Protein AF-A0A545SQI1-F1 (afdb_monomer)

Structure (mmCIF, N/CA/C/O backbone):
data_AF-A0A545SQI1-F1
#
_entry.id   AF-A0A545SQI1-F1
#
loop_
_atom_site.group_PDB
_atom_site.id
_atom_site.type_symbol
_atom_site.label_atom_id
_atom_site.label_alt_id
_atom_site.label_comp_id
_atom_site.label_asym_id
_atom_site.label_entity_id
_atom_site.label_seq_id
_atom_site.pdbx_PDB_ins_code
_atom_site.Cartn_x
_atom_site.Cartn_y
_atom_site.Cartn_z
_atom_site.occupancy
_atom_site.B_iso_or_equiv
_atom_site.auth_seq_id
_atom_site.auth_comp_id
_atom_site.auth_asym_id
_atom_site.auth_atom_id
_atom_site.pdbx_PDB_model_num
ATOM 1 N N . MET A 1 1 ? 4.438 -11.485 56.565 1.00 30.30 1 MET A N 1
ATOM 2 C CA . MET A 1 1 ? 3.434 -12.306 57.279 1.00 30.30 1 MET A CA 1
ATOM 3 C C . MET A 1 1 ? 2.057 -11.734 56.983 1.00 30.30 1 MET A C 1
ATOM 5 O O . MET A 1 1 ? 1.905 -10.530 57.098 1.00 30.30 1 MET A O 1
ATOM 9 N N . SER A 1 2 ? 1.112 -12.605 56.606 1.00 25.09 2 SER A N 1
ATOM 10 C CA . SER A 1 2 ? -0.324 -12.353 56.375 1.00 25.09 2 SER A CA 1
ATOM 11 C C . SER A 1 2 ? -0.709 -11.444 55.193 1.00 25.09 2 SER A C 1
ATOM 13 O O . SER A 1 2 ? -1.126 -10.307 55.379 1.00 25.09 2 SER A O 1
ATOM 15 N N . CYS A 1 3 ? -0.660 -12.003 53.980 1.00 20.22 3 CYS A N 1
ATOM 16 C CA . CYS A 1 3 ? -1.423 -11.534 52.822 1.00 20.22 3 CYS A CA 1
ATOM 17 C C . CYS A 1 3 ? -2.618 -12.495 52.654 1.00 20.22 3 CYS A C 1
ATOM 19 O O . CYS A 1 3 ? -2.406 -13.681 52.405 1.00 20.22 3 CYS A O 1
ATOM 21 N N . ARG A 1 4 ? -3.851 -12.017 52.868 1.00 26.39 4 ARG A N 1
ATOM 22 C CA . ARG A 1 4 ? -5.085 -12.715 52.471 1.00 26.39 4 ARG A CA 1
ATOM 23 C C . ARG A 1 4 ? -5.383 -12.296 51.030 1.00 26.39 4 ARG A C 1
ATOM 25 O O . ARG A 1 4 ? -5.599 -11.115 50.790 1.00 26.39 4 ARG A O 1
ATOM 32 N N . ARG A 1 5 ? -5.348 -13.245 50.092 1.00 26.47 5 ARG A N 1
ATOM 33 C CA . ARG A 1 5 ? -5.838 -13.073 48.717 1.00 26.47 5 ARG A CA 1
ATOM 34 C C . ARG A 1 5 ? -7.286 -13.556 48.668 1.00 26.47 5 ARG A C 1
ATOM 36 O O . ARG A 1 5 ? -7.542 -14.717 48.973 1.00 26.47 5 ARG A O 1
ATOM 43 N N . THR A 1 6 ? -8.200 -12.655 48.336 1.00 25.30 6 THR A N 1
ATOM 44 C CA . THR A 1 6 ? -9.613 -12.932 48.061 1.00 25.30 6 THR A CA 1
ATOM 45 C C . THR A 1 6 ? -9.728 -13.596 46.688 1.00 25.30 6 THR A C 1
ATOM 47 O O . THR A 1 6 ? -9.005 -13.234 45.760 1.00 25.30 6 THR A O 1
ATOM 50 N N . ALA A 1 7 ? -10.568 -14.625 46.603 1.00 25.47 7 ALA A N 1
ATOM 51 C CA . ALA A 1 7 ? -10.737 -15.489 45.446 1.00 25.47 7 ALA A CA 1
ATOM 52 C C . ALA A 1 7 ? -11.375 -14.746 44.261 1.00 25.47 7 ALA A C 1
ATOM 54 O O . ALA A 1 7 ? -12.330 -13.994 44.432 1.00 25.47 7 ALA A O 1
ATOM 55 N N . ALA A 1 8 ? -10.845 -14.984 43.061 1.00 24.47 8 ALA A N 1
ATOM 56 C CA . ALA A 1 8 ? -11.485 -14.618 41.807 1.00 24.47 8 ALA A CA 1
ATOM 57 C C . ALA A 1 8 ? -12.711 -15.519 41.590 1.00 24.47 8 ALA A C 1
ATOM 59 O O . ALA A 1 8 ? -12.570 -16.744 41.553 1.00 24.47 8 ALA A O 1
ATOM 60 N N . ALA A 1 9 ? -13.891 -14.914 41.441 1.00 24.58 9 ALA A N 1
ATOM 61 C CA . ALA A 1 9 ? -15.092 -15.590 40.971 1.00 24.58 9 ALA A CA 1
ATOM 62 C C . ALA A 1 9 ? -14.831 -16.122 39.552 1.00 24.58 9 ALA A C 1
ATOM 64 O O . ALA A 1 9 ? -14.593 -15.360 38.617 1.00 24.58 9 ALA A O 1
ATOM 65 N N . ARG A 1 10 ? -14.798 -17.447 39.404 1.00 28.22 10 ARG A N 1
ATOM 66 C CA . ARG A 1 10 ? -14.675 -18.127 38.115 1.00 28.22 10 ARG A CA 1
ATOM 67 C C . ARG A 1 10 ? -16.081 -18.547 37.683 1.00 28.22 10 ARG A C 1
ATOM 69 O O . ARG A 1 10 ? -16.631 -19.485 38.244 1.00 28.22 10 ARG A O 1
ATOM 76 N N . VAL A 1 11 ? -16.655 -17.851 36.703 1.00 26.92 11 VAL A N 1
ATOM 77 C CA . VAL A 1 11 ? -17.878 -18.289 36.012 1.00 26.92 11 VAL A CA 1
ATOM 78 C C . VAL A 1 11 ? -17.494 -19.460 35.108 1.00 26.92 11 VAL A C 1
ATOM 80 O O . VAL A 1 11 ? -16.736 -19.279 34.156 1.00 26.92 11 VAL A O 1
ATOM 83 N N . TYR A 1 12 ? -17.970 -20.667 35.413 1.00 34.81 12 TYR A N 1
ATOM 84 C CA . TYR A 1 12 ? -17.718 -21.854 34.596 1.00 34.81 12 TYR A CA 1
ATOM 85 C C . TYR A 1 12 ? -19.003 -22.329 33.926 1.00 34.81 12 TYR A C 1
ATOM 87 O O . TYR A 1 12 ? -19.908 -22.856 34.567 1.00 34.81 12 TYR A O 1
ATOM 95 N N . VAL A 1 13 ? -19.055 -22.168 32.604 1.00 29.02 13 VAL A N 1
ATOM 96 C CA . VAL A 1 13 ? -20.048 -22.816 31.747 1.00 29.02 13 VAL A CA 1
ATOM 97 C C . VAL A 1 13 ? -19.606 -24.264 31.551 1.00 29.02 13 VAL A C 1
ATOM 99 O O . VAL A 1 13 ? -18.651 -24.539 30.821 1.00 29.02 13 VAL A O 1
ATOM 102 N N . ALA A 1 14 ? -20.285 -25.208 32.199 1.00 29.41 14 ALA A N 1
ATOM 103 C CA . ALA A 1 14 ? -20.124 -26.627 31.909 1.00 29.41 14 ALA A CA 1
ATOM 104 C C . ALA A 1 14 ? -20.800 -26.952 30.564 1.00 29.41 14 ALA A C 1
ATOM 106 O O . ALA A 1 14 ? -21.934 -27.425 30.507 1.00 29.41 14 ALA A O 1
ATOM 107 N N . LEU A 1 15 ? -20.099 -26.687 29.457 1.00 26.27 15 LEU A N 1
ATOM 108 C CA . LEU A 1 15 ? -20.476 -27.143 28.118 1.00 26.27 15 LEU A CA 1
ATOM 109 C C . LEU A 1 15 ? -20.325 -28.671 28.052 1.00 26.27 15 LEU A C 1
ATOM 111 O O . LEU A 1 15 ? -19.313 -29.213 27.611 1.00 26.27 15 LEU A O 1
ATOM 115 N N . THR A 1 16 ? -21.348 -29.394 28.500 1.00 31.17 16 THR A N 1
ATOM 116 C CA . THR A 1 16 ? -21.487 -30.817 28.187 1.00 31.17 16 THR A CA 1
ATOM 117 C C . THR A 1 16 ? -22.074 -30.957 26.785 1.00 31.17 16 THR A C 1
ATOM 119 O O . THR A 1 16 ? -23.271 -31.096 26.585 1.00 31.17 16 THR A O 1
ATOM 122 N N . GLY A 1 17 ? -21.169 -30.891 25.805 1.00 34.38 17 GLY A N 1
ATOM 123 C CA . GLY A 1 17 ? -21.280 -31.526 24.494 1.00 34.38 17 GLY A CA 1
ATOM 124 C C . GLY A 1 17 ? -22.465 -31.133 23.615 1.00 34.38 17 GLY A C 1
ATOM 125 O O . GLY A 1 17 ? -23.445 -31.863 23.551 1.00 34.38 17 GLY A O 1
ATOM 126 N N . LEU A 1 18 ? -22.280 -30.113 22.778 1.00 29.19 18 LEU A N 1
ATOM 127 C CA . LEU A 1 18 ? -22.497 -30.249 21.337 1.00 29.19 18 LEU A CA 1
ATOM 128 C C . LEU A 1 18 ? -21.830 -29.075 20.606 1.00 29.19 18 LEU A C 1
ATOM 130 O O . LEU A 1 18 ? -21.855 -27.949 21.082 1.00 29.19 18 LEU A O 1
ATOM 134 N N . VAL A 1 19 ? -21.312 -29.372 19.413 1.00 24.73 19 VAL A N 1
ATOM 135 C CA . VAL A 1 19 ? -20.745 -28.449 18.416 1.00 24.73 19 VAL A CA 1
ATOM 136 C C . VAL A 1 19 ? -19.288 -28.024 18.659 1.00 24.73 19 VAL A C 1
ATOM 138 O O . VAL A 1 19 ? -19.011 -27.012 19.283 1.00 24.73 19 VAL A O 1
ATOM 141 N N . LEU A 1 20 ? -18.343 -28.757 18.053 1.00 23.20 20 LEU A N 1
ATOM 142 C CA . LEU A 1 20 ? -17.488 -28.171 17.011 1.00 23.20 20 LEU A CA 1
ATOM 143 C C . LEU A 1 20 ? -16.791 -29.256 16.153 1.00 23.20 20 LEU A C 1
ATOM 145 O O . LEU A 1 20 ? -16.056 -30.100 16.652 1.00 23.20 20 LEU A O 1
ATOM 149 N N . LEU A 1 21 ? -17.046 -29.147 14.846 1.00 26.78 21 LEU A N 1
ATOM 150 C CA . LEU A 1 21 ? -16.287 -29.584 13.665 1.00 26.78 21 LEU A CA 1
ATOM 151 C C . LEU A 1 21 ? -15.949 -31.071 13.421 1.00 26.78 21 LEU A C 1
ATOM 153 O O . LEU A 1 21 ? -14.987 -31.628 13.940 1.00 26.78 21 LEU A O 1
ATOM 157 N N . ALA A 1 22 ? -16.606 -31.625 12.394 1.00 23.81 22 ALA A N 1
ATOM 158 C CA . ALA A 1 22 ? -15.962 -32.530 11.448 1.00 23.81 22 ALA A CA 1
ATOM 159 C C . ALA A 1 22 ? -15.383 -31.706 10.286 1.00 23.81 22 ALA A C 1
ATOM 161 O O . ALA A 1 22 ? -16.108 -31.347 9.365 1.00 23.81 22 ALA A O 1
ATOM 162 N N . LEU A 1 23 ? -14.085 -31.413 10.344 1.00 29.20 23 LEU A N 1
ATOM 163 C CA . LEU A 1 23 ? -13.207 -31.249 9.181 1.00 29.20 23 LEU A CA 1
ATOM 164 C C . LEU A 1 23 ? -11.763 -31.414 9.674 1.00 29.20 23 LEU A C 1
ATOM 166 O O . LEU A 1 23 ? -11.113 -30.465 10.097 1.00 29.20 23 LEU A O 1
ATOM 170 N N . ALA A 1 24 ? -11.280 -32.656 9.650 1.00 26.62 24 ALA A N 1
ATOM 171 C CA . ALA A 1 24 ? -9.859 -32.974 9.715 1.00 26.62 24 ALA A CA 1
ATOM 172 C C . ALA A 1 24 ? -9.582 -34.269 8.938 1.00 26.62 24 ALA A C 1
ATOM 174 O O . ALA A 1 24 ? -10.219 -35.291 9.195 1.00 26.62 24 ALA A O 1
ATOM 175 N N . GLY A 1 25 ? -8.591 -34.223 8.039 1.00 24.48 25 GLY A N 1
ATOM 176 C CA . GLY A 1 25 ? -7.786 -35.401 7.699 1.00 24.48 25 GLY A CA 1
ATOM 177 C C . GLY A 1 25 ? -7.396 -35.590 6.231 1.00 24.48 25 GLY A C 1
ATOM 178 O O . GLY A 1 25 ? -8.039 -36.372 5.540 1.00 24.48 25 GLY A O 1
ATOM 179 N N . CYS A 1 26 ? -6.304 -34.947 5.790 1.00 21.61 26 CYS A N 1
ATOM 180 C CA . CYS A 1 26 ? -5.012 -35.603 5.471 1.00 21.61 26 CYS A CA 1
ATOM 181 C C . CYS A 1 26 ? -4.001 -34.524 5.021 1.00 21.61 26 CYS A C 1
ATOM 183 O O . CYS A 1 26 ? -4.171 -33.955 3.952 1.00 21.61 26 CYS A O 1
ATOM 185 N N . GLY A 1 27 ? -3.073 -34.081 5.881 1.00 24.61 27 GLY A N 1
ATOM 186 C CA . GLY A 1 27 ? -1.663 -34.535 5.953 1.00 24.61 27 GLY A CA 1
ATOM 187 C C . GLY A 1 27 ? -0.757 -33.395 5.432 1.00 24.61 27 GLY A C 1
ATOM 188 O O . GLY A 1 27 ? -1.185 -32.690 4.534 1.00 24.61 27 GLY A O 1
ATOM 189 N N . SER A 1 28 ? 0.442 -33.066 5.912 1.00 28.33 28 SER A N 1
ATOM 190 C CA . SER A 1 28 ? 1.359 -33.583 6.932 1.00 28.33 28 SER A CA 1
ATOM 191 C C . SER A 1 28 ? 2.431 -32.501 7.198 1.00 28.33 28 SER A C 1
ATOM 193 O O . SER A 1 28 ? 2.888 -31.868 6.252 1.00 28.33 28 SER A O 1
ATOM 195 N N . ASP A 1 29 ? 2.859 -32.410 8.458 1.00 26.70 29 ASP A N 1
ATOM 196 C CA . ASP A 1 29 ? 4.194 -32.037 8.959 1.00 26.70 29 ASP A CA 1
ATOM 197 C C . ASP A 1 29 ? 4.690 -30.572 9.079 1.00 26.70 29 ASP A C 1
ATOM 199 O O . ASP A 1 29 ? 4.923 -29.853 8.114 1.00 26.70 29 ASP A O 1
ATOM 203 N N . ASN A 1 30 ? 5.032 -30.286 10.350 1.00 29.64 30 ASN A N 1
ATOM 204 C CA . ASN A 1 30 ? 6.099 -29.444 10.915 1.00 29.64 30 ASN A CA 1
ATOM 205 C C . ASN A 1 30 ? 5.878 -27.933 11.131 1.00 29.64 30 ASN A C 1
ATOM 207 O O . ASN A 1 30 ? 6.254 -27.079 10.340 1.00 29.64 30 ASN A O 1
ATOM 211 N N . SER A 1 31 ? 5.387 -27.643 12.340 1.00 25.88 31 SER A N 1
ATOM 212 C CA . SER A 1 31 ? 5.446 -26.376 13.089 1.00 25.88 31 SER A CA 1
ATOM 213 C C . SER A 1 31 ? 6.872 -25.865 13.384 1.00 25.88 31 SER A C 1
ATOM 215 O O . SER A 1 31 ? 7.794 -26.679 13.494 1.00 25.88 31 SER A O 1
ATOM 217 N N . PRO A 1 32 ? 7.007 -24.568 13.742 1.00 31.78 32 PRO A N 1
ATOM 218 C CA . PRO A 1 32 ? 7.289 -24.269 15.154 1.00 31.78 32 PRO A CA 1
ATOM 219 C C . PRO A 1 32 ? 6.430 -23.156 15.812 1.00 31.78 32 PRO A C 1
ATOM 221 O O . PRO A 1 32 ? 6.126 -22.128 15.223 1.00 31.78 32 PRO A O 1
ATOM 224 N N . SER A 1 33 ? 6.100 -23.431 17.085 1.00 28.25 33 SER A N 1
ATOM 225 C CA . SER A 1 33 ? 5.834 -22.565 18.257 1.00 28.25 33 SER A CA 1
ATOM 226 C C . SER A 1 33 ? 4.843 -21.385 18.205 1.00 28.25 33 SER A C 1
ATOM 228 O O . SER A 1 33 ? 5.223 -20.251 17.933 1.00 28.25 33 SER A O 1
ATOM 230 N N . SER A 1 34 ? 3.633 -21.617 18.734 1.00 31.56 34 SER A N 1
ATOM 231 C CA . SER A 1 34 ? 2.839 -20.615 19.463 1.00 31.56 34 SER A CA 1
ATOM 232 C C . SER A 1 34 ? 2.996 -20.847 20.973 1.00 31.56 34 SER A C 1
ATOM 234 O O . SER A 1 34 ? 2.275 -21.649 21.569 1.00 31.56 34 SER A O 1
ATOM 236 N N . ALA A 1 35 ? 3.964 -20.183 21.595 1.00 39.19 35 ALA A N 1
ATOM 237 C CA . ALA A 1 35 ? 4.142 -20.190 23.043 1.00 39.19 35 ALA A CA 1
ATOM 238 C C . ALA A 1 35 ? 4.034 -18.757 23.566 1.00 39.19 35 ALA A C 1
ATOM 240 O O . ALA A 1 35 ? 5.057 -18.163 23.868 1.00 39.19 35 ALA A O 1
ATOM 241 N N . ASP A 1 36 ? 2.810 -18.216 23.633 1.00 35.00 36 ASP A N 1
ATOM 242 C CA . ASP A 1 36 ? 2.473 -17.201 24.647 1.00 35.00 36 ASP A CA 1
ATOM 243 C C . ASP A 1 36 ? 0.956 -16.987 24.839 1.00 35.00 36 ASP A C 1
ATOM 245 O O . ASP A 1 36 ? 0.395 -15.910 24.642 1.00 35.00 36 ASP A O 1
ATOM 249 N N . ARG A 1 37 ? 0.242 -18.049 25.227 1.00 30.42 37 ARG A N 1
ATOM 250 C CA . ARG A 1 37 ? -1.037 -17.909 25.940 1.00 30.42 37 ARG A CA 1
ATOM 251 C C . ARG A 1 37 ? -1.036 -18.908 27.094 1.00 30.42 37 ARG A C 1
ATOM 253 O O . ARG A 1 37 ? -0.818 -20.090 26.824 1.00 30.42 37 ARG A O 1
ATOM 260 N N . PRO A 1 38 ? -1.265 -18.502 28.357 1.00 29.27 38 PRO A N 1
ATOM 261 C CA . PRO A 1 38 ? -1.445 -19.471 29.424 1.00 29.27 38 PRO A CA 1
ATOM 262 C C . PRO A 1 38 ? -2.716 -20.271 29.124 1.00 29.27 38 PRO A C 1
ATOM 264 O O . PRO A 1 38 ? -3.830 -19.755 29.203 1.00 29.27 38 PRO A O 1
ATOM 267 N N . ALA A 1 39 ? -2.540 -21.533 28.737 1.00 33.31 39 ALA A N 1
ATOM 268 C CA . ALA A 1 39 ? -3.615 -22.506 28.748 1.00 33.31 39 ALA A CA 1
ATOM 269 C C . ALA A 1 39 ? -4.042 -22.679 30.209 1.00 33.31 39 ALA A C 1
ATOM 271 O O . ALA A 1 39 ? -3.243 -23.082 31.052 1.00 33.31 39 ALA A O 1
ATOM 272 N N . VAL A 1 40 ? -5.278 -22.299 30.526 1.00 35.25 40 VAL A N 1
ATOM 273 C CA . VAL A 1 40 ? -5.873 -22.589 31.831 1.00 35.25 40 VAL A CA 1
ATOM 274 C C . VAL A 1 40 ? -6.069 -24.101 31.897 1.00 35.25 40 VAL A C 1
ATOM 276 O O . VAL A 1 40 ? -6.761 -24.659 31.044 1.00 35.25 40 VAL A O 1
ATOM 279 N N . ASP A 1 41 ? -5.437 -24.758 32.871 1.00 40.19 41 ASP A N 1
ATOM 280 C CA . ASP A 1 41 ? -5.602 -26.196 33.089 1.00 40.19 41 ASP A CA 1
ATOM 281 C C . ASP A 1 41 ? -7.098 -26.546 33.245 1.00 40.19 41 ASP A C 1
ATOM 283 O O . ASP A 1 41 ? -7.829 -25.824 33.936 1.00 40.19 41 ASP A O 1
ATOM 287 N N . PRO A 1 42 ? -7.586 -27.634 32.619 1.00 46.84 42 PRO A N 1
ATOM 288 C CA . PRO A 1 42 ? -8.951 -28.096 32.824 1.00 46.84 42 PRO A CA 1
ATOM 289 C C . PRO A 1 42 ? -9.156 -28.506 34.290 1.00 46.84 42 PRO A C 1
ATOM 291 O O . PRO A 1 42 ? -8.308 -29.164 34.891 1.00 46.84 42 PRO A O 1
ATOM 294 N N . ILE A 1 43 ? -10.300 -28.106 34.848 1.00 52.09 43 ILE A N 1
ATOM 295 C CA . ILE A 1 43 ? -10.702 -28.350 36.240 1.00 52.09 43 ILE A CA 1
ATOM 296 C C . ILE A 1 43 ? -10.639 -29.854 36.543 1.00 52.09 43 ILE A C 1
ATOM 298 O O . ILE A 1 43 ? -11.097 -30.679 35.746 1.00 52.09 43 ILE A O 1
ATOM 302 N N . THR A 1 44 ? -10.079 -30.221 37.693 1.00 58.22 44 THR A N 1
ATOM 303 C CA . THR A 1 44 ? -9.988 -31.627 38.111 1.00 58.22 44 THR A CA 1
ATOM 304 C C . THR A 1 44 ? -11.347 -32.163 38.586 1.00 58.22 44 THR A C 1
ATOM 306 O O . THR A 1 44 ? -12.202 -31.412 39.048 1.00 58.22 44 THR A O 1
ATOM 309 N N . GLY A 1 45 ? -11.572 -33.482 38.505 1.00 57.66 45 GLY A N 1
ATOM 310 C CA . GLY A 1 45 ? -12.834 -34.098 38.952 1.00 57.66 45 GLY A CA 1
ATOM 311 C C . GLY A 1 45 ? -13.158 -33.868 40.437 1.00 57.66 45 GLY A C 1
ATOM 312 O O . GLY A 1 45 ? -14.328 -33.783 40.789 1.00 57.66 45 GLY A O 1
ATOM 313 N N . GLU A 1 46 ? -12.140 -33.698 41.289 1.00 62.50 46 GLU A N 1
ATOM 314 C CA . GLU A 1 46 ? -12.309 -33.377 42.716 1.00 62.50 46 GLU A CA 1
ATOM 315 C C . GLU A 1 46 ? -12.756 -31.920 42.950 1.00 62.50 46 GLU A C 1
ATOM 317 O O . GLU A 1 46 ? -13.477 -31.646 43.905 1.00 62.50 46 GLU A O 1
ATOM 322 N N . GLU A 1 47 ? -12.390 -30.980 42.071 1.00 62.56 47 GLU A N 1
ATOM 323 C CA . GLU A 1 47 ? -12.827 -29.577 42.153 1.00 62.56 47 GLU A CA 1
ATOM 324 C C . GLU A 1 47 ? -14.295 -29.391 41.726 1.00 62.56 47 GLU A C 1
ATOM 326 O O . GLU A 1 47 ? -14.964 -28.487 42.223 1.00 62.56 47 GLU A O 1
ATOM 331 N N . LEU A 1 48 ? -14.829 -30.265 40.861 1.00 61.38 48 LEU A N 1
ATOM 332 C CA . LEU A 1 48 ? -16.246 -30.253 40.464 1.00 61.38 48 LEU A CA 1
ATOM 333 C C . LEU A 1 48 ? -17.189 -30.724 41.583 1.00 61.38 48 LEU A C 1
ATOM 335 O O . LEU A 1 48 ? -18.328 -30.265 41.645 1.00 61.38 48 LEU A O 1
ATOM 339 N N . GLU A 1 49 ? -16.730 -31.597 42.488 1.00 68.25 49 GLU A N 1
ATOM 340 C CA . GLU A 1 49 ? -17.520 -32.038 43.653 1.00 68.25 49 GLU A CA 1
ATOM 341 C C . GLU A 1 49 ? -17.678 -30.940 44.721 1.00 68.25 49 GLU A C 1
ATOM 343 O O . GLU A 1 49 ? -18.515 -31.052 45.620 1.00 68.25 49 GLU A O 1
ATOM 348 N N . LEU A 1 50 ? -16.894 -29.861 44.620 1.00 76.81 50 LEU A N 1
ATOM 349 C CA . LEU A 1 50 ? -16.954 -28.719 45.531 1.00 76.81 50 LEU A CA 1
ATOM 350 C C . LEU A 1 50 ? -17.959 -27.646 45.097 1.00 76.81 50 LEU A C 1
ATOM 352 O O . LEU A 1 50 ? -18.176 -26.720 45.873 1.00 76.81 50 LEU A O 1
ATOM 356 N N . LEU A 1 51 ? -18.567 -27.754 43.912 1.00 84.69 51 LEU A N 1
ATOM 357 C CA . LEU A 1 51 ? -19.579 -26.823 43.400 1.00 84.69 51 LEU A CA 1
ATOM 358 C C . LEU A 1 51 ? -21.002 -27.378 43.597 1.00 84.69 51 LEU A C 1
ATOM 360 O O . LEU A 1 51 ? -21.181 -28.604 43.597 1.00 84.69 51 LEU A O 1
ATOM 364 N N . PRO A 1 52 ? -22.035 -26.517 43.722 1.00 88.25 52 PRO A N 1
ATOM 365 C CA . PRO A 1 52 ? -23.416 -26.984 43.685 1.00 88.25 52 PRO A CA 1
ATOM 366 C C . PRO A 1 52 ? -23.684 -27.714 42.363 1.00 88.25 52 PRO A C 1
ATOM 368 O O . PRO A 1 52 ? -23.277 -27.271 41.291 1.00 88.25 52 PRO A O 1
ATOM 371 N N . GLN A 1 53 ? -24.356 -28.860 42.425 1.00 89.69 53 GLN A N 1
ATOM 372 C CA . GLN A 1 53 ? -24.736 -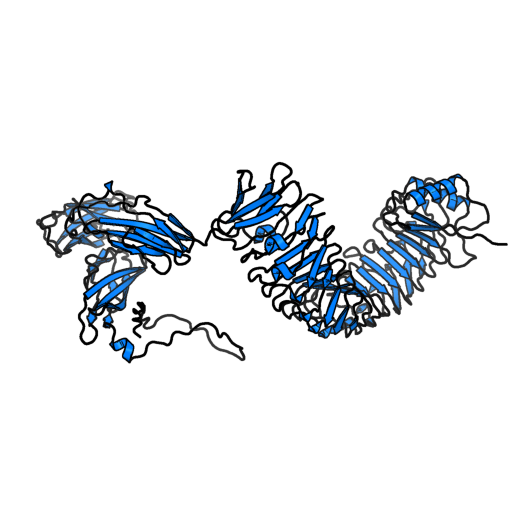29.629 41.242 1.00 89.69 53 GLN A CA 1
ATOM 373 C C . GLN A 1 53 ? -26.047 -29.075 40.699 1.00 89.69 53 GLN A C 1
ATOM 375 O O . GLN A 1 53 ? -27.060 -29.114 41.396 1.00 89.69 53 GLN A O 1
ATOM 380 N N . VAL A 1 54 ? -26.034 -28.572 39.466 1.00 91.38 54 VAL A N 1
ATOM 381 C CA . VAL A 1 54 ? -27.180 -27.899 38.843 1.00 91.38 54 VAL A CA 1
ATOM 382 C C . VAL A 1 54 ? -27.587 -28.654 37.586 1.00 91.38 54 VAL A C 1
ATOM 384 O O . VAL A 1 54 ? -26.748 -29.027 36.770 1.00 91.38 54 VAL A O 1
ATOM 387 N N . SER A 1 55 ? -28.887 -28.879 37.417 1.00 91.56 55 SER A N 1
ATOM 388 C CA . SER A 1 55 ? -29.453 -29.427 36.189 1.00 91.56 55 SER A CA 1
ATOM 389 C C . SER A 1 55 ? -30.674 -28.618 35.784 1.00 91.56 55 SER A C 1
ATOM 391 O O . SER A 1 55 ? -31.626 -28.497 36.550 1.00 91.56 55 SER A O 1
ATOM 393 N N . ALA A 1 56 ? -30.653 -28.110 34.555 1.00 88.81 56 ALA A N 1
ATOM 394 C CA . ALA A 1 56 ? -31.753 -27.383 33.930 1.00 88.81 56 ALA A CA 1
ATOM 395 C C . ALA A 1 56 ? -32.740 -28.318 33.191 1.00 88.81 56 ALA A C 1
ATOM 397 O O . ALA A 1 56 ? -33.503 -27.886 32.329 1.00 88.81 56 ALA A O 1
ATOM 398 N N . GLY A 1 57 ? -32.714 -29.615 33.525 1.00 85.06 57 GLY A N 1
ATOM 399 C CA . GLY A 1 57 ? -33.605 -30.621 32.960 1.00 85.06 57 GLY A CA 1
ATOM 400 C C . GLY A 1 57 ? -33.192 -31.102 31.569 1.00 85.06 57 GLY A C 1
ATOM 401 O O . GLY A 1 57 ? -32.121 -30.794 31.050 1.00 85.06 57 GLY A O 1
ATOM 402 N N . VAL A 1 58 ? -34.051 -31.929 30.972 1.00 86.88 58 VAL A N 1
ATOM 403 C CA . VAL A 1 58 ? -33.912 -32.343 29.570 1.00 86.88 58 VAL A CA 1
ATOM 404 C C . VAL A 1 58 ? -34.575 -31.316 28.659 1.00 86.88 58 VAL A C 1
ATOM 406 O O . VAL A 1 58 ? -35.480 -30.601 29.081 1.00 86.88 58 VAL A O 1
ATOM 409 N N . ARG A 1 59 ? -34.177 -31.308 27.386 1.00 90.12 59 ARG A N 1
ATOM 410 C CA . ARG A 1 59 ? -34.818 -30.515 26.332 1.00 90.12 59 ARG A CA 1
ATOM 411 C C . ARG A 1 59 ? -36.340 -30.701 26.333 1.00 90.12 59 ARG A C 1
ATOM 413 O O . ARG A 1 59 ? -36.826 -31.833 26.272 1.00 90.12 59 ARG A O 1
ATOM 420 N N . GLN A 1 60 ? -37.070 -29.591 26.396 1.00 94.62 60 GLN A N 1
ATOM 421 C CA . GLN A 1 60 ? -38.531 -29.550 26.398 1.00 94.62 60 GLN A CA 1
ATOM 422 C C . GLN A 1 60 ? -39.050 -29.184 25.005 1.00 94.62 60 GLN A C 1
ATOM 424 O O . GLN A 1 60 ? -38.378 -28.497 24.240 1.00 94.62 60 GLN A O 1
ATOM 429 N N . PHE A 1 61 ? -40.250 -29.658 24.682 1.00 94.00 61 PHE A N 1
ATOM 430 C CA . PHE A 1 61 ? -40.955 -29.336 23.445 1.00 94.00 61 PHE A CA 1
ATOM 431 C C . PHE A 1 61 ? -42.342 -28.822 23.808 1.00 94.00 61 PHE A C 1
ATOM 433 O O . PHE A 1 61 ? -43.002 -29.427 24.658 1.00 94.00 61 PHE A O 1
ATOM 440 N N . ALA A 1 62 ? -42.774 -27.739 23.174 1.00 93.81 62 ALA A N 1
ATOM 441 C CA . ALA A 1 62 ? -44.082 -27.145 23.407 1.00 93.81 62 ALA A CA 1
ATOM 442 C C . ALA A 1 62 ? -44.671 -26.544 22.129 1.00 93.81 62 ALA A C 1
ATOM 444 O O . ALA A 1 62 ? -43.958 -26.261 21.163 1.00 93.81 62 ALA A O 1
ATOM 445 N N . ASP A 1 63 ? -45.984 -26.356 22.153 1.00 93.38 63 ASP A N 1
ATOM 446 C CA . ASP A 1 63 ? -46.699 -25.574 21.152 1.00 93.38 63 ASP A CA 1
ATOM 447 C C . ASP A 1 63 ? -46.785 -24.103 21.642 1.00 93.38 63 ASP A C 1
ATOM 449 O O . ASP A 1 63 ? -46.706 -23.862 22.848 1.00 93.38 63 ASP A O 1
ATOM 453 N N . PRO A 1 64 ? -46.916 -23.103 20.754 1.00 92.69 64 PRO A N 1
ATOM 454 C CA . PRO A 1 64 ? -47.135 -21.707 21.117 1.00 92.69 64 PRO A CA 1
ATOM 455 C C . PRO A 1 64 ? -48.356 -21.479 22.011 1.00 92.69 64 PRO A C 1
ATOM 457 O O . PRO A 1 64 ? -49.346 -22.207 21.923 1.00 92.69 64 PRO A O 1
ATOM 460 N N . ASN A 1 65 ? -48.323 -20.403 22.799 1.00 92.31 65 ASN A N 1
ATOM 461 C CA . ASN A 1 65 ? -49.425 -19.903 23.629 1.00 92.31 65 ASN A CA 1
ATOM 462 C C . ASN A 1 65 ? -49.874 -20.844 24.765 1.00 92.31 65 ASN A C 1
ATOM 464 O O . ASN A 1 65 ? -50.958 -20.667 25.326 1.00 92.31 65 ASN A O 1
ATOM 468 N N . VAL A 1 66 ? -49.051 -21.834 25.125 1.00 93.44 66 VAL A N 1
ATOM 469 C CA . VAL A 1 66 ? -49.285 -22.735 26.265 1.00 93.44 66 VAL A CA 1
ATOM 470 C C . VAL A 1 66 ? -48.357 -22.402 27.431 1.00 93.44 66 VAL A C 1
ATOM 472 O O . VAL A 1 66 ? -47.329 -21.750 27.257 1.00 93.44 66 VAL A O 1
ATOM 475 N N . LEU A 1 67 ? -48.696 -22.892 28.621 1.00 93.50 67 LEU A N 1
ATOM 476 C CA . LEU A 1 67 ? -47.843 -22.783 29.801 1.00 93.50 67 LEU A CA 1
ATOM 477 C C . LEU A 1 67 ? -46.818 -23.927 29.839 1.00 93.50 67 LEU A C 1
ATOM 479 O O . LEU A 1 67 ? -47.180 -25.100 29.709 1.00 93.50 67 LEU A O 1
ATOM 483 N N . VAL A 1 68 ? -45.547 -23.603 30.071 1.00 94.38 68 VAL A N 1
ATOM 484 C CA . VAL A 1 68 ? -44.459 -24.572 30.251 1.00 94.38 68 VAL A CA 1
ATOM 485 C C . VAL A 1 68 ? -43.721 -24.282 31.547 1.00 94.38 68 VAL A C 1
ATOM 487 O O . VAL A 1 68 ? -43.260 -23.174 31.776 1.00 94.38 68 VAL A O 1
ATOM 490 N N . VAL A 1 69 ? -43.547 -25.307 32.377 1.00 93.50 69 VAL A N 1
ATOM 491 C CA . VAL A 1 69 ? -42.697 -25.227 33.571 1.00 93.50 69 VAL A CA 1
ATOM 492 C C . VAL A 1 69 ? -41.259 -25.561 33.187 1.00 93.50 69 VAL A C 1
ATOM 494 O O . VAL A 1 69 ? -41.009 -26.667 32.686 1.00 93.50 69 VAL A O 1
ATOM 497 N N . LEU A 1 70 ? -40.323 -24.640 33.429 1.00 94.00 70 LEU A N 1
ATOM 498 C CA . LEU A 1 70 ? -38.888 -24.896 33.286 1.00 94.00 70 LEU A CA 1
ATOM 499 C C . LEU A 1 70 ? -38.443 -25.867 34.384 1.00 94.00 70 LEU A C 1
ATOM 501 O O . LEU A 1 70 ? -38.807 -25.721 35.545 1.00 94.00 70 LEU A O 1
ATOM 505 N N . ARG A 1 71 ? -37.690 -26.913 34.036 1.00 90.44 71 ARG A N 1
ATOM 506 C CA . ARG A 1 71 ? -37.388 -28.011 34.975 1.00 90.44 71 ARG A CA 1
ATOM 507 C C . ARG A 1 71 ? -35.984 -27.908 35.556 1.00 90.44 71 ARG A C 1
ATOM 509 O O . ARG A 1 71 ? -35.109 -28.689 35.192 1.00 90.44 71 ARG A O 1
ATOM 516 N N . GLY A 1 72 ? -35.789 -26.981 36.489 1.00 91.62 72 GLY A N 1
ATOM 517 C CA . GLY A 1 72 ? -34.553 -26.860 37.257 1.00 91.62 72 GLY A CA 1
ATOM 518 C C . GLY A 1 72 ? -34.484 -27.804 38.458 1.00 91.62 72 GLY A C 1
ATOM 519 O O . GLY A 1 72 ? -35.492 -28.169 39.073 1.00 91.62 72 GLY A O 1
ATOM 520 N N . SER A 1 73 ? -33.263 -28.197 38.806 1.00 92.50 73 SER A N 1
ATOM 521 C CA . SER A 1 73 ? -32.919 -28.853 40.065 1.00 92.50 73 SER A CA 1
ATOM 522 C C . SER A 1 73 ? -31.503 -28.470 40.485 1.00 92.50 73 SER A C 1
ATOM 524 O O . SER A 1 73 ? -30.626 -28.278 39.640 1.00 92.50 73 SER A O 1
ATOM 526 N N . ALA A 1 74 ? -31.286 -28.374 41.794 1.00 91.38 74 ALA A N 1
ATOM 527 C CA . ALA A 1 74 ? -29.990 -28.063 42.370 1.00 91.38 74 ALA A CA 1
ATOM 528 C C . ALA A 1 74 ? -29.742 -28.898 43.629 1.00 91.38 74 ALA A C 1
ATOM 530 O O . ALA A 1 74 ? -30.645 -29.092 44.442 1.00 91.38 74 ALA A O 1
ATOM 531 N N . THR A 1 75 ? -28.517 -29.392 43.796 1.00 91.12 75 THR A N 1
ATOM 532 C CA . THR A 1 75 ? -28.040 -30.031 45.029 1.00 91.12 75 THR A CA 1
ATOM 533 C C . THR A 1 75 ? -26.831 -29.245 45.535 1.00 91.12 75 THR A C 1
ATOM 535 O O . THR A 1 75 ? -25.892 -29.057 44.761 1.00 91.12 75 THR A O 1
ATOM 538 N N . PRO A 1 76 ? -26.820 -28.769 46.793 1.00 85.69 76 PRO A N 1
ATOM 539 C CA . PRO A 1 76 ? -25.685 -28.015 47.311 1.00 85.69 76 PRO A CA 1
ATOM 540 C C . PRO A 1 76 ? -24.436 -28.896 47.399 1.00 85.69 76 PRO A C 1
ATOM 542 O O . PRO A 1 76 ? -24.531 -30.120 47.537 1.00 85.69 76 PRO A O 1
ATOM 545 N N . ALA A 1 77 ? -23.261 -28.271 47.369 1.00 84.81 77 ALA A N 1
ATOM 546 C CA . ALA A 1 77 ? -22.021 -28.973 47.664 1.00 84.81 77 ALA A CA 1
ATOM 547 C C . ALA A 1 77 ? -22.017 -29.491 49.116 1.00 84.81 77 ALA A C 1
ATOM 549 O O . ALA A 1 77 ? -22.734 -28.988 49.988 1.00 84.81 77 ALA A O 1
ATOM 550 N N . ALA A 1 78 ? -21.196 -30.508 49.392 1.00 81.50 78 ALA A N 1
ATOM 551 C CA . ALA A 1 78 ? -21.151 -31.149 50.704 1.00 81.50 78 ALA A CA 1
ATOM 552 C C . ALA A 1 78 ? -20.920 -30.124 51.835 1.00 81.50 78 ALA A C 1
ATOM 554 O O . ALA A 1 78 ? -19.902 -29.434 51.866 1.00 81.50 78 ALA A O 1
ATOM 555 N N . GLY A 1 79 ? -21.870 -30.047 52.774 1.00 78.69 79 GLY A N 1
ATOM 556 C CA . GLY A 1 79 ? -21.818 -29.139 53.926 1.00 78.69 79 GLY A CA 1
ATOM 557 C C . GLY A 1 79 ? -22.429 -27.746 53.716 1.00 78.69 79 GLY A C 1
ATOM 558 O O . GLY A 1 79 ? -22.438 -26.984 54.677 1.00 78.69 79 GLY A O 1
ATOM 559 N N . ALA A 1 80 ? -22.963 -27.430 52.530 1.00 87.25 80 ALA A N 1
ATOM 560 C CA . ALA A 1 80 ? -23.609 -26.149 52.220 1.00 87.25 80 ALA A CA 1
ATOM 561 C C . ALA A 1 80 ? -25.126 -26.277 51.974 1.00 87.25 80 ALA A C 1
ATOM 563 O O . ALA A 1 80 ? -25.681 -27.378 51.926 1.00 87.25 80 ALA A O 1
ATOM 564 N N . THR A 1 81 ? -25.800 -25.138 51.804 1.00 88.00 81 THR A N 1
ATOM 565 C CA . THR A 1 81 ? -27.211 -25.029 51.387 1.00 88.00 81 THR A CA 1
ATOM 566 C C . THR A 1 81 ? -27.333 -24.092 50.194 1.00 88.00 81 THR A C 1
ATOM 568 O O . THR A 1 81 ? -26.546 -23.165 50.093 1.00 88.00 81 THR A O 1
ATOM 571 N N . ILE A 1 82 ? -28.313 -24.286 49.313 1.00 88.00 82 ILE A N 1
ATOM 572 C CA . ILE A 1 82 ? -28.569 -23.334 48.220 1.00 88.00 82 ILE A CA 1
ATOM 573 C C . ILE A 1 82 ? -29.101 -22.021 48.804 1.00 88.00 82 ILE A C 1
ATOM 575 O O . ILE A 1 82 ? -30.011 -22.056 49.633 1.00 88.00 82 ILE A O 1
ATOM 579 N N . THR A 1 83 ? -28.518 -20.895 48.401 1.00 82.00 83 THR A N 1
ATOM 580 C CA . THR A 1 83 ? -28.879 -19.546 48.867 1.00 82.00 83 THR A CA 1
ATOM 581 C C . THR A 1 83 ? -29.472 -18.680 47.774 1.00 82.00 83 THR A C 1
ATOM 583 O O . THR A 1 83 ? -30.299 -17.831 48.089 1.00 82.00 83 THR A O 1
ATOM 586 N N . GLU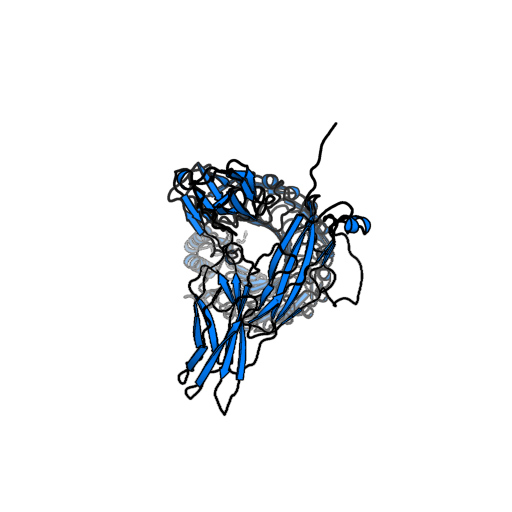 A 1 84 ? -29.111 -18.917 46.513 1.00 81.81 84 GLU A N 1
ATOM 587 C CA . GLU A 1 84 ? -29.641 -18.161 45.380 1.00 81.81 84 GLU A CA 1
ATOM 588 C C . GLU A 1 84 ? -29.927 -19.078 44.191 1.00 81.81 84 GLU A C 1
ATOM 590 O O . GLU A 1 84 ? -29.205 -20.043 43.927 1.00 81.81 84 GLU A O 1
ATOM 595 N N . VAL A 1 85 ? -31.000 -18.763 43.477 1.00 82.25 85 VAL A N 1
ATOM 596 C CA . VAL A 1 85 ? -31.403 -19.371 42.211 1.00 82.25 85 VAL A CA 1
ATOM 597 C C . VAL A 1 85 ? -31.824 -18.222 41.308 1.00 82.25 85 VAL A C 1
ATOM 599 O O . VAL A 1 85 ? -32.477 -17.295 41.779 1.00 82.25 85 VAL A O 1
ATOM 602 N N . MET A 1 86 ? -31.455 -18.268 40.031 1.00 87.31 86 MET A N 1
ATOM 603 C CA . MET A 1 86 ? -31.892 -17.267 39.064 1.00 87.31 86 MET A CA 1
ATOM 604 C C . MET A 1 86 ? -31.988 -17.865 37.663 1.00 87.31 86 MET A C 1
ATOM 606 O O . MET A 1 86 ? -31.034 -18.472 37.169 1.00 87.31 86 MET A O 1
ATOM 610 N N . TRP A 1 87 ? -33.130 -17.666 37.011 1.00 88.31 87 TRP A N 1
ATOM 611 C CA . TRP A 1 87 ? -33.318 -17.952 35.594 1.00 88.31 87 TRP A CA 1
ATOM 612 C C . TRP A 1 87 ? -33.150 -16.690 34.747 1.00 88.31 87 TRP A C 1
ATOM 614 O O . TRP A 1 87 ? -33.790 -15.672 34.998 1.00 88.31 87 TRP A O 1
ATOM 624 N N . THR A 1 88 ? -32.347 -16.790 33.689 1.00 85.88 88 THR A N 1
ATOM 625 C CA . THR A 1 88 ? -32.166 -15.725 32.694 1.00 85.88 88 THR A CA 1
ATOM 626 C C . THR A 1 88 ? -32.344 -16.298 31.295 1.00 85.88 88 THR A C 1
ATOM 628 O O . THR A 1 88 ? -31.770 -17.336 30.970 1.00 85.88 88 THR A O 1
ATOM 631 N N . GLN A 1 89 ? -33.106 -15.637 30.427 1.00 89.00 89 GLN A N 1
ATOM 632 C CA . GLN A 1 89 ? -33.154 -16.027 29.019 1.00 89.00 89 GLN A CA 1
ATOM 633 C C . GLN A 1 89 ? -31.843 -15.646 28.309 1.00 89.00 89 GLN A C 1
ATOM 635 O O . GLN A 1 89 ? -31.345 -14.538 28.466 1.00 89.00 89 GLN A O 1
ATOM 640 N N . LEU A 1 90 ? -31.281 -16.567 27.523 1.00 84.25 90 LEU A N 1
ATOM 641 C CA . LEU A 1 90 ? -30.058 -16.342 26.741 1.00 84.25 90 LEU A CA 1
ATOM 642 C C . LEU A 1 90 ? -30.340 -16.015 25.271 1.00 84.25 90 LEU A C 1
ATOM 644 O O . LEU A 1 90 ? -29.586 -15.265 24.658 1.00 84.25 90 LEU A O 1
ATOM 648 N N . SER A 1 91 ? -31.372 -16.624 24.678 1.00 82.94 91 SER A N 1
ATOM 649 C CA . SER A 1 91 ? -31.692 -16.432 23.260 1.00 82.94 91 SER A CA 1
ATOM 650 C C . SER A 1 91 ? -33.136 -16.809 22.922 1.00 82.94 91 SER A C 1
ATOM 652 O O . SER A 1 91 ? -33.818 -17.500 23.693 1.00 82.94 91 SER A O 1
ATOM 654 N N . GLY A 1 92 ? -33.577 -16.351 21.749 1.00 89.06 92 GLY A N 1
ATOM 655 C CA . GLY A 1 92 ? -34.938 -16.493 21.242 1.00 89.06 92 GLY A CA 1
ATOM 656 C C . GLY A 1 92 ? -35.825 -15.278 21.554 1.00 89.06 92 GLY A C 1
ATOM 657 O O . GLY A 1 92 ? -35.380 -14.360 22.241 1.00 89.06 92 GLY A O 1
ATOM 658 N N . PRO A 1 93 ? -37.060 -15.243 21.024 1.00 87.25 93 PRO A N 1
ATOM 659 C CA . PRO A 1 93 ? -38.058 -14.226 21.359 1.00 87.25 93 PRO A CA 1
ATOM 660 C C . PRO A 1 93 ? -38.261 -14.086 22.866 1.00 87.25 93 PRO A C 1
ATOM 662 O O . PRO A 1 93 ? -38.256 -15.091 23.575 1.00 87.25 93 PRO A O 1
ATOM 665 N N . GLU A 1 94 ? -38.421 -12.850 23.332 1.00 85.31 94 GLU A N 1
ATOM 666 C CA . GLU A 1 94 ? -38.500 -12.518 24.755 1.00 85.31 94 GLU A CA 1
ATOM 667 C C . GLU A 1 94 ? -39.650 -13.258 25.450 1.00 85.31 94 GLU A C 1
ATOM 669 O O . GLU A 1 94 ? -40.785 -13.281 24.966 1.00 85.31 94 GLU A O 1
ATOM 674 N N . VAL A 1 95 ? -39.333 -13.879 26.586 1.00 87.88 95 VAL A N 1
ATOM 675 C CA . VAL A 1 95 ? -40.281 -14.579 27.450 1.00 87.88 95 VAL A CA 1
ATOM 676 C C . VAL A 1 95 ? -40.147 -14.043 28.863 1.00 87.88 95 VAL A C 1
ATOM 678 O O . VAL A 1 95 ? -39.085 -14.135 29.476 1.00 87.88 95 VAL A O 1
ATOM 681 N N . THR A 1 96 ? -41.248 -13.542 29.410 1.00 89.44 96 THR A N 1
ATOM 682 C CA . THR A 1 96 ? -41.325 -13.186 30.824 1.00 89.44 96 THR A CA 1
ATOM 683 C C . THR A 1 96 ? -41.223 -14.450 31.679 1.00 89.44 96 THR A C 1
ATOM 685 O O . THR A 1 96 ? -41.970 -15.409 31.473 1.00 89.44 96 THR A O 1
ATOM 688 N N . ILE A 1 97 ? -40.292 -14.449 32.637 1.00 87.44 97 ILE A N 1
ATOM 689 C CA . ILE A 1 97 ? -40.086 -15.528 33.609 1.00 87.44 97 ILE A CA 1
ATOM 690 C C . ILE A 1 97 ? -40.581 -15.023 34.968 1.00 87.44 97 ILE A C 1
ATOM 692 O O . ILE A 1 97 ? -39.837 -14.307 35.639 1.00 87.44 97 ILE A O 1
ATOM 696 N N . PRO A 1 98 ? -41.819 -15.346 35.376 1.00 81.56 98 PRO A N 1
ATOM 697 C CA . PRO A 1 98 ? -42.288 -15.034 36.717 1.00 81.56 98 PRO A CA 1
ATOM 698 C C . PRO A 1 98 ? -41.467 -15.807 37.743 1.00 81.56 98 PRO A C 1
ATOM 700 O O . PRO A 1 98 ? -41.061 -16.946 37.491 1.00 81.56 98 PRO A O 1
ATOM 703 N N . ASP A 1 99 ? -41.227 -15.178 38.891 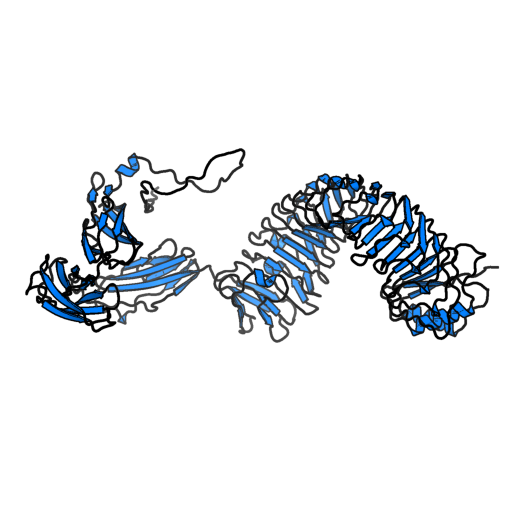1.00 80.31 99 ASP A N 1
ATOM 704 C CA . ASP A 1 99 ? -40.505 -15.765 40.018 1.00 80.31 99 ASP A CA 1
ATOM 705 C C . ASP A 1 99 ? -39.213 -16.495 39.593 1.00 80.31 99 ASP A C 1
ATOM 707 O O . ASP A 1 99 ? -39.038 -17.684 39.889 1.00 80.31 99 ASP A O 1
ATOM 711 N N . PRO A 1 100 ? -38.268 -15.816 38.903 1.00 85.56 100 PRO A N 1
ATOM 712 C CA . PRO A 1 100 ? -37.081 -16.458 38.323 1.00 85.56 100 PRO A CA 1
ATOM 713 C C . PRO A 1 100 ? -36.154 -17.075 39.381 1.00 85.56 100 PRO A C 1
ATOM 715 O O . PRO A 1 100 ? -35.232 -17.816 39.043 1.00 85.56 100 PRO A O 1
ATOM 718 N N . GLN A 1 101 ? -36.418 -16.797 40.658 1.00 86.44 101 GLN A N 1
ATOM 719 C CA . GLN A 1 101 ? -35.735 -17.356 41.817 1.00 86.44 101 GLN A CA 1
ATOM 720 C C . GLN A 1 101 ? -36.246 -18.742 42.231 1.00 86.44 101 GLN A C 1
ATOM 722 O O . GLN A 1 101 ? -35.692 -19.381 43.126 1.00 86.44 101 GLN A O 1
ATOM 727 N N . GLN A 1 102 ? -37.299 -19.250 41.594 1.00 86.38 102 GLN A N 1
ATOM 728 C CA . GLN A 1 102 ? -37.751 -20.616 41.805 1.00 86.38 102 GLN A CA 1
ATOM 729 C C . GLN A 1 102 ? -36.972 -21.590 40.917 1.00 86.38 102 GLN A C 1
ATOM 731 O O . GLN A 1 102 ? -36.567 -21.282 39.799 1.00 86.38 102 GLN A O 1
ATOM 736 N N . LEU A 1 103 ? -36.800 -22.831 41.380 1.00 89.38 103 LEU A N 1
ATOM 737 C CA . LEU A 1 103 ? -36.195 -23.879 40.548 1.00 89.38 103 LEU A CA 1
ATOM 738 C C . LEU A 1 103 ? -37.089 -24.269 39.363 1.00 89.38 103 LEU A C 1
ATOM 740 O O . LEU A 1 103 ? -36.582 -24.801 38.376 1.00 89.38 103 LEU A O 1
ATOM 744 N N . GLN A 1 104 ? -38.402 -24.046 39.465 1.00 92.94 104 GLN A N 1
ATOM 745 C CA . GLN A 1 104 ? -39.377 -24.485 38.469 1.00 92.94 104 GLN A CA 1
ATOM 746 C C . GLN A 1 104 ? -40.414 -23.403 38.131 1.00 92.94 104 GLN A C 1
ATOM 748 O O . GLN A 1 104 ? -41.599 -23.610 38.389 1.00 92.94 104 GLN A O 1
ATOM 753 N N . PRO A 1 105 ? -39.994 -22.258 37.560 1.00 91.56 105 PRO A N 1
ATOM 754 C CA . PRO A 1 105 ? -40.922 -21.215 37.150 1.00 91.56 105 PRO A CA 1
ATOM 755 C C . PRO A 1 105 ? -41.746 -21.670 35.939 1.00 91.56 105 PRO A C 1
ATOM 757 O O . PRO A 1 105 ? -41.290 -22.467 35.107 1.00 91.56 105 PRO A O 1
ATOM 760 N N . ALA A 1 106 ? -42.968 -21.153 35.835 1.00 90.50 106 ALA A N 1
ATOM 761 C CA . ALA A 1 106 ? -43.859 -21.389 34.707 1.00 90.50 106 ALA A CA 1
ATOM 762 C C . ALA A 1 106 ? -43.817 -20.199 33.745 1.00 90.50 106 ALA A C 1
ATOM 764 O O . ALA A 1 106 ? -44.000 -19.063 34.159 1.00 90.50 106 ALA A O 1
ATOM 765 N N . VAL A 1 107 ? -43.604 -20.462 32.458 1.00 93.31 107 VAL A N 1
ATOM 766 C CA . VAL A 1 107 ? -43.546 -19.440 31.409 1.00 93.31 107 VAL A CA 1
ATOM 767 C C . VAL A 1 107 ? -44.623 -19.680 30.362 1.00 93.31 107 VAL A C 1
ATOM 769 O O . VAL A 1 107 ? -44.946 -20.829 30.044 1.00 93.31 107 VAL A O 1
ATOM 772 N N . VAL A 1 108 ? -45.169 -18.603 29.799 1.00 94.69 108 VAL A N 1
ATOM 773 C CA . VAL A 1 108 ? -46.052 -18.693 28.630 1.00 94.69 108 VAL A CA 1
ATOM 774 C C . VAL A 1 108 ? -45.189 -18.722 27.376 1.00 94.69 108 VAL A C 1
ATOM 776 O O . VAL A 1 108 ? -44.355 -17.848 27.157 1.00 94.69 108 VAL A O 1
ATOM 779 N N . VAL A 1 109 ? -45.377 -19.746 26.549 1.00 94.75 109 VAL A N 1
ATOM 780 C CA . VAL A 1 109 ? -44.657 -19.878 25.282 1.00 94.75 109 VAL A CA 1
ATOM 781 C C . VAL A 1 109 ? -45.186 -18.830 24.295 1.00 94.75 109 VAL A C 1
ATOM 783 O O . VAL A 1 109 ? -46.399 -18.792 24.079 1.00 94.75 109 VAL A O 1
ATOM 786 N N . PRO A 1 110 ? -44.330 -18.001 23.672 1.00 92.56 110 PRO A N 1
ATOM 787 C CA . PRO A 1 110 ? -44.783 -16.927 22.788 1.00 92.56 110 PRO A CA 1
ATOM 788 C C . PRO A 1 110 ? -45.441 -17.469 21.507 1.00 92.56 110 PRO A C 1
ATOM 790 O O . PRO A 1 110 ? -45.197 -18.612 21.109 1.00 92.56 110 PRO A O 1
ATOM 793 N N . ASP A 1 111 ? -46.256 -16.642 20.837 1.00 91.25 111 ASP A N 1
ATOM 794 C CA . ASP A 1 111 ? -46.804 -16.964 19.510 1.00 91.25 111 ASP A CA 1
ATOM 795 C C . ASP A 1 111 ? -45.681 -16.973 18.468 1.00 91.25 111 ASP A C 1
ATOM 797 O O . ASP A 1 111 ? -45.115 -15.927 18.148 1.00 91.25 111 ASP A O 1
ATOM 801 N N . LEU A 1 112 ? -45.362 -18.149 17.926 1.00 91.31 112 LEU A N 1
ATOM 802 C CA . LEU A 1 112 ? -44.297 -18.326 16.940 1.00 91.31 112 LEU A CA 1
ATOM 803 C C . LEU A 1 112 ? -44.848 -18.969 15.671 1.00 91.31 112 LEU A C 1
ATOM 805 O O . LEU A 1 112 ? -45.588 -19.952 15.721 1.00 91.31 112 LEU A O 1
ATOM 809 N N . LEU A 1 113 ? -44.461 -18.404 14.525 1.00 87.56 113 LEU A N 1
ATOM 810 C CA . LEU A 1 113 ? -44.862 -18.872 13.193 1.00 87.56 113 LEU A CA 1
ATOM 811 C C . LEU A 1 113 ? -43.824 -19.792 12.541 1.00 87.56 113 LEU A C 1
ATOM 813 O O . LEU A 1 113 ? -44.102 -20.393 11.508 1.00 87.56 113 LEU A O 1
ATOM 817 N N . GLU A 1 114 ? -42.656 -19.931 13.163 1.00 91.44 114 GLU A N 1
ATOM 818 C CA . GLU A 1 114 ? -41.569 -20.801 12.725 1.00 91.44 114 GLU A CA 1
ATOM 819 C C . GLU A 1 114 ? -41.038 -21.618 13.908 1.00 91.44 114 GLU A C 1
ATOM 821 O O . GLU A 1 114 ? -41.174 -21.225 15.071 1.00 91.44 114 GLU A O 1
ATOM 826 N N . GLU A 1 115 ? -40.449 -22.779 13.614 1.00 92.38 115 GLU A N 1
ATOM 827 C CA . GLU A 1 115 ? -39.842 -23.626 14.642 1.00 92.38 115 GLU A CA 1
ATOM 828 C C . GLU A 1 115 ? -38.651 -22.899 15.270 1.00 92.38 115 GLU A C 1
ATOM 830 O O . GLU A 1 115 ? -37.684 -22.567 14.587 1.00 92.38 115 GLU A O 1
ATOM 835 N N . THR A 1 116 ? -38.739 -22.632 16.572 1.00 92.69 116 THR A N 1
ATOM 836 C CA . THR A 1 116 ? -37.782 -21.781 17.290 1.00 92.69 116 THR A CA 1
ATOM 837 C C . THR A 1 116 ? -37.282 -22.491 18.544 1.00 92.69 116 THR A C 1
ATOM 839 O O . THR A 1 116 ? -38.065 -23.091 19.282 1.00 92.69 116 THR A O 1
ATOM 842 N N . GLU A 1 117 ? -35.978 -22.418 18.808 1.00 95.12 117 GLU A N 1
ATOM 843 C CA . GLU A 1 117 ? -35.380 -22.845 20.078 1.00 95.12 117 GLU A CA 1
ATOM 844 C C . GLU A 1 117 ? -35.228 -21.625 20.996 1.00 95.12 117 GLU A C 1
ATOM 846 O O . GLU A 1 117 ? -34.599 -20.638 20.623 1.00 95.12 117 GLU A O 1
ATOM 851 N N . LEU A 1 118 ? -35.801 -21.700 22.196 1.00 92.06 118 LEU A N 1
ATOM 852 C CA . LEU A 1 118 ? -35.561 -20.757 23.286 1.00 92.06 118 LEU A CA 1
ATOM 853 C C . LEU A 1 118 ? -34.545 -21.371 24.250 1.00 92.06 118 LEU A C 1
ATOM 855 O O . LEU A 1 118 ? -34.655 -22.550 24.610 1.00 92.06 118 LEU A O 1
ATOM 859 N N . THR A 1 119 ? -33.575 -20.577 24.699 1.00 91.94 119 THR A N 1
ATOM 860 C CA . THR A 1 119 ? -32.539 -21.041 25.634 1.00 91.94 119 THR A CA 1
ATOM 861 C C . THR A 1 119 ? -32.539 -20.216 26.908 1.00 91.94 119 THR A C 1
ATOM 863 O O . THR A 1 119 ? -32.517 -18.987 26.835 1.00 91.94 119 THR A O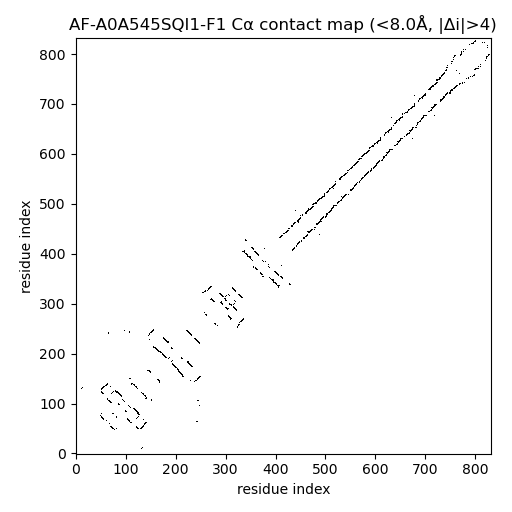 1
ATOM 866 N N . PHE A 1 120 ? -32.477 -20.882 28.060 1.00 91.00 120 PHE A N 1
ATOM 867 C CA . PHE A 1 120 ? -32.488 -20.254 29.383 1.00 91.00 120 PHE A CA 1
ATOM 868 C C . PHE A 1 120 ? -31.305 -20.747 30.218 1.00 91.00 120 PHE A C 1
ATOM 870 O O . PHE A 1 120 ? -30.976 -21.930 30.182 1.00 91.00 120 PHE A O 1
ATOM 877 N N . LEU A 1 121 ? -30.678 -19.862 30.984 1.00 90.75 121 LEU A N 1
ATOM 878 C CA . LEU A 1 121 ? -29.632 -20.175 31.950 1.00 90.75 121 LEU A CA 1
ATOM 879 C C . LEU A 1 121 ? -30.241 -20.264 33.350 1.00 90.75 121 LEU A C 1
ATOM 881 O O . LEU A 1 121 ? -30.827 -19.294 33.818 1.00 90.75 121 LEU A O 1
ATOM 885 N N . LEU A 1 122 ? -30.063 -21.402 34.016 1.00 91.25 122 LEU A N 1
ATOM 886 C CA . LEU A 1 122 ? -30.286 -21.572 35.449 1.00 91.25 122 LEU A CA 1
ATOM 887 C C . LEU A 1 122 ? -28.961 -21.344 36.173 1.00 91.25 122 LEU A C 1
ATOM 889 O O . LEU A 1 122 ? -28.069 -22.188 36.074 1.00 91.25 122 LEU A O 1
ATOM 893 N N . GLY A 1 123 ? -28.832 -20.230 36.888 1.00 86.50 123 GLY A N 1
ATOM 894 C CA . GLY A 1 123 ? -27.741 -19.955 37.820 1.00 86.50 123 GLY A CA 1
ATOM 895 C C . GLY A 1 123 ? -28.125 -20.336 39.247 1.00 86.50 123 GLY A C 1
ATOM 896 O O . GLY A 1 123 ? -29.270 -20.147 39.656 1.00 86.50 123 GLY A O 1
ATOM 897 N N . VAL A 1 124 ? -27.182 -20.900 40.000 1.00 86.94 124 VAL A N 1
ATOM 898 C CA . VAL A 1 124 ? -27.385 -21.286 41.401 1.00 86.94 124 VAL A CA 1
ATOM 899 C C . VAL A 1 124 ? -26.152 -20.937 42.223 1.00 86.94 124 VAL A C 1
ATOM 901 O O . VAL A 1 124 ? -25.036 -21.239 41.798 1.00 86.94 124 VAL A O 1
ATOM 904 N N . GLU A 1 125 ? -26.367 -20.386 43.416 1.00 86.31 125 GLU A N 1
ATOM 905 C CA . GLU A 1 125 ? -25.344 -20.130 44.433 1.00 86.31 125 GLU A CA 1
ATOM 906 C C . GLU A 1 125 ? -25.632 -20.921 45.717 1.00 86.31 125 GLU A C 1
ATOM 908 O O . GLU A 1 125 ? -26.788 -21.098 46.115 1.00 86.31 125 GLU A O 1
ATOM 913 N N . ASP A 1 126 ? -24.579 -21.409 46.375 1.00 85.38 126 ASP A N 1
ATOM 914 C CA . ASP A 1 126 ? -24.668 -21.993 47.713 1.00 85.38 126 ASP A CA 1
ATOM 915 C C . ASP A 1 126 ? -24.177 -21.056 48.827 1.00 85.38 126 ASP A C 1
ATOM 917 O O . ASP A 1 126 ? -23.559 -20.026 48.591 1.00 85.38 126 ASP A O 1
ATOM 921 N N . SER A 1 127 ? -24.410 -21.450 50.079 1.00 82.38 127 SER A N 1
ATOM 922 C CA . SER A 1 127 ? -24.116 -20.668 51.283 1.00 82.38 127 SER A CA 1
ATOM 923 C C . SER A 1 127 ? -22.643 -20.323 51.499 1.00 82.38 127 SER A C 1
ATOM 925 O O . SER A 1 127 ? -22.334 -19.586 52.431 1.00 82.38 127 SER A O 1
ATOM 927 N N . GLU A 1 128 ? -21.739 -20.865 50.684 1.00 79.12 128 GLU A N 1
ATOM 928 C CA . GLU A 1 128 ? -20.312 -20.540 50.688 1.00 79.12 128 GLU A CA 1
ATOM 929 C C . GLU A 1 128 ? -19.918 -19.640 49.500 1.00 79.12 128 GLU A C 1
ATOM 931 O O . GLU A 1 128 ? -18.730 -19.457 49.223 1.00 79.12 128 GLU A O 1
ATOM 936 N N . GLY A 1 129 ? -20.902 -19.077 48.789 1.00 73.56 129 GLY A N 1
ATOM 937 C CA . GLY A 1 129 ? -20.715 -18.176 47.651 1.00 73.56 129 GLY A CA 1
ATOM 938 C C . GLY A 1 129 ? -20.258 -18.879 46.374 1.00 73.56 129 GLY A C 1
ATOM 939 O O . GLY A 1 129 ? -19.686 -18.248 45.483 1.00 73.56 129 GLY A O 1
ATOM 940 N N . ARG A 1 130 ? -20.414 -20.206 46.286 1.00 82.25 130 ARG A N 1
ATOM 941 C CA . ARG A 1 130 ? -19.996 -20.977 45.108 1.00 82.25 130 ARG A CA 1
ATOM 942 C C . ARG A 1 130 ? -21.142 -21.060 44.126 1.00 82.25 130 ARG A C 1
ATOM 944 O O . ARG A 1 130 ? -22.241 -21.467 44.496 1.00 82.25 130 ARG A O 1
ATOM 951 N N . THR A 1 131 ? -20.851 -20.764 42.866 1.00 84.94 131 THR A N 1
ATOM 952 C CA . THR A 1 131 ? -21.853 -20.735 41.805 1.00 84.94 131 THR A CA 1
ATOM 953 C C . THR A 1 131 ? -21.649 -21.853 40.794 1.00 84.94 131 THR A C 1
ATOM 955 O O . THR A 1 131 ? -20.528 -22.273 40.499 1.00 84.94 131 THR A O 1
ATOM 958 N N . ASN A 1 132 ? -22.755 -22.352 40.255 1.00 83.75 132 ASN A N 1
ATOM 959 C CA . ASN A 1 132 ? -22.760 -23.226 39.089 1.00 83.75 132 ASN A CA 1
ATOM 960 C C . ASN A 1 132 ? -24.016 -22.949 38.256 1.00 83.75 132 ASN A C 1
ATOM 962 O O . ASN A 1 132 ? -24.976 -22.354 38.745 1.00 83.75 132 ASN A O 1
ATOM 966 N N . SER A 1 133 ? -24.010 -23.359 36.990 1.00 87.25 133 SER A N 1
ATOM 967 C CA . SER A 1 133 ? -25.122 -23.090 36.083 1.00 87.25 133 SER A CA 1
ATOM 968 C C . SER A 1 133 ? -25.400 -24.231 35.113 1.00 87.25 133 SER A C 1
ATOM 970 O O . SER A 1 133 ? -24.536 -25.062 34.833 1.00 87.25 133 SER A O 1
ATOM 972 N N . ALA A 1 134 ? -26.624 -24.270 34.592 1.00 85.62 134 ALA A N 1
ATOM 973 C CA . ALA A 1 134 ? -27.039 -25.204 33.553 1.00 85.62 134 ALA A CA 1
ATOM 974 C C . ALA A 1 134 ? -27.971 -24.518 32.546 1.00 85.62 134 ALA A C 1
ATOM 976 O O . ALA A 1 134 ? -28.718 -23.612 32.904 1.00 85.62 134 ALA A O 1
ATOM 977 N N . VAL A 1 135 ? -27.947 -24.962 31.288 1.00 90.88 135 VAL A N 1
ATOM 978 C CA . VAL A 1 135 ? -28.777 -24.388 30.216 1.00 90.88 135 VAL A CA 1
ATOM 979 C C . VAL A 1 135 ? -29.986 -25.283 29.939 1.00 90.88 135 VAL A C 1
ATOM 981 O O . VAL A 1 135 ? -29.824 -26.477 29.682 1.00 90.88 135 VAL A O 1
ATOM 984 N N . ALA A 1 136 ? -31.190 -24.708 29.974 1.00 91.06 136 ALA A N 1
ATOM 985 C CA . ALA A 1 136 ? -32.420 -25.330 29.490 1.00 91.06 136 ALA A CA 1
ATOM 986 C C . ALA A 1 136 ? -32.680 -24.953 28.030 1.00 91.06 136 ALA A C 1
ATOM 988 O O . ALA A 1 136 ? -32.443 -23.821 27.606 1.00 91.06 136 ALA A O 1
ATOM 989 N N . PHE A 1 137 ? -33.247 -25.904 27.291 1.00 92.69 137 PHE A N 1
ATOM 990 C CA . PHE A 1 137 ? -33.645 -25.740 25.897 1.00 92.69 137 PHE A CA 1
ATOM 991 C C . PHE A 1 137 ? -35.138 -26.028 25.756 1.00 92.69 137 PHE A C 1
ATOM 993 O O . PHE A 1 137 ? -35.592 -27.112 26.145 1.00 92.69 137 PHE A O 1
ATOM 1000 N N . LEU A 1 138 ? -35.880 -25.098 25.160 1.00 95.56 138 LEU A N 1
ATOM 1001 C CA . LEU A 1 138 ? -37.299 -25.234 24.852 1.00 95.56 138 LEU A CA 1
ATOM 1002 C C . LEU A 1 138 ? -37.515 -25.069 23.346 1.00 95.56 138 LEU A C 1
ATOM 1004 O O . LEU A 1 138 ? -37.357 -23.984 22.800 1.00 95.56 138 LEU A O 1
ATOM 1008 N N . TYR A 1 139 ? -37.890 -26.157 22.681 1.00 95.06 139 TYR A N 1
ATOM 1009 C CA . TYR A 1 139 ? -38.260 -26.146 21.269 1.00 95.06 139 TYR A CA 1
ATOM 1010 C C . TYR A 1 139 ? -39.739 -25.868 21.111 1.00 95.06 139 TYR A C 1
ATOM 1012 O O . TYR A 1 139 ? -40.580 -26.641 21.578 1.00 95.06 139 TYR A O 1
ATOM 1020 N N . VAL A 1 140 ? -40.040 -24.792 20.402 1.00 95.50 140 VAL A N 1
ATOM 1021 C CA . VAL A 1 140 ? -41.397 -24.363 20.112 1.00 95.50 140 VAL A CA 1
ATOM 1022 C C . VAL A 1 140 ? -41.707 -24.688 18.662 1.00 95.50 140 VAL A C 1
ATOM 1024 O O . VAL A 1 140 ? -41.018 -24.221 17.756 1.00 95.50 140 VAL A O 1
ATOM 1027 N N . ARG A 1 141 ? -42.742 -25.499 18.436 1.00 90.88 141 ARG A N 1
ATOM 1028 C CA . ARG A 1 141 ? -43.196 -25.846 17.083 1.00 90.88 141 ARG A CA 1
ATOM 1029 C C . ARG A 1 141 ? -44.434 -25.030 16.729 1.00 90.88 141 ARG A C 1
ATOM 1031 O O . ARG A 1 141 ? -45.401 -25.100 17.479 1.00 90.88 141 ARG A O 1
ATOM 1038 N N . PRO A 1 142 ? -44.448 -24.302 15.605 1.00 88.94 142 PRO A N 1
ATOM 1039 C CA . PRO A 1 142 ? -45.565 -23.437 15.258 1.00 88.94 142 PRO A CA 1
ATOM 1040 C C . PRO A 1 142 ? -46.857 -24.240 15.077 1.00 88.94 142 PRO A C 1
ATOM 1042 O O . PRO A 1 142 ? -46.851 -25.364 14.567 1.00 88.94 142 PRO A O 1
ATOM 1045 N N . LEU A 1 143 ? -47.978 -23.642 15.477 1.00 84.69 143 LEU A N 1
ATOM 1046 C CA . LEU A 1 143 ? -49.308 -24.209 15.272 1.00 84.69 143 LEU A CA 1
ATOM 1047 C C . LEU A 1 143 ? -49.860 -23.764 13.914 1.00 84.69 143 LEU A C 1
ATOM 1049 O O . LEU A 1 143 ? -50.280 -22.619 13.751 1.00 84.69 143 LEU A O 1
ATOM 1053 N N . ASP A 1 144 ? -49.921 -24.686 12.952 1.00 85.06 144 ASP A N 1
ATOM 1054 C CA . ASP A 1 144 ? -50.606 -24.456 11.674 1.00 85.06 144 ASP A CA 1
ATOM 1055 C C . ASP A 1 144 ? -52.116 -24.712 11.820 1.00 85.06 144 ASP A C 1
ATOM 1057 O O . ASP A 1 144 ? -52.641 -25.779 11.493 1.00 85.06 144 ASP A O 1
ATOM 1061 N N . VAL A 1 145 ? -52.816 -23.740 12.408 1.00 88.56 145 VAL A N 1
ATOM 1062 C CA . VAL A 1 145 ? -54.270 -23.775 12.621 1.00 88.56 145 VAL A CA 1
ATOM 1063 C C . VAL A 1 145 ? -54.951 -22.586 11.951 1.00 88.56 145 VAL A C 1
ATOM 1065 O O . VAL A 1 145 ? -54.398 -21.492 11.872 1.00 88.56 145 VAL A O 1
ATOM 1068 N N . PHE A 1 146 ? -56.190 -22.789 11.492 1.00 89.75 146 PHE A N 1
ATOM 1069 C CA . PHE A 1 146 ? -56.967 -21.759 10.791 1.00 89.75 146 PHE A CA 1
ATOM 1070 C C . PHE A 1 146 ? -57.204 -20.495 11.635 1.00 89.75 146 PHE A C 1
ATOM 1072 O O . PHE A 1 146 ? -57.141 -19.383 11.115 1.00 89.75 146 PHE A O 1
ATOM 1079 N N . ALA A 1 147 ? -57.451 -20.664 12.934 1.00 92.31 147 ALA A N 1
ATOM 1080 C CA . ALA A 1 147 ? -57.549 -19.573 13.893 1.00 92.31 147 ALA A CA 1
ATOM 1081 C C . ALA A 1 147 ? -56.773 -19.932 15.160 1.00 92.31 147 ALA A C 1
ATOM 1083 O O . ALA A 1 147 ? -56.897 -21.054 15.657 1.00 92.31 147 ALA A O 1
ATOM 1084 N N . ARG A 1 148 ? -56.009 -18.973 15.684 1.00 93.38 148 ARG A N 1
ATOM 1085 C CA . ARG A 1 148 ? -55.251 -19.096 16.931 1.00 93.38 148 ARG A CA 1
ATOM 1086 C C . ARG A 1 148 ? -55.647 -18.006 17.915 1.00 93.38 148 ARG A C 1
ATOM 1088 O O . ARG A 1 148 ? -55.845 -16.856 17.521 1.00 93.38 148 ARG A O 1
ATOM 1095 N N . ALA A 1 149 ? -55.780 -18.387 19.175 1.00 95.31 149 ALA A N 1
ATOM 1096 C CA . ALA A 1 149 ? -55.785 -17.464 20.289 1.00 95.31 149 ALA A CA 1
ATOM 1097 C C . ALA A 1 149 ? -54.330 -17.250 20.721 1.00 95.31 149 ALA A C 1
ATOM 1099 O O . ALA A 1 149 ? -53.507 -18.160 20.645 1.00 95.31 149 ALA A O 1
ATOM 1100 N N . ILE A 1 150 ? -54.022 -16.036 21.146 1.00 95.38 150 ILE A N 1
ATOM 1101 C CA . ILE A 1 150 ? -52.707 -15.612 21.605 1.00 95.38 150 ILE A CA 1
ATOM 1102 C C . ILE A 1 150 ? -52.930 -14.960 22.958 1.00 95.38 150 ILE A C 1
ATOM 1104 O O . ILE A 1 150 ? -53.683 -13.988 23.070 1.00 95.38 150 ILE A O 1
ATOM 1108 N N . GLY A 1 151 ? -52.321 -15.554 23.973 1.00 91.75 151 GLY A N 1
ATOM 1109 C CA . GLY A 1 151 ? -52.288 -15.024 25.325 1.00 91.75 151 GLY A CA 1
ATOM 1110 C C . GLY A 1 151 ? -50.898 -14.485 25.635 1.00 91.75 151 GLY A C 1
ATOM 1111 O O . GLY A 1 151 ? -50.150 -14.122 24.728 1.00 91.75 151 GLY A O 1
ATOM 1112 N N . GLY A 1 152 ? -50.549 -14.424 26.910 1.00 91.88 152 GLY A N 1
ATOM 1113 C CA . GLY A 1 152 ? -49.285 -13.848 27.343 1.00 91.88 152 GLY A CA 1
ATOM 1114 C C . GLY A 1 152 ? -49.233 -13.708 28.851 1.00 91.88 152 GLY A C 1
ATOM 1115 O O . GLY A 1 152 ? -49.852 -14.486 29.577 1.00 91.88 152 GLY A O 1
ATOM 1116 N N . THR A 1 153 ? -48.494 -12.707 29.304 1.00 92.38 153 THR A N 1
ATOM 1117 C CA . THR A 1 153 ? -48.361 -12.353 30.714 1.00 92.38 153 THR A CA 1
ATOM 1118 C C . THR A 1 153 ? -48.953 -10.977 30.970 1.00 92.38 153 THR A C 1
ATOM 1120 O O . THR A 1 153 ? -48.790 -10.071 30.151 1.00 92.38 153 THR A O 1
ATOM 1123 N N . VAL A 1 154 ? -49.617 -10.812 32.107 1.00 91.19 154 VAL A N 1
ATOM 1124 C CA . VAL A 1 154 ? -50.233 -9.551 32.532 1.00 91.19 154 VAL A CA 1
ATOM 1125 C C . VAL A 1 154 ? -50.044 -9.386 34.037 1.00 91.19 154 VAL A C 1
ATOM 1127 O O . VAL A 1 154 ? -50.068 -10.379 34.757 1.00 91.19 154 VAL A O 1
ATOM 1130 N N . GLY A 1 155 ? -49.818 -8.160 34.506 1.00 88.44 155 GLY A N 1
ATOM 1131 C CA . GLY A 1 155 ? -49.804 -7.876 35.941 1.00 88.44 155 GLY A CA 1
ATOM 1132 C C . GLY A 1 155 ? -51.222 -7.880 36.511 1.00 88.44 155 GLY A C 1
ATOM 1133 O O . GLY A 1 155 ? -52.160 -7.481 35.822 1.00 88.44 155 GLY A O 1
ATOM 1134 N N . GLU A 1 156 ? -51.392 -8.320 37.751 1.00 85.69 156 GLU A N 1
ATOM 1135 C CA . GLU A 1 156 ? -52.703 -8.362 38.417 1.00 85.69 156 GLU A CA 1
ATOM 1136 C C . GLU A 1 156 ? -53.351 -6.970 38.585 1.00 85.69 156 GLU A C 1
ATOM 1138 O O . GLU A 1 156 ? -54.568 -6.827 38.493 1.00 85.69 156 GLU A O 1
ATOM 1143 N N . GLN A 1 157 ? -52.536 -5.917 38.712 1.00 83.88 157 GLN A N 1
ATOM 1144 C CA . GLN A 1 157 ? -52.966 -4.514 38.778 1.00 83.88 157 GLN A CA 1
ATOM 1145 C C . GLN A 1 157 ? -53.585 -3.982 37.485 1.00 83.88 157 GLN A C 1
ATOM 1147 O O . GLN A 1 157 ? -54.177 -2.898 37.472 1.00 83.88 157 GLN A O 1
ATOM 1152 N N . GLU A 1 158 ? -53.391 -4.684 36.371 1.00 86.44 158 GLU A N 1
ATOM 1153 C CA . GLU A 1 158 ? -53.974 -4.275 35.105 1.00 86.44 158 GLU A CA 1
ATOM 1154 C C . GLU A 1 158 ? -55.485 -4.498 35.150 1.00 86.44 158 GLU A C 1
ATOM 1156 O O . GLU A 1 158 ? -55.968 -5.573 35.484 1.00 86.44 158 GLU A O 1
ATOM 1161 N N . GLU A 1 159 ? -56.282 -3.508 34.743 1.00 88.06 159 GLU A N 1
ATOM 1162 C CA . GLU A 1 159 ? -57.746 -3.654 34.785 1.00 88.06 159 GLU A CA 1
ATOM 1163 C C . GLU A 1 159 ? -58.254 -4.777 33.858 1.00 88.06 159 GLU A C 1
ATOM 1165 O O . GLU A 1 159 ? -59.350 -5.322 34.050 1.00 88.06 159 GLU A O 1
ATOM 1170 N N . THR A 1 160 ? -57.487 -5.109 32.812 1.00 91.62 160 THR A N 1
ATOM 1171 C CA . THR A 1 160 ? -57.871 -6.109 31.815 1.00 91.62 160 THR A CA 1
ATOM 1172 C C . THR A 1 160 ? -56.689 -6.896 31.261 1.00 91.62 160 THR A C 1
ATOM 1174 O O . THR A 1 160 ? -55.726 -6.313 30.770 1.00 91.62 160 THR A O 1
ATOM 1177 N N . ALA A 1 161 ? -56.853 -8.213 31.172 1.00 94.00 161 ALA A N 1
ATOM 1178 C CA . ALA A 1 161 ? -56.051 -9.088 30.332 1.00 94.00 161 ALA A CA 1
ATOM 1179 C C . ALA A 1 161 ? -56.588 -9.086 28.898 1.00 94.00 161 ALA A C 1
ATOM 1181 O O . ALA A 1 161 ? -57.799 -9.191 28.678 1.00 94.00 161 ALA A O 1
ATOM 1182 N N . VAL A 1 162 ? -55.707 -9.012 27.900 1.00 96.12 162 VAL A N 1
ATOM 1183 C CA . VAL A 1 162 ? -56.122 -8.968 26.492 1.00 96.12 162 VAL A CA 1
ATOM 1184 C C . VAL A 1 162 ? -55.555 -10.153 25.722 1.00 96.12 162 VAL A C 1
ATOM 1186 O O . VAL A 1 162 ? -54.346 -10.309 25.607 1.00 96.12 162 VAL A O 1
ATOM 1189 N N . PHE A 1 163 ? -56.441 -10.955 25.136 1.00 96.62 163 PHE A N 1
ATOM 1190 C CA . PHE A 1 163 ? -56.078 -11.988 24.170 1.00 96.62 163 PHE A CA 1
ATOM 1191 C C . PHE A 1 163 ? -56.215 -11.451 22.747 1.00 96.62 163 PHE A C 1
ATOM 1193 O O . PHE A 1 163 ? -57.223 -10.821 22.415 1.00 96.62 163 PHE A O 1
ATOM 1200 N N . SER A 1 164 ? -55.250 -11.758 21.881 1.00 96.62 164 SER A N 1
ATOM 1201 C CA . SER A 1 164 ? -55.393 -11.561 20.433 1.00 96.62 164 SER A CA 1
ATOM 1202 C C . SER A 1 164 ? -55.900 -12.849 19.786 1.00 96.62 164 SER A C 1
ATOM 1204 O O . SER A 1 164 ? -55.429 -13.942 20.084 1.00 96.62 164 SER A O 1
ATOM 1206 N N . VAL A 1 165 ? -56.883 -12.743 18.899 1.00 95.75 165 VAL A N 1
ATOM 1207 C CA . VAL A 1 165 ? -57.404 -13.856 18.102 1.00 95.75 165 VAL A CA 1
ATOM 1208 C C . VAL A 1 165 ? -57.068 -13.583 16.644 1.00 95.75 165 VAL A C 1
ATOM 1210 O O . VAL A 1 165 ? -57.558 -12.610 16.064 1.00 95.75 165 VAL A O 1
ATOM 1213 N N . LYS A 1 166 ? -56.245 -14.450 16.043 1.00 95.06 166 LYS A N 1
ATOM 1214 C CA . LYS A 1 166 ? -55.751 -14.306 14.669 1.00 95.06 166 LYS A CA 1
ATOM 1215 C C . LYS A 1 166 ? -56.222 -15.427 13.754 1.00 95.06 166 LYS A C 1
ATOM 1217 O O . LYS A 1 166 ? -56.122 -16.601 14.101 1.00 95.06 166 LYS A O 1
ATOM 1222 N N . LEU A 1 167 ? -56.665 -15.066 12.551 1.00 93.19 167 LEU A N 1
ATOM 1223 C CA . LEU A 1 167 ? -56.858 -15.998 11.437 1.00 93.19 167 LEU A CA 1
ATOM 1224 C C . LEU A 1 167 ? -55.528 -16.195 10.696 1.00 93.19 167 LEU A C 1
ATOM 1226 O O . LEU A 1 167 ? -54.740 -15.258 10.572 1.00 93.19 167 LEU A O 1
ATOM 1230 N N . ASN A 1 168 ? -55.269 -17.396 10.176 1.00 91.50 168 ASN A N 1
ATOM 1231 C CA . ASN A 1 168 ? -54.036 -17.675 9.427 1.00 91.50 168 ASN A CA 1
ATOM 1232 C C . ASN A 1 168 ? -53.997 -17.017 8.036 1.00 91.50 168 ASN A C 1
ATOM 1234 O O . ASN A 1 168 ? -52.919 -16.835 7.475 1.00 91.50 168 ASN A O 1
ATOM 1238 N N . ALA A 1 169 ? -55.155 -16.636 7.493 1.00 90.62 169 ALA A N 1
ATOM 1239 C CA . ALA A 1 169 ? -55.283 -15.916 6.233 1.00 90.62 169 ALA A CA 1
ATOM 1240 C C . ALA A 1 169 ? -56.589 -15.096 6.187 1.00 90.62 169 ALA A C 1
ATOM 1242 O O . ALA A 1 169 ? -57.588 -15.496 6.799 1.00 90.62 169 ALA A O 1
ATOM 1243 N N . PRO A 1 170 ? -56.631 -13.982 5.428 1.00 91.94 170 PRO A N 1
ATOM 1244 C CA . PRO A 1 170 ? -57.854 -13.206 5.230 1.00 91.94 170 PRO A CA 1
ATOM 1245 C C . PRO A 1 170 ? -58.933 -14.034 4.524 1.00 91.94 170 PRO A C 1
ATOM 1247 O O . PRO A 1 170 ? -58.664 -14.721 3.538 1.00 91.94 170 PRO A O 1
ATOM 1250 N N . GLN A 1 171 ? -60.170 -13.945 5.014 1.00 92.25 171 GLN A N 1
ATOM 1251 C CA . GLN A 1 171 ? -61.313 -14.669 4.453 1.00 92.25 171 GLN A CA 1
ATOM 1252 C C . GLN A 1 171 ? -62.110 -13.795 3.484 1.00 92.25 171 GLN A C 1
ATOM 1254 O O . GLN A 1 171 ? -62.202 -12.581 3.644 1.00 92.25 171 GLN A O 1
ATOM 1259 N N . THR A 1 172 ? -62.725 -14.413 2.476 1.00 90.81 172 THR A N 1
ATOM 1260 C CA . THR A 1 172 ? -63.555 -13.708 1.482 1.00 90.81 172 THR A CA 1
ATOM 1261 C C . THR A 1 172 ? -64.990 -13.456 1.951 1.00 90.81 172 THR A C 1
ATOM 1263 O O . THR A 1 172 ? -65.763 -12.825 1.236 1.00 90.81 172 THR A O 1
ATOM 1266 N N . ALA A 1 173 ? -65.362 -13.983 3.117 1.00 89.88 173 ALA A N 1
ATOM 1267 C CA . ALA A 1 173 ? -66.662 -13.821 3.752 1.00 89.88 173 ALA A CA 1
ATOM 1268 C C . ALA A 1 173 ? -66.479 -13.652 5.264 1.00 89.88 173 ALA A C 1
ATOM 1270 O O . ALA A 1 173 ? -65.438 -14.026 5.812 1.00 89.88 173 ALA A O 1
ATOM 1271 N N . ASP A 1 174 ? -67.503 -13.111 5.920 1.00 91.94 174 ASP A N 1
ATOM 1272 C CA . ASP A 1 174 ? -67.481 -12.896 7.361 1.00 91.94 174 ASP A CA 1
ATOM 1273 C C . ASP A 1 174 ? -67.289 -14.221 8.116 1.00 91.94 174 ASP A C 1
ATOM 1275 O O . ASP A 1 174 ? -67.945 -15.224 7.824 1.00 91.94 174 ASP A O 1
ATOM 1279 N N . THR A 1 175 ? -66.384 -14.221 9.093 1.00 93.25 175 THR A N 1
ATOM 1280 C CA . THR A 1 175 ? -66.040 -15.395 9.905 1.00 93.25 175 THR A CA 1
ATOM 1281 C C . THR A 1 175 ? -66.393 -15.142 11.362 1.00 93.25 175 THR A C 1
ATOM 1283 O O . THR A 1 175 ? -65.994 -14.132 11.942 1.00 93.25 175 THR A O 1
ATOM 1286 N N . VAL A 1 176 ? -67.137 -16.072 11.963 1.00 94.69 176 VAL A N 1
ATOM 1287 C CA . VAL A 1 176 ? -67.533 -16.001 13.374 1.00 94.69 176 VAL A CA 1
ATOM 1288 C C . VAL A 1 176 ? -66.648 -16.921 14.206 1.00 94.69 176 VAL A C 1
ATOM 1290 O O . VAL A 1 176 ? -66.570 -18.124 13.947 1.00 94.69 176 VAL A O 1
ATOM 1293 N N . VAL A 1 177 ? -66.017 -16.355 15.233 1.00 96.69 177 VAL A N 1
ATOM 1294 C CA . VAL A 1 177 ? -65.209 -17.087 16.212 1.00 96.69 177 VAL A CA 1
ATOM 1295 C C . VAL A 1 177 ? -65.844 -16.923 17.584 1.00 96.69 177 VAL A C 1
ATOM 1297 O O . VAL A 1 177 ? -65.868 -15.826 18.136 1.00 96.69 177 VAL A O 1
ATOM 1300 N N . ASN A 1 178 ? -66.377 -18.008 18.137 1.00 96.75 178 ASN A N 1
ATOM 1301 C CA . ASN A 1 178 ? -66.853 -18.025 19.515 1.00 96.75 178 ASN A CA 1
ATOM 1302 C C . ASN A 1 178 ? -65.665 -18.153 20.460 1.00 96.75 178 ASN A C 1
ATOM 1304 O O . ASN A 1 178 ? -64.706 -18.851 20.138 1.00 96.75 178 ASN A O 1
ATOM 1308 N N . TYR A 1 179 ? -65.754 -17.529 21.626 1.00 97.81 179 TYR A N 1
ATOM 1309 C CA . TYR A 1 179 ? -64.736 -17.637 22.660 1.00 97.81 179 TYR A CA 1
ATOM 1310 C C . TYR A 1 179 ? -65.360 -17.798 24.045 1.00 97.81 179 TYR A C 1
ATOM 1312 O O . TYR A 1 179 ? -66.469 -17.317 24.298 1.00 97.81 179 TYR A O 1
ATOM 1320 N N . VAL A 1 180 ? -64.644 -18.481 24.934 1.00 97.62 180 VAL A N 1
ATOM 1321 C CA . VAL A 1 180 ? -65.008 -18.665 26.341 1.00 97.62 180 VAL A CA 1
ATOM 1322 C C . VAL A 1 180 ? -63.747 -18.802 27.187 1.00 97.62 180 VAL A C 1
ATOM 1324 O O . VAL A 1 180 ? -62.828 -19.532 26.822 1.00 97.62 180 VAL A O 1
ATOM 1327 N N . THR A 1 181 ? -63.691 -18.101 28.315 1.00 97.81 181 THR A N 1
ATOM 1328 C CA . THR A 1 181 ? -62.613 -18.272 29.295 1.00 97.81 181 THR A CA 1
ATOM 1329 C C . THR A 1 181 ? -62.758 -19.588 30.066 1.00 97.81 181 THR A C 1
ATOM 1331 O O . THR A 1 181 ? -63.873 -20.043 30.338 1.00 97.81 181 THR A O 1
ATOM 1334 N N . ARG A 1 182 ? -61.635 -20.196 30.452 1.00 96.56 182 ARG A N 1
ATOM 1335 C CA . ARG A 1 182 ? -61.556 -21.379 31.318 1.00 96.56 182 ARG A CA 1
ATOM 1336 C C . ARG A 1 182 ? -60.598 -21.126 32.470 1.00 96.56 182 ARG A C 1
ATOM 1338 O O . ARG A 1 182 ? -59.469 -20.699 32.236 1.00 96.56 182 ARG A O 1
ATOM 1345 N N . ALA A 1 183 ? -61.036 -21.472 33.677 1.00 93.00 183 ALA A N 1
ATOM 1346 C CA . ALA A 1 183 ? -60.204 -21.427 34.872 1.00 93.00 183 ALA A CA 1
ATOM 1347 C C . ALA A 1 183 ? -58.999 -22.371 34.744 1.00 93.00 183 ALA A C 1
ATOM 1349 O O . ALA A 1 183 ? -59.126 -23.486 34.225 1.00 93.00 183 ALA A O 1
ATOM 1350 N N . GLY A 1 184 ? -57.846 -21.893 35.206 1.00 92.38 184 GLY A N 1
ATOM 1351 C CA . GLY A 1 184 ? -56.626 -22.671 35.393 1.00 92.38 184 GLY A CA 1
ATOM 1352 C C . GLY A 1 184 ? -56.345 -22.783 36.886 1.00 92.38 184 GLY A C 1
ATOM 1353 O O . GLY A 1 184 ? -57.096 -23.456 37.591 1.00 92.38 184 GLY A O 1
ATOM 1354 N N . THR A 1 185 ? -55.280 -22.133 37.357 1.00 91.75 185 THR A N 1
ATOM 1355 C CA . THR A 1 185 ? -55.110 -21.869 38.797 1.00 91.75 185 THR A CA 1
ATOM 1356 C C . THR A 1 185 ? -55.868 -20.623 39.237 1.00 91.75 185 THR A C 1
ATOM 1358 O O . THR A 1 185 ? -56.373 -20.647 40.346 1.00 91.75 185 THR A O 1
ATOM 1361 N N . ALA A 1 186 ? -56.045 -19.645 38.340 1.00 91.94 186 ALA A N 1
ATOM 1362 C CA . ALA A 1 186 ? -56.909 -18.494 38.575 1.00 91.94 186 ALA A CA 1
ATOM 1363 C C . ALA A 1 186 ? -58.388 -18.917 38.545 1.00 91.94 186 ALA A C 1
ATOM 1365 O O . ALA A 1 186 ? -58.855 -19.570 37.592 1.00 91.94 186 ALA A O 1
ATOM 1366 N N . GLU A 1 187 ? -59.120 -18.544 39.587 1.00 90.62 187 GLU A N 1
ATOM 1367 C CA . GLU A 1 187 ? -60.530 -18.784 39.846 1.00 90.62 187 GLU A CA 1
ATOM 1368 C C . GLU A 1 187 ? -61.429 -17.666 39.266 1.00 90.62 187 GLU A C 1
ATOM 1370 O O . GLU A 1 187 ? -61.161 -16.463 39.260 1.00 90.62 187 GLU A O 1
ATOM 1375 N N . GLU A 1 188 ? -62.551 -18.099 38.687 1.00 92.50 188 GLU A N 1
ATOM 1376 C CA . GLU A 1 188 ? -63.549 -17.195 38.119 1.00 92.50 188 GLU A CA 1
ATOM 1377 C C . GLU A 1 188 ? -64.272 -16.425 39.233 1.00 92.50 188 GLU A C 1
ATOM 1379 O O . GLU A 1 188 ? -64.902 -17.013 40.111 1.00 92.50 188 GLU A O 1
ATOM 1384 N N . GLY A 1 189 ? -64.289 -15.098 39.122 1.00 87.06 189 GLY A N 1
ATOM 1385 C CA . GLY A 1 189 ? -64.992 -14.204 40.038 1.00 87.06 189 GLY A CA 1
ATOM 1386 C C . GLY A 1 189 ? -64.168 -13.747 41.242 1.00 87.06 189 GLY A C 1
ATOM 1387 O O . GLY A 1 189 ? -64.610 -12.798 41.894 1.00 87.06 189 GLY A O 1
ATOM 1388 N N . SER A 1 190 ? -63.007 -14.360 41.497 1.00 88.12 190 SER A N 1
ATOM 1389 C CA . SER A 1 190 ? -61.977 -13.845 42.408 1.00 88.12 190 SER A CA 1
ATOM 1390 C C . SER A 1 190 ? -60.880 -13.102 41.657 1.00 88.12 190 SER A C 1
ATOM 1392 O O . SER A 1 190 ? -60.640 -11.964 42.030 1.00 88.12 190 SER A O 1
ATOM 1394 N N . ASP A 1 191 ? -60.348 -13.669 40.562 1.00 90.38 191 ASP A N 1
ATOM 1395 C CA . ASP A 1 191 ? -59.106 -13.160 39.931 1.00 90.38 191 ASP A CA 1
ATOM 1396 C C . ASP A 1 191 ? -59.383 -12.610 38.522 1.00 90.38 191 ASP A C 1
ATOM 1398 O O . ASP A 1 191 ? -58.747 -11.685 38.014 1.00 90.38 191 ASP A O 1
ATOM 1402 N N . TYR A 1 192 ? -60.421 -13.135 37.865 1.00 94.44 192 TYR A N 1
ATOM 1403 C CA . TYR A 1 192 ? -60.931 -12.587 36.611 1.00 94.44 192 TYR A CA 1
ATOM 1404 C C . TYR A 1 192 ? -62.442 -12.765 36.474 1.00 94.44 192 TYR A C 1
ATOM 1406 O O . TYR A 1 192 ? -63.063 -13.679 37.020 1.00 94.44 192 TYR A O 1
ATOM 1414 N N . VAL A 1 193 ? -63.069 -11.897 35.682 1.00 95.69 193 VAL A N 1
ATOM 1415 C CA . VAL A 1 193 ? -64.486 -12.031 35.329 1.00 95.69 193 VAL A CA 1
ATOM 1416 C C . VAL A 1 193 ? -64.611 -12.932 34.104 1.00 95.69 193 VAL A C 1
ATOM 1418 O O . VAL A 1 193 ? -64.183 -12.553 33.008 1.00 95.69 193 VAL A O 1
ATOM 1421 N N . ALA A 1 194 ? -65.242 -14.102 34.249 1.00 94.88 194 ALA A N 1
ATOM 1422 C CA . ALA A 1 194 ? -65.446 -14.990 33.109 1.00 94.88 194 ALA A CA 1
ATOM 1423 C C . ALA A 1 194 ? -66.164 -14.287 31.960 1.00 94.88 194 ALA A C 1
ATOM 1425 O O . ALA A 1 194 ? -67.198 -13.631 32.116 1.00 94.88 194 ALA A O 1
ATOM 1426 N N . THR A 1 195 ? -65.588 -14.450 30.775 1.00 95.44 195 THR A N 1
ATOM 1427 C CA . THR A 1 195 ? -66.008 -13.751 29.571 1.00 95.44 195 THR A CA 1
ATOM 1428 C C . THR A 1 195 ? -66.239 -14.773 28.465 1.00 95.44 195 THR A C 1
ATOM 1430 O O . THR A 1 195 ? -65.394 -15.616 28.169 1.00 95.44 195 THR A O 1
ATOM 1433 N N . GLN A 1 196 ? -67.402 -14.692 27.822 1.00 97.31 196 GLN A N 1
ATOM 1434 C CA . GLN A 1 196 ? -67.731 -15.487 26.643 1.00 97.31 196 GLN A CA 1
ATOM 1435 C C . GLN A 1 196 ? -68.478 -14.640 25.620 1.00 97.31 196 GLN A C 1
ATOM 1437 O O . GLN A 1 196 ? -69.218 -13.720 25.976 1.00 97.31 196 GLN A O 1
ATOM 1442 N N . GLY A 1 197 ? -68.317 -14.964 24.344 1.00 95.75 197 GLY A N 1
ATOM 1443 C CA . GLY A 1 197 ? -68.935 -14.202 23.270 1.00 95.75 197 GLY A CA 1
ATOM 1444 C C . GLY A 1 197 ? -68.590 -14.732 21.889 1.00 95.75 197 GLY A C 1
ATOM 1445 O O . GLY A 1 197 ? -68.154 -15.870 21.725 1.00 95.75 197 GLY A O 1
ATOM 1446 N N . SER A 1 198 ? -68.808 -13.883 20.888 1.00 94.88 198 SER A N 1
ATOM 1447 C CA . SER A 1 198 ? -68.483 -14.161 19.492 1.00 94.88 198 SER A CA 1
ATOM 1448 C C . SER A 1 198 ? -67.818 -12.948 18.854 1.00 94.88 198 SER A C 1
ATOM 1450 O O . SER A 1 198 ? -68.357 -11.843 18.925 1.00 94.88 198 SER A O 1
ATOM 1452 N N . LEU A 1 199 ? -66.687 -13.162 18.192 1.00 95.81 199 LEU A N 1
ATOM 1453 C CA . LEU A 1 199 ? -66.009 -12.182 17.352 1.00 95.81 199 LEU A CA 1
ATOM 1454 C C . LEU A 1 199 ? -66.480 -12.352 15.908 1.00 95.81 199 LEU A C 1
ATOM 1456 O O . LEU A 1 199 ? -66.467 -13.464 15.378 1.00 95.81 199 LEU A O 1
ATOM 1460 N N . LEU A 1 200 ? -66.871 -11.248 15.272 1.00 94.38 200 LEU A N 1
ATOM 1461 C CA . LEU A 1 200 ? -67.139 -11.191 13.838 1.00 94.38 200 LEU A CA 1
ATOM 1462 C C . LEU A 1 200 ? -65.924 -10.580 13.139 1.00 94.38 200 LEU A C 1
ATOM 1464 O O . LEU A 1 200 ? -65.643 -9.395 13.319 1.00 94.38 200 LEU A O 1
ATOM 1468 N N . PHE A 1 201 ? -65.223 -11.388 12.352 1.00 95.38 201 PHE A N 1
ATOM 1469 C CA . PHE A 1 201 ? -64.196 -10.931 11.423 1.00 95.38 201 PHE A CA 1
ATOM 1470 C C . PHE A 1 201 ? -64.884 -10.633 10.098 1.00 95.38 201 PHE A C 1
ATOM 1472 O O . PHE A 1 201 ? -65.406 -11.553 9.466 1.00 95.38 201 PHE A O 1
ATOM 1479 N N . ALA A 1 202 ? -64.922 -9.366 9.690 1.00 93.00 202 ALA A N 1
ATOM 1480 C CA . ALA A 1 202 ? -65.417 -9.008 8.367 1.00 93.00 202 ALA A CA 1
ATOM 1481 C C . ALA A 1 202 ? -64.495 -9.585 7.280 1.00 93.00 202 ALA A C 1
ATOM 1483 O O . ALA A 1 202 ? -63.316 -9.848 7.532 1.00 93.00 202 ALA A O 1
ATOM 1484 N N . ALA A 1 203 ? -65.007 -9.766 6.060 1.00 90.62 203 ALA A N 1
ATOM 1485 C CA . ALA A 1 203 ? -64.178 -10.198 4.932 1.00 90.62 203 ALA A CA 1
ATOM 1486 C C . ALA A 1 203 ? -62.884 -9.355 4.816 1.00 90.62 203 ALA A C 1
ATOM 1488 O O . ALA A 1 203 ? -62.930 -8.128 4.726 1.00 90.62 203 ALA A O 1
ATOM 1489 N N . GLY A 1 204 ? -61.730 -10.026 4.814 1.00 91.88 204 GLY A N 1
ATOM 1490 C CA . GLY A 1 204 ? -60.398 -9.412 4.794 1.00 91.88 204 GLY A CA 1
ATOM 1491 C C . GLY A 1 204 ? -59.766 -9.119 6.163 1.00 91.88 204 GLY A C 1
ATOM 1492 O O . GLY A 1 204 ? -58.556 -8.919 6.209 1.00 91.88 204 GLY A O 1
ATOM 1493 N N . GLU A 1 205 ? -60.519 -9.130 7.268 1.00 93.00 205 GLU A N 1
ATOM 1494 C CA . GLU A 1 205 ? -59.960 -8.964 8.618 1.00 93.00 205 GLU A CA 1
ATOM 1495 C C . GLU A 1 205 ? -59.314 -10.264 9.121 1.00 93.00 205 GLU A C 1
ATOM 1497 O O . GLU A 1 205 ? -59.846 -11.357 8.920 1.00 93.00 205 GLU A O 1
ATOM 1502 N N . THR A 1 206 ? -58.180 -10.150 9.817 1.00 95.31 206 THR A N 1
ATOM 1503 C CA . THR A 1 206 ? -57.420 -11.307 10.327 1.00 95.31 206 THR A CA 1
ATOM 1504 C C . THR A 1 206 ? -57.105 -11.244 11.814 1.00 95.31 206 THR A C 1
ATOM 1506 O O . THR A 1 206 ? -56.561 -12.211 12.331 1.00 95.31 206 THR A O 1
ATOM 1509 N N . GLU A 1 207 ? -57.427 -10.153 12.510 1.00 96.88 207 GLU A N 1
ATOM 1510 C CA . GLU A 1 207 ? -57.123 -9.985 13.935 1.00 96.88 207 GLU A CA 1
ATOM 1511 C C . GLU A 1 207 ? -58.263 -9.272 14.676 1.00 96.88 207 GLU A C 1
ATOM 1513 O O . GLU A 1 207 ? -58.836 -8.299 14.179 1.00 96.88 207 GLU A O 1
ATOM 1518 N N . LYS A 1 208 ? -58.595 -9.772 15.870 1.00 94.44 208 LYS A N 1
ATOM 1519 C CA . LYS A 1 208 ? -59.515 -9.157 16.836 1.00 94.44 208 LYS A CA 1
ATOM 1520 C C . LYS A 1 208 ? -58.989 -9.397 18.247 1.00 94.44 208 LYS A C 1
ATOM 1522 O O . LYS A 1 208 ? -58.291 -10.375 18.482 1.00 94.44 208 LYS A O 1
ATOM 1527 N N . MET A 1 209 ? -59.382 -8.542 19.184 1.00 95.69 209 MET A N 1
ATOM 1528 C CA . MET A 1 209 ? -58.983 -8.655 20.589 1.00 95.69 209 MET A CA 1
ATOM 1529 C C . MET A 1 209 ? -60.166 -9.093 21.458 1.00 95.69 209 MET A C 1
ATOM 1531 O O . MET A 1 209 ? -61.306 -8.693 21.204 1.00 95.69 209 MET A O 1
ATOM 1535 N N . VAL A 1 210 ? -59.887 -9.876 22.498 1.00 94.44 210 VAL A N 1
ATOM 1536 C CA . VAL A 1 210 ? -60.808 -10.198 23.594 1.00 94.44 210 VAL A CA 1
ATOM 1537 C C . VAL A 1 210 ? -60.217 -9.638 24.879 1.00 94.44 210 VAL A C 1
ATOM 1539 O O . VAL A 1 210 ? -59.182 -10.114 25.337 1.00 94.44 210 VAL A O 1
ATOM 1542 N N . SER A 1 211 ? -60.880 -8.644 25.464 1.00 95.75 211 SER A N 1
ATOM 1543 C CA . SER A 1 211 ? -60.522 -8.111 26.780 1.00 95.75 211 SER A CA 1
ATOM 1544 C C . SER A 1 211 ? -61.303 -8.848 27.864 1.00 95.75 211 SER A C 1
ATOM 1546 O O . SER A 1 211 ? -62.534 -8.908 27.814 1.00 95.75 211 SER A O 1
ATOM 1548 N N . VAL A 1 212 ? -60.587 -9.392 28.839 1.00 96.38 212 VAL A N 1
ATOM 1549 C CA . VAL A 1 212 ? -61.113 -10.049 30.036 1.00 96.38 212 VAL A CA 1
ATOM 1550 C C . VAL A 1 212 ? -60.758 -9.165 31.220 1.00 96.38 212 VAL A C 1
ATOM 1552 O O . VAL A 1 212 ? -59.604 -8.787 31.382 1.00 96.38 212 VAL A O 1
ATOM 1555 N N . ARG A 1 213 ? -61.747 -8.790 32.030 1.00 95.69 213 ARG A N 1
ATOM 1556 C CA . ARG A 1 213 ? -61.510 -7.952 33.209 1.00 95.69 213 ARG A CA 1
ATOM 1557 C C . ARG A 1 213 ? -60.819 -8.767 34.301 1.00 95.69 213 ARG A C 1
ATOM 1559 O O . ARG A 1 213 ? -61.322 -9.843 34.628 1.00 95.69 213 ARG A O 1
ATOM 1566 N N . LEU A 1 214 ? -59.742 -8.227 34.862 1.00 93.56 214 LEU A N 1
ATOM 1567 C CA . LEU A 1 214 ? -59.064 -8.789 36.029 1.00 93.56 214 LEU A CA 1
ATOM 1568 C C . LEU A 1 214 ? -59.643 -8.204 37.321 1.00 93.56 214 LEU A C 1
ATOM 1570 O O . LEU A 1 214 ? -60.325 -7.168 37.312 1.00 93.56 214 LEU A O 1
ATOM 1574 N N . ILE A 1 215 ? -59.437 -8.920 38.415 1.00 89.12 215 ILE A N 1
ATOM 1575 C CA . ILE A 1 215 ? -59.844 -8.532 39.756 1.00 89.12 215 ILE A CA 1
ATOM 1576 C C . ILE A 1 215 ? -58.604 -8.684 40.639 1.00 89.12 215 ILE A C 1
ATOM 1578 O O . ILE A 1 215 ? -58.194 -9.798 40.911 1.00 89.12 215 ILE A O 1
ATOM 1582 N N . ASP A 1 216 ? -58.050 -7.558 41.073 1.00 83.31 216 ASP A N 1
ATOM 1583 C CA . ASP A 1 216 ? -56.978 -7.494 42.073 1.00 83.31 216 ASP A CA 1
ATOM 1584 C C . ASP A 1 216 ? -57.611 -7.678 43.460 1.00 83.31 216 ASP A C 1
ATOM 1586 O O . ASP A 1 216 ? -58.418 -6.835 43.895 1.00 83.31 216 ASP A O 1
ATOM 1590 N N . SER A 1 217 ? -57.380 -8.837 44.084 1.00 71.19 217 SER A N 1
ATOM 1591 C CA . SER A 1 217 ? -58.168 -9.277 45.244 1.00 71.19 217 SER A CA 1
ATOM 1592 C C . SER A 1 217 ? -57.349 -9.687 46.469 1.00 71.19 217 SER A C 1
ATOM 1594 O O . SER A 1 217 ? -57.830 -9.470 47.593 1.00 71.19 217 SER A O 1
ATOM 1596 N N . ASP A 1 218 ? -56.124 -10.189 46.287 1.00 66.69 218 ASP A N 1
ATOM 1597 C CA . ASP A 1 218 ? -55.217 -10.573 47.369 1.00 66.69 218 ASP A CA 1
ATOM 1598 C C . ASP A 1 218 ? -53.765 -10.166 47.044 1.00 66.69 218 ASP A C 1
ATOM 1600 O O . ASP A 1 218 ? -53.168 -10.700 46.121 1.00 66.69 218 ASP A O 1
ATOM 1604 N N . PRO A 1 219 ? -53.142 -9.255 47.814 1.00 63.41 219 PRO A N 1
ATOM 1605 C CA . PRO A 1 219 ? -51.772 -8.821 47.540 1.00 63.41 219 PRO A CA 1
ATOM 1606 C C . PRO A 1 219 ? -50.700 -9.907 47.776 1.00 63.41 219 PRO A C 1
ATOM 1608 O O . PRO A 1 219 ? -49.552 -9.710 47.383 1.00 63.41 219 PRO A O 1
ATOM 1611 N N . GLU A 1 220 ? -51.019 -11.032 48.434 1.00 64.75 220 GLU A N 1
ATOM 1612 C CA . GLU A 1 220 ? -50.057 -12.099 48.771 1.00 64.75 220 GLU A CA 1
ATOM 1613 C C . GLU A 1 220 ? -50.364 -13.452 48.088 1.00 64.75 220 GLU A C 1
ATOM 1615 O O . GLU A 1 220 ? -50.146 -14.518 48.676 1.00 64.75 220 GLU A O 1
ATOM 1620 N N . GLU A 1 221 ? -50.835 -13.450 46.839 1.00 71.69 221 GLU A N 1
ATOM 1621 C CA . GLU A 1 221 ? -50.998 -14.682 46.052 1.00 71.69 221 GLU A CA 1
ATOM 1622 C C . GLU A 1 221 ? -49.808 -15.001 45.124 1.00 71.69 221 GLU A C 1
ATOM 1624 O O . GLU A 1 221 ? -48.890 -14.208 44.924 1.00 71.69 221 GLU A O 1
ATOM 1629 N N . GLY A 1 222 ? -49.730 -16.243 44.638 1.00 78.25 222 GLY A N 1
ATOM 1630 C CA . GLY A 1 222 ? -48.696 -16.638 43.671 1.00 78.25 222 GLY A CA 1
ATOM 1631 C C . GLY A 1 222 ? -49.071 -16.211 42.252 1.00 78.25 222 GLY A C 1
ATOM 1632 O O . GLY A 1 222 ? -50.192 -15.797 42.009 1.00 78.25 222 GLY A O 1
ATOM 1633 N N . SER A 1 223 ? -48.172 -16.376 41.277 1.00 86.50 223 SER A N 1
ATOM 1634 C CA . SER A 1 223 ? -48.571 -16.231 39.868 1.00 86.50 223 SER A CA 1
ATOM 1635 C C . SER A 1 223 ? -49.605 -17.302 39.485 1.00 86.50 223 SER A C 1
ATOM 1637 O O . SER A 1 223 ? -49.380 -18.500 39.700 1.00 86.50 223 SER A O 1
ATOM 1639 N N . GLU A 1 224 ? -50.700 -16.895 38.848 1.00 90.44 224 GLU A N 1
ATOM 1640 C CA . GLU A 1 224 ? -51.816 -17.768 38.481 1.00 90.44 224 GLU A CA 1
ATOM 1641 C C . GLU A 1 224 ? -52.212 -17.622 37.015 1.00 90.44 224 GLU A C 1
ATOM 1643 O O . GLU A 1 224 ? -51.890 -16.641 36.362 1.00 90.44 224 GLU A O 1
ATOM 1648 N N . TYR A 1 225 ? -52.902 -18.603 36.434 1.00 94.38 225 TYR A N 1
ATOM 1649 C CA . TYR A 1 225 ? -53.278 -18.535 35.022 1.00 94.38 225 TYR A CA 1
ATOM 1650 C C . TYR A 1 225 ? -54.707 -18.985 34.760 1.00 94.38 225 TYR A C 1
ATOM 1652 O O . TYR A 1 225 ? -55.259 -19.846 35.448 1.00 94.38 225 TYR A O 1
ATOM 1660 N N . PHE A 1 226 ? -55.263 -18.462 33.673 1.00 97.00 226 PHE A N 1
ATOM 1661 C CA . PHE A 1 226 ? -56.492 -18.931 33.043 1.00 97.00 226 PHE A CA 1
ATOM 1662 C C . PHE A 1 226 ? -56.282 -19.019 31.525 1.00 97.00 226 PHE A C 1
ATOM 1664 O O . PHE A 1 226 ? -55.222 -18.673 31.001 1.00 97.00 226 PHE A O 1
ATOM 1671 N N . SER A 1 227 ? -57.262 -19.534 30.786 1.00 97.38 227 SER A N 1
ATOM 1672 C CA . SER A 1 227 ? -57.145 -19.697 29.329 1.00 97.38 227 SER A CA 1
ATOM 1673 C C . SER A 1 227 ? -58.365 -19.194 28.571 1.00 97.38 227 SER A C 1
ATOM 1675 O O . SER A 1 227 ? -59.455 -19.069 29.130 1.00 97.38 227 SER A O 1
ATOM 1677 N N . LEU A 1 228 ? -58.177 -18.894 27.286 1.00 97.56 228 LEU A N 1
ATOM 1678 C CA . LEU A 1 228 ? -59.237 -18.544 26.348 1.00 97.56 228 LEU A CA 1
ATOM 1679 C C . LEU A 1 228 ? -59.378 -19.652 25.302 1.00 97.56 228 LEU A C 1
ATOM 1681 O O . LEU A 1 228 ? -58.522 -19.796 24.431 1.00 97.56 228 LEU A O 1
ATOM 1685 N N . ASP A 1 229 ? -60.489 -20.383 25.346 1.00 97.25 229 ASP A N 1
ATOM 1686 C CA . ASP A 1 229 ? -60.848 -21.335 24.298 1.00 97.25 229 ASP A CA 1
ATOM 1687 C C . ASP A 1 229 ? -61.579 -20.600 23.174 1.00 97.25 229 ASP A C 1
ATOM 1689 O O . ASP A 1 229 ? -62.590 -19.933 23.417 1.00 97.25 229 ASP A O 1
ATOM 1693 N N . ILE A 1 230 ? -61.131 -20.783 21.933 1.00 97.00 230 ILE A N 1
ATOM 1694 C CA . ILE A 1 230 ? -61.823 -20.294 20.738 1.00 97.00 230 ILE A CA 1
ATOM 1695 C C . ILE A 1 230 ? -62.360 -21.445 19.887 1.00 97.00 230 ILE A C 1
ATOM 1697 O O . ILE A 1 230 ? -61.785 -22.530 19.813 1.00 97.00 230 ILE A O 1
ATOM 1701 N N . THR A 1 231 ? -63.483 -21.214 19.211 1.00 96.00 231 THR A N 1
ATOM 1702 C CA . THR A 1 231 ? -64.071 -22.144 18.240 1.00 96.00 231 THR A CA 1
ATOM 1703 C C . THR A 1 231 ? -64.624 -21.378 17.048 1.00 96.00 231 THR A C 1
ATOM 1705 O O . THR A 1 231 ? -65.501 -20.525 17.185 1.00 96.00 231 THR A O 1
ATOM 1708 N N . VAL A 1 232 ? -64.137 -21.708 15.858 1.00 92.81 232 VAL A N 1
ATOM 1709 C CA . VAL A 1 232 ? -64.596 -21.125 14.597 1.00 92.81 232 VAL A CA 1
ATOM 1710 C C . VAL A 1 232 ? -65.877 -21.819 14.147 1.00 92.81 232 VAL A C 1
ATOM 1712 O O . VAL A 1 232 ? -65.907 -23.038 13.971 1.00 92.81 232 VAL A O 1
ATOM 1715 N N . VAL A 1 233 ? -66.934 -21.041 13.915 1.00 84.38 233 VAL A N 1
ATOM 1716 C CA . VAL A 1 233 ? -68.221 -21.544 13.418 1.00 84.38 233 VAL A CA 1
ATOM 1717 C C . VAL A 1 233 ? -68.251 -21.411 11.896 1.00 84.38 233 VAL A C 1
ATOM 1719 O O . VAL A 1 233 ? -68.755 -20.433 11.350 1.00 84.38 233 VAL A O 1
ATOM 1722 N N . SER A 1 234 ? -67.673 -22.395 11.202 1.00 77.25 234 SER A N 1
ATOM 1723 C CA . SER A 1 234 ? -67.641 -22.473 9.735 1.00 77.25 234 SER A CA 1
ATOM 1724 C C . SER A 1 234 ? -67.795 -23.920 9.267 1.00 77.25 234 SER A C 1
ATOM 1726 O O . SER A 1 234 ? -67.135 -24.811 9.797 1.00 77.25 234 SER A O 1
ATOM 1728 N N . GLU A 1 235 ? -68.638 -24.164 8.255 1.00 66.62 235 GLU A N 1
ATOM 1729 C CA . GLU A 1 235 ? -68.736 -25.485 7.607 1.00 66.62 235 GLU A CA 1
ATOM 1730 C C . GLU A 1 235 ? -67.486 -25.816 6.775 1.00 66.62 235 GLU A C 1
ATOM 1732 O O . GLU A 1 235 ? -67.172 -26.988 6.580 1.00 66.62 235 GLU A O 1
ATOM 1737 N N . ALA A 1 236 ? -66.774 -24.795 6.285 1.00 71.75 236 ALA A N 1
ATOM 1738 C CA . ALA A 1 236 ? -65.622 -24.969 5.404 1.00 71.75 236 ALA A CA 1
ATOM 1739 C C . ALA A 1 236 ? -64.311 -25.183 6.175 1.00 71.75 236 ALA A C 1
ATOM 1741 O O . ALA A 1 236 ? -63.509 -26.019 5.771 1.00 71.75 236 ALA A O 1
ATOM 1742 N N . ASN A 1 237 ? -64.110 -24.454 7.281 1.00 76.88 237 ASN A N 1
ATOM 1743 C CA . ASN A 1 237 ? -62.860 -24.444 8.052 1.00 76.88 237 ASN A CA 1
ATOM 1744 C C . ASN A 1 237 ? -63.129 -24.479 9.573 1.00 76.88 237 ASN A C 1
ATOM 1746 O O . ASN A 1 237 ? -62.881 -23.484 10.260 1.00 76.88 237 ASN A O 1
ATOM 1750 N N . PRO A 1 238 ? -63.679 -25.574 10.130 1.00 82.31 238 PRO A N 1
ATOM 1751 C CA . PRO A 1 238 ? -63.841 -25.697 11.575 1.00 82.31 238 PRO A CA 1
ATOM 1752 C C . PRO A 1 238 ? -62.468 -25.774 12.258 1.00 82.31 238 PRO A C 1
ATOM 1754 O O . PRO A 1 238 ? -61.623 -26.584 11.880 1.00 82.31 238 PRO A O 1
ATOM 1757 N N . ALA A 1 239 ? -62.254 -24.947 13.280 1.00 88.69 239 ALA A N 1
ATOM 1758 C CA . ALA A 1 239 ? -61.030 -24.942 14.073 1.00 88.69 239 ALA A CA 1
ATOM 1759 C C . ALA A 1 239 ? -61.322 -24.591 15.532 1.00 88.69 239 ALA A C 1
ATOM 1761 O O . ALA A 1 239 ? -62.249 -23.836 15.829 1.00 88.69 239 ALA A O 1
ATOM 1762 N N . SER A 1 240 ? -60.504 -25.125 16.431 1.00 91.25 240 SER A N 1
ATOM 1763 C CA . SER A 1 240 ? -60.491 -24.780 17.848 1.00 91.25 240 SER A CA 1
ATOM 1764 C C . SER A 1 240 ? -59.053 -24.632 18.311 1.00 91.25 240 SER A C 1
ATOM 1766 O O . SER A 1 240 ? -58.197 -25.425 17.918 1.00 91.25 240 SER A O 1
ATOM 1768 N N . ASN A 1 241 ? -58.800 -23.649 19.159 1.00 94.44 241 ASN A N 1
ATOM 1769 C CA . ASN A 1 241 ? -57.496 -23.419 19.760 1.00 94.44 241 ASN A CA 1
ATOM 1770 C C . ASN A 1 241 ? -57.697 -22.827 21.161 1.00 94.44 241 ASN A C 1
ATOM 1772 O O . ASN A 1 241 ? -58.770 -22.303 21.457 1.00 94.44 241 ASN A O 1
ATOM 1776 N N . SER A 1 242 ? -56.691 -22.957 22.018 1.00 94.38 242 SER A N 1
ATOM 1777 C CA . SER A 1 242 ? -56.695 -22.385 23.360 1.00 94.38 242 SER A CA 1
ATOM 1778 C C . SER A 1 242 ? -55.379 -21.656 23.583 1.00 94.38 242 SER A C 1
ATOM 1780 O O . SER A 1 242 ? -54.350 -22.078 23.049 1.00 94.38 242 SER A O 1
ATOM 1782 N N . ALA A 1 243 ? -55.427 -20.579 24.355 1.00 95.75 243 ALA A N 1
ATOM 1783 C CA . ALA A 1 243 ? -54.257 -19.805 24.738 1.00 95.75 243 ALA A CA 1
ATOM 1784 C C . ALA A 1 243 ? -54.297 -19.465 26.220 1.00 95.75 243 ALA A C 1
ATOM 1786 O O . ALA A 1 243 ? -55.372 -19.226 26.771 1.00 95.75 243 ALA A O 1
ATOM 1787 N N . VAL A 1 244 ? -53.127 -19.429 26.848 1.00 96.94 244 VAL A N 1
ATOM 1788 C CA . VAL A 1 244 ? -52.970 -19.144 28.276 1.00 96.94 244 VAL A CA 1
ATOM 1789 C C . VAL A 1 244 ? -52.678 -17.666 28.510 1.00 96.94 244 VAL A C 1
ATOM 1791 O O . VAL A 1 244 ? -51.844 -17.081 27.825 1.00 96.94 244 VAL A O 1
ATOM 1794 N N . MET A 1 245 ? -53.337 -17.087 29.512 1.00 96.06 245 MET A N 1
ATOM 1795 C CA . MET A 1 245 ? -52.925 -15.839 30.146 1.00 96.06 245 MET A CA 1
ATOM 1796 C C . MET A 1 245 ? -52.411 -16.149 31.544 1.00 96.06 245 MET A C 1
ATOM 1798 O O . MET A 1 245 ? -53.131 -16.754 32.338 1.00 96.06 245 MET A O 1
ATOM 1802 N N . LEU A 1 246 ? -51.180 -15.740 31.822 1.00 94.06 246 LEU A N 1
ATOM 1803 C CA . LEU A 1 246 ? -50.557 -15.837 33.133 1.00 94.06 246 LEU A CA 1
ATOM 1804 C C . LEU A 1 246 ? -50.624 -14.464 33.807 1.00 94.06 246 LEU A C 1
ATOM 1806 O O . LEU A 1 246 ? -50.082 -13.487 33.292 1.00 94.06 246 LEU A O 1
ATOM 1810 N N . ILE A 1 247 ? -51.332 -14.410 34.925 1.00 91.25 247 ILE A N 1
ATOM 1811 C CA . ILE A 1 247 ? -51.432 -13.273 35.828 1.00 91.25 247 ILE A CA 1
ATOM 1812 C C . ILE A 1 247 ? -50.215 -13.343 36.751 1.00 91.25 247 ILE A C 1
ATOM 1814 O O . ILE A 1 247 ? -50.004 -14.332 37.455 1.00 91.25 247 ILE A O 1
ATOM 1818 N N . ILE A 1 248 ? -49.367 -12.326 36.673 1.00 87.06 248 ILE A N 1
ATOM 1819 C CA . ILE A 1 248 ? -48.189 -12.185 37.521 1.00 87.06 248 ILE A CA 1
ATOM 1820 C C . ILE A 1 248 ? -48.605 -11.300 38.692 1.00 87.06 248 ILE A C 1
ATOM 1822 O O . ILE A 1 248 ? -49.009 -10.155 38.464 1.00 87.06 248 ILE A O 1
ATOM 1826 N N . ASN A 1 249 ? -48.506 -11.825 39.918 1.00 75.50 249 ASN A N 1
ATOM 1827 C CA . ASN A 1 249 ? -48.697 -11.006 41.113 1.00 75.50 249 ASN A CA 1
ATOM 1828 C C . ASN A 1 249 ? -47.635 -9.895 41.128 1.00 75.50 249 ASN A C 1
ATOM 1830 O O . ASN A 1 249 ? -46.484 -10.087 40.716 1.00 75.50 249 ASN A O 1
ATOM 1834 N N . ASN A 1 250 ? -48.024 -8.720 41.599 1.00 62.22 250 ASN A N 1
ATOM 1835 C CA . ASN A 1 250 ? -47.089 -7.644 41.841 1.00 62.22 250 ASN A CA 1
ATOM 1836 C C . ASN A 1 250 ? -46.017 -8.061 42.858 1.00 62.22 250 ASN A C 1
ATOM 1838 O O . ASN A 1 250 ? -46.329 -8.688 43.870 1.00 62.22 250 ASN A O 1
ATOM 1842 N N . PRO A 1 251 ? -44.747 -7.651 42.684 1.00 51.66 251 PRO A N 1
ATOM 1843 C CA . PRO A 1 251 ? -43.908 -7.466 43.857 1.00 51.66 251 PRO A CA 1
ATOM 1844 C C . PRO A 1 251 ? -44.604 -6.427 44.745 1.00 51.66 251 PRO A C 1
ATOM 1846 O O . PRO A 1 251 ? -45.100 -5.431 44.214 1.00 51.66 251 PRO A O 1
ATOM 1849 N N . ASP A 1 252 ? -44.653 -6.668 46.062 1.00 41.75 252 ASP A N 1
ATOM 1850 C CA . ASP A 1 252 ? -45.116 -5.705 47.071 1.00 41.75 252 ASP A CA 1
ATOM 1851 C C . ASP A 1 252 ? -44.854 -4.271 46.606 1.00 41.75 252 ASP A C 1
ATOM 1853 O O . ASP A 1 252 ? -43.734 -3.965 46.180 1.00 41.75 252 ASP A O 1
ATOM 1857 N N . VAL A 1 253 ? -45.855 -3.387 46.712 1.00 37.31 253 VAL A N 1
ATOM 1858 C CA . VAL A 1 253 ? -45.640 -1.944 46.549 1.00 37.31 253 VAL A CA 1
ATOM 1859 C C . VAL A 1 253 ? -44.664 -1.502 47.637 1.00 37.31 253 VAL A C 1
ATOM 1861 O O . VAL A 1 253 ? -45.039 -1.044 48.718 1.00 37.31 253 VAL A O 1
ATOM 1864 N N . ILE A 1 254 ? -43.377 -1.635 47.347 1.00 40.09 254 ILE A N 1
ATOM 1865 C CA . ILE A 1 254 ? -42.368 -0.768 47.897 1.00 40.09 254 ILE A CA 1
ATOM 1866 C C . ILE A 1 254 ? -42.680 0.582 47.269 1.00 40.09 254 ILE A C 1
ATOM 1868 O O . ILE A 1 254 ? -42.838 0.691 46.056 1.00 40.09 254 ILE A O 1
ATOM 1872 N N . VAL A 1 255 ? -42.861 1.590 48.115 1.00 38.25 255 VAL A N 1
ATOM 1873 C CA . VAL A 1 255 ? -42.902 2.987 47.689 1.00 38.25 255 VAL A CA 1
ATOM 1874 C C . VAL A 1 255 ? -41.719 3.184 46.740 1.00 38.25 255 VAL A C 1
ATOM 1876 O O . VAL A 1 255 ? -40.579 3.026 47.177 1.00 38.25 255 VAL A O 1
ATOM 1879 N N . ASP A 1 256 ? -42.004 3.413 45.456 1.00 42.91 256 ASP A N 1
ATOM 1880 C CA . ASP A 1 256 ? -40.990 3.736 44.460 1.00 42.91 256 ASP A CA 1
ATOM 1881 C C . ASP A 1 256 ? -40.397 5.077 44.871 1.00 42.91 256 ASP A C 1
ATOM 1883 O O . ASP A 1 256 ? -40.977 6.144 44.668 1.00 42.91 256 ASP A O 1
ATOM 1887 N N . ASP A 1 257 ? -39.274 5.002 45.570 1.00 51.28 257 ASP A N 1
ATOM 1888 C CA . ASP A 1 257 ? -38.379 6.127 45.644 1.00 51.28 257 ASP A CA 1
ATOM 1889 C C . ASP A 1 257 ? -37.661 6.165 44.289 1.00 51.28 257 ASP A C 1
ATOM 1891 O O . ASP A 1 257 ? -36.625 5.509 44.120 1.00 51.28 257 ASP A O 1
ATOM 1895 N N . GLU A 1 258 ? -38.211 6.924 43.341 1.00 64.00 258 GLU A N 1
ATOM 1896 C CA . GLU A 1 258 ? -37.609 7.160 42.029 1.00 64.00 258 GLU A CA 1
ATOM 1897 C C . GLU A 1 258 ? -36.266 7.888 42.223 1.00 64.00 258 GLU A C 1
ATOM 1899 O O . GLU A 1 258 ? -36.195 9.114 42.246 1.00 64.00 258 GLU A O 1
ATOM 1904 N N . ILE A 1 259 ? -35.180 7.132 42.427 1.00 78.50 259 ILE A N 1
ATOM 1905 C CA . ILE A 1 259 ? -33.828 7.691 42.494 1.00 78.50 259 ILE A CA 1
ATOM 1906 C C . ILE A 1 259 ? -33.288 7.890 41.085 1.00 78.50 259 ILE A C 1
ATOM 1908 O O . ILE A 1 259 ? -33.421 7.023 40.226 1.00 78.50 259 ILE A O 1
ATOM 1912 N N . ALA A 1 260 ? -32.618 9.016 40.863 1.00 83.56 260 ALA A N 1
ATOM 1913 C CA . ALA A 1 260 ? -32.004 9.350 39.586 1.00 83.56 260 ALA A CA 1
ATOM 1914 C C . ALA A 1 260 ? -30.551 9.779 39.785 1.00 83.56 260 ALA A C 1
ATOM 1916 O O . ALA A 1 260 ? -30.209 10.450 40.756 1.00 83.56 260 ALA A O 1
ATOM 1917 N N . PHE A 1 261 ? -29.673 9.411 38.855 1.00 87.31 261 PHE A N 1
ATOM 1918 C CA . PHE A 1 261 ? -28.334 9.993 38.793 1.00 87.31 261 PHE A CA 1
ATOM 1919 C C . PHE A 1 261 ? -28.409 11.456 38.348 1.00 87.31 261 PHE A C 1
ATOM 1921 O O . PHE A 1 261 ? -29.215 11.782 37.478 1.00 87.31 261 PHE A O 1
ATOM 1928 N N . ILE A 1 262 ? -27.520 12.316 38.868 1.00 85.94 262 ILE A N 1
ATOM 1929 C CA . ILE A 1 262 ? -27.405 13.715 38.406 1.00 85.94 262 ILE A CA 1
ATOM 1930 C C . ILE A 1 262 ? -27.225 13.768 36.880 1.00 85.94 262 ILE A C 1
ATOM 1932 O O . ILE A 1 262 ? -27.800 14.627 36.212 1.00 85.94 262 ILE A O 1
ATOM 1936 N N . ASN A 1 263 ? -26.456 12.827 36.323 1.00 86.94 263 ASN A N 1
ATOM 1937 C CA . ASN A 1 263 ? -26.357 12.611 34.886 1.00 86.94 263 ASN A CA 1
ATOM 1938 C C . ASN A 1 263 ? -26.859 11.195 34.538 1.00 86.94 263 ASN A C 1
ATOM 1940 O O . ASN A 1 263 ? -26.181 10.224 34.880 1.00 86.94 263 ASN A O 1
ATOM 1944 N N . PRO A 1 264 ? -27.994 11.041 33.829 1.00 82.25 264 PRO A N 1
ATOM 1945 C CA . PRO A 1 264 ? -28.577 9.728 33.518 1.00 82.25 264 PRO A CA 1
ATOM 1946 C C . PRO A 1 264 ? -27.807 8.938 32.441 1.00 82.25 264 PRO A C 1
ATOM 1948 O O . PRO A 1 264 ? -28.130 7.789 32.159 1.00 82.25 264 PRO A O 1
ATOM 1951 N N . GLY A 1 265 ? -26.768 9.533 31.848 1.00 83.31 265 GLY A N 1
ATOM 1952 C CA . GLY A 1 265 ? -25.958 8.917 30.800 1.00 83.31 265 GLY A CA 1
ATOM 1953 C C . GLY A 1 265 ? -26.653 8.808 29.433 1.00 83.31 265 GLY A C 1
ATOM 1954 O O . GLY A 1 265 ? -27.710 9.410 29.226 1.00 83.31 265 GLY A O 1
ATOM 1955 N N . PRO A 1 266 ? -26.036 8.092 28.471 1.00 85.62 266 PRO A N 1
ATOM 1956 C CA . PRO A 1 266 ? -24.746 7.402 28.590 1.00 85.62 266 PRO A CA 1
ATOM 1957 C C . PRO A 1 266 ? -23.580 8.374 28.823 1.00 85.62 266 PRO A C 1
ATOM 1959 O O . PRO A 1 266 ? -23.599 9.509 28.345 1.00 85.62 266 PRO A O 1
ATOM 1962 N N . LEU A 1 267 ? -22.572 7.933 29.576 1.00 85.75 267 LEU A N 1
ATOM 1963 C CA . LEU A 1 267 ? -21.370 8.700 29.909 1.00 85.75 267 LEU A CA 1
ATOM 1964 C C . LEU A 1 267 ? -20.125 8.027 29.326 1.00 85.75 267 LEU A C 1
ATOM 1966 O O . LEU A 1 267 ? -20.059 6.804 29.195 1.00 85.75 267 LEU A O 1
ATOM 1970 N N . THR A 1 268 ? -19.117 8.839 29.013 1.00 82.38 268 THR A N 1
ATOM 1971 C CA . THR A 1 268 ? -17.837 8.382 28.463 1.00 82.38 268 THR A CA 1
ATOM 1972 C C . THR A 1 268 ? -16.697 8.908 29.325 1.00 82.38 268 THR A C 1
ATOM 1974 O O . THR A 1 268 ? -16.670 10.098 29.634 1.00 82.38 268 THR A O 1
ATOM 1977 N N . VAL A 1 269 ? -15.761 8.035 29.706 1.00 83.81 269 VAL A N 1
ATOM 1978 C CA . VAL A 1 269 ? -14.616 8.363 30.573 1.00 83.81 269 VAL A CA 1
ATOM 1979 C C . VAL A 1 269 ? -13.341 7.676 30.075 1.00 83.81 269 VAL A C 1
ATOM 1981 O O . VAL A 1 269 ? -13.403 6.576 29.524 1.00 83.81 269 VAL A O 1
ATOM 1984 N N . ALA A 1 270 ? -12.185 8.307 30.260 1.00 78.00 270 ALA A N 1
ATOM 1985 C CA . ALA A 1 270 ? -10.891 7.712 29.936 1.00 78.00 270 ALA A CA 1
ATOM 1986 C C . ALA A 1 270 ? -10.485 6.630 30.954 1.00 78.00 270 ALA A C 1
ATOM 1988 O O . ALA A 1 270 ? -10.748 6.775 32.147 1.00 78.00 270 ALA A O 1
ATOM 1989 N N . VAL A 1 271 ? -9.798 5.566 30.512 1.00 82.44 271 VAL A N 1
ATOM 1990 C CA . VAL A 1 271 ? -9.158 4.582 31.414 1.00 82.44 271 VAL A CA 1
ATOM 1991 C C . VAL A 1 271 ? -8.300 5.311 32.455 1.00 82.44 271 VAL A C 1
ATOM 1993 O O . VAL A 1 271 ? -7.485 6.152 32.099 1.00 82.44 271 VAL A O 1
ATOM 1996 N N . GLY A 1 272 ? -8.454 4.961 33.733 1.00 79.69 272 GLY A N 1
ATOM 1997 C CA . GLY A 1 272 ? -7.714 5.556 34.846 1.00 79.69 272 GLY A CA 1
ATOM 1998 C C . GLY A 1 272 ? -8.368 6.793 35.468 1.00 79.69 272 GLY A C 1
ATOM 1999 O O . GLY A 1 272 ? -8.016 7.145 36.595 1.00 79.69 272 GLY A O 1
ATOM 2000 N N . GLU A 1 273 ? -9.341 7.423 34.801 1.00 82.69 273 GLU A N 1
ATOM 2001 C CA . GLU A 1 273 ? -10.075 8.560 35.359 1.00 82.69 273 GLU A CA 1
ATOM 2002 C C . GLU A 1 273 ? -11.248 8.128 36.252 1.00 82.69 273 GLU A C 1
ATOM 2004 O O . GLU A 1 273 ? -11.829 7.046 36.111 1.00 82.69 273 GLU A O 1
ATOM 2009 N N . GLY A 1 274 ? -11.591 9.003 37.200 1.00 85.00 274 GLY A N 1
ATOM 2010 C CA . GLY A 1 274 ? -12.768 8.871 38.048 1.00 85.00 274 GLY A CA 1
ATOM 2011 C C . GLY A 1 274 ? -13.887 9.802 37.594 1.00 85.00 274 GLY A C 1
ATOM 2012 O O . GLY A 1 274 ? -13.633 10.954 37.252 1.00 85.00 274 GLY A O 1
ATOM 2013 N N . ILE A 1 275 ? -15.127 9.326 37.641 1.00 86.38 275 ILE A N 1
ATOM 2014 C CA . ILE A 1 275 ? -16.326 10.125 37.411 1.00 86.38 275 ILE A CA 1
ATOM 2015 C C . ILE A 1 275 ? -17.151 10.190 38.695 1.00 86.38 275 ILE A C 1
ATOM 2017 O O . ILE A 1 275 ? -17.524 9.169 39.272 1.00 86.38 275 ILE A O 1
ATOM 2021 N N . ASP A 1 276 ? -17.410 11.412 39.152 1.00 88.50 276 ASP A N 1
ATOM 2022 C CA . ASP A 1 276 ? -18.316 11.678 40.265 1.00 88.50 276 ASP A CA 1
ATOM 2023 C C . ASP A 1 276 ? -19.714 11.923 39.692 1.00 88.50 276 ASP A C 1
ATOM 2025 O O . ASP A 1 276 ? -20.016 13.000 39.175 1.00 88.50 276 ASP A O 1
ATOM 2029 N N . ASN A 1 277 ? -20.539 10.879 39.700 1.00 87.62 277 ASN A N 1
ATOM 2030 C CA . ASN A 1 277 ? -21.928 10.945 39.262 1.00 87.62 277 ASN A CA 1
ATOM 2031 C C . ASN A 1 277 ? -22.814 10.355 40.364 1.00 87.62 277 ASN A C 1
ATOM 2033 O O . ASN A 1 277 ? -23.228 9.201 40.254 1.00 87.62 277 ASN A O 1
ATOM 2037 N N . PRO A 1 278 ? -23.054 11.095 41.459 1.00 86.19 278 PRO A N 1
ATOM 2038 C CA . PRO A 1 278 ? -23.889 10.614 42.545 1.00 86.19 278 PRO A CA 1
ATOM 2039 C C . PRO A 1 278 ? -25.376 10.674 42.162 1.00 86.19 278 PRO A C 1
ATOM 2041 O O . PRO A 1 278 ? -25.770 11.276 41.157 1.00 86.19 278 PRO A O 1
ATOM 2044 N N . ILE A 1 279 ? -26.214 10.056 42.992 1.00 85.81 279 ILE A N 1
ATOM 2045 C CA . ILE A 1 279 ? -27.670 10.237 42.945 1.00 85.81 279 ILE A CA 1
ATOM 2046 C C . ILE A 1 279 ? -28.035 11.697 43.257 1.00 85.81 279 ILE A C 1
ATOM 2048 O O . ILE A 1 279 ? -27.439 12.310 44.147 1.00 85.81 279 ILE A O 1
ATOM 2052 N N . ASP A 1 280 ? -29.017 12.242 42.536 1.00 84.31 280 ASP A N 1
ATOM 2053 C CA . ASP A 1 280 ? -29.614 13.550 42.799 1.00 84.31 280 ASP A CA 1
ATOM 2054 C C . ASP A 1 280 ? -30.247 13.546 44.205 1.00 84.31 280 ASP A C 1
ATOM 2056 O O . ASP A 1 280 ? -31.165 12.758 44.452 1.00 84.31 280 ASP A O 1
ATOM 2060 N N . PRO A 1 281 ? -29.785 14.390 45.150 1.00 76.69 281 PRO A N 1
ATOM 2061 C CA . PRO A 1 281 ? -30.324 14.432 46.507 1.00 76.69 281 PRO A CA 1
ATOM 2062 C C . PRO A 1 281 ? -31.832 14.697 46.567 1.00 76.69 281 PRO A C 1
ATOM 2064 O O . PRO A 1 281 ? -32.472 14.242 47.513 1.00 76.69 281 PRO A O 1
ATOM 2067 N N . ASP A 1 282 ? -32.383 15.406 45.576 1.00 76.31 282 ASP A N 1
ATOM 2068 C CA . ASP A 1 282 ? -33.810 15.736 45.498 1.00 76.31 282 ASP A CA 1
ATOM 2069 C C . ASP A 1 282 ? -34.660 14.556 44.979 1.00 76.31 282 ASP A C 1
ATOM 2071 O O . ASP A 1 282 ? -35.882 14.603 45.071 1.00 76.31 282 ASP A O 1
ATOM 2075 N N . SER A 1 283 ? -34.023 13.483 44.489 1.00 69.50 283 SER A N 1
ATOM 2076 C CA . SER A 1 283 ? -34.670 12.221 44.073 1.00 69.50 283 SER A CA 1
ATOM 2077 C C . SER A 1 283 ? -34.752 11.175 45.201 1.00 69.50 283 SER A C 1
ATOM 2079 O O . SER A 1 283 ? -35.184 10.040 45.012 1.00 69.50 283 SER A O 1
ATOM 2081 N N . ILE A 1 284 ? -34.292 11.516 46.411 1.00 69.12 284 ILE A N 1
ATOM 2082 C CA . ILE A 1 284 ? -34.255 10.596 47.554 1.00 69.12 284 ILE A CA 1
ATOM 2083 C C . ILE A 1 284 ? -35.411 10.916 48.511 1.00 69.12 284 ILE A C 1
ATOM 2085 O O . ILE A 1 284 ? -35.239 11.673 49.466 1.00 69.12 284 ILE A O 1
ATOM 2089 N N . ASP A 1 285 ? -36.564 10.280 48.299 1.00 63.81 285 ASP A N 1
ATOM 2090 C CA . ASP A 1 285 ? -37.770 10.538 49.103 1.00 63.81 285 ASP A CA 1
ATOM 2091 C C . ASP A 1 285 ? -37.852 9.757 50.434 1.00 63.81 285 ASP A C 1
ATOM 2093 O O . ASP A 1 285 ? -38.518 10.214 51.371 1.00 63.81 285 ASP A O 1
ATOM 2097 N N . SER A 1 286 ? -37.104 8.654 50.600 1.00 56.62 286 SER A N 1
ATOM 2098 C CA . SER A 1 286 ? -37.043 7.895 51.862 1.00 56.62 286 SER A CA 1
ATOM 2099 C C . SER A 1 286 ? -35.611 7.604 52.359 1.00 56.62 286 SER A C 1
ATOM 2101 O O . SER A 1 286 ? -34.672 7.443 51.571 1.00 56.62 286 SER A O 1
ATOM 2103 N N . PRO A 1 287 ? -35.398 7.516 53.694 1.00 56.81 287 PRO A N 1
ATOM 2104 C CA . PRO A 1 287 ? -34.102 7.179 54.280 1.00 56.81 287 PRO A CA 1
ATOM 2105 C C . PRO A 1 287 ? -33.717 5.717 53.997 1.00 56.81 287 PRO A C 1
ATOM 2107 O O . PRO A 1 287 ? -34.424 4.793 54.389 1.00 56.81 287 PRO A O 1
ATOM 2110 N N . GLY A 1 288 ? -32.548 5.502 53.392 1.00 62.38 288 GLY A N 1
ATOM 2111 C CA . GLY A 1 288 ? -32.012 4.177 53.079 1.00 62.38 288 GLY A CA 1
ATOM 2112 C C . GLY A 1 288 ? -30.537 4.244 52.677 1.00 62.38 288 GLY A C 1
ATOM 2113 O O . GLY A 1 288 ? -30.034 5.302 52.299 1.00 62.38 288 GLY A O 1
ATOM 2114 N N . THR A 1 289 ? -29.814 3.130 52.803 1.00 73.38 289 THR A N 1
ATOM 2115 C CA . THR A 1 289 ? -28.414 3.044 52.356 1.00 73.38 289 THR A CA 1
ATOM 2116 C C . THR A 1 289 ? -28.380 2.803 50.851 1.00 73.38 289 THR A C 1
ATOM 2118 O O . THR A 1 289 ? -28.911 1.798 50.386 1.00 73.38 289 THR A O 1
ATOM 2121 N N . LEU A 1 290 ? -27.751 3.718 50.109 1.00 79.12 290 LEU A N 1
ATOM 2122 C CA . LEU A 1 290 ? -27.437 3.527 48.696 1.00 79.12 290 LEU A CA 1
ATOM 2123 C C . LEU A 1 290 ? -26.281 2.535 48.557 1.00 79.12 290 LEU A C 1
ATOM 2125 O O . LEU A 1 290 ? -25.278 2.640 49.265 1.00 79.12 290 LEU A O 1
ATOM 2129 N N . VAL A 1 291 ? -26.433 1.593 47.637 1.00 83.50 291 VAL A N 1
ATOM 2130 C CA . VAL A 1 291 ? -25.422 0.615 47.253 1.00 83.50 291 VAL A CA 1
ATOM 2131 C C . VAL A 1 291 ? -25.111 0.824 45.783 1.00 83.50 291 VAL A C 1
ATOM 2133 O O . VAL A 1 291 ? -25.989 0.696 44.932 1.00 83.50 291 VAL A O 1
ATOM 2136 N N . TYR A 1 292 ? -23.853 1.131 45.491 1.00 88.50 292 TYR A N 1
ATOM 2137 C CA . TYR A 1 292 ? -23.374 1.264 44.122 1.00 88.50 292 TYR A CA 1
ATOM 2138 C C . TYR A 1 292 ? -22.716 -0.033 43.657 1.00 88.50 292 TYR A C 1
ATOM 2140 O O . TYR A 1 292 ? -21.961 -0.670 44.397 1.00 88.50 292 TYR A O 1
ATOM 2148 N N . THR A 1 293 ? -23.000 -0.420 42.419 1.00 88.44 293 THR A N 1
ATOM 2149 C CA . THR A 1 293 ? -22.451 -1.609 41.764 1.00 88.44 293 THR A CA 1
ATOM 2150 C C . THR A 1 293 ? -22.096 -1.303 40.312 1.00 88.44 293 THR A C 1
ATOM 2152 O O . THR A 1 293 ? -22.631 -0.378 39.705 1.00 88.44 293 THR A O 1
ATOM 2155 N N . SER A 1 294 ? -21.165 -2.075 39.759 1.00 92.25 294 SER A N 1
ATOM 2156 C CA . SER A 1 294 ? -20.811 -2.034 38.340 1.00 92.25 294 SER A CA 1
ATOM 2157 C C . SER A 1 294 ? -21.098 -3.392 37.721 1.00 92.25 294 SER A C 1
ATOM 2159 O O . SER A 1 294 ? -20.706 -4.412 38.294 1.00 92.25 294 SER A O 1
ATOM 2161 N N . SER A 1 295 ? -21.730 -3.412 36.545 1.00 91.81 295 SER A N 1
ATOM 2162 C CA . SER A 1 295 ? -21.973 -4.650 35.792 1.00 91.81 295 SER A CA 1
ATOM 2163 C C . SER A 1 295 ? -20.680 -5.308 35.299 1.00 91.81 295 SER A C 1
ATOM 2165 O O . SER A 1 295 ? -20.658 -6.511 35.044 1.00 91.81 295 SER A O 1
ATOM 2167 N N . ASN A 1 296 ? -19.583 -4.547 35.203 1.00 91.50 296 ASN A N 1
ATOM 2168 C CA . ASN A 1 296 ? -18.271 -5.074 34.856 1.00 91.50 296 ASN A CA 1
ATOM 2169 C C . ASN A 1 296 ? -17.143 -4.337 35.609 1.00 91.50 296 ASN A C 1
ATOM 2171 O O . ASN A 1 296 ? -16.534 -3.412 35.064 1.00 91.50 296 ASN A O 1
ATOM 2175 N N . PRO A 1 297 ? -16.792 -4.782 36.833 1.00 90.69 297 PRO A N 1
ATOM 2176 C CA . PRO A 1 297 ? -15.708 -4.200 37.630 1.00 90.69 297 PRO A CA 1
ATOM 2177 C C . PRO A 1 297 ? -14.317 -4.283 36.989 1.00 90.69 297 PRO A C 1
ATOM 2179 O O . PRO A 1 297 ? -13.405 -3.589 37.426 1.00 90.69 297 PRO A O 1
ATOM 2182 N N . THR A 1 298 ? -14.131 -5.130 35.968 1.00 88.44 298 THR A N 1
ATOM 2183 C CA . THR A 1 298 ? -12.868 -5.177 35.211 1.00 88.44 298 THR A CA 1
ATOM 2184 C C . THR A 1 298 ? -12.749 -4.038 34.199 1.00 88.44 298 THR A C 1
ATOM 2186 O O . THR A 1 298 ? -11.637 -3.705 33.808 1.00 88.44 298 THR A O 1
ATOM 2189 N N . VAL A 1 299 ? -13.876 -3.423 33.819 1.00 85.00 299 VAL A N 1
ATOM 2190 C CA . VAL A 1 299 ? -13.962 -2.266 32.916 1.00 85.00 299 VAL A CA 1
ATOM 2191 C C . VAL A 1 299 ? -14.119 -0.970 33.706 1.00 85.00 299 VAL A C 1
ATOM 2193 O O . VAL A 1 299 ? -13.363 -0.036 33.472 1.00 85.00 299 VAL A O 1
ATOM 2196 N N . ALA A 1 300 ? -15.027 -0.909 34.683 1.00 91.50 300 ALA A N 1
ATOM 2197 C CA . ALA A 1 300 ? -15.169 0.236 35.584 1.00 91.50 300 ALA A CA 1
ATOM 2198 C C . ALA A 1 300 ? -15.602 -0.213 36.983 1.00 91.50 300 ALA A C 1
ATOM 2200 O O . ALA A 1 300 ? -16.517 -1.019 37.115 1.00 91.50 300 ALA A O 1
ATOM 2201 N N . THR A 1 301 ? -14.986 0.312 38.039 1.00 93.75 301 THR A N 1
ATOM 2202 C CA . THR A 1 301 ? -15.417 0.113 39.435 1.00 93.75 301 THR A CA 1
ATOM 2203 C C . THR A 1 301 ? -16.237 1.300 39.918 1.00 93.75 301 THR A C 1
ATOM 2205 O O . THR A 1 301 ? -16.153 2.369 39.331 1.00 93.75 301 THR A O 1
ATOM 2208 N N . VAL A 1 302 ? -16.989 1.153 41.006 1.00 93.44 302 VAL A N 1
ATOM 2209 C CA . VAL A 1 302 ? -17.664 2.269 41.685 1.00 93.44 302 VAL A CA 1
ATOM 2210 C C . VAL A 1 302 ? -17.543 2.094 43.193 1.00 93.44 302 VAL A C 1
ATOM 2212 O O . VAL A 1 302 ? -17.645 0.971 43.694 1.00 93.44 302 VAL A O 1
ATOM 2215 N N . ASP A 1 303 ? -17.244 3.176 43.909 1.00 89.44 303 ASP A N 1
ATOM 2216 C CA . ASP A 1 303 ? -17.192 3.170 45.368 1.00 89.44 303 ASP A CA 1
ATOM 2217 C C . ASP A 1 303 ? -18.573 3.426 45.996 1.00 89.44 303 ASP A C 1
ATOM 2219 O O . ASP A 1 303 ? -19.567 3.672 45.317 1.00 89.44 303 ASP A O 1
ATOM 2223 N N . GLN A 1 304 ? -18.659 3.359 47.325 1.00 83.69 304 GLN A N 1
ATOM 2224 C CA . GLN A 1 304 ? -19.931 3.553 48.034 1.00 83.69 304 GLN A CA 1
ATOM 2225 C C . GLN A 1 304 ? -20.356 5.028 48.141 1.00 83.69 304 GLN A C 1
ATOM 2227 O O . GLN A 1 304 ? -21.396 5.328 48.724 1.00 83.69 304 GLN A O 1
ATOM 2232 N N . GLN A 1 305 ? -19.557 5.953 47.610 1.00 81.12 305 GLN A N 1
ATOM 2233 C CA . GLN A 1 305 ? -19.888 7.367 47.486 1.00 81.12 305 GLN A CA 1
ATOM 2234 C C . GLN A 1 305 ? -20.476 7.688 46.100 1.00 81.12 305 GLN A C 1
ATOM 2236 O O . GLN A 1 305 ? -20.971 8.796 45.913 1.00 81.12 305 GLN A O 1
ATOM 2241 N N . GLY A 1 306 ? -20.489 6.725 45.169 1.00 78.50 306 GLY A N 1
ATOM 2242 C CA . GLY A 1 306 ? -20.960 6.910 43.794 1.00 78.50 306 GLY A CA 1
ATOM 2243 C C . GLY A 1 306 ? -19.871 7.382 42.832 1.00 78.50 306 GLY A C 1
ATOM 2244 O O . GLY A 1 306 ? -20.170 7.702 41.681 1.00 78.50 306 GLY A O 1
ATOM 2245 N N . GLN A 1 307 ? -18.608 7.397 43.269 1.00 89.38 307 GLN A N 1
ATOM 2246 C CA . GLN A 1 307 ? -17.481 7.707 42.404 1.00 89.38 307 GLN A CA 1
ATOM 2247 C C . GLN A 1 307 ? -17.101 6.452 41.616 1.00 89.38 307 GLN A C 1
ATOM 2249 O O . GLN A 1 307 ? -16.592 5.473 42.170 1.00 89.38 307 GLN A O 1
ATOM 2254 N N . ALA A 1 308 ? -17.356 6.471 40.309 1.00 91.31 308 ALA A N 1
ATOM 2255 C CA . ALA A 1 308 ? -16.907 5.414 39.417 1.00 91.31 308 ALA A CA 1
ATOM 2256 C C . ALA A 1 308 ? -15.465 5.672 38.961 1.00 91.31 308 ALA A C 1
ATOM 2258 O O . ALA A 1 308 ? -15.048 6.811 38.805 1.00 91.31 308 ALA A O 1
ATOM 2259 N N . THR A 1 309 ? -14.671 4.620 38.780 1.00 92.12 309 THR A N 1
ATOM 2260 C CA . THR A 1 309 ? -13.288 4.666 38.286 1.00 92.12 309 THR A CA 1
ATOM 2261 C C . THR A 1 309 ? -13.171 3.752 37.083 1.00 92.12 309 THR A C 1
ATOM 2263 O O . THR A 1 309 ? -13.531 2.577 37.153 1.00 92.12 309 THR A O 1
ATOM 2266 N N . ALA A 1 310 ? -12.653 4.279 35.985 1.00 90.19 310 ALA A N 1
ATOM 2267 C CA . ALA A 1 310 ? -12.409 3.532 34.768 1.00 90.19 310 ALA A CA 1
ATOM 2268 C C . ALA A 1 310 ? -11.166 2.640 34.916 1.00 90.19 310 ALA A C 1
ATOM 2270 O O . ALA A 1 310 ? -10.080 3.123 35.227 1.00 90.19 310 ALA A O 1
ATOM 2271 N N . VAL A 1 311 ? -11.312 1.336 34.686 1.00 86.25 311 VAL A N 1
ATOM 2272 C CA . VAL A 1 311 ? -10.267 0.322 34.917 1.00 86.25 311 VAL A CA 1
ATOM 2273 C C . VAL A 1 311 ? -9.684 -0.216 33.611 1.00 86.25 311 VAL A C 1
ATOM 2275 O O . VAL A 1 311 ? -8.467 -0.357 33.506 1.00 86.25 311 VAL A O 1
ATOM 2278 N N . ALA A 1 312 ? -10.516 -0.504 32.608 1.00 80.69 312 ALA A N 1
ATOM 2279 C CA . ALA A 1 312 ? -10.077 -1.016 31.309 1.00 80.69 312 ALA A CA 1
ATOM 2280 C C . ALA A 1 312 ? -11.076 -0.663 30.200 1.00 80.69 312 ALA A C 1
ATOM 2282 O O . ALA A 1 312 ? -12.235 -0.376 30.481 1.00 80.69 312 ALA A O 1
ATOM 2283 N N . LEU A 1 313 ? -10.632 -0.714 28.940 1.00 81.75 313 LEU A N 1
ATOM 2284 C CA . LEU A 1 313 ? -11.475 -0.432 27.773 1.00 81.75 313 LEU A CA 1
ATOM 2285 C C . LEU A 1 313 ? -12.700 -1.349 27.719 1.00 81.75 313 LEU A C 1
ATOM 2287 O O . LEU A 1 313 ? -12.582 -2.564 27.890 1.00 81.75 313 LEU A O 1
ATOM 2291 N N . GLY A 1 314 ? -13.859 -0.774 27.412 1.00 80.81 314 GLY A N 1
ATOM 2292 C CA . GLY A 1 314 ? -15.113 -1.508 27.289 1.00 80.81 314 GLY A CA 1
ATOM 2293 C C . GLY A 1 314 ? -16.302 -0.692 27.774 1.00 80.81 314 GLY A C 1
ATOM 2294 O O . GLY A 1 314 ? -16.208 0.516 27.968 1.00 80.81 314 GLY A O 1
ATOM 2295 N N . SER A 1 315 ? -17.428 -1.359 27.987 1.00 85.00 315 SER A N 1
ATOM 2296 C CA . SER A 1 315 ? -18.626 -0.763 28.574 1.00 85.00 315 SER A CA 1
ATOM 2297 C C . SER A 1 315 ? -18.975 -1.450 29.891 1.00 85.00 315 SER A C 1
ATOM 2299 O O . SER A 1 315 ? -18.863 -2.673 30.015 1.00 85.00 315 SER A O 1
ATOM 2301 N N . ALA A 1 316 ? -19.411 -0.663 30.865 1.00 88.25 316 ALA A N 1
ATOM 2302 C CA . ALA A 1 316 ? -19.974 -1.129 32.121 1.00 88.25 316 ALA A CA 1
ATOM 2303 C C . ALA A 1 316 ? -21.200 -0.277 32.454 1.00 88.25 316 ALA A C 1
ATOM 2305 O O . ALA A 1 316 ? -21.243 0.904 32.135 1.00 88.25 316 ALA A O 1
ATOM 2306 N N . THR A 1 317 ? -22.182 -0.858 33.122 1.00 92.44 317 THR A N 1
ATOM 2307 C CA . THR A 1 317 ? -23.365 -0.146 33.604 1.00 92.44 317 THR A CA 1
ATOM 2308 C C . THR A 1 317 ? -23.178 0.074 35.096 1.00 92.44 317 THR A C 1
ATOM 2310 O O . THR A 1 317 ? -23.000 -0.889 35.850 1.00 92.44 317 THR A O 1
ATOM 2313 N N . ILE A 1 318 ? -23.175 1.335 35.523 1.00 92.38 318 ILE A N 1
ATOM 2314 C CA . ILE A 1 318 ? -23.091 1.696 36.937 1.00 92.38 318 ILE A CA 1
ATOM 2315 C C . ILE A 1 318 ? -24.508 1.805 37.474 1.00 92.38 318 ILE A C 1
ATOM 2317 O O . ILE A 1 318 ? -25.338 2.514 36.913 1.00 92.38 318 ILE A O 1
ATOM 2321 N N . THR A 1 319 ? -24.776 1.086 38.556 1.00 89.56 319 THR A N 1
ATOM 2322 C CA . THR A 1 319 ? -26.102 0.975 39.158 1.00 89.56 319 THR A CA 1
ATOM 2323 C C . THR A 1 319 ? -26.046 1.426 40.605 1.00 89.56 319 THR A C 1
ATOM 2325 O O . THR A 1 319 ? -25.221 0.937 41.376 1.00 89.56 319 THR A O 1
ATOM 2328 N N . ALA A 1 320 ? -26.935 2.338 40.979 1.00 87.75 320 ALA A N 1
ATOM 2329 C CA . ALA A 1 320 ? -27.195 2.716 42.357 1.00 87.75 320 ALA A CA 1
ATOM 2330 C C . ALA A 1 320 ? -28.539 2.126 42.773 1.00 87.75 320 ALA A C 1
ATOM 2332 O O . ALA A 1 320 ? -29.547 2.349 42.107 1.00 87.75 320 ALA A O 1
ATOM 2333 N N . ALA A 1 321 ? -28.556 1.382 43.871 1.00 81.50 321 ALA A N 1
ATOM 2334 C CA . ALA A 1 321 ? -29.757 0.755 44.395 1.00 81.50 321 ALA A CA 1
ATOM 2335 C C . ALA A 1 321 ? -29.947 1.102 45.871 1.00 81.50 321 ALA A C 1
ATOM 2337 O O . ALA A 1 321 ? -28.987 1.167 46.639 1.00 81.50 321 ALA A O 1
ATOM 2338 N N . LYS A 1 322 ? -31.196 1.272 46.289 1.00 72.12 322 LYS A N 1
ATOM 2339 C CA . LYS A 1 322 ? -31.616 1.230 47.694 1.00 72.12 322 LYS A CA 1
ATOM 2340 C C . LYS A 1 322 ? -32.860 0.354 47.810 1.00 72.12 322 LYS A C 1
ATOM 2342 O O . LYS A 1 322 ? -33.418 -0.076 46.804 1.00 72.12 322 LYS A O 1
ATOM 2347 N N . ALA A 1 323 ? -33.301 0.076 49.035 1.00 57.03 323 ALA A N 1
ATOM 2348 C CA . ALA A 1 323 ? -34.558 -0.634 49.249 1.00 57.03 323 ALA A CA 1
ATOM 2349 C C . ALA A 1 323 ? -35.712 0.160 48.605 1.00 57.03 323 ALA A C 1
ATOM 2351 O O . ALA A 1 323 ? -36.065 1.218 49.118 1.00 57.03 323 ALA A O 1
ATOM 2352 N N . GLY A 1 324 ? -36.242 -0.333 47.480 1.00 54.69 324 GLY A N 1
ATOM 2353 C CA . GLY A 1 324 ? -37.377 0.269 46.774 1.00 54.69 324 GLY A CA 1
ATOM 2354 C C . GLY A 1 324 ? -37.085 1.141 45.558 1.00 54.69 324 GLY A C 1
ATOM 2355 O O . GLY A 1 324 ? -38.040 1.640 44.988 1.00 54.69 324 GLY A O 1
ATOM 2356 N N . GLY A 1 325 ? -35.826 1.324 45.142 1.00 68.44 325 GLY A N 1
ATOM 2357 C CA . GLY A 1 325 ? -35.511 2.142 43.963 1.00 68.44 325 GLY A CA 1
ATOM 2358 C C . GLY A 1 325 ? -34.123 1.863 43.387 1.00 68.44 325 GLY A C 1
ATOM 2359 O O . GLY A 1 325 ? -33.177 1.574 44.131 1.00 68.44 325 GLY A O 1
ATOM 2360 N N . MET A 1 326 ? -33.995 1.942 42.061 1.00 80.31 326 MET A N 1
ATOM 2361 C CA . MET A 1 326 ? -32.746 1.708 41.333 1.00 80.31 326 MET A CA 1
ATOM 2362 C C . MET A 1 326 ? -32.582 2.717 40.194 1.00 80.31 326 MET A C 1
ATOM 2364 O O . MET A 1 326 ? -33.502 2.932 39.416 1.00 80.31 326 MET A O 1
ATOM 2368 N N . ALA A 1 327 ? -31.378 3.268 40.061 1.00 86.19 327 ALA A N 1
ATOM 2369 C CA . ALA A 1 327 ? -30.958 4.055 38.908 1.00 86.19 327 ALA A CA 1
ATOM 2370 C C . ALA A 1 327 ? -29.759 3.376 38.249 1.00 86.19 327 ALA A C 1
ATOM 2372 O O . ALA A 1 327 ? -28.915 2.797 38.940 1.00 86.19 327 ALA A O 1
ATOM 2373 N N . SER A 1 328 ? -29.633 3.490 36.930 1.00 91.12 328 SER A N 1
ATOM 2374 C CA . SER A 1 328 ? -28.437 3.049 36.212 1.00 91.12 328 SER A CA 1
ATOM 2375 C C . SER A 1 328 ? -28.040 4.040 35.122 1.00 91.12 328 SER A C 1
ATOM 2377 O O . SER A 1 328 ? -28.885 4.769 34.606 1.00 91.12 328 SER A O 1
ATOM 2379 N N . TYR A 1 329 ? -26.750 4.082 34.797 1.00 90.94 329 TYR A N 1
ATOM 2380 C CA . TYR A 1 329 ? -26.244 4.729 33.589 1.00 90.94 329 TYR A CA 1
ATOM 2381 C C . TYR A 1 329 ? -25.185 3.850 32.927 1.00 90.94 329 TYR A C 1
ATOM 2383 O O . TYR A 1 329 ? -24.401 3.170 33.599 1.00 90.94 329 TYR A O 1
ATOM 2391 N N . ASP A 1 330 ? -25.134 3.898 31.600 1.00 91.00 330 ASP A N 1
ATOM 2392 C CA . ASP A 1 330 ? -24.080 3.239 30.837 1.00 91.00 330 ASP A CA 1
ATOM 2393 C C . ASP A 1 330 ? -22.810 4.090 30.841 1.00 91.00 330 ASP A C 1
ATOM 2395 O O . ASP A 1 330 ? -22.838 5.281 30.522 1.00 91.00 330 ASP A O 1
ATOM 2399 N N . LEU A 1 331 ? -21.688 3.466 31.193 1.00 89.62 331 LEU A N 1
ATOM 2400 C CA . LEU A 1 331 ? -20.353 4.045 31.199 1.00 89.62 331 LEU A CA 1
ATOM 2401 C C . LEU A 1 331 ? -19.491 3.354 30.141 1.00 89.62 331 LEU A C 1
ATOM 2403 O O . LEU A 1 331 ? -19.149 2.175 30.255 1.00 89.62 331 LEU A O 1
ATOM 2407 N N . THR A 1 332 ? -19.111 4.104 29.112 1.00 88.38 332 THR A N 1
ATOM 2408 C CA . THR A 1 332 ? -18.138 3.657 28.111 1.00 88.38 332 THR A CA 1
ATOM 2409 C C . THR A 1 332 ? -16.752 4.122 28.533 1.00 88.38 332 THR A C 1
ATOM 2411 O O . THR A 1 332 ? -16.491 5.321 28.630 1.00 88.38 332 THR A O 1
ATOM 2414 N N . VAL A 1 333 ? -15.854 3.170 28.768 1.00 84.56 333 VAL A N 1
ATOM 2415 C CA . VAL A 1 333 ? -14.450 3.441 29.054 1.00 84.56 333 VAL A CA 1
ATOM 2416 C C . VAL A 1 333 ? -13.668 3.449 27.747 1.00 84.56 333 VAL A C 1
ATOM 2418 O O . VAL A 1 333 ? -13.509 2.421 27.081 1.00 84.56 333 VAL A O 1
ATOM 2421 N N . VAL A 1 334 ? -13.186 4.633 27.387 1.00 74.81 334 VAL A N 1
ATOM 2422 C CA . VAL A 1 334 ? -12.380 4.892 26.190 1.00 74.81 334 VAL A CA 1
ATOM 2423 C C . VAL A 1 334 ? -10.902 5.035 26.567 1.00 74.81 334 VAL A C 1
ATOM 2425 O O . VAL A 1 334 ? -10.582 5.193 27.747 1.00 74.81 334 VAL A O 1
ATOM 2428 N N . PRO A 1 335 ? -9.964 4.949 25.609 1.00 66.88 335 PRO A N 1
ATOM 2429 C CA . PRO A 1 335 ? -8.557 5.213 25.896 1.00 66.88 335 PRO A CA 1
ATOM 2430 C C . PRO A 1 335 ? -8.369 6.624 26.461 1.00 66.88 335 PRO A C 1
ATOM 2432 O O . PRO A 1 335 ? -9.145 7.523 26.136 1.00 66.88 335 PRO A O 1
ATOM 2435 N N . GLU A 1 336 ? -7.333 6.818 27.279 1.00 67.62 336 GLU A N 1
ATOM 2436 C CA . GLU A 1 336 ? -6.932 8.157 27.719 1.00 67.62 336 GLU A CA 1
ATOM 2437 C C . GLU A 1 336 ? -6.751 9.087 26.511 1.00 67.62 336 GLU A C 1
ATOM 2439 O O . GLU A 1 336 ? -6.267 8.667 25.452 1.00 67.62 336 GLU A O 1
ATOM 2444 N N . ALA A 1 337 ? -7.212 10.334 26.654 1.00 63.25 337 ALA A N 1
ATOM 2445 C CA . ALA A 1 337 ? -7.111 11.342 25.611 1.00 63.25 337 ALA A CA 1
ATOM 2446 C C . ALA A 1 337 ? -5.639 11.709 25.409 1.00 63.25 337 ALA A C 1
ATOM 2448 O O . ALA A 1 337 ? -5.083 12.575 26.082 1.00 63.25 337 ALA A O 1
ATOM 2449 N N . GLU A 1 338 ? -5.000 11.026 24.471 1.00 66.00 338 GLU A N 1
ATOM 2450 C CA . GLU A 1 338 ? -3.633 11.323 24.083 1.00 66.00 338 GLU A CA 1
ATOM 2451 C C . GLU A 1 338 ? -3.592 12.595 23.246 1.00 66.00 338 GLU A C 1
ATOM 2453 O O . GLU A 1 338 ? -4.498 12.904 22.461 1.00 66.00 338 GLU A O 1
ATOM 2458 N N . SER A 1 339 ? -2.507 13.340 23.416 1.00 69.31 339 SER A N 1
ATOM 2459 C CA . SER A 1 339 ? -2.236 14.509 22.605 1.00 69.31 339 SER A CA 1
ATOM 2460 C C . SER A 1 339 ? -0.842 14.445 22.027 1.00 69.31 339 SER A C 1
ATOM 2462 O O . SER A 1 339 ? 0.108 14.200 22.765 1.00 69.31 339 SER A O 1
ATOM 2464 N N . LEU A 1 340 ? -0.727 14.745 20.742 1.00 69.81 340 LEU A N 1
ATOM 2465 C CA . LEU A 1 340 ? 0.549 15.002 20.098 1.00 69.81 340 LEU A CA 1
ATOM 2466 C C . LEU A 1 340 ? 0.786 16.512 20.091 1.00 69.81 340 LEU A C 1
ATOM 2468 O O . LEU A 1 340 ? -0.048 17.262 19.579 1.00 69.81 340 LEU A O 1
ATOM 2472 N N . THR A 1 341 ? 1.905 16.952 20.655 1.00 70.50 341 THR A N 1
ATOM 2473 C CA . THR A 1 341 ? 2.333 18.351 20.578 1.00 70.50 341 THR A CA 1
ATOM 2474 C C . THR A 1 341 ? 3.328 18.500 19.440 1.00 70.50 341 THR A C 1
ATOM 2476 O O . THR A 1 341 ? 4.303 17.763 19.354 1.00 70.50 341 THR A O 1
ATOM 2479 N N . LEU A 1 342 ? 3.063 19.455 18.560 1.00 67.94 342 LEU A N 1
ATOM 2480 C CA . LEU A 1 342 ? 3.876 19.770 17.401 1.00 67.94 342 LEU A CA 1
ATOM 2481 C C . LEU A 1 342 ? 4.504 21.142 17.603 1.00 67.94 342 LEU A C 1
ATOM 2483 O O . LEU A 1 342 ? 3.786 22.135 17.704 1.00 67.94 342 LEU A O 1
ATOM 2487 N N . SER A 1 343 ? 5.828 21.209 17.624 1.00 66.31 343 SER A N 1
ATOM 2488 C CA . SER A 1 343 ? 6.552 22.469 17.791 1.00 66.31 343 SER A CA 1
ATOM 2489 C C . SER A 1 343 ? 6.956 23.041 16.437 1.00 66.31 343 SER A C 1
ATOM 2491 O O . SER A 1 343 ? 7.699 22.417 15.684 1.00 66.31 343 SER A O 1
ATOM 2493 N N . VAL A 1 344 ? 6.485 24.250 16.137 1.00 64.94 344 VAL A N 1
ATOM 2494 C CA . VAL A 1 344 ? 6.824 25.011 14.931 1.00 64.94 344 VAL A CA 1
ATOM 2495 C C . VAL A 1 344 ? 7.812 26.110 15.318 1.00 64.94 344 VAL A C 1
ATOM 2497 O O . VAL A 1 344 ? 7.457 27.076 15.999 1.00 64.94 344 VAL A O 1
ATOM 2500 N N . SER A 1 345 ? 9.072 25.941 14.914 1.00 60.09 345 SER A N 1
ATOM 2501 C CA . SER A 1 345 ? 10.206 26.783 15.325 1.00 60.09 345 SER A CA 1
ATOM 2502 C C . SER A 1 345 ? 10.336 28.098 14.543 1.00 60.09 345 SER A C 1
ATOM 2504 O O . SER A 1 345 ? 10.977 29.031 15.030 1.00 60.09 345 SER A O 1
ATOM 2506 N N . GLU A 1 346 ? 9.696 28.213 13.374 1.00 59.75 346 GLU A N 1
ATOM 2507 C CA . GLU A 1 346 ? 9.727 29.397 12.504 1.00 59.75 346 GLU A CA 1
ATOM 2508 C C . GLU A 1 346 ? 8.328 29.786 12.007 1.00 59.75 346 GLU A C 1
ATOM 2510 O O . GLU A 1 346 ? 7.444 28.948 11.902 1.00 59.75 346 GLU A O 1
ATOM 2515 N N . SER A 1 347 ? 8.108 31.074 11.720 1.00 69.31 347 SER A N 1
ATOM 2516 C CA . SER A 1 347 ? 6.778 31.577 11.350 1.00 69.31 347 SER A CA 1
ATOM 2517 C C . SER A 1 347 ? 6.396 31.171 9.924 1.00 69.31 347 SER A C 1
ATOM 2519 O O . SER A 1 347 ? 6.913 31.752 8.969 1.00 69.31 347 SER A O 1
ATOM 2521 N N . VAL A 1 348 ? 5.488 30.201 9.778 1.00 61.03 348 VAL A N 1
ATOM 2522 C CA . VAL A 1 348 ? 5.079 29.627 8.479 1.00 61.03 348 VAL A CA 1
ATOM 2523 C C . VAL A 1 348 ? 3.575 29.366 8.410 1.00 61.03 348 VAL A C 1
ATOM 2525 O O . VAL A 1 348 ? 2.932 29.179 9.438 1.00 61.03 348 VAL A O 1
ATOM 2528 N N . ASP A 1 349 ? 2.982 29.359 7.215 1.00 61.34 349 ASP A N 1
ATOM 2529 C CA . ASP A 1 349 ? 1.585 28.927 7.056 1.00 61.34 349 ASP A CA 1
ATOM 2530 C C . ASP A 1 349 ? 1.478 27.452 7.447 1.00 61.34 349 ASP A C 1
ATOM 2532 O O . ASP A 1 349 ? 2.181 26.641 6.857 1.00 61.34 349 ASP A O 1
ATOM 2536 N N . VAL A 1 350 ? 0.620 27.091 8.411 1.00 59.41 350 VAL A N 1
ATOM 2537 C CA . VAL A 1 350 ? 0.501 25.694 8.865 1.00 59.41 350 VAL A CA 1
ATOM 2538 C C . VAL A 1 350 ? -0.736 25.019 8.283 1.00 59.41 350 VAL A C 1
ATOM 2540 O O . VAL A 1 350 ? -1.841 25.551 8.350 1.00 59.41 350 VAL A O 1
ATOM 2543 N N . GLU A 1 351 ? -0.567 23.819 7.736 1.00 62.78 351 GLU A N 1
ATOM 2544 C CA . GLU A 1 351 ? -1.626 22.976 7.205 1.00 62.78 351 GLU A CA 1
ATOM 2545 C C . GLU A 1 351 ? -1.438 21.549 7.721 1.00 62.78 351 GLU A C 1
ATOM 2547 O O . GLU A 1 351 ? -0.373 20.966 7.550 1.00 62.78 351 GLU A O 1
ATOM 2552 N N . ILE A 1 352 ? -2.463 20.996 8.370 1.00 63.44 352 ILE A N 1
ATOM 2553 C CA . ILE A 1 352 ? -2.421 19.649 8.938 1.00 63.44 352 ILE A CA 1
ATOM 2554 C C . ILE A 1 352 ? -3.466 18.791 8.227 1.00 63.44 352 ILE A C 1
ATOM 2556 O O . ILE A 1 352 ? -4.675 19.031 8.321 1.00 63.44 352 ILE A O 1
ATOM 2560 N N . GLY A 1 353 ? -2.982 17.784 7.500 1.00 59.97 353 GLY A N 1
ATOM 2561 C CA . GLY A 1 353 ? -3.790 16.663 7.037 1.00 59.97 353 GLY A CA 1
ATOM 2562 C C . GLY A 1 353 ? -3.883 15.631 8.152 1.00 59.97 353 GLY A C 1
ATOM 2563 O O . GLY A 1 353 ? -2.861 15.207 8.675 1.00 59.97 353 GLY A O 1
ATOM 2564 N N . LEU A 1 354 ? -5.097 15.256 8.549 1.00 60.50 354 LEU A N 1
ATOM 2565 C CA . LEU A 1 354 ? -5.320 14.212 9.547 1.00 60.50 354 LEU A CA 1
ATOM 2566 C C . LEU A 1 354 ? -6.394 13.247 9.048 1.00 60.50 354 LEU A C 1
ATOM 2568 O O . LEU A 1 354 ? -7.428 13.660 8.512 1.00 60.50 354 LEU A O 1
ATOM 2572 N N . ALA A 1 355 ? -6.160 11.961 9.279 1.00 59.34 355 ALA A N 1
ATOM 2573 C CA . ALA A 1 355 ? -7.167 10.916 9.218 1.00 59.34 355 ALA A CA 1
ATOM 2574 C C . ALA A 1 355 ? -7.078 10.093 10.503 1.00 59.34 355 ALA A C 1
ATOM 2576 O O . ALA A 1 355 ? -5.992 9.662 10.887 1.00 59.34 355 ALA A O 1
ATOM 2577 N N . VAL A 1 356 ? -8.221 9.901 11.157 1.00 60.62 356 VAL A N 1
ATOM 2578 C CA . VAL A 1 356 ? -8.354 9.095 12.374 1.00 60.62 356 VAL A CA 1
ATOM 2579 C C . VAL A 1 356 ? -9.228 7.887 12.071 1.00 60.62 356 VAL A C 1
ATOM 2581 O O . VAL A 1 356 ? -10.293 8.042 11.480 1.00 60.62 356 VAL A O 1
ATOM 2584 N N . PHE A 1 357 ? -8.773 6.695 12.459 1.00 53.75 357 PHE A N 1
ATOM 2585 C CA . PHE A 1 357 ? -9.467 5.424 12.201 1.00 53.75 357 PHE A CA 1
ATOM 2586 C C . PHE A 1 357 ? -10.718 5.238 13.082 1.00 53.75 357 PHE A C 1
ATOM 2588 O O . PHE A 1 357 ? -11.670 4.549 12.713 1.00 53.75 357 PHE A O 1
ATOM 2595 N N . SER A 1 358 ? -10.736 5.883 14.251 1.00 54.62 358 SER A N 1
ATOM 2596 C CA . SER A 1 358 ? -11.849 5.872 15.200 1.00 54.62 358 SER A CA 1
ATOM 2597 C C . SER A 1 358 ? -11.892 7.177 15.995 1.00 54.62 358 SER A C 1
ATOM 2599 O O . SER A 1 358 ? -10.850 7.672 16.422 1.00 54.62 358 SER A O 1
ATOM 2601 N N . GLY A 1 359 ? -13.094 7.711 16.228 1.00 64.38 359 GLY A N 1
ATOM 2602 C CA . GLY A 1 359 ? -13.296 8.952 16.977 1.00 64.38 359 GLY A CA 1
ATOM 2603 C C . GLY A 1 359 ? -13.108 10.231 16.155 1.00 64.38 359 GLY A C 1
ATOM 2604 O O . GLY A 1 359 ? -13.191 10.234 14.927 1.00 64.38 359 GLY A O 1
ATOM 2605 N N . THR A 1 360 ? -12.881 11.331 16.866 1.00 69.38 360 THR A N 1
ATOM 2606 C CA . THR A 1 360 ? -12.492 12.648 16.346 1.00 69.38 360 THR A CA 1
ATOM 2607 C C . THR A 1 360 ? -11.114 13.058 16.870 1.00 69.38 360 THR A C 1
ATOM 2609 O O . THR A 1 360 ? -10.719 12.667 17.974 1.00 69.38 360 THR A O 1
ATOM 2612 N N . ALA A 1 361 ? -10.392 13.875 16.108 1.00 75.00 361 ALA A N 1
ATOM 2613 C CA . ALA A 1 361 ? -9.240 14.620 16.612 1.00 75.00 361 ALA A CA 1
ATOM 2614 C C . ALA A 1 361 ? -9.552 16.114 16.613 1.00 75.00 361 ALA A C 1
ATOM 2616 O O . ALA A 1 361 ? -10.254 16.608 15.732 1.00 75.00 361 ALA A O 1
ATOM 2617 N N . THR A 1 362 ? -9.012 16.830 17.587 1.00 79.25 362 THR A N 1
ATOM 2618 C CA . THR A 1 362 ? -9.083 18.286 17.655 1.00 79.25 362 THR A CA 1
ATOM 2619 C C . THR A 1 362 ? -7.681 18.835 17.494 1.00 79.25 362 THR A C 1
ATOM 2621 O O . THR A 1 362 ? -6.803 18.526 18.293 1.00 79.25 362 THR A O 1
ATOM 2624 N N . ILE A 1 363 ? -7.475 19.651 16.468 1.00 78.25 363 ILE A N 1
ATOM 2625 C CA . ILE A 1 363 ? -6.277 20.471 16.321 1.00 78.25 363 ILE A CA 1
ATOM 2626 C C . ILE A 1 363 ? -6.510 21.734 17.143 1.00 78.25 363 ILE A C 1
ATOM 2628 O O . ILE A 1 363 ? -7.439 22.483 16.850 1.00 78.25 363 ILE A O 1
ATOM 2632 N N . ASP A 1 364 ? -5.694 21.955 18.162 1.00 84.00 364 ASP A N 1
ATOM 2633 C CA . ASP A 1 364 ? -5.608 23.192 18.931 1.00 84.00 364 ASP A CA 1
ATOM 2634 C C . ASP A 1 364 ? -4.375 23.967 18.470 1.00 84.00 364 ASP A C 1
ATOM 2636 O O . ASP A 1 364 ? -3.241 23.514 18.630 1.00 84.00 364 ASP A O 1
ATOM 2640 N N . TRP A 1 365 ? -4.607 25.132 17.871 1.00 81.50 365 TRP A N 1
ATOM 2641 C CA . TRP A 1 365 ? -3.548 25.977 17.329 1.00 81.50 365 TRP A CA 1
ATOM 2642 C C . TRP A 1 365 ? -2.827 26.798 18.409 1.00 81.50 365 TRP A C 1
ATOM 2644 O O . TRP A 1 365 ? -1.964 27.600 18.081 1.00 81.50 365 TRP A O 1
ATOM 2654 N N . GLY A 1 366 ? -3.179 26.661 19.692 1.00 76.88 366 GLY A N 1
ATOM 2655 C CA . GLY A 1 366 ? -2.501 27.347 20.798 1.00 76.88 366 GLY A CA 1
ATOM 2656 C C . GLY A 1 366 ? -2.874 28.827 20.963 1.00 76.88 366 GLY A C 1
ATOM 2657 O O . GLY A 1 366 ? -2.495 29.456 21.951 1.00 76.88 366 GLY A O 1
ATOM 2658 N N . ASP A 1 367 ? -3.666 29.390 20.046 1.00 78.12 367 ASP A N 1
ATOM 2659 C CA . ASP A 1 367 ? -4.240 30.742 20.121 1.00 78.12 367 ASP A CA 1
ATOM 2660 C C . ASP A 1 367 ? -5.720 30.748 20.559 1.00 78.12 367 ASP A C 1
ATOM 2662 O O . ASP A 1 367 ? -6.379 31.792 20.563 1.00 78.12 367 ASP A O 1
ATOM 2666 N N . GLY A 1 368 ? -6.243 29.576 20.936 1.00 75.12 368 GLY A N 1
ATOM 2667 C CA . GLY A 1 368 ? -7.641 29.353 21.298 1.00 75.12 368 GLY A CA 1
ATOM 2668 C C . GLY A 1 368 ? -8.556 29.021 20.117 1.00 75.12 368 GLY A C 1
ATOM 2669 O O . GLY A 1 368 ? -9.748 28.789 20.332 1.00 75.12 368 GLY A O 1
ATOM 2670 N N . THR A 1 369 ? -8.041 28.981 18.883 1.00 79.94 369 THR A N 1
ATOM 2671 C CA . THR A 1 369 ? -8.770 28.432 17.736 1.00 79.94 369 THR A CA 1
ATOM 2672 C C . THR A 1 369 ? -8.563 26.925 17.640 1.00 79.94 369 THR A C 1
ATOM 2674 O O . THR A 1 369 ? -7.473 26.408 17.883 1.00 79.94 369 THR A O 1
ATOM 2677 N N . THR A 1 370 ? -9.624 26.207 17.271 1.00 84.69 370 THR A N 1
ATOM 2678 C CA . THR A 1 370 ? -9.577 24.754 17.105 1.00 84.69 370 THR A CA 1
ATOM 2679 C C . THR A 1 370 ? -10.196 24.318 15.786 1.00 84.69 370 THR A C 1
ATOM 2681 O O . THR A 1 370 ? -11.065 24.992 15.226 1.00 84.69 370 THR A O 1
ATOM 2684 N N . ALA A 1 371 ? -9.751 23.171 15.283 1.00 79.25 371 ALA A N 1
ATOM 2685 C CA . ALA A 1 371 ? -10.342 22.501 14.136 1.00 79.25 371 ALA A CA 1
ATOM 2686 C C . ALA A 1 371 ? -10.641 21.037 14.471 1.00 79.25 371 ALA A C 1
ATOM 2688 O O . ALA A 1 371 ? -9.809 20.349 15.058 1.00 79.25 371 ALA A O 1
ATOM 2689 N N . VAL A 1 372 ? -11.833 20.560 14.105 1.00 78.06 372 VAL A N 1
ATOM 2690 C CA . VAL A 1 372 ? -12.269 19.183 14.376 1.00 78.06 372 VAL A CA 1
ATOM 2691 C C . VAL A 1 372 ? -12.104 18.332 13.128 1.00 78.06 372 VAL A C 1
ATOM 2693 O O . VAL A 1 372 ? -12.618 18.663 12.061 1.00 78.06 372 VAL A O 1
ATOM 2696 N N . VAL A 1 373 ? -11.444 17.195 13.293 1.00 69.88 373 VAL A N 1
ATOM 2697 C CA . VAL A 1 373 ? -11.212 16.195 12.257 1.00 69.88 373 VAL A CA 1
ATOM 2698 C C . VAL A 1 373 ? -12.085 14.977 12.529 1.00 69.88 373 VAL A C 1
ATOM 2700 O O . VAL A 1 373 ? -12.028 14.390 13.610 1.00 69.88 373 VAL A O 1
ATOM 2703 N N . ASN A 1 374 ? -12.883 14.593 11.532 1.00 65.19 374 ASN A N 1
ATOM 2704 C CA . ASN A 1 374 ? -13.799 13.454 11.597 1.00 65.19 374 ASN A CA 1
ATOM 2705 C C . ASN A 1 374 ? -13.229 12.214 10.882 1.00 65.19 374 ASN A C 1
ATOM 2707 O O . ASN A 1 374 ? -12.413 12.336 9.967 1.00 65.19 374 ASN A O 1
ATOM 2711 N N . ASN A 1 375 ? -13.706 11.035 11.293 1.00 57.81 375 ASN A N 1
ATOM 2712 C CA . ASN A 1 375 ? -13.278 9.710 10.826 1.00 57.81 375 ASN A CA 1
ATOM 2713 C C . ASN A 1 375 ? -13.319 9.541 9.288 1.00 57.81 375 ASN A C 1
ATOM 2715 O O . ASN A 1 375 ? -14.317 9.899 8.654 1.00 57.81 375 ASN A O 1
ATOM 2719 N N . ARG A 1 376 ? -12.264 8.943 8.706 1.00 56.19 376 ARG A N 1
ATOM 2720 C CA . ARG A 1 376 ? -12.228 8.427 7.321 1.00 56.19 376 ARG A CA 1
ATOM 2721 C C . ARG A 1 376 ? -11.398 7.139 7.219 1.00 56.19 376 ARG A C 1
ATOM 2723 O O . ARG A 1 376 ? -10.378 7.004 7.892 1.00 56.19 376 ARG A O 1
ATOM 2730 N N . MET A 1 377 ? -11.826 6.213 6.352 1.00 48.28 377 MET A N 1
ATOM 2731 C CA . MET A 1 377 ? -11.173 4.912 6.157 1.00 48.28 377 MET A CA 1
ATOM 2732 C C . MET A 1 377 ? -9.806 5.030 5.462 1.00 48.28 377 MET A C 1
ATOM 2734 O O . MET A 1 377 ? -9.594 5.859 4.580 1.00 48.28 377 MET A O 1
ATOM 2738 N N . LEU A 1 378 ? -8.881 4.147 5.854 1.00 45.97 378 LEU A N 1
ATOM 2739 C CA . LEU A 1 378 ? -7.481 4.101 5.408 1.00 45.97 378 LEU A CA 1
ATOM 2740 C C . LEU A 1 378 ? -7.305 3.845 3.900 1.00 45.97 378 LEU A C 1
ATOM 2742 O O . LEU A 1 378 ? -6.287 4.260 3.334 1.00 45.97 378 LEU A O 1
ATOM 2746 N N . GLU A 1 379 ? -8.263 3.156 3.278 1.00 48.88 379 GLU A N 1
ATOM 2747 C CA . GLU A 1 379 ? -8.238 2.720 1.873 1.00 48.88 379 GLU A CA 1
ATOM 2748 C C . GLU A 1 379 ? -8.462 3.890 0.896 1.00 48.88 379 GLU A C 1
ATOM 2750 O O . GLU A 1 379 ? -7.882 3.909 -0.189 1.00 48.88 379 GLU A O 1
ATOM 2755 N N . ASP A 1 380 ? -9.168 4.940 1.328 1.00 45.31 380 ASP A N 1
ATOM 2756 C CA . ASP A 1 380 ? -9.449 6.145 0.528 1.00 45.31 380 ASP A CA 1
ATOM 2757 C C . ASP A 1 380 ? -8.244 7.108 0.419 1.00 45.31 380 ASP A C 1
ATOM 2759 O O . ASP A 1 380 ? -8.287 8.116 -0.289 1.00 45.31 380 ASP A O 1
ATOM 2763 N N . ILE A 1 381 ? -7.152 6.832 1.143 1.00 49.81 381 ILE A N 1
ATOM 2764 C CA . ILE A 1 381 ? -6.009 7.748 1.335 1.00 49.81 381 ILE A CA 1
ATOM 2765 C C . ILE A 1 381 ? -4.830 7.406 0.402 1.00 49.81 381 ILE A C 1
ATOM 2767 O O . ILE A 1 381 ? -3.854 8.147 0.335 1.00 49.81 381 ILE A O 1
ATOM 2771 N N . ALA A 1 382 ? -4.907 6.310 -0.363 1.00 44.62 382 ALA A N 1
ATOM 2772 C CA . ALA A 1 382 ? -3.776 5.800 -1.143 1.00 44.62 382 ALA A CA 1
ATOM 2773 C C . ALA A 1 382 ? -3.275 6.737 -2.263 1.00 44.62 382 ALA A C 1
ATOM 2775 O O . ALA A 1 382 ? -2.141 6.576 -2.688 1.00 44.62 382 ALA A O 1
ATOM 2776 N N . ASN A 1 383 ? -4.056 7.728 -2.707 1.00 45.78 383 ASN A N 1
ATOM 2777 C CA . ASN A 1 383 ? -3.628 8.729 -3.690 1.00 45.78 383 ASN A CA 1
ATOM 2778 C C . ASN A 1 383 ? -4.366 10.058 -3.444 1.00 45.78 383 ASN A C 1
ATOM 2780 O O . ASN A 1 383 ? -5.489 10.232 -3.904 1.00 45.78 383 ASN A O 1
ATOM 2784 N N . THR A 1 384 ? -3.764 10.952 -2.653 1.00 45.81 384 THR A N 1
ATOM 2785 C CA . THR A 1 384 ? -4.011 12.417 -2.574 1.00 45.81 384 THR A CA 1
ATOM 2786 C C . THR A 1 384 ? -5.450 12.978 -2.451 1.00 45.81 384 THR A C 1
ATOM 2788 O O . THR A 1 384 ? -5.607 14.195 -2.438 1.00 45.81 384 THR A O 1
ATOM 2791 N N . GLY A 1 385 ? -6.506 12.170 -2.280 1.00 42.97 385 GLY A N 1
ATOM 2792 C CA . GLY A 1 385 ? -7.905 12.645 -2.309 1.00 42.97 385 GLY A CA 1
ATOM 2793 C C . GLY A 1 385 ? -8.720 12.526 -1.010 1.00 42.97 385 GLY A C 1
ATOM 2794 O O . GLY A 1 385 ? -9.833 13.046 -0.948 1.00 42.97 385 GLY A O 1
ATOM 2795 N N . GLY A 1 386 ? -8.203 11.848 0.021 1.00 46.50 386 GLY A N 1
ATOM 2796 C CA . GLY A 1 386 ? -8.989 11.456 1.204 1.00 46.50 386 GLY A CA 1
ATOM 2797 C C . GLY A 1 386 ? -8.789 12.288 2.478 1.00 46.50 386 GLY A C 1
ATOM 2798 O O . GLY A 1 386 ? -9.606 12.178 3.393 1.00 46.50 386 GLY A O 1
ATOM 2799 N N . LEU A 1 387 ? -7.745 13.119 2.565 1.00 53.78 387 LEU A N 1
ATOM 2800 C CA . LEU A 1 387 ? -7.374 13.832 3.798 1.00 53.78 387 LEU A CA 1
ATOM 2801 C C . LEU A 1 387 ? -8.314 15.008 4.104 1.00 53.78 387 LEU A C 1
ATOM 2803 O O . LEU A 1 387 ? -8.719 15.745 3.203 1.00 53.78 387 LEU A O 1
ATOM 2807 N N . SER A 1 388 ? -8.628 15.214 5.389 1.00 56.06 388 SER A N 1
ATOM 2808 C CA . SER A 1 388 ? -9.250 16.464 5.841 1.00 56.06 388 SER A CA 1
ATOM 2809 C C . SER A 1 388 ? -8.145 17.468 6.143 1.00 56.06 388 SER A C 1
ATOM 2811 O O . SER A 1 388 ? -7.479 17.390 7.176 1.00 56.06 388 SER A O 1
ATOM 2813 N N . ILE A 1 389 ? -7.932 18.375 5.200 1.00 62.91 389 ILE A N 1
ATOM 2814 C CA . ILE A 1 389 ? -6.889 19.390 5.251 1.00 62.91 389 ILE A CA 1
ATOM 2815 C C . ILE A 1 389 ? -7.377 20.586 6.072 1.00 62.91 389 ILE A C 1
ATOM 2817 O O . ILE A 1 389 ? -8.402 21.187 5.744 1.00 62.91 389 ILE A O 1
ATOM 2821 N N . HIS A 1 390 ? -6.625 20.954 7.109 1.00 66.25 390 HIS A N 1
ATOM 2822 C CA . HIS A 1 390 ? -6.935 22.095 7.967 1.00 66.25 390 HIS A CA 1
ATOM 2823 C C . HIS A 1 390 ? -5.795 23.100 7.947 1.00 66.25 390 HIS A C 1
ATOM 2825 O O . HIS A 1 390 ? -4.689 22.791 8.378 1.00 66.25 390 HIS A O 1
ATOM 2831 N N . ARG A 1 391 ? -6.084 24.310 7.464 1.00 70.00 391 ARG A N 1
ATOM 2832 C CA . ARG A 1 391 ? -5.114 25.397 7.340 1.00 70.00 391 ARG A CA 1
ATOM 2833 C C . ARG A 1 391 ? -5.304 26.430 8.446 1.00 70.00 391 ARG A C 1
ATOM 2835 O O . ARG A 1 391 ? -6.412 26.931 8.637 1.00 70.00 391 ARG A O 1
ATOM 2842 N N . TYR A 1 392 ? -4.216 26.794 9.110 1.00 68.25 392 TYR A N 1
ATOM 2843 C CA . TYR A 1 392 ? -4.146 27.970 9.959 1.00 68.25 392 TYR A CA 1
ATOM 2844 C C . TYR A 1 392 ? -4.034 29.218 9.071 1.00 68.25 392 TYR A C 1
ATOM 2846 O O . TYR A 1 392 ? -3.210 29.284 8.164 1.00 68.25 392 TYR A O 1
ATOM 2854 N N . GLY A 1 393 ? -4.931 30.188 9.255 1.00 66.56 393 GLY A N 1
ATOM 2855 C CA . GLY A 1 393 ? -5.193 31.251 8.271 1.00 66.56 393 GLY A CA 1
ATOM 2856 C C . GLY A 1 393 ? -4.104 32.323 8.093 1.00 66.56 393 GLY A C 1
ATOM 2857 O O . GLY A 1 393 ? -4.370 33.323 7.427 1.00 66.56 393 GLY A O 1
ATOM 2858 N N . GLN A 1 394 ? -2.933 32.161 8.710 1.00 70.19 394 GLN A N 1
ATOM 2859 C CA . GLN A 1 394 ? -1.800 33.094 8.705 1.00 70.19 394 GLN A CA 1
ATOM 2860 C C . GLN A 1 394 ? -0.497 32.352 9.061 1.00 70.19 394 GLN A C 1
ATOM 2862 O O . GLN A 1 394 ? -0.546 31.202 9.488 1.00 70.19 394 GLN A O 1
ATOM 2867 N N . ALA A 1 395 ? 0.654 33.021 8.970 1.00 69.50 395 ALA A N 1
ATOM 2868 C CA . ALA A 1 395 ? 1.918 32.454 9.436 1.00 69.50 395 ALA A CA 1
ATOM 2869 C C . ALA A 1 395 ? 1.895 32.208 10.962 1.00 69.50 395 ALA A C 1
ATOM 2871 O O . ALA A 1 395 ? 1.490 33.080 11.735 1.00 69.50 395 ALA A O 1
ATOM 2872 N N . PHE A 1 396 ? 2.336 31.026 11.388 1.00 68.56 396 PHE A N 1
ATOM 2873 C CA . PHE A 1 396 ? 2.273 30.507 12.753 1.00 68.56 396 PHE A CA 1
ATOM 2874 C C . PHE A 1 396 ? 3.656 30.123 13.275 1.00 68.56 396 PHE A C 1
ATOM 2876 O O . PHE A 1 396 ? 4.453 29.538 12.549 1.00 68.56 396 PHE A O 1
ATOM 2883 N N . THR A 1 397 ? 3.903 30.410 14.552 1.00 71.94 397 THR A N 1
ATOM 2884 C CA . THR A 1 397 ? 5.075 29.955 15.313 1.00 71.94 397 THR A CA 1
ATOM 2885 C C . THR A 1 397 ? 4.609 29.588 16.717 1.00 71.94 397 THR A C 1
ATOM 2887 O O . THR A 1 397 ? 3.893 30.381 17.333 1.00 71.94 397 THR A O 1
ATOM 2890 N N . GLY A 1 398 ? 5.022 28.437 17.247 1.00 73.25 398 GLY A N 1
ATOM 2891 C CA . GLY A 1 398 ? 4.565 27.951 18.552 1.00 73.25 398 GLY A CA 1
ATOM 2892 C C . GLY A 1 398 ? 4.208 26.469 18.546 1.00 73.25 398 GLY A C 1
ATOM 2893 O O . GLY A 1 398 ? 4.660 25.722 17.684 1.00 73.25 398 GLY A O 1
ATOM 2894 N N . GLU A 1 399 ? 3.406 26.045 19.518 1.00 76.94 399 GLU A N 1
ATOM 2895 C CA . GLU A 1 399 ? 2.985 24.651 19.663 1.00 76.94 399 GLU A CA 1
ATOM 2896 C C . GLU A 1 399 ? 1.561 24.455 19.134 1.00 76.94 399 GLU A C 1
ATOM 2898 O O . GLU A 1 399 ? 0.643 25.172 19.530 1.00 76.94 399 GLU A O 1
ATOM 2903 N N . VAL A 1 400 ? 1.376 23.466 18.261 1.00 73.25 400 VAL A N 1
ATOM 2904 C CA . VAL A 1 400 ? 0.060 22.962 17.860 1.00 73.25 400 VAL A CA 1
ATOM 2905 C C . VAL A 1 400 ? -0.190 21.659 18.599 1.00 73.25 400 VAL A C 1
ATOM 2907 O O . VAL A 1 400 ? 0.609 20.730 18.511 1.00 73.25 400 VAL A O 1
ATOM 2910 N N . ARG A 1 401 ? -1.307 21.557 19.315 1.00 78.06 401 ARG A N 1
ATOM 2911 C CA . ARG A 1 401 ? -1.662 20.353 20.065 1.00 78.06 401 ARG A CA 1
ATOM 2912 C C . ARG A 1 401 ? -2.788 19.615 19.358 1.00 78.06 401 ARG A C 1
ATOM 2914 O O . ARG A 1 401 ? -3.886 20.136 19.218 1.00 78.06 401 ARG A O 1
ATOM 2921 N N . VAL A 1 402 ? -2.544 18.383 18.932 1.00 74.56 402 VAL A N 1
ATOM 2922 C CA . VAL A 1 402 ? -3.579 17.513 18.365 1.00 74.56 402 VAL A CA 1
ATOM 2923 C C . VAL A 1 402 ? -4.065 16.570 19.453 1.00 74.56 402 VAL A C 1
ATOM 2925 O O . VAL A 1 402 ? -3.301 15.730 19.913 1.00 74.56 402 VAL A O 1
ATOM 2928 N N . VAL A 1 403 ? -5.319 16.712 19.878 1.00 76.00 403 VAL A N 1
ATOM 2929 C CA . VAL A 1 403 ? -5.940 15.911 20.944 1.00 76.00 403 VAL A CA 1
ATOM 2930 C C . VAL A 1 403 ? -6.888 14.887 20.332 1.00 76.00 403 VAL A C 1
ATOM 2932 O O . VAL A 1 403 ? -7.801 15.250 19.589 1.00 76.00 403 VAL A O 1
ATOM 2935 N N . PHE A 1 404 ? -6.702 13.611 20.655 1.00 72.88 404 PHE A N 1
ATOM 2936 C CA . PHE A 1 404 ? -7.497 12.515 20.109 1.00 72.88 404 PHE A CA 1
ATOM 2937 C C . PHE A 1 404 ? -8.561 12.081 21.117 1.00 72.88 404 PHE A C 1
ATOM 2939 O O . PHE A 1 404 ? -8.259 11.765 22.263 1.00 72.88 404 PHE A O 1
ATOM 2946 N N . SER A 1 405 ? -9.821 12.029 20.685 1.00 65.50 405 SER A N 1
ATOM 2947 C CA . SER A 1 405 ? -10.956 11.677 21.559 1.00 65.50 405 SER A CA 1
ATOM 2948 C C . SER A 1 405 ? -10.989 10.209 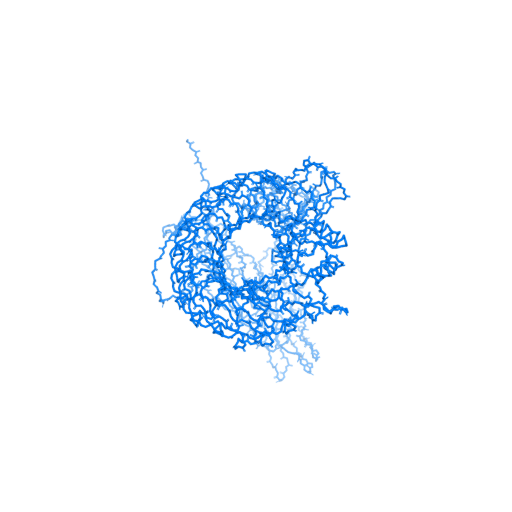22.007 1.00 65.50 405 SER A C 1
ATOM 2950 O O . SER A 1 405 ? -11.746 9.880 22.912 1.00 65.50 405 SER A O 1
ATOM 2952 N N . HIS A 1 406 ? -10.218 9.327 21.362 1.00 61.44 406 HIS A N 1
ATOM 2953 C CA . HIS A 1 406 ? -10.199 7.883 21.629 1.00 61.44 406 HIS A CA 1
ATOM 2954 C C . HIS A 1 406 ? -8.765 7.304 21.573 1.00 61.44 406 HIS A C 1
ATOM 2956 O O . HIS A 1 406 ? -8.576 6.162 21.156 1.00 61.44 406 HIS A O 1
ATOM 2962 N N . GLY A 1 407 ? -7.748 8.089 21.958 1.00 55.84 407 GLY A N 1
ATOM 2963 C CA . GLY A 1 407 ? -6.325 7.720 21.852 1.00 55.84 407 GLY A CA 1
ATOM 2964 C C . GLY A 1 407 ? -5.743 7.817 20.430 1.00 55.84 407 GLY A C 1
ATOM 2965 O O . GLY A 1 407 ? -6.476 7.957 19.449 1.00 55.84 407 GLY A O 1
ATOM 2966 N N . LEU A 1 408 ? -4.412 7.758 20.305 1.00 53.16 408 LEU A N 1
ATOM 2967 C CA . LEU A 1 408 ? -3.679 7.973 19.049 1.00 53.16 408 LEU A CA 1
ATOM 2968 C C . LEU A 1 408 ? -3.432 6.645 18.307 1.00 53.16 408 LEU A C 1
ATOM 2970 O O . LEU A 1 408 ? -2.305 6.214 18.181 1.00 53.16 408 LEU A O 1
ATOM 2974 N N . ASN A 1 409 ? -4.464 5.942 17.830 1.00 48.88 409 ASN A N 1
ATOM 2975 C CA . ASN A 1 409 ? -4.260 4.594 17.256 1.00 48.88 409 ASN A CA 1
ATOM 2976 C C . ASN A 1 409 ? -3.671 4.568 15.830 1.00 48.88 409 ASN A C 1
ATOM 2978 O O . ASN A 1 409 ? -3.157 3.539 15.429 1.00 48.88 409 ASN A O 1
ATOM 2982 N N . ALA A 1 410 ? -3.759 5.652 15.050 1.00 46.59 410 ALA A N 1
ATOM 2983 C CA . ALA A 1 410 ? -3.080 5.793 13.755 1.00 46.59 410 ALA A CA 1
ATOM 2984 C C . ALA A 1 410 ? -3.147 7.255 13.281 1.00 46.59 410 ALA A C 1
ATOM 2986 O O . ALA A 1 410 ? -4.239 7.809 13.148 1.00 46.59 410 ALA A O 1
ATOM 2987 N N . LEU A 1 411 ? -2.000 7.874 12.988 1.00 51.41 411 LEU A N 1
ATOM 2988 C CA . LEU A 1 411 ? -1.900 9.194 12.352 1.00 51.41 411 LEU A CA 1
ATOM 2989 C C . LEU A 1 411 ? -1.507 8.998 10.883 1.00 51.41 411 LEU A C 1
ATOM 2991 O O . LEU A 1 411 ? -0.333 8.990 10.553 1.00 51.41 411 LEU A O 1
ATOM 2995 N N . LYS A 1 412 ? -2.455 8.809 9.959 1.00 49.38 412 LYS A N 1
ATOM 2996 C CA . LYS A 1 412 ? -2.086 8.639 8.541 1.00 49.38 412 LYS A CA 1
ATOM 2997 C C . LYS A 1 412 ? -1.914 9.986 7.836 1.00 49.38 412 LYS A C 1
ATOM 2999 O O . LYS A 1 412 ? -2.860 10.505 7.252 1.00 49.38 412 LYS A O 1
ATOM 3004 N N . GLY A 1 413 ? -0.668 10.456 7.828 1.00 47.81 413 GLY A N 1
ATOM 3005 C CA . GLY A 1 413 ? -0.092 11.346 6.820 1.00 47.81 413 GLY A CA 1
ATOM 3006 C C . GLY A 1 413 ? -0.315 12.845 7.001 1.00 47.81 413 GLY A C 1
ATOM 3007 O O . GLY A 1 413 ? -1.438 13.311 7.140 1.00 47.81 413 GLY A O 1
ATOM 3008 N N . TRP A 1 414 ? 0.788 13.584 6.885 1.00 51.25 414 TRP A N 1
ATOM 3009 C CA . TRP A 1 414 ? 0.853 15.021 6.664 1.00 51.25 414 TRP A CA 1
ATOM 3010 C C . TRP A 1 414 ? 1.032 15.243 5.155 1.00 51.25 414 TRP A C 1
ATOM 3012 O O . TRP A 1 414 ? 1.988 14.756 4.555 1.00 51.25 414 TRP A O 1
ATOM 3022 N N . TYR A 1 415 ? 0.101 15.934 4.501 1.00 46.03 415 TYR A N 1
ATOM 3023 C CA . TYR A 1 415 ? 0.181 16.207 3.063 1.00 46.03 415 TYR A CA 1
ATOM 3024 C C . TYR A 1 415 ? 0.174 17.712 2.830 1.00 46.03 415 TYR A C 1
ATOM 3026 O O . TYR A 1 415 ? -0.658 18.409 3.402 1.00 46.03 415 TYR A O 1
ATOM 3034 N N . ASN A 1 416 ? 1.092 18.197 1.993 1.00 51.97 416 ASN A N 1
ATOM 3035 C CA . ASN A 1 416 ? 1.228 19.610 1.659 1.00 51.97 416 ASN A CA 1
ATOM 3036 C C . ASN A 1 416 ? 1.444 19.806 0.149 1.00 51.97 416 ASN A C 1
ATOM 3038 O O . ASN A 1 416 ? 2.067 18.978 -0.518 1.00 51.97 416 ASN A O 1
ATOM 3042 N N . ALA A 1 417 ? 0.963 20.947 -0.347 1.00 37.78 417 ALA A N 1
ATOM 3043 C CA . ALA A 1 417 ? 1.149 21.486 -1.688 1.00 37.78 417 ALA A CA 1
ATOM 3044 C C . ALA A 1 417 ? 1.777 22.907 -1.665 1.00 37.78 417 ALA A C 1
ATOM 3046 O O . ALA A 1 417 ? 1.301 23.807 -2.360 1.00 37.78 417 ALA A O 1
ATOM 3047 N N . GLY A 1 418 ? 2.837 23.137 -0.876 1.00 47.53 418 GLY A N 1
ATOM 3048 C CA . GLY A 1 418 ? 3.539 24.427 -0.811 1.00 47.53 418 GLY A CA 1
ATOM 3049 C C . GLY A 1 418 ? 5.012 24.324 -0.393 1.00 47.53 418 GLY A C 1
ATOM 3050 O O . GLY A 1 418 ? 5.363 23.509 0.452 1.00 47.53 418 GLY A O 1
ATOM 3051 N N . ALA A 1 419 ? 5.867 25.161 -0.992 1.00 49.12 419 ALA A N 1
ATOM 3052 C CA . ALA A 1 419 ? 7.325 25.126 -0.836 1.00 49.12 419 ALA A CA 1
ATOM 3053 C C . ALA A 1 419 ? 7.859 25.905 0.382 1.00 49.12 419 ALA A C 1
ATOM 3055 O O . ALA A 1 419 ? 7.309 26.953 0.712 1.00 49.12 419 ALA A O 1
ATOM 3056 N N . GLY A 1 420 ? 8.973 25.444 0.973 1.00 52.91 420 GLY A N 1
ATOM 3057 C CA . GLY A 1 420 ? 9.772 26.193 1.960 1.00 52.91 420 GLY A CA 1
ATOM 3058 C C . GLY A 1 420 ? 9.593 25.788 3.429 1.00 52.91 420 GLY A C 1
ATOM 3059 O O . GLY A 1 420 ? 9.864 26.593 4.314 1.00 52.91 420 GLY A O 1
ATOM 3060 N N . TRP A 1 421 ? 9.116 24.574 3.698 1.00 52.34 421 TRP A N 1
ATOM 3061 C CA . TRP A 1 421 ? 8.846 24.085 5.054 1.00 52.34 421 TRP A CA 1
ATOM 3062 C C . TRP A 1 421 ? 10.074 23.464 5.718 1.00 52.34 421 TRP A C 1
ATOM 3064 O O . TRP A 1 421 ? 10.853 22.817 5.031 1.00 52.34 421 TRP A O 1
ATOM 3074 N N . GLN A 1 422 ? 10.210 23.592 7.042 1.00 63.12 422 GLN A N 1
ATOM 3075 C CA . GLN A 1 422 ? 11.176 22.832 7.845 1.00 63.12 422 GLN A CA 1
ATOM 3076 C C . GLN A 1 422 ? 10.439 21.924 8.839 1.00 63.12 422 GLN A C 1
ATOM 3078 O O . GLN A 1 422 ? 9.597 22.395 9.600 1.00 63.12 422 GLN A O 1
ATOM 3083 N N . TYR A 1 423 ? 10.767 20.635 8.836 1.00 65.69 423 TYR A N 1
ATOM 3084 C CA . TYR A 1 423 ? 10.278 19.629 9.773 1.00 65.69 423 TYR A CA 1
ATOM 3085 C C . TYR A 1 423 ? 11.457 19.084 10.566 1.00 65.69 423 TYR A C 1
ATOM 3087 O O . TYR A 1 423 ? 12.499 18.785 9.987 1.00 65.69 423 TYR A O 1
ATOM 3095 N N . ASP A 1 424 ? 11.278 18.924 11.868 1.00 70.81 424 ASP A N 1
ATOM 3096 C CA . ASP A 1 424 ? 12.207 18.189 12.717 1.00 70.81 424 ASP A CA 1
ATOM 3097 C C . ASP A 1 424 ? 11.514 16.903 13.172 1.00 70.81 424 ASP A C 1
ATOM 3099 O O . ASP A 1 424 ? 10.430 16.958 13.763 1.00 70.81 424 ASP A O 1
ATOM 3103 N N . VAL A 1 425 ? 12.087 15.743 12.842 1.00 73.62 425 VAL A N 1
ATOM 3104 C CA . VAL A 1 425 ? 11.494 14.451 13.217 1.00 73.62 425 VAL A CA 1
ATOM 3105 C C . VAL A 1 425 ? 11.516 14.222 14.730 1.00 73.62 425 VAL A C 1
ATOM 3107 O O . VAL A 1 425 ? 10.688 13.457 15.227 1.00 73.62 425 VAL A O 1
ATOM 3110 N 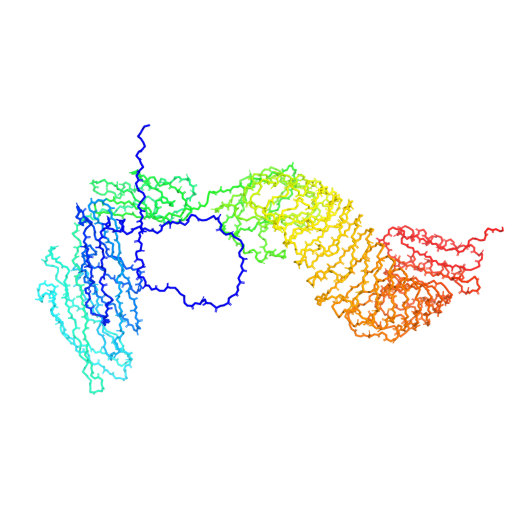N . ASP A 1 426 ? 12.366 14.941 15.472 1.00 71.50 426 ASP A N 1
ATOM 3111 C CA . ASP A 1 426 ? 12.468 14.862 16.934 1.00 71.50 426 ASP A CA 1
ATOM 3112 C C . ASP A 1 426 ? 11.176 15.287 17.643 1.00 71.50 426 ASP A C 1
ATOM 3114 O O . ASP A 1 426 ? 10.901 14.862 18.762 1.00 71.50 426 ASP A O 1
ATOM 3118 N N . VAL A 1 427 ? 10.314 16.054 16.970 1.00 64.69 427 VAL A N 1
ATOM 3119 C CA . VAL A 1 427 ? 8.991 16.441 17.486 1.00 64.69 427 VAL A CA 1
ATOM 3120 C C . VAL A 1 427 ? 8.078 15.227 17.718 1.00 64.69 427 VAL A C 1
ATOM 3122 O O . VAL A 1 427 ? 7.147 15.289 18.517 1.00 64.69 427 VAL A O 1
ATOM 3125 N N . PHE A 1 428 ? 8.342 14.099 17.056 1.00 69.94 428 PHE A N 1
ATOM 3126 C CA . PHE A 1 428 ? 7.546 12.881 17.194 1.00 69.94 428 PHE A CA 1
ATOM 3127 C C . PHE A 1 428 ? 8.086 11.905 18.255 1.00 69.94 428 PHE A C 1
ATOM 3129 O O . PHE A 1 428 ? 7.518 10.822 18.403 1.00 69.94 428 PHE A O 1
ATOM 3136 N N . ILE A 1 429 ? 9.140 12.273 19.001 1.00 66.88 429 ILE A N 1
ATOM 3137 C CA . ILE A 1 429 ? 9.827 11.389 19.962 1.00 66.88 429 ILE A CA 1
ATOM 3138 C C . ILE A 1 429 ? 8.909 10.839 21.062 1.00 66.88 429 ILE A C 1
ATOM 3140 O O . ILE A 1 429 ? 9.027 9.679 21.444 1.00 66.88 429 ILE A O 1
ATOM 3144 N N . ASP A 1 430 ? 7.941 11.636 21.518 1.00 60.75 430 ASP A N 1
ATOM 3145 C CA . ASP A 1 430 ? 7.021 11.261 22.599 1.00 60.75 430 ASP A CA 1
ATOM 3146 C C . ASP A 1 430 ? 5.771 10.514 22.087 1.00 60.75 430 ASP A C 1
ATOM 3148 O O . ASP A 1 430 ? 4.821 10.265 22.833 1.00 60.75 430 ASP A O 1
ATOM 3152 N N . SER A 1 431 ? 5.723 10.164 20.796 1.00 66.88 431 SER A N 1
ATOM 3153 C CA . SER A 1 431 ? 4.551 9.524 20.201 1.00 66.88 431 SER A CA 1
ATOM 3154 C C . SER A 1 431 ? 4.591 7.998 20.337 1.00 66.88 431 SER A C 1
ATOM 3156 O O . SER A 1 431 ? 5.017 7.276 19.435 1.00 66.88 431 SER A O 1
ATOM 3158 N N . GLU A 1 432 ? 4.084 7.481 21.459 1.00 67.56 432 GLU A N 1
ATOM 3159 C CA . GLU A 1 432 ? 4.090 6.036 21.752 1.00 67.56 432 GLU A CA 1
ATOM 3160 C C . GLU A 1 432 ? 3.178 5.195 20.836 1.00 67.56 432 GLU A C 1
ATOM 3162 O O . GLU A 1 432 ? 3.346 3.975 20.745 1.00 67.56 432 GLU A O 1
ATOM 3167 N N . ARG A 1 433 ? 2.219 5.824 20.142 1.00 68.31 433 ARG A N 1
ATOM 3168 C CA . ARG A 1 433 ? 1.226 5.140 19.292 1.00 68.31 433 ARG A CA 1
ATOM 3169 C C . ARG A 1 433 ? 1.224 5.566 17.818 1.00 68.31 433 ARG A C 1
ATOM 3171 O O . ARG A 1 433 ? 0.340 5.177 17.059 1.00 68.31 433 ARG A O 1
ATOM 3178 N N . LEU A 1 434 ? 2.212 6.346 17.381 1.00 72.88 434 LEU A N 1
ATOM 3179 C CA . LEU A 1 434 ? 2.343 6.726 15.973 1.00 72.88 434 LEU A CA 1
ATOM 3180 C C . LEU A 1 434 ? 2.574 5.490 15.095 1.00 72.88 434 LEU A C 1
ATOM 3182 O O . LEU A 1 434 ? 3.650 4.909 15.147 1.00 72.88 434 LEU A O 1
ATOM 3186 N N . GLU A 1 435 ? 1.591 5.103 14.277 1.00 76.19 435 GLU A N 1
ATOM 3187 C CA . GLU A 1 435 ? 1.717 3.943 13.376 1.00 76.19 435 GLU A CA 1
ATOM 3188 C C . GLU A 1 435 ? 2.264 4.280 11.982 1.00 76.19 435 GLU A C 1
ATOM 3190 O O . GLU A 1 435 ? 2.969 3.473 11.377 1.00 76.19 435 GLU A O 1
ATOM 3195 N N . VAL A 1 436 ? 1.944 5.460 11.448 1.00 75.94 436 VAL A N 1
ATOM 3196 C CA . VAL A 1 436 ? 2.323 5.885 10.093 1.00 75.94 436 VAL A CA 1
ATOM 3197 C C . VAL A 1 436 ? 2.801 7.332 10.153 1.00 75.94 436 VAL A C 1
ATOM 3199 O O . VAL A 1 436 ? 2.160 8.160 10.779 1.00 75.94 436 VAL A O 1
ATOM 3202 N N . LEU A 1 437 ? 3.894 7.671 9.480 1.00 77.56 437 LEU A N 1
ATOM 3203 C CA . LEU A 1 437 ? 4.341 9.049 9.287 1.00 77.56 437 LEU A CA 1
ATOM 3204 C C . LEU A 1 437 ? 4.659 9.248 7.808 1.00 77.56 437 LEU A C 1
ATOM 3206 O O . LEU A 1 437 ? 5.480 8.534 7.245 1.00 77.56 437 LEU A O 1
ATOM 3210 N N . ASN A 1 438 ? 3.991 10.202 7.164 1.00 76.19 438 ASN A N 1
ATOM 3211 C CA . ASN A 1 438 ? 4.230 10.530 5.761 1.00 76.19 438 ASN A CA 1
ATOM 3212 C C . ASN A 1 438 ? 4.468 12.034 5.629 1.00 76.19 438 ASN A C 1
ATOM 3214 O O . ASN A 1 438 ? 3.592 12.809 5.999 1.00 76.19 438 ASN A O 1
ATOM 3218 N N . LEU A 1 439 ? 5.646 12.392 5.118 1.00 73.69 439 LEU A N 1
ATOM 3219 C CA . LEU A 1 439 ? 6.184 13.735 4.912 1.00 73.69 439 LEU A CA 1
ATOM 3220 C C . LEU A 1 439 ? 6.662 13.921 3.453 1.00 73.69 439 LEU A C 1
ATOM 3222 O O . LEU A 1 439 ? 7.629 14.634 3.199 1.00 73.69 439 LEU A O 1
ATOM 3226 N N . LEU A 1 440 ? 6.027 13.270 2.468 1.00 69.25 440 LEU A N 1
ATOM 3227 C CA . LEU A 1 440 ? 6.438 13.308 1.049 1.00 69.25 440 LEU A CA 1
ATOM 3228 C C . LEU A 1 440 ? 6.095 14.621 0.297 1.00 69.25 440 LEU A C 1
ATOM 3230 O O . LEU A 1 440 ? 6.040 14.639 -0.934 1.00 69.25 440 LEU A O 1
ATOM 3234 N N . GLY A 1 441 ? 5.837 15.728 1.000 1.00 62.59 441 GLY A N 1
ATOM 3235 C CA . GLY A 1 441 ? 5.486 17.014 0.383 1.00 62.59 441 GLY A CA 1
ATOM 3236 C C . GLY A 1 441 ? 6.597 17.574 -0.518 1.00 62.59 441 GLY A C 1
ATOM 3237 O O . GLY A 1 441 ? 7.783 17.388 -0.257 1.00 62.59 441 GLY A O 1
ATOM 3238 N N . THR A 1 442 ? 6.233 18.285 -1.588 1.00 55.12 442 THR A N 1
ATOM 3239 C CA . THR A 1 442 ? 7.209 18.937 -2.482 1.00 55.12 442 THR A CA 1
ATOM 3240 C C . THR A 1 442 ? 7.879 20.130 -1.782 1.00 55.12 442 THR A C 1
ATOM 3242 O O . THR A 1 442 ? 7.165 20.985 -1.262 1.00 55.12 442 THR A O 1
ATOM 3245 N N . ASN A 1 443 ? 9.216 20.233 -1.830 1.00 60.31 443 ASN A N 1
ATOM 3246 C CA . ASN A 1 443 ? 10.030 21.358 -1.317 1.00 60.31 443 ASN A CA 1
ATOM 3247 C C . ASN A 1 443 ? 9.970 21.561 0.210 1.00 60.31 443 ASN A C 1
ATOM 3249 O O . ASN A 1 443 ? 9.779 22.678 0.703 1.00 60.31 443 ASN A O 1
ATOM 3253 N N . SER A 1 444 ? 10.089 20.460 0.949 1.00 63.97 444 SER A N 1
ATOM 3254 C CA . SER A 1 444 ? 10.191 20.444 2.408 1.00 63.97 444 SER A CA 1
ATOM 3255 C C . SER A 1 444 ? 11.598 20.029 2.843 1.00 63.97 444 SER A C 1
ATOM 3257 O O . SER A 1 444 ? 12.180 19.099 2.290 1.00 63.97 444 SER A O 1
ATOM 3259 N N . ALA A 1 445 ? 12.142 20.711 3.844 1.00 70.81 445 ALA A N 1
ATOM 3260 C CA . ALA A 1 445 ? 13.364 20.345 4.538 1.00 70.81 445 ALA A CA 1
ATOM 3261 C C . ALA A 1 445 ? 13.006 19.496 5.758 1.00 70.81 445 ALA A C 1
ATOM 3263 O O . ALA A 1 445 ? 12.389 19.995 6.693 1.00 70.81 445 ALA A O 1
ATOM 3264 N N . VAL A 1 446 ? 13.381 18.220 5.767 1.00 77.12 446 VAL A N 1
ATOM 3265 C CA . VAL A 1 446 ? 13.210 17.344 6.934 1.00 77.12 446 VAL A CA 1
ATOM 3266 C C . VAL A 1 446 ? 14.564 17.128 7.601 1.00 77.12 446 VAL A C 1
ATOM 3268 O O . VAL A 1 446 ? 15.516 16.717 6.943 1.00 77.12 446 VAL A O 1
ATOM 3271 N N . ASN A 1 447 ? 14.656 17.437 8.890 1.00 78.69 447 ASN A N 1
ATOM 3272 C CA . ASN A 1 447 ? 15.858 17.355 9.713 1.00 78.69 447 ASN A CA 1
ATOM 3273 C C . ASN A 1 447 ? 15.639 16.403 10.894 1.00 78.69 447 ASN A C 1
ATOM 3275 O O . ASN A 1 447 ? 14.497 16.138 11.264 1.00 78.69 447 ASN A O 1
ATOM 3279 N N . GLY A 1 448 ? 16.734 15.922 11.480 1.00 79.81 448 GLY A N 1
ATOM 3280 C CA . GLY A 1 448 ? 16.744 15.117 12.706 1.00 79.81 448 GLY A CA 1
ATOM 3281 C C . GLY A 1 448 ? 17.395 13.749 12.498 1.00 79.81 448 GLY A C 1
ATOM 3282 O O . GLY A 1 448 ? 18.085 13.526 11.497 1.00 79.81 448 GLY A O 1
ATOM 3283 N N . ASP A 1 449 ? 17.200 12.839 13.452 1.00 84.88 449 ASP A N 1
ATOM 3284 C CA . ASP A 1 449 ? 17.814 11.506 13.450 1.00 84.88 449 ASP A CA 1
ATOM 3285 C C . ASP A 1 449 ? 16.748 10.395 13.446 1.00 84.88 449 ASP A C 1
ATOM 3287 O O . ASP A 1 449 ? 15.776 10.448 14.195 1.00 84.88 449 ASP A O 1
ATOM 3291 N N . LEU A 1 450 ? 16.924 9.346 12.636 1.00 82.00 450 LEU A N 1
ATOM 3292 C CA . LEU A 1 450 ? 16.069 8.154 12.683 1.00 82.00 450 LEU A CA 1
ATOM 3293 C C . LEU A 1 450 ? 16.096 7.462 14.049 1.00 82.00 450 LEU A C 1
ATOM 3295 O O . LEU A 1 450 ? 15.115 6.809 14.408 1.00 82.00 450 LEU A O 1
ATOM 3299 N N . ALA A 1 451 ? 17.186 7.600 14.813 1.00 82.38 451 ALA A N 1
ATOM 3300 C CA . ALA A 1 451 ? 17.302 7.051 16.162 1.00 82.38 451 ALA A CA 1
ATOM 3301 C C . ALA A 1 451 ? 16.169 7.523 17.089 1.00 82.38 451 ALA A C 1
ATOM 3303 O O . ALA A 1 451 ? 15.798 6.795 18.011 1.00 82.38 451 ALA A O 1
ATOM 3304 N N . THR A 1 452 ? 15.564 8.677 16.805 1.00 79.50 452 THR A N 1
ATOM 3305 C CA . THR A 1 452 ? 14.373 9.200 17.488 1.00 79.50 452 THR A CA 1
ATOM 3306 C C . THR A 1 452 ? 13.211 8.204 17.484 1.00 79.50 452 THR A C 1
ATOM 3308 O O . THR A 1 452 ? 12.449 8.138 18.444 1.00 79.50 452 THR A O 1
ATOM 3311 N N . PHE A 1 453 ? 13.089 7.370 16.450 1.00 81.31 453 PHE A N 1
ATOM 3312 C CA . PHE A 1 453 ? 12.012 6.386 16.340 1.00 81.31 453 PHE A CA 1
ATOM 3313 C C . PHE A 1 453 ? 12.367 5.003 16.895 1.00 81.31 453 PHE A C 1
ATOM 3315 O O . PHE A 1 453 ? 11.508 4.122 16.888 1.00 81.31 453 PHE A O 1
ATOM 3322 N N . SER A 1 454 ? 13.597 4.786 17.369 1.00 80.19 454 SER A N 1
ATOM 3323 C CA . SER A 1 454 ? 14.105 3.449 17.718 1.00 80.19 454 SER A CA 1
ATOM 3324 C C . SER A 1 454 ? 13.311 2.745 18.826 1.00 80.19 454 SER A C 1
ATOM 3326 O O . SER A 1 454 ? 13.107 1.531 18.761 1.00 80.19 454 SER A O 1
ATOM 3328 N N . ASP A 1 455 ? 12.794 3.504 19.795 1.00 77.94 455 ASP A N 1
ATOM 3329 C CA . ASP A 1 455 ? 11.974 2.989 20.897 1.00 77.94 455 ASP A CA 1
ATOM 3330 C C . ASP A 1 455 ? 10.479 2.853 20.542 1.00 77.94 455 ASP A C 1
ATOM 3332 O O . ASP A 1 455 ? 9.695 2.310 21.331 1.00 77.94 455 ASP A O 1
ATOM 3336 N N . SER A 1 456 ? 10.061 3.306 19.351 1.00 80.25 456 SER A N 1
ATOM 3337 C CA . SER A 1 456 ? 8.662 3.225 18.929 1.00 80.25 456 SER A CA 1
ATOM 3338 C C . SER A 1 456 ? 8.227 1.771 18.750 1.00 80.25 456 SER A C 1
ATOM 3340 O O . SER A 1 456 ? 8.848 0.985 18.035 1.00 80.25 456 SER A O 1
ATOM 3342 N N . ARG A 1 457 ? 7.110 1.406 19.386 1.00 78.38 457 ARG A N 1
ATOM 3343 C CA . ARG A 1 457 ? 6.502 0.068 19.263 1.00 78.38 457 ARG A CA 1
ATOM 3344 C C . ARG A 1 457 ? 5.355 0.015 18.261 1.00 78.38 457 ARG A C 1
ATOM 3346 O O . ARG A 1 457 ? 4.869 -1.073 17.949 1.00 78.38 457 ARG A O 1
ATOM 3353 N N . ALA A 1 458 ? 4.897 1.182 17.816 1.00 77.88 458 ALA A N 1
ATOM 3354 C CA . ALA A 1 458 ? 3.732 1.327 16.961 1.00 77.88 458 ALA A CA 1
ATOM 3355 C C . ALA A 1 458 ? 4.107 1.669 15.518 1.00 77.88 458 ALA A C 1
ATOM 3357 O O . ALA A 1 458 ? 3.380 1.246 14.628 1.00 77.88 458 ALA A O 1
ATOM 3358 N N . LEU A 1 459 ? 5.223 2.367 15.265 1.00 83.62 459 LEU A N 1
ATOM 3359 C CA . LEU A 1 459 ? 5.550 2.881 13.932 1.00 83.62 459 LEU A CA 1
ATOM 3360 C C . LEU A 1 459 ? 5.828 1.748 12.939 1.00 83.62 459 LEU A C 1
ATOM 3362 O O . LEU A 1 459 ? 6.755 0.956 13.117 1.00 83.62 459 LEU A O 1
ATOM 3366 N N . ARG A 1 460 ? 5.005 1.678 11.889 1.00 86.38 460 ARG A N 1
ATOM 3367 C CA . ARG A 1 460 ? 5.049 0.667 10.821 1.00 86.38 460 ARG A CA 1
ATOM 3368 C C . ARG A 1 460 ? 5.361 1.247 9.454 1.00 86.38 460 ARG A C 1
ATOM 3370 O O . ARG A 1 460 ? 5.895 0.515 8.624 1.00 86.38 460 ARG A O 1
ATOM 3377 N N . GLU A 1 461 ? 5.011 2.503 9.194 1.00 86.88 461 GLU A N 1
ATOM 3378 C CA . GLU A 1 461 ? 5.336 3.167 7.931 1.00 86.88 461 GLU A CA 1
ATOM 3379 C C . GLU A 1 461 ? 5.970 4.535 8.181 1.00 86.88 461 GLU A C 1
ATOM 3381 O O . GLU A 1 461 ? 5.374 5.380 8.846 1.00 86.88 461 GLU A O 1
ATOM 3386 N N . LEU A 1 462 ? 7.137 4.782 7.592 1.00 85.50 462 LEU A N 1
ATOM 3387 C CA . LEU A 1 462 ? 7.785 6.090 7.584 1.00 85.50 462 LEU A CA 1
ATOM 3388 C C . LEU A 1 462 ? 8.125 6.476 6.145 1.00 85.50 462 LEU A C 1
ATOM 3390 O O . LEU A 1 462 ? 8.868 5.763 5.476 1.00 85.50 462 LEU A O 1
ATOM 3394 N N . ARG A 1 463 ? 7.580 7.598 5.672 1.00 83.38 463 ARG A N 1
ATOM 3395 C CA . ARG A 1 463 ? 7.820 8.146 4.334 1.00 83.38 463 ARG A CA 1
ATOM 3396 C C . ARG A 1 463 ? 8.253 9.595 4.427 1.00 83.38 463 ARG A C 1
ATOM 3398 O O . ARG A 1 463 ? 7.541 10.396 5.026 1.00 83.38 463 ARG A O 1
ATOM 3405 N N . VAL A 1 464 ? 9.377 9.952 3.823 1.00 80.44 464 VAL A N 1
ATOM 3406 C CA . VAL A 1 464 ? 9.959 11.291 3.945 1.00 80.44 464 VAL A CA 1
ATOM 3407 C C . VAL A 1 464 ? 10.507 11.765 2.602 1.00 80.44 464 VAL A C 1
ATOM 3409 O O . VAL A 1 464 ? 11.141 11.001 1.879 1.00 80.44 464 VAL A O 1
ATOM 3412 N N . ASN A 1 465 ? 10.268 13.032 2.260 1.00 78.50 465 ASN A N 1
ATOM 3413 C CA . ASN A 1 465 ? 10.984 13.712 1.182 1.00 78.50 465 ASN A CA 1
ATOM 3414 C C . ASN A 1 465 ? 11.967 14.724 1.795 1.00 78.50 465 ASN A C 1
ATOM 3416 O O . ASN A 1 465 ? 11.542 15.587 2.559 1.00 78.50 465 ASN A O 1
ATOM 3420 N N . VAL A 1 466 ? 13.267 14.603 1.509 1.00 73.25 466 VAL A N 1
ATOM 3421 C CA . VAL A 1 466 ? 14.351 15.350 2.186 1.00 73.25 466 VAL A CA 1
ATOM 3422 C C . VAL A 1 466 ? 14.952 16.430 1.267 1.00 73.25 466 VAL A C 1
ATOM 3424 O O . VAL A 1 466 ? 16.083 16.860 1.477 1.00 73.25 466 VAL A O 1
ATOM 3427 N N . ALA A 1 467 ? 14.218 16.887 0.244 1.00 70.75 467 ALA A N 1
ATOM 3428 C CA . ALA A 1 467 ? 14.739 17.742 -0.831 1.00 70.75 467 ALA A CA 1
ATOM 3429 C C . ALA A 1 467 ? 15.650 18.901 -0.361 1.00 70.75 467 ALA A C 1
ATOM 3431 O O . ALA A 1 467 ? 16.695 19.118 -0.973 1.00 70.75 467 ALA A O 1
ATOM 3432 N N . ASP A 1 468 ? 15.302 19.573 0.747 1.00 71.56 468 ASP A N 1
ATOM 3433 C CA . ASP A 1 468 ? 16.060 20.696 1.326 1.00 71.56 468 ASP A CA 1
ATOM 3434 C C . ASP A 1 468 ? 16.519 20.463 2.792 1.00 71.56 468 ASP A C 1
ATOM 3436 O O . ASP A 1 468 ? 16.871 21.413 3.493 1.00 71.56 468 ASP A O 1
ATOM 3440 N N . GLY A 1 469 ? 16.488 19.217 3.292 1.00 72.00 469 GLY A N 1
ATOM 3441 C CA . GLY A 1 469 ? 16.727 18.867 4.706 1.00 72.00 469 GLY A CA 1
ATOM 3442 C C . GLY A 1 469 ? 17.965 18.003 4.981 1.00 72.00 469 GLY A C 1
ATOM 3443 O O . GLY A 1 469 ? 18.686 17.607 4.065 1.00 72.00 469 GLY A O 1
ATOM 3444 N N . ASN A 1 470 ? 18.204 17.700 6.260 1.00 77.69 470 ASN A N 1
ATOM 3445 C CA . ASN A 1 470 ? 19.268 16.820 6.747 1.00 77.69 470 ASN A CA 1
ATOM 3446 C C . ASN A 1 470 ? 18.723 15.779 7.744 1.00 77.69 470 ASN A C 1
ATOM 3448 O O . ASN A 1 470 ? 18.902 15.908 8.957 1.00 77.69 470 ASN A O 1
ATOM 3452 N N . LEU A 1 471 ? 18.033 14.762 7.225 1.00 82.88 471 LEU A N 1
ATOM 3453 C CA . LEU A 1 471 ? 17.651 13.571 7.983 1.00 82.88 471 LEU A CA 1
ATOM 3454 C C . LEU A 1 471 ? 18.803 12.555 7.940 1.00 82.88 471 LEU A C 1
ATOM 3456 O O . LEU A 1 471 ? 19.239 12.149 6.859 1.00 82.88 471 LEU A O 1
ATOM 3460 N N . SER A 1 472 ? 19.296 12.145 9.105 1.00 85.88 472 SER A N 1
ATOM 3461 C CA . SER A 1 472 ? 20.383 11.166 9.248 1.00 85.88 472 SER A CA 1
ATOM 3462 C C . SER A 1 472 ? 19.959 9.960 10.082 1.00 85.88 472 SER A C 1
ATOM 3464 O O . SER A 1 472 ? 18.925 9.995 10.738 1.00 85.88 472 SER A O 1
ATOM 3466 N N . GLY A 1 473 ? 20.755 8.894 10.076 1.00 88.06 473 GLY A N 1
ATOM 3467 C CA . GLY A 1 473 ? 20.588 7.779 11.010 1.00 88.06 473 GLY A CA 1
ATOM 3468 C C . GLY A 1 473 ? 21.021 6.443 10.422 1.00 88.06 473 GLY A C 1
ATOM 3469 O O . GLY A 1 473 ? 21.232 6.316 9.216 1.00 88.06 473 GLY A O 1
ATOM 3470 N N . GLU A 1 474 ? 21.150 5.435 11.282 1.00 91.12 474 GLU A N 1
ATOM 3471 C CA . GLU A 1 474 ? 21.492 4.073 10.863 1.00 91.12 474 GLU A CA 1
ATOM 3472 C C . GLU A 1 474 ? 20.237 3.221 10.634 1.00 91.12 474 GLU A C 1
ATOM 3474 O O . GLU A 1 474 ? 19.253 3.348 11.364 1.00 91.12 474 GLU A O 1
ATOM 3479 N N . LEU A 1 475 ? 20.286 2.282 9.681 1.00 91.38 475 LEU A N 1
ATOM 3480 C CA . LEU A 1 475 ? 19.195 1.324 9.435 1.00 91.38 475 LEU A CA 1
ATOM 3481 C C . LEU A 1 475 ? 18.803 0.520 10.688 1.00 91.38 475 LEU A C 1
ATOM 3483 O O . LEU A 1 475 ? 17.628 0.219 10.872 1.00 91.38 475 LEU A O 1
ATOM 3487 N N . SER A 1 476 ? 19.758 0.222 11.576 1.00 90.06 476 SER A N 1
ATOM 3488 C CA . SER A 1 476 ? 19.502 -0.442 12.866 1.00 90.06 476 SER A CA 1
ATOM 3489 C C . SER A 1 476 ? 18.752 0.418 13.881 1.00 90.06 476 SER A C 1
ATOM 3491 O O . SER A 1 476 ? 18.299 -0.103 14.896 1.00 90.06 476 SER A O 1
ATOM 3493 N N . GLY A 1 477 ? 18.642 1.724 13.633 1.00 87.44 477 GLY A N 1
ATOM 3494 C CA . GLY A 1 477 ? 17.809 2.632 14.413 1.00 87.44 477 GLY A CA 1
ATOM 3495 C C . GLY A 1 477 ? 16.325 2.553 14.050 1.00 87.44 477 GLY A C 1
ATOM 3496 O O . GLY A 1 477 ? 15.506 3.120 14.768 1.00 87.44 477 GLY A O 1
ATOM 3497 N N . LEU A 1 478 ? 15.956 1.856 12.967 1.00 90.50 478 LEU A N 1
ATOM 3498 C CA . LEU A 1 478 ? 14.554 1.664 12.607 1.00 90.50 478 LEU A CA 1
ATOM 3499 C C . LEU A 1 478 ? 13.853 0.758 13.638 1.00 90.50 478 LEU A C 1
ATOM 3501 O O . LEU A 1 478 ? 14.388 -0.296 13.996 1.00 90.50 478 LEU A O 1
ATOM 3505 N N . PRO A 1 479 ? 12.638 1.112 14.092 1.00 90.38 479 PRO A N 1
ATOM 3506 C CA . PRO A 1 479 ? 11.917 0.310 15.070 1.00 90.38 479 PRO A CA 1
ATOM 3507 C C . PRO A 1 479 ? 11.537 -1.072 14.527 1.00 90.38 479 PRO A C 1
ATOM 3509 O O . PRO A 1 479 ? 11.240 -1.256 13.345 1.00 90.38 479 PRO A O 1
ATOM 3512 N N . GLY A 1 480 ? 11.486 -2.062 15.422 1.00 90.44 480 GLY A N 1
ATOM 3513 C CA . GLY A 1 480 ? 11.210 -3.459 15.062 1.00 90.44 480 GLY A CA 1
ATOM 3514 C C . GLY A 1 480 ? 9.825 -3.704 14.446 1.00 90.44 480 GLY A C 1
ATOM 3515 O O . GLY A 1 480 ? 9.626 -4.725 13.792 1.00 90.44 480 GLY A O 1
ATOM 3516 N N . SER A 1 481 ? 8.876 -2.781 14.640 1.00 90.31 481 SER A N 1
ATOM 3517 C CA . SER A 1 481 ? 7.533 -2.807 14.046 1.00 90.31 481 SER A CA 1
ATOM 3518 C C . SER A 1 481 ? 7.478 -2.311 12.597 1.00 90.31 481 SER A C 1
ATOM 3520 O O . SER A 1 481 ? 6.422 -2.412 11.973 1.00 90.31 481 SER A O 1
ATOM 3522 N N . MET A 1 482 ? 8.577 -1.769 12.060 1.00 92.44 482 MET A N 1
ATOM 3523 C CA . MET A 1 482 ? 8.606 -1.152 10.735 1.00 92.44 482 MET A CA 1
ATOM 3524 C C . MET A 1 482 ? 8.305 -2.168 9.622 1.00 92.44 482 MET A C 1
ATOM 3526 O O . MET A 1 482 ? 8.941 -3.215 9.516 1.00 92.44 482 MET A O 1
ATOM 3530 N N . THR A 1 483 ? 7.356 -1.814 8.757 1.00 94.38 483 THR A N 1
ATOM 3531 C CA . THR A 1 483 ? 6.944 -2.580 7.568 1.00 94.38 483 THR A CA 1
ATOM 3532 C C . THR A 1 483 ? 7.263 -1.853 6.261 1.00 94.38 483 THR A C 1
ATOM 3534 O O . THR A 1 483 ? 7.509 -2.502 5.245 1.00 94.38 483 THR A O 1
ATOM 3537 N N . LEU A 1 484 ? 7.313 -0.517 6.280 1.00 93.00 484 LEU A N 1
ATOM 3538 C CA . LEU A 1 484 ? 7.624 0.311 5.121 1.00 93.00 484 LEU A CA 1
ATOM 3539 C C . LEU A 1 484 ? 8.506 1.487 5.524 1.00 93.00 484 LEU A C 1
ATOM 3541 O O . LEU A 1 484 ? 8.135 2.278 6.389 1.00 93.00 484 LEU A O 1
ATOM 3545 N N . PHE A 1 485 ? 9.628 1.645 4.837 1.00 92.31 485 PHE A N 1
ATOM 3546 C CA . PHE A 1 485 ? 10.485 2.813 4.982 1.00 92.31 485 PHE A CA 1
ATOM 3547 C C . PHE A 1 485 ? 10.787 3.412 3.609 1.00 92.31 485 PHE A C 1
ATOM 3549 O O . PHE A 1 485 ? 11.272 2.716 2.719 1.00 92.31 485 PHE A O 1
ATOM 3556 N N . GLU A 1 486 ? 10.456 4.687 3.429 1.00 89.50 486 GLU A N 1
ATOM 3557 C CA . GLU A 1 486 ? 10.640 5.432 2.188 1.00 89.50 486 GLU A CA 1
ATOM 3558 C C . GLU A 1 486 ? 11.307 6.781 2.467 1.00 89.50 486 GLU A C 1
ATOM 3560 O O . GLU A 1 486 ? 10.788 7.604 3.218 1.00 89.50 486 GLU A O 1
ATOM 3565 N N . ILE A 1 487 ? 12.439 7.031 1.823 1.00 85.06 487 ILE A N 1
ATOM 3566 C CA . ILE A 1 487 ? 13.093 8.333 1.770 1.00 85.06 487 ILE A CA 1
ATOM 3567 C C . ILE A 1 487 ? 13.366 8.671 0.309 1.00 85.06 487 ILE A C 1
ATOM 3569 O O . ILE A 1 487 ? 14.001 7.895 -0.403 1.00 85.06 487 ILE A O 1
ATOM 3573 N N . SER A 1 488 ? 12.881 9.832 -0.128 1.00 78.44 488 SER A N 1
ATOM 3574 C CA . SER A 1 488 ? 13.042 10.350 -1.491 1.00 78.44 488 SER A CA 1
ATOM 3575 C C . SER A 1 488 ? 13.720 11.720 -1.468 1.00 78.44 488 SER A C 1
ATOM 3577 O O . SER A 1 488 ? 13.381 12.523 -0.609 1.00 78.44 488 SER A O 1
ATOM 3579 N N . ALA A 1 489 ? 14.645 11.973 -2.406 1.00 63.19 489 ALA A N 1
ATOM 3580 C CA . ALA A 1 489 ? 15.362 13.238 -2.650 1.00 63.19 489 ALA A CA 1
ATOM 3581 C C . ALA A 1 489 ? 16.047 13.912 -1.432 1.00 63.19 489 ALA A C 1
ATOM 3583 O O . ALA A 1 489 ? 15.424 14.173 -0.418 1.00 63.19 489 ALA A O 1
ATOM 3584 N N . GLY A 1 490 ? 17.324 14.301 -1.547 1.00 61.69 490 GLY A N 1
ATOM 3585 C CA . GLY A 1 490 ? 17.997 15.160 -0.552 1.00 61.69 490 GLY A CA 1
ATOM 3586 C C . GLY A 1 490 ? 19.396 14.712 -0.127 1.00 61.69 490 GLY A C 1
ATOM 3587 O O . GLY A 1 490 ? 19.877 13.646 -0.509 1.00 61.69 490 GLY A O 1
ATOM 3588 N N . GLN A 1 491 ? 20.050 15.531 0.704 1.00 60.88 491 GLN A N 1
ATOM 3589 C CA . GLN A 1 491 ? 21.336 15.236 1.366 1.00 60.88 491 GLN A CA 1
ATOM 3590 C C . GLN A 1 491 ? 21.171 14.277 2.567 1.00 60.88 491 GLN A C 1
ATOM 3592 O O . GLN A 1 491 ? 21.968 14.318 3.501 1.00 60.88 491 GLN A O 1
ATOM 3597 N N . GLY A 1 492 ? 20.121 13.448 2.572 1.00 59.16 492 GLY A N 1
ATOM 3598 C CA . GLY A 1 492 ? 19.861 12.493 3.646 1.00 59.16 492 GLY A CA 1
ATOM 3599 C C . GLY A 1 492 ? 21.010 11.496 3.772 1.00 59.16 492 GLY A C 1
ATOM 3600 O O . GLY A 1 492 ? 21.441 10.918 2.777 1.00 59.16 492 GLY A O 1
ATOM 3601 N N . ALA A 1 493 ? 21.516 11.329 4.991 1.00 75.12 493 ALA A N 1
ATOM 3602 C CA . ALA A 1 493 ? 22.651 10.472 5.307 1.00 75.12 493 ALA A CA 1
ATOM 3603 C C . ALA A 1 493 ? 22.155 9.219 6.035 1.00 75.12 493 ALA A C 1
ATOM 3605 O O . ALA A 1 493 ? 22.472 9.017 7.211 1.00 75.12 493 ALA A O 1
ATOM 3606 N N . ILE A 1 494 ? 21.339 8.396 5.363 1.00 87.38 494 ILE A N 1
ATOM 3607 C CA . ILE A 1 494 ? 21.008 7.076 5.904 1.00 87.38 494 ILE A CA 1
ATOM 3608 C C . ILE A 1 494 ? 22.203 6.160 5.703 1.00 87.38 494 ILE A C 1
ATOM 3610 O O . ILE A 1 494 ? 22.737 6.031 4.596 1.00 87.38 494 ILE A O 1
ATOM 3614 N N . THR A 1 495 ? 22.637 5.537 6.791 1.00 90.31 495 THR A N 1
ATOM 3615 C CA . THR A 1 495 ? 23.836 4.708 6.823 1.00 90.31 495 THR A CA 1
ATOM 3616 C C . THR A 1 495 ? 23.564 3.335 7.428 1.00 90.31 495 THR A C 1
ATOM 3618 O O . THR A 1 495 ? 22.481 3.035 7.932 1.00 90.31 495 THR A O 1
ATOM 3621 N N . GLY A 1 496 ? 24.572 2.470 7.371 1.00 91.19 496 GLY A N 1
ATOM 3622 C CA . GLY A 1 496 ? 24.585 1.206 8.098 1.00 91.19 496 GLY A CA 1
ATOM 3623 C C . GLY A 1 496 ? 24.403 -0.030 7.213 1.00 91.19 496 GLY A C 1
ATOM 3624 O O . GLY A 1 496 ? 24.217 0.074 5.995 1.00 91.19 496 GLY A O 1
ATOM 3625 N N . PRO A 1 497 ? 24.543 -1.223 7.815 1.00 94.69 497 PRO A N 1
ATOM 3626 C CA . PRO A 1 497 ? 24.457 -2.482 7.097 1.00 94.69 497 PRO A CA 1
ATOM 3627 C C . PRO A 1 497 ? 23.002 -2.922 6.873 1.00 94.69 497 PRO A C 1
ATOM 3629 O O . PRO A 1 497 ? 22.144 -2.686 7.724 1.00 94.69 497 PRO A O 1
ATOM 3632 N N . LEU A 1 498 ? 22.742 -3.667 5.794 1.00 95.50 498 LEU A N 1
ATOM 3633 C CA . LEU A 1 498 ? 21.450 -4.326 5.538 1.00 95.50 498 LEU A CA 1
ATOM 3634 C C . LEU A 1 498 ? 21.008 -5.242 6.689 1.00 95.50 498 LEU A C 1
ATOM 3636 O O . LEU A 1 498 ? 19.824 -5.296 7.000 1.00 95.50 498 LEU A O 1
ATOM 3640 N N . ALA A 1 499 ? 21.954 -5.876 7.389 1.00 94.81 499 ALA A N 1
ATOM 3641 C CA . ALA A 1 499 ? 21.684 -6.681 8.584 1.00 94.81 499 ALA A CA 1
ATOM 3642 C C . ALA A 1 499 ? 21.045 -5.891 9.746 1.00 94.81 499 ALA A C 1
ATOM 3644 O O . ALA A 1 499 ? 20.550 -6.491 10.698 1.00 94.81 499 ALA A O 1
ATOM 3645 N N . GLY A 1 500 ? 21.074 -4.554 9.694 1.00 92.62 500 GLY A N 1
ATOM 3646 C CA . GLY A 1 500 ? 20.373 -3.688 10.638 1.00 92.62 500 GLY A CA 1
ATOM 3647 C C . GLY A 1 500 ? 18.872 -3.560 10.366 1.00 92.62 500 GLY A C 1
ATOM 3648 O O . GLY A 1 500 ? 18.163 -3.017 11.205 1.00 92.62 500 GLY A O 1
ATOM 3649 N N . LEU A 1 501 ? 18.368 -4.039 9.225 1.00 95.31 501 LEU A N 1
ATOM 3650 C CA . LEU A 1 501 ? 16.959 -3.901 8.871 1.00 95.31 501 LEU A CA 1
ATOM 3651 C C . LEU A 1 501 ? 16.040 -4.715 9.804 1.00 95.31 501 LEU A C 1
ATOM 3653 O O . LEU A 1 501 ? 16.341 -5.868 10.132 1.00 95.31 501 LEU A O 1
ATOM 3657 N N . PRO A 1 502 ? 14.868 -4.171 10.178 1.00 94.62 502 PRO A N 1
ATOM 3658 C CA . PRO A 1 502 ? 13.848 -4.918 10.905 1.00 94.62 502 PRO A CA 1
ATOM 3659 C C . PRO A 1 502 ? 13.377 -6.155 10.134 1.00 94.62 502 PRO A C 1
ATOM 3661 O O . PRO A 1 502 ? 13.056 -6.085 8.953 1.00 94.62 502 PRO A O 1
ATOM 3664 N N . SER A 1 503 ? 13.260 -7.299 10.813 1.00 94.38 503 SER A N 1
ATOM 3665 C CA . SER A 1 503 ? 12.923 -8.579 10.159 1.00 94.38 503 SER A CA 1
ATOM 3666 C C . SER A 1 503 ? 11.543 -8.640 9.485 1.00 94.38 503 SER A C 1
ATOM 3668 O O . SER A 1 503 ? 11.319 -9.539 8.681 1.00 94.38 503 SER A O 1
ATOM 3670 N N . GLY A 1 504 ? 10.624 -7.732 9.838 1.00 94.56 504 GLY A N 1
ATOM 3671 C CA . GLY A 1 504 ? 9.265 -7.661 9.292 1.00 94.56 504 GLY A CA 1
ATOM 3672 C C . GLY A 1 504 ? 9.079 -6.617 8.189 1.00 94.56 504 GLY A C 1
ATOM 3673 O O . GLY A 1 504 ? 7.950 -6.413 7.745 1.00 94.56 504 GLY A O 1
ATOM 3674 N N . ILE A 1 505 ? 10.147 -5.937 7.762 1.00 96.19 505 ILE A N 1
ATOM 3675 C CA . ILE A 1 505 ? 10.056 -4.898 6.735 1.00 96.19 505 ILE A CA 1
ATOM 3676 C C . ILE A 1 505 ? 9.756 -5.509 5.358 1.00 96.19 505 ILE A C 1
ATOM 3678 O O . ILE A 1 505 ? 10.361 -6.500 4.947 1.00 96.19 505 ILE A O 1
ATOM 3682 N N . VAL A 1 506 ? 8.777 -4.931 4.666 1.00 97.69 506 VAL A N 1
ATOM 3683 C CA . VAL A 1 506 ? 8.237 -5.407 3.382 1.00 97.69 506 VAL A CA 1
ATOM 3684 C C . VAL A 1 506 ? 8.672 -4.502 2.234 1.00 97.69 506 VAL A C 1
ATOM 3686 O O . VAL A 1 506 ? 8.947 -4.983 1.135 1.00 97.69 506 VAL A O 1
ATOM 3689 N N . ARG A 1 507 ? 8.758 -3.188 2.474 1.00 96.88 507 ARG A N 1
ATOM 3690 C CA . ARG A 1 507 ? 9.193 -2.211 1.470 1.00 96.88 507 ARG A CA 1
ATOM 3691 C C . ARG A 1 507 ? 10.271 -1.287 2.022 1.00 96.88 507 ARG A C 1
ATOM 3693 O O . ARG A 1 507 ? 10.078 -0.655 3.059 1.00 96.88 507 ARG A O 1
ATOM 3700 N N . LEU A 1 508 ? 11.362 -1.163 1.275 1.00 95.44 508 LEU A N 1
ATOM 3701 C CA . LEU A 1 508 ? 12.443 -0.220 1.520 1.00 95.44 508 LEU A CA 1
ATOM 3702 C C . LEU A 1 508 ? 12.690 0.593 0.250 1.00 95.44 508 LEU A C 1
ATOM 3704 O O . LEU A 1 508 ? 13.038 0.025 -0.780 1.00 95.44 508 LEU A O 1
ATOM 3708 N N . ILE A 1 509 ? 12.536 1.910 0.326 1.00 92.38 509 ILE A N 1
ATOM 3709 C CA . ILE A 1 509 ? 12.889 2.847 -0.741 1.00 92.38 509 ILE A CA 1
ATOM 3710 C C . ILE A 1 509 ? 13.805 3.900 -0.129 1.00 92.38 509 ILE A C 1
ATOM 3712 O O . ILE A 1 509 ? 13.385 4.657 0.736 1.00 92.38 509 ILE A O 1
ATOM 3716 N N . VAL A 1 510 ? 15.058 3.948 -0.551 1.00 90.69 510 VAL A N 1
ATOM 3717 C CA . VAL A 1 510 ? 16.035 4.923 -0.075 1.00 90.69 510 VAL A CA 1
ATOM 3718 C C . VAL A 1 510 ? 16.722 5.530 -1.286 1.00 90.69 510 VAL A C 1
ATOM 3720 O O . VAL A 1 510 ? 17.452 4.849 -2.001 1.00 90.69 510 VAL A O 1
ATOM 3723 N N . ASP A 1 511 ? 16.461 6.810 -1.514 1.00 86.50 511 ASP A N 1
ATOM 3724 C CA . ASP A 1 511 ? 17.048 7.610 -2.583 1.00 86.50 511 ASP A CA 1
ATOM 3725 C C . ASP A 1 511 ? 17.784 8.834 -2.000 1.00 86.50 511 ASP A C 1
ATOM 3727 O O . ASP A 1 511 ? 17.481 9.294 -0.896 1.00 86.50 511 ASP A O 1
ATOM 3731 N N . GLY A 1 512 ? 18.777 9.360 -2.719 1.00 82.56 512 GLY A N 1
ATOM 3732 C CA . GLY A 1 512 ? 19.613 10.495 -2.308 1.00 82.56 512 GLY A CA 1
ATOM 3733 C C . GLY A 1 512 ? 21.033 10.112 -1.870 1.00 82.56 512 GLY A C 1
ATOM 3734 O O . GLY A 1 512 ? 21.551 9.057 -2.228 1.00 82.56 512 GLY A O 1
ATOM 3735 N N . SER A 1 513 ? 21.703 10.991 -1.120 1.00 83.50 513 SER A N 1
ATOM 3736 C CA . SER A 1 513 ? 23.124 10.855 -0.737 1.00 83.50 513 SER A CA 1
ATOM 3737 C C . SER A 1 513 ? 23.382 9.858 0.413 1.00 83.50 513 SER A C 1
ATOM 3739 O O . SER A 1 513 ? 24.010 10.203 1.413 1.00 83.50 513 SER A O 1
ATOM 3741 N N . ASN A 1 514 ? 22.942 8.608 0.267 1.00 85.69 514 ASN A N 1
ATOM 3742 C CA . ASN A 1 514 ? 22.997 7.588 1.323 1.00 85.69 514 ASN A CA 1
ATOM 3743 C C . ASN A 1 514 ? 24.285 6.738 1.285 1.00 85.69 514 ASN A C 1
ATOM 3745 O O . ASN A 1 514 ? 25.057 6.779 0.325 1.00 85.69 514 ASN A O 1
ATOM 3749 N N . THR A 1 515 ? 24.559 5.987 2.357 1.00 89.69 515 THR A N 1
ATOM 3750 C CA . THR A 1 515 ? 25.699 5.052 2.464 1.00 89.69 515 THR A CA 1
ATOM 3751 C C . THR A 1 515 ? 25.252 3.742 3.114 1.00 89.69 515 THR A C 1
ATOM 3753 O O . THR A 1 515 ? 25.565 3.448 4.270 1.00 89.69 515 THR A O 1
ATOM 3756 N N . ILE A 1 516 ? 24.495 2.945 2.361 1.00 91.50 516 ILE A N 1
ATOM 3757 C CA . ILE A 1 516 ? 24.046 1.612 2.776 1.00 91.50 516 ILE A CA 1
ATOM 3758 C C . ILE A 1 516 ? 25.053 0.562 2.297 1.00 91.50 516 ILE A C 1
ATOM 3760 O O . ILE A 1 516 ? 25.557 0.621 1.175 1.00 91.50 516 ILE A O 1
ATOM 3764 N N . SER A 1 517 ? 25.361 -0.411 3.151 1.00 93.75 517 SER A N 1
ATOM 3765 C CA . SER A 1 517 ? 26.331 -1.479 2.865 1.00 93.75 517 SER A CA 1
ATOM 3766 C C . SER A 1 517 ? 25.782 -2.849 3.262 1.00 93.75 517 SER A C 1
ATOM 3768 O O . SER A 1 517 ? 24.779 -2.935 3.964 1.00 93.75 517 SER A O 1
ATOM 3770 N N . GLY A 1 518 ? 26.431 -3.932 2.840 1.00 94.56 518 GLY A N 1
ATOM 3771 C CA . GLY A 1 518 ? 26.103 -5.286 3.300 1.00 94.56 518 GLY A CA 1
ATOM 3772 C C . GLY A 1 518 ? 25.952 -6.298 2.172 1.00 94.56 518 GLY A C 1
ATOM 3773 O O . GLY A 1 518 ? 26.295 -6.021 1.019 1.00 94.56 518 GLY A O 1
ATOM 3774 N N . ASP A 1 519 ? 25.464 -7.483 2.526 1.00 95.44 519 ASP A N 1
ATOM 3775 C CA . ASP A 1 519 ? 25.200 -8.569 1.584 1.00 95.44 519 ASP A CA 1
ATOM 3776 C C . ASP A 1 519 ? 23.701 -8.645 1.261 1.00 95.44 519 ASP A C 1
ATOM 3778 O O . ASP A 1 519 ? 22.856 -8.464 2.136 1.00 95.44 519 ASP A O 1
ATOM 3782 N N . VAL A 1 520 ? 23.346 -8.943 0.012 1.00 95.38 520 VAL A N 1
ATOM 3783 C CA . VAL A 1 520 ? 21.952 -9.156 -0.411 1.00 95.38 520 VAL A CA 1
ATOM 3784 C C . VAL A 1 520 ? 21.273 -10.274 0.386 1.00 95.38 520 VAL A C 1
ATOM 3786 O O . VAL A 1 520 ? 20.066 -10.218 0.601 1.00 95.38 520 VAL A O 1
ATOM 3789 N N . GLY A 1 521 ? 22.029 -11.257 0.882 1.00 94.69 521 GLY A N 1
ATOM 3790 C CA . GLY A 1 521 ? 21.514 -12.295 1.772 1.00 94.69 521 GLY A CA 1
ATOM 3791 C C . GLY A 1 521 ? 21.062 -11.795 3.148 1.00 94.69 521 GLY A C 1
ATOM 3792 O O . GLY A 1 521 ? 20.346 -12.526 3.830 1.00 94.69 521 GLY A O 1
ATOM 3793 N N . ASP A 1 522 ? 21.435 -10.576 3.548 1.00 96.69 522 ASP A N 1
ATOM 3794 C CA . ASP A 1 522 ? 20.957 -9.945 4.783 1.00 96.69 522 ASP A CA 1
ATOM 3795 C C . ASP A 1 522 ? 19.597 -9.246 4.599 1.00 96.69 522 ASP A C 1
ATOM 3797 O O . ASP A 1 522 ? 18.999 -8.795 5.577 1.00 96.69 522 ASP A O 1
ATOM 3801 N N . ILE A 1 523 ? 19.082 -9.148 3.366 1.00 97.06 523 ILE A N 1
ATOM 3802 C CA . ILE A 1 523 ? 17.752 -8.588 3.110 1.00 97.06 523 ILE A CA 1
ATOM 3803 C C . ILE A 1 523 ? 16.692 -9.508 3.746 1.00 97.06 523 ILE A C 1
ATOM 3805 O O . ILE A 1 523 ? 16.665 -10.706 3.450 1.00 97.06 523 ILE A O 1
ATOM 3809 N N . PRO A 1 524 ? 15.783 -8.977 4.588 1.00 97.12 524 PRO A N 1
ATOM 3810 C CA . PRO A 1 524 ? 14.749 -9.776 5.237 1.00 97.12 524 PRO A CA 1
ATOM 3811 C C . PRO A 1 524 ? 13.875 -10.565 4.255 1.00 97.12 524 PRO A C 1
ATOM 3813 O O . PRO A 1 524 ? 13.476 -10.068 3.203 1.00 97.12 524 PRO A O 1
ATOM 3816 N N . ALA A 1 525 ? 13.503 -11.788 4.637 1.00 96.31 525 ALA A N 1
ATOM 3817 C CA . ALA A 1 525 ? 12.683 -12.679 3.811 1.00 96.31 525 ALA A CA 1
ATOM 3818 C C . ALA A 1 525 ? 11.240 -12.183 3.577 1.00 96.31 525 ALA A C 1
ATOM 3820 O O . ALA A 1 525 ? 10.537 -12.760 2.756 1.00 96.31 525 ALA A O 1
ATOM 3821 N N . SER A 1 526 ? 10.790 -11.157 4.307 1.00 96.50 526 SER A N 1
ATOM 3822 C CA . SER A 1 526 ? 9.511 -10.468 4.097 1.00 96.50 526 SER A CA 1
ATOM 3823 C C . SER A 1 526 ? 9.558 -9.409 2.993 1.00 96.50 526 SER A C 1
ATOM 3825 O O . SER A 1 526 ? 8.513 -8.878 2.632 1.00 96.50 526 SER A O 1
ATOM 3827 N N . MET A 1 527 ? 10.746 -9.060 2.488 1.00 97.75 527 MET A N 1
ATOM 3828 C CA . MET A 1 527 ? 10.927 -7.953 1.552 1.00 97.75 527 MET A CA 1
ATOM 3829 C C . MET A 1 527 ? 10.290 -8.253 0.191 1.00 97.75 527 MET A C 1
ATOM 3831 O O . MET A 1 527 ? 10.610 -9.259 -0.445 1.00 97.75 527 MET A O 1
ATOM 3835 N N . GLU A 1 528 ? 9.440 -7.350 -0.284 1.00 96.69 528 GLU A N 1
ATOM 3836 C CA . GLU A 1 528 ? 8.776 -7.420 -1.589 1.00 96.69 528 GLU A CA 1
ATOM 3837 C C . GLU A 1 528 ? 9.244 -6.314 -2.546 1.00 96.69 528 GLU A C 1
ATOM 3839 O O . GLU A 1 528 ? 9.245 -6.515 -3.761 1.00 96.69 528 GLU A O 1
ATOM 3844 N N . ASP A 1 529 ? 9.635 -5.145 -2.033 1.00 96.94 529 ASP A N 1
ATOM 3845 C CA . ASP A 1 529 ? 10.070 -4.001 -2.843 1.00 96.94 529 ASP A CA 1
ATOM 3846 C C . ASP A 1 529 ? 11.280 -3.330 -2.197 1.00 96.94 529 ASP A C 1
ATOM 3848 O O . ASP A 1 529 ? 11.167 -2.659 -1.170 1.00 96.94 529 ASP A O 1
ATOM 3852 N N . PHE A 1 530 ? 12.444 -3.544 -2.798 1.00 97.06 530 PHE A N 1
ATOM 3853 C CA . PHE A 1 530 ? 13.726 -3.057 -2.319 1.00 97.06 530 PHE A CA 1
ATOM 3854 C C . PHE A 1 530 ? 14.319 -2.095 -3.343 1.00 97.06 530 PHE A C 1
ATOM 3856 O O . PHE A 1 530 ? 14.637 -2.496 -4.461 1.00 97.06 530 PHE A O 1
ATOM 3863 N N . ARG A 1 531 ? 14.492 -0.827 -2.972 1.00 94.50 531 ARG A N 1
ATOM 3864 C CA . ARG A 1 531 ? 15.095 0.202 -3.819 1.00 94.50 531 ARG A CA 1
ATOM 3865 C C . ARG A 1 531 ? 16.078 1.018 -3.012 1.00 94.50 531 ARG A C 1
ATOM 3867 O O . ARG A 1 531 ? 15.689 1.726 -2.092 1.00 94.50 531 ARG A O 1
ATOM 3874 N N . VAL A 1 532 ? 17.343 0.926 -3.375 1.00 92.69 532 VAL A N 1
ATOM 3875 C CA . VAL A 1 532 ? 18.405 1.763 -2.828 1.00 92.69 532 VAL A CA 1
ATOM 3876 C C . VAL A 1 532 ? 19.103 2.399 -4.017 1.00 92.69 532 VAL A C 1
ATOM 3878 O O . VAL A 1 532 ? 19.831 1.720 -4.734 1.00 92.69 532 VAL A O 1
ATOM 3881 N N . GLU A 1 533 ? 18.827 3.672 -4.278 1.00 87.94 533 GLU A N 1
ATOM 3882 C CA . GLU A 1 533 ? 19.327 4.411 -5.440 1.00 87.94 533 GLU A CA 1
ATOM 3883 C C . GLU A 1 533 ? 20.113 5.645 -5.007 1.00 87.94 533 GLU A C 1
ATOM 3885 O O . GLU A 1 533 ? 19.844 6.225 -3.960 1.00 87.94 533 GLU A O 1
ATOM 3890 N N . ASN A 1 534 ? 21.071 6.052 -5.848 1.00 80.94 534 ASN A N 1
ATOM 3891 C CA . ASN A 1 534 ? 21.941 7.211 -5.631 1.00 80.94 534 ASN A CA 1
ATOM 3892 C C . ASN A 1 534 ? 22.760 7.152 -4.315 1.00 80.94 534 ASN A C 1
ATOM 3894 O O . ASN A 1 534 ? 22.523 6.346 -3.422 1.00 80.94 534 ASN A O 1
ATOM 3898 N N . GLY A 1 535 ? 23.817 7.958 -4.212 1.00 80.56 535 GLY A N 1
ATOM 3899 C CA . GLY A 1 535 ? 24.733 7.906 -3.065 1.00 80.56 535 GLY A CA 1
ATOM 3900 C C . GLY A 1 535 ? 25.825 6.831 -3.170 1.00 80.56 535 GLY A C 1
ATOM 3901 O O . GLY A 1 535 ? 26.030 6.212 -4.214 1.00 80.56 535 GLY A O 1
ATOM 3902 N N . ALA A 1 536 ? 26.573 6.653 -2.082 1.00 85.25 536 ALA A N 1
ATOM 3903 C CA . ALA A 1 536 ? 27.766 5.807 -1.996 1.00 85.25 536 ALA A CA 1
ATOM 3904 C C . ALA A 1 536 ? 27.442 4.418 -1.413 1.00 85.25 536 ALA A C 1
ATOM 3906 O O . ALA A 1 536 ? 28.102 3.943 -0.486 1.00 85.25 536 ALA A O 1
ATOM 3907 N N . ASN A 1 537 ? 26.387 3.776 -1.924 1.00 88.38 537 ASN A N 1
ATOM 3908 C CA . ASN A 1 537 ? 25.983 2.447 -1.462 1.00 88.38 537 ASN A CA 1
ATOM 3909 C C . ASN A 1 537 ? 26.938 1.369 -1.990 1.00 88.38 537 ASN A C 1
ATOM 3911 O O . ASN A 1 537 ? 27.370 1.419 -3.143 1.00 88.38 537 ASN A O 1
ATOM 3915 N N . THR A 1 538 ? 27.252 0.399 -1.132 1.00 90.38 538 THR A N 1
ATOM 3916 C CA . THR A 1 538 ? 28.217 -0.687 -1.372 1.00 90.38 538 THR A CA 1
ATOM 3917 C C . THR A 1 538 ? 27.594 -2.036 -1.010 1.00 90.38 538 THR A C 1
ATOM 3919 O O . THR A 1 538 ? 28.049 -2.750 -0.114 1.00 90.38 538 THR A O 1
ATOM 3922 N N . ILE A 1 539 ? 26.490 -2.374 -1.679 1.00 93.12 539 ILE A N 1
ATOM 3923 C CA . ILE A 1 539 ? 25.790 -3.647 -1.488 1.00 93.12 539 ILE A CA 1
ATOM 3924 C C . ILE A 1 539 ? 26.405 -4.701 -2.420 1.00 93.12 539 ILE A C 1
ATOM 3926 O O . ILE A 1 539 ? 26.664 -4.456 -3.601 1.00 93.12 539 ILE A O 1
ATOM 3930 N N . SER A 1 540 ? 26.667 -5.884 -1.872 1.00 94.19 540 SER A N 1
ATOM 3931 C CA . SER A 1 540 ? 27.301 -7.014 -2.563 1.00 94.19 540 SER A CA 1
ATOM 3932 C C . SER A 1 540 ? 26.477 -8.290 -2.390 1.00 94.19 540 SER A C 1
ATOM 3934 O O . SER A 1 540 ? 25.487 -8.290 -1.666 1.00 94.19 540 SER A O 1
ATOM 3936 N N . GLY A 1 541 ? 26.848 -9.372 -3.070 1.00 94.19 541 GLY A N 1
ATOM 3937 C CA . GLY A 1 541 ? 26.217 -10.684 -2.891 1.00 94.19 541 GLY A CA 1
ATOM 3938 C C . GLY A 1 541 ? 25.846 -11.349 -4.211 1.00 94.19 541 GLY A C 1
ATOM 3939 O O . GLY A 1 541 ? 26.194 -10.877 -5.297 1.00 94.19 541 GLY A O 1
ATOM 3940 N N . ALA A 1 542 ? 25.150 -12.477 -4.122 1.00 94.88 542 ALA A N 1
ATOM 3941 C CA . ALA A 1 542 ? 24.708 -13.245 -5.275 1.00 94.88 542 ALA A CA 1
ATOM 3942 C C . ALA A 1 542 ? 23.239 -12.972 -5.630 1.00 94.88 542 ALA A C 1
ATOM 3944 O O . ALA A 1 542 ? 22.387 -12.878 -4.750 1.00 94.88 542 ALA A O 1
ATOM 3945 N N . VAL A 1 543 ? 22.917 -12.971 -6.927 1.00 94.00 543 VAL A N 1
ATOM 3946 C CA . VAL A 1 543 ? 21.531 -12.907 -7.438 1.00 94.00 543 VAL A CA 1
ATOM 3947 C C . VAL A 1 543 ? 20.636 -13.975 -6.787 1.00 94.00 543 VAL A C 1
ATOM 3949 O O . VAL A 1 543 ? 19.506 -13.688 -6.408 1.00 94.00 543 VAL A O 1
ATOM 3952 N N . ALA A 1 544 ? 21.168 -15.181 -6.564 1.00 94.69 544 ALA A N 1
ATOM 3953 C CA . ALA A 1 544 ? 20.456 -16.294 -5.929 1.00 94.69 544 ALA A CA 1
ATOM 3954 C C . ALA A 1 544 ? 20.095 -16.067 -4.444 1.00 94.69 544 ALA A C 1
ATOM 3956 O O . ALA A 1 544 ? 19.339 -16.854 -3.876 1.00 94.69 544 ALA A O 1
ATOM 3957 N N . GLN A 1 545 ? 20.667 -15.049 -3.791 1.00 96.25 545 GLN A N 1
ATOM 3958 C CA . GLN A 1 545 ? 20.361 -14.697 -2.399 1.00 96.25 545 GLN A CA 1
ATOM 3959 C C . GLN A 1 545 ? 19.200 -13.702 -2.283 1.00 96.25 545 GLN A C 1
ATOM 3961 O O . GLN A 1 545 ? 18.748 -13.447 -1.170 1.00 96.25 545 GLN A O 1
ATOM 3966 N N . ILE A 1 546 ? 18.708 -13.147 -3.397 1.00 95.94 546 ILE A N 1
ATOM 3967 C CA . ILE A 1 546 ? 17.551 -12.247 -3.380 1.00 95.94 546 ILE A CA 1
ATOM 3968 C C . ILE A 1 546 ? 16.335 -13.014 -2.823 1.00 95.94 546 ILE A C 1
ATOM 3970 O O . ILE A 1 546 ? 16.058 -14.127 -3.284 1.00 95.94 546 ILE A O 1
ATOM 3974 N N . PRO A 1 547 ? 15.590 -12.446 -1.854 1.00 95.75 547 PRO A N 1
ATOM 3975 C CA . PRO A 1 547 ? 14.436 -13.106 -1.253 1.00 95.75 547 PRO A CA 1
ATOM 3976 C C . PRO A 1 547 ? 13.393 -13.593 -2.277 1.00 95.75 547 PRO A C 1
ATOM 3978 O O . PRO A 1 547 ? 13.064 -12.861 -3.211 1.00 95.75 547 PRO A O 1
ATOM 3981 N N . PRO A 1 548 ? 12.786 -14.782 -2.088 1.00 94.00 548 PRO A N 1
ATOM 3982 C CA . PRO A 1 548 ? 11.752 -15.295 -2.991 1.00 94.00 548 PRO A CA 1
ATOM 3983 C C . PRO A 1 548 ? 10.481 -14.436 -3.090 1.00 94.00 548 PRO A C 1
ATOM 3985 O O . PRO A 1 548 ? 9.763 -14.537 -4.081 1.00 94.00 548 PRO A O 1
ATOM 3988 N N . SER A 1 549 ? 10.195 -13.620 -2.071 1.00 94.88 549 SER A N 1
ATOM 3989 C CA . SER A 1 549 ? 9.076 -12.665 -2.023 1.00 94.88 549 SER A CA 1
ATOM 3990 C C . SER A 1 549 ? 9.294 -11.420 -2.889 1.00 94.88 549 SER A C 1
ATOM 3992 O O . SER A 1 549 ? 8.365 -10.638 -3.071 1.00 94.88 549 SER A O 1
ATOM 3994 N N . MET A 1 550 ? 10.504 -11.210 -3.414 1.00 95.62 550 MET A N 1
ATOM 3995 C CA . MET A 1 550 ? 10.868 -9.989 -4.124 1.00 95.62 550 MET A CA 1
ATOM 3996 C C . MET A 1 550 ? 10.051 -9.805 -5.409 1.00 95.62 550 MET A C 1
ATOM 3998 O O . MET A 1 550 ? 10.021 -10.677 -6.276 1.00 95.62 550 MET A O 1
ATOM 4002 N N . SER A 1 551 ? 9.455 -8.624 -5.556 1.00 94.00 551 SER A N 1
ATOM 4003 C CA . SER A 1 551 ? 8.745 -8.175 -6.759 1.00 94.00 551 SER A CA 1
ATOM 4004 C C . SER A 1 551 ? 9.516 -7.085 -7.510 1.00 94.00 551 SER A C 1
ATOM 4006 O O . SER A 1 551 ? 9.534 -7.053 -8.741 1.00 94.00 551 SER A O 1
ATOM 4008 N N . SER A 1 552 ? 10.203 -6.206 -6.782 1.00 94.56 552 SER A N 1
ATOM 4009 C CA . SER A 1 552 ? 10.930 -5.063 -7.327 1.00 94.56 552 SER A CA 1
ATOM 4010 C C . SER A 1 552 ? 12.256 -4.919 -6.594 1.00 94.56 552 SER A C 1
ATOM 4012 O O . SER A 1 552 ? 12.280 -4.806 -5.372 1.00 94.56 552 SER A O 1
ATOM 4014 N N . PHE A 1 553 ? 13.354 -4.951 -7.343 1.00 95.69 553 PHE A N 1
ATOM 4015 C CA . PHE A 1 553 ? 14.705 -4.887 -6.806 1.00 95.69 553 PHE A CA 1
ATOM 4016 C C . PHE A 1 553 ? 15.525 -3.857 -7.572 1.00 95.69 553 PHE A C 1
ATOM 4018 O O . PHE A 1 553 ? 15.752 -4.006 -8.775 1.00 95.69 553 PHE A O 1
ATOM 4025 N N . THR A 1 554 ? 15.980 -2.833 -6.861 1.00 94.44 554 THR A N 1
ATOM 4026 C CA . THR A 1 554 ? 16.728 -1.720 -7.423 1.00 94.44 554 THR A CA 1
ATOM 4027 C C . THR A 1 554 ? 17.963 -1.397 -6.582 1.00 94.44 554 THR A C 1
ATOM 4029 O O . THR A 1 554 ? 17.850 -1.123 -5.388 1.00 94.44 554 THR A O 1
ATOM 4032 N N . LEU A 1 555 ? 19.133 -1.380 -7.223 1.00 92.38 555 LEU A N 1
ATOM 4033 C CA . LEU A 1 555 ? 20.418 -0.986 -6.646 1.00 92.38 555 LEU A CA 1
ATOM 4034 C C . LEU A 1 555 ? 21.111 0.070 -7.513 1.00 92.38 555 LEU A C 1
ATOM 4036 O O . LEU A 1 555 ? 21.444 -0.190 -8.667 1.00 92.38 555 LEU A O 1
ATOM 4040 N N . GLY A 1 556 ? 21.396 1.234 -6.939 1.00 86.06 556 GLY A N 1
ATOM 4041 C CA . GLY A 1 556 ? 22.248 2.284 -7.496 1.00 86.06 556 GLY A CA 1
ATOM 4042 C C . GLY A 1 556 ? 23.463 2.553 -6.601 1.00 86.06 556 GLY A C 1
ATOM 4043 O O . GLY A 1 556 ? 23.412 2.320 -5.392 1.00 86.06 556 GLY A O 1
ATOM 4044 N N . GLY A 1 557 ? 24.570 3.013 -7.190 1.00 80.56 557 GLY A N 1
ATOM 4045 C CA . GLY A 1 557 ? 25.850 3.230 -6.495 1.00 80.56 557 GLY A CA 1
ATOM 4046 C C . GLY A 1 557 ? 26.951 2.247 -6.918 1.00 80.56 557 GLY A C 1
ATOM 4047 O O . GLY A 1 557 ? 26.885 1.662 -8.000 1.00 80.56 557 GLY A O 1
ATOM 4048 N N . GLU A 1 558 ? 27.966 2.062 -6.071 1.00 83.06 558 GLU A N 1
ATOM 4049 C CA . GLU A 1 558 ? 29.136 1.194 -6.304 1.00 83.06 558 GLU A CA 1
ATOM 4050 C C . GLU A 1 558 ? 28.863 -0.261 -5.861 1.00 83.06 558 GLU A C 1
ATOM 4052 O O . GLU A 1 558 ? 29.611 -0.862 -5.089 1.00 83.06 558 GLU A O 1
ATOM 4057 N N . ASN A 1 559 ? 27.754 -0.839 -6.328 1.00 85.19 559 ASN A N 1
ATOM 4058 C CA . ASN A 1 559 ? 27.340 -2.194 -5.949 1.00 85.19 559 ASN A CA 1
ATOM 4059 C C . ASN A 1 559 ? 28.084 -3.272 -6.756 1.00 85.19 559 ASN A C 1
ATOM 4061 O O . ASN A 1 559 ? 28.515 -3.033 -7.886 1.00 85.19 559 ASN A O 1
ATOM 4065 N N . THR A 1 560 ? 28.228 -4.466 -6.173 1.00 88.94 560 THR A N 1
ATOM 4066 C CA . THR A 1 560 ? 28.998 -5.593 -6.742 1.00 88.94 560 THR A CA 1
ATOM 4067 C C . THR A 1 560 ? 28.207 -6.903 -6.696 1.00 88.94 560 THR A C 1
ATOM 4069 O O . THR A 1 560 ? 28.588 -7.875 -6.041 1.00 88.94 560 THR A O 1
ATOM 4072 N N . LEU A 1 561 ? 27.064 -6.941 -7.384 1.00 91.88 561 LEU A N 1
ATOM 4073 C CA . LEU A 1 561 ? 26.237 -8.143 -7.473 1.00 91.88 561 LEU A CA 1
ATOM 4074 C C . LEU A 1 561 ? 26.818 -9.150 -8.478 1.00 91.88 561 LEU A C 1
ATOM 4076 O O . LEU A 1 561 ? 27.244 -8.772 -9.569 1.00 91.88 561 LEU A O 1
ATOM 4080 N N . ALA A 1 562 ? 26.811 -10.438 -8.136 1.00 92.00 562 ALA A N 1
ATOM 4081 C CA . ALA A 1 562 ? 27.341 -11.514 -8.977 1.00 92.00 562 ALA A CA 1
ATOM 4082 C C . ALA A 1 562 ? 26.376 -12.707 -9.078 1.00 92.00 562 ALA A C 1
ATOM 4084 O O . ALA A 1 562 ? 25.363 -12.778 -8.389 1.00 92.00 562 ALA A O 1
ATOM 4085 N N . GLY A 1 563 ? 26.694 -13.684 -9.927 1.00 91.12 563 GLY A N 1
ATOM 4086 C CA . GLY A 1 563 ? 25.869 -14.882 -10.130 1.00 91.12 563 GLY A CA 1
ATOM 4087 C C . GLY A 1 563 ? 25.160 -14.867 -11.477 1.00 91.12 563 GLY A C 1
ATOM 4088 O O . GLY A 1 563 ? 25.569 -14.133 -12.378 1.00 91.12 563 GLY A O 1
ATOM 4089 N N . ASN A 1 564 ? 24.136 -15.705 -11.644 1.00 91.56 564 ASN A N 1
ATOM 4090 C CA . ASN A 1 564 ? 23.477 -15.843 -12.937 1.00 91.56 564 ASN A CA 1
ATOM 4091 C C . ASN A 1 564 ? 22.100 -15.187 -12.965 1.00 91.56 564 ASN A C 1
ATOM 4093 O O . ASN A 1 564 ? 21.347 -15.252 -11.998 1.00 91.56 564 ASN A O 1
ATOM 4097 N N . ILE A 1 565 ? 21.739 -14.631 -14.119 1.00 88.94 565 ILE A N 1
ATOM 4098 C CA . ILE A 1 565 ? 20.448 -13.981 -14.335 1.00 88.94 565 ILE A CA 1
ATOM 4099 C C . ILE A 1 565 ? 19.263 -14.943 -14.169 1.00 88.94 565 ILE A C 1
ATOM 4101 O O . ILE A 1 565 ? 18.215 -14.538 -13.679 1.00 88.94 565 ILE A O 1
ATOM 4105 N N . GLN A 1 566 ? 19.424 -16.229 -14.504 1.00 89.44 566 GLN A N 1
ATOM 4106 C CA . GLN A 1 566 ? 18.367 -17.231 -14.323 1.00 89.44 566 GLN A CA 1
ATOM 4107 C C . GLN A 1 566 ? 18.093 -17.599 -12.855 1.00 89.44 566 GLN A C 1
ATOM 4109 O O . GLN A 1 566 ? 17.112 -18.286 -12.589 1.00 89.44 566 GLN A O 1
ATOM 4114 N N . ASP A 1 567 ? 18.946 -17.165 -11.920 1.00 92.19 567 ASP A N 1
ATOM 4115 C CA . ASP A 1 567 ? 18.752 -17.395 -10.484 1.00 92.19 567 ASP A CA 1
ATOM 4116 C C . ASP A 1 567 ? 17.827 -16.337 -9.847 1.00 92.19 567 ASP A C 1
ATOM 4118 O O . ASP A 1 567 ? 17.581 -16.376 -8.641 1.00 92.19 567 ASP A O 1
ATOM 4122 N N . LEU A 1 568 ? 17.314 -15.383 -10.636 1.00 91.44 568 LEU A N 1
ATOM 4123 C CA . LEU A 1 568 ? 16.346 -14.397 -10.167 1.00 91.44 568 LEU A CA 1
ATOM 4124 C C . LEU A 1 568 ? 15.056 -15.062 -9.665 1.00 91.44 568 LEU 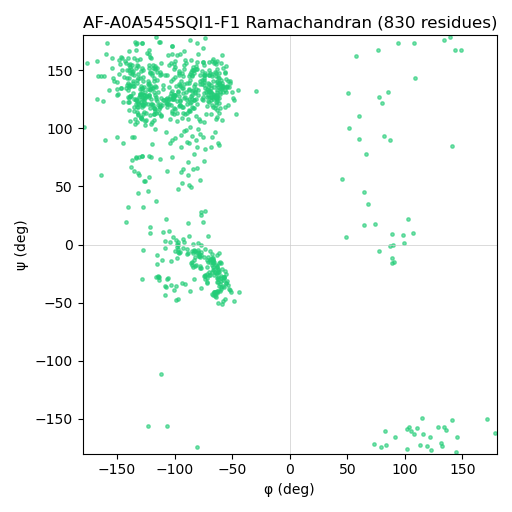A C 1
ATOM 4126 O O . LEU A 1 568 ? 14.526 -15.959 -10.328 1.00 91.44 568 LEU A O 1
ATOM 4130 N N . PRO A 1 569 ? 14.484 -14.592 -8.541 1.00 91.00 569 PRO A N 1
ATOM 4131 C CA . PRO A 1 569 ? 13.191 -15.075 -8.083 1.00 91.00 569 PRO A CA 1
ATOM 4132 C C . PRO A 1 569 ? 12.091 -14.846 -9.124 1.00 91.00 569 PRO A C 1
ATOM 4134 O O . PRO A 1 569 ? 12.008 -13.782 -9.736 1.00 91.00 569 PRO A O 1
ATOM 4137 N N . VAL A 1 570 ? 11.212 -15.837 -9.282 1.00 87.50 570 VAL A N 1
ATOM 4138 C CA . VAL A 1 570 ? 10.178 -15.889 -10.335 1.00 87.50 570 VAL A CA 1
ATOM 4139 C C . VAL A 1 570 ? 9.204 -14.700 -10.275 1.00 87.50 570 VAL A C 1
ATOM 4141 O O . VAL A 1 570 ? 8.724 -14.249 -11.314 1.00 87.50 570 VAL A O 1
ATOM 4144 N N . GLY A 1 571 ? 8.946 -14.178 -9.069 1.00 88.00 571 GLY A N 1
ATOM 4145 C CA . GLY A 1 571 ? 8.030 -13.060 -8.813 1.00 88.00 571 GLY A CA 1
ATOM 4146 C C . GLY A 1 571 ? 8.586 -11.667 -9.125 1.00 88.00 571 GLY A C 1
ATOM 4147 O O . GLY A 1 571 ? 7.825 -10.701 -9.096 1.00 88.00 571 GLY A O 1
ATOM 4148 N N . VAL A 1 572 ? 9.879 -11.540 -9.447 1.00 91.19 572 VAL A N 1
ATOM 4149 C CA . VAL A 1 572 ? 10.475 -10.240 -9.782 1.00 91.19 572 VAL A CA 1
ATOM 4150 C C . VAL A 1 572 ? 9.915 -9.750 -11.117 1.00 91.19 572 VAL A C 1
ATOM 4152 O O . VAL A 1 572 ? 9.984 -10.458 -12.119 1.00 91.19 572 VAL A O 1
ATOM 4155 N N . VAL A 1 573 ? 9.397 -8.521 -11.131 1.00 91.06 573 VAL A N 1
ATOM 4156 C CA . VAL A 1 573 ? 8.884 -7.813 -12.318 1.00 91.06 573 VAL A CA 1
ATOM 4157 C C . VAL A 1 573 ? 9.709 -6.568 -12.663 1.00 91.06 573 VAL A C 1
ATOM 4159 O O . VAL A 1 573 ? 9.654 -6.072 -13.786 1.00 91.06 573 VAL A O 1
ATOM 4162 N N . SER A 1 574 ? 10.521 -6.068 -11.732 1.00 91.81 574 SER A N 1
ATOM 4163 C CA . SER A 1 574 ? 11.462 -4.971 -11.971 1.00 91.81 574 SER A CA 1
ATOM 4164 C C . SER A 1 574 ? 12.806 -5.304 -11.343 1.00 91.81 574 SER A C 1
ATOM 4166 O O . SER A 1 574 ? 12.890 -5.465 -10.128 1.00 91.81 574 SER A O 1
ATOM 4168 N N . PHE A 1 575 ? 13.853 -5.393 -12.161 1.00 93.25 575 PHE A N 1
ATOM 4169 C CA . PHE A 1 575 ? 15.216 -5.640 -11.701 1.00 93.25 575 PHE A CA 1
ATOM 4170 C C . PHE A 1 575 ? 16.164 -4.596 -12.288 1.00 93.25 575 PHE A C 1
ATOM 4172 O O . PHE A 1 575 ? 16.459 -4.610 -13.486 1.00 93.25 575 PHE A O 1
ATOM 4179 N N . ARG A 1 576 ? 16.632 -3.676 -11.443 1.00 92.69 576 ARG A N 1
ATOM 4180 C CA . ARG A 1 576 ? 17.558 -2.605 -11.807 1.00 92.69 576 ARG A CA 1
ATOM 4181 C C . ARG A 1 576 ? 18.803 -2.673 -10.933 1.00 92.69 576 ARG A C 1
ATOM 4183 O O . ARG A 1 576 ? 18.709 -2.561 -9.723 1.00 92.69 576 ARG A O 1
ATOM 4190 N N . VAL A 1 577 ? 19.979 -2.822 -11.516 1.00 91.50 577 VAL A N 1
ATOM 4191 C CA . VAL A 1 577 ? 21.241 -2.823 -10.777 1.00 91.50 577 VAL A CA 1
ATOM 4192 C C . VAL A 1 577 ? 22.286 -2.026 -11.545 1.00 91.50 577 VAL A C 1
ATOM 4194 O O . VAL A 1 577 ? 22.520 -2.263 -12.725 1.00 91.50 577 VAL A O 1
ATOM 4197 N N . ALA A 1 578 ? 22.915 -1.074 -10.871 1.00 85.75 578 ALA A N 1
ATOM 4198 C CA . ALA A 1 578 ? 24.042 -0.296 -11.363 1.00 85.75 578 ALA A CA 1
ATOM 4199 C C . ALA A 1 578 ? 25.257 -0.477 -10.441 1.00 85.75 578 ALA A C 1
ATOM 4201 O O . ALA A 1 578 ? 25.118 -0.953 -9.311 1.00 85.75 578 ALA A O 1
ATOM 4202 N N . GLY A 1 579 ? 26.449 -0.151 -10.945 1.00 83.06 579 GLY A N 1
ATOM 4203 C CA . GLY A 1 579 ? 27.728 -0.386 -10.263 1.00 83.06 579 GLY A CA 1
ATOM 4204 C C . GLY A 1 579 ? 28.626 -1.372 -11.011 1.00 83.06 579 GLY A C 1
ATOM 4205 O O . GLY A 1 579 ? 28.411 -1.646 -12.189 1.00 83.06 579 GLY A O 1
ATOM 4206 N N . GLU A 1 580 ? 29.637 -1.919 -10.338 1.00 83.88 580 GLU A N 1
ATOM 4207 C CA . GLU A 1 580 ? 30.580 -2.903 -10.893 1.00 83.88 580 GLU A CA 1
ATOM 4208 C C . GLU A 1 580 ? 30.032 -4.339 -10.780 1.00 83.88 580 GLU A C 1
ATOM 4210 O O . GLU A 1 580 ? 30.699 -5.256 -10.301 1.00 83.88 580 GLU A O 1
ATOM 4215 N N . ASN A 1 581 ? 28.788 -4.547 -11.218 1.00 85.88 581 ASN A N 1
ATOM 4216 C CA . ASN A 1 581 ? 28.144 -5.861 -11.168 1.00 85.88 581 ASN A CA 1
ATOM 4217 C C . ASN A 1 581 ? 28.785 -6.843 -12.166 1.00 85.88 581 ASN A C 1
ATOM 4219 O O . ASN A 1 581 ? 29.228 -6.450 -13.245 1.00 85.88 581 ASN A O 1
ATOM 4223 N N . ALA A 1 582 ? 28.815 -8.126 -11.808 1.00 87.00 582 ALA A N 1
ATOM 4224 C CA . ALA A 1 582 ? 29.355 -9.229 -12.601 1.00 87.00 582 ALA A CA 1
ATOM 4225 C C . ALA A 1 582 ? 28.295 -10.330 -12.776 1.00 87.00 582 ALA A C 1
ATOM 4227 O O . ALA A 1 582 ? 28.505 -11.494 -12.420 1.00 87.00 582 ALA A O 1
ATOM 4228 N N . ILE A 1 583 ? 27.124 -9.947 -13.288 1.00 88.12 583 ILE A N 1
ATOM 4229 C CA . ILE A 1 583 ? 26.020 -10.876 -13.541 1.00 88.12 583 ILE A CA 1
ATOM 4230 C C . ILE A 1 583 ? 26.253 -11.567 -14.884 1.00 88.12 583 ILE A C 1
ATOM 4232 O O . ILE A 1 583 ? 26.563 -10.924 -15.888 1.00 88.12 583 ILE A O 1
ATOM 4236 N N . GLY A 1 584 ? 26.132 -12.892 -14.900 1.00 87.62 584 GLY A N 1
ATOM 4237 C CA . GLY A 1 584 ? 26.256 -13.716 -16.098 1.00 87.62 584 GLY A CA 1
ATOM 4238 C C . GLY A 1 584 ? 25.021 -14.575 -16.349 1.00 87.62 584 GLY A C 1
ATOM 4239 O O . GLY A 1 584 ? 23.928 -14.276 -15.874 1.00 87.62 584 GLY A O 1
ATOM 4240 N N . GLY A 1 585 ? 25.202 -15.673 -17.079 1.00 87.88 585 GLY A N 1
ATOM 4241 C CA . GLY A 1 585 ? 24.140 -16.643 -17.354 1.00 87.88 585 GLY A CA 1
ATOM 4242 C C . GLY A 1 585 ? 23.535 -16.517 -18.749 1.00 87.88 585 GLY A C 1
ATOM 4243 O O . GLY A 1 585 ? 24.015 -15.751 -19.587 1.00 87.88 585 GLY A O 1
ATOM 4244 N N . ASP A 1 586 ? 22.508 -17.325 -19.001 1.00 86.88 586 ASP A N 1
ATOM 4245 C CA . ASP A 1 586 ? 21.813 -17.408 -20.290 1.00 86.88 586 ASP A CA 1
ATOM 4246 C C . ASP A 1 586 ? 20.387 -16.868 -20.140 1.00 86.88 586 ASP A C 1
ATOM 4248 O O . ASP A 1 586 ? 19.585 -17.421 -19.383 1.00 86.88 586 ASP A O 1
ATOM 4252 N N . LEU A 1 587 ? 20.062 -15.799 -20.874 1.00 83.69 587 LEU A N 1
ATOM 4253 C CA . LEU A 1 587 ? 18.732 -15.181 -20.856 1.00 83.69 587 LEU A CA 1
ATOM 4254 C C . LEU A 1 587 ? 17.617 -16.152 -21.250 1.00 83.69 587 LEU A C 1
ATOM 4256 O O . LEU A 1 587 ? 16.501 -16.020 -20.752 1.00 83.69 587 LEU A O 1
ATOM 4260 N N . GLY A 1 588 ? 17.903 -17.136 -22.107 1.00 82.31 588 GLY A N 1
ATOM 4261 C CA . GLY A 1 588 ? 16.915 -18.129 -22.527 1.00 82.31 588 GLY A CA 1
ATOM 4262 C C . GLY A 1 588 ? 16.451 -19.060 -21.402 1.00 82.31 588 GLY A C 1
ATOM 4263 O O . GLY A 1 588 ? 15.458 -19.768 -21.565 1.00 82.31 588 GLY A O 1
ATOM 4264 N N . LEU A 1 589 ? 17.151 -19.073 -20.262 1.00 85.00 589 LEU A N 1
ATOM 4265 C CA . LEU A 1 589 ? 16.830 -19.905 -19.100 1.00 85.00 589 LEU A CA 1
ATOM 4266 C C . LEU A 1 589 ? 16.047 -19.167 -18.007 1.00 85.00 589 LEU A C 1
ATOM 4268 O O . LEU A 1 589 ? 15.690 -19.782 -17.004 1.00 85.00 589 LEU A O 1
ATOM 4272 N N . LEU A 1 590 ? 15.775 -17.875 -18.181 1.00 84.00 590 LEU A N 1
ATOM 4273 C CA . LEU A 1 590 ? 15.024 -17.076 -17.218 1.00 84.00 590 LEU A CA 1
ATOM 4274 C C . LEU A 1 590 ? 13.548 -17.529 -17.159 1.00 84.00 590 LEU A C 1
ATOM 4276 O O . LEU A 1 590 ? 12.891 -17.668 -18.190 1.00 84.00 590 LEU A O 1
ATOM 4280 N N . GLN A 1 591 ? 13.021 -17.753 -15.949 1.00 80.69 591 GLN A N 1
ATOM 4281 C CA . GLN A 1 591 ? 11.685 -18.341 -15.726 1.00 80.69 591 GLN A CA 1
ATOM 4282 C C . GLN A 1 591 ? 10.633 -17.369 -15.161 1.00 80.69 591 GLN A C 1
ATOM 4284 O O . GLN A 1 591 ? 9.564 -17.813 -14.758 1.00 80.69 591 GLN A O 1
ATOM 4289 N N . ASN A 1 592 ? 10.912 -16.065 -15.124 1.00 76.00 592 ASN A N 1
ATOM 4290 C CA . ASN A 1 592 ? 10.067 -15.059 -14.468 1.00 76.00 592 ASN A CA 1
ATOM 4291 C C . ASN A 1 592 ? 8.667 -14.882 -15.081 1.00 76.00 592 ASN A C 1
ATOM 4293 O O . ASN A 1 592 ? 8.462 -15.099 -16.282 1.00 76.00 592 ASN A O 1
ATOM 4297 N N . GLU A 1 593 ? 7.740 -14.405 -14.243 1.00 68.19 593 GLU A N 1
ATOM 4298 C CA . GLU A 1 593 ? 6.361 -14.048 -14.598 1.00 68.19 593 GLU A CA 1
ATOM 4299 C C . GLU A 1 593 ? 6.277 -12.945 -15.680 1.00 68.19 593 GLU A C 1
ATOM 4301 O O . GLU A 1 593 ? 7.212 -12.154 -15.844 1.00 68.19 593 GLU A O 1
ATOM 4306 N N . PRO A 1 594 ? 5.167 -12.852 -16.441 1.00 70.12 594 PRO A N 1
ATOM 4307 C CA . PRO A 1 594 ? 4.988 -11.849 -17.489 1.00 70.12 594 PRO A CA 1
ATOM 4308 C C . PRO A 1 594 ? 5.151 -10.404 -17.004 1.00 70.12 594 PRO A C 1
ATOM 4310 O O . PRO A 1 594 ? 4.523 -10.002 -16.031 1.00 70.12 594 PRO A O 1
ATOM 4313 N N . GLY A 1 595 ? 5.914 -9.595 -17.744 1.00 77.12 595 GLY A N 1
ATOM 4314 C CA . GLY A 1 595 ? 6.067 -8.158 -17.498 1.00 77.12 595 GLY A CA 1
ATOM 4315 C C . GLY A 1 595 ? 7.409 -7.725 -16.904 1.00 77.12 595 GLY A C 1
ATOM 4316 O O . GLY A 1 595 ? 7.533 -6.564 -16.520 1.00 77.12 595 GLY A O 1
ATOM 4317 N N . ILE A 1 596 ? 8.415 -8.603 -16.834 1.00 85.44 596 ILE A N 1
ATOM 4318 C CA . ILE A 1 596 ? 9.713 -8.247 -16.255 1.00 85.44 596 ILE A CA 1
ATOM 4319 C C . ILE A 1 596 ? 10.461 -7.190 -17.083 1.00 85.44 596 ILE A C 1
ATOM 4321 O O . ILE A 1 596 ? 10.548 -7.283 -18.310 1.00 85.44 596 ILE A O 1
ATOM 4325 N N . THR A 1 597 ? 11.022 -6.193 -16.396 1.00 87.06 597 THR A N 1
ATOM 4326 C CA . THR A 1 597 ? 11.941 -5.201 -16.969 1.00 87.06 597 THR A CA 1
ATOM 4327 C C . THR A 1 597 ? 13.314 -5.284 -16.306 1.00 87.06 597 THR A C 1
ATOM 4329 O O . THR A 1 597 ? 13.409 -5.265 -15.077 1.00 87.06 597 THR A O 1
ATOM 4332 N N . PHE A 1 598 ? 14.373 -5.328 -17.120 1.00 86.06 598 PHE A N 1
ATOM 4333 C CA . PHE A 1 598 ? 15.768 -5.362 -16.672 1.00 86.06 598 PHE A CA 1
ATOM 4334 C C . PHE A 1 598 ? 16.504 -4.069 -16.974 1.00 86.06 598 PHE A C 1
ATOM 4336 O O . PHE A 1 598 ? 16.467 -3.601 -18.108 1.00 86.06 598 PHE A O 1
ATOM 4343 N N . ASN A 1 599 ? 17.246 -3.552 -16.001 1.00 89.06 599 ASN A N 1
ATOM 4344 C CA . ASN A 1 599 ? 18.295 -2.571 -16.236 1.00 89.06 599 ASN A CA 1
ATOM 4345 C C . ASN A 1 599 ? 19.554 -2.956 -15.454 1.00 89.06 599 ASN A C 1
ATOM 4347 O O . ASN A 1 599 ? 19.580 -2.823 -14.240 1.00 89.06 599 ASN A O 1
ATOM 4351 N N . ILE A 1 600 ? 20.564 -3.488 -16.128 1.00 87.44 600 ILE A N 1
ATOM 4352 C CA . ILE A 1 600 ? 21.744 -4.078 -15.501 1.00 87.44 600 ILE A CA 1
ATOM 4353 C C . ILE A 1 600 ? 22.988 -3.410 -16.076 1.00 87.44 600 ILE A C 1
ATOM 4355 O O . ILE A 1 600 ? 23.385 -3.716 -17.195 1.00 87.44 600 ILE A O 1
ATOM 4359 N N . ASP A 1 601 ? 23.634 -2.550 -15.298 1.00 81.88 601 ASP A N 1
ATOM 4360 C CA . ASP A 1 601 ? 24.912 -1.918 -15.626 1.00 81.88 601 ASP A CA 1
ATOM 4361 C C . ASP A 1 601 ? 26.071 -2.579 -14.857 1.00 81.88 601 ASP A C 1
ATOM 4363 O O . ASP A 1 601 ? 25.866 -3.234 -13.830 1.00 81.88 601 ASP A O 1
ATOM 4367 N N . GLY A 1 602 ? 27.297 -2.462 -15.380 1.00 77.81 602 GLY A N 1
ATOM 4368 C CA . GLY A 1 602 ? 28.510 -3.046 -14.786 1.00 77.81 602 GLY A CA 1
ATOM 4369 C C . GLY A 1 602 ? 29.348 -3.867 -15.759 1.00 77.81 602 GLY A C 1
ATOM 4370 O O . GLY A 1 602 ? 29.274 -3.662 -16.963 1.00 77.81 602 GLY A O 1
ATOM 4371 N N . GLN A 1 603 ? 30.168 -4.794 -15.263 1.00 75.75 603 GLN A N 1
ATOM 4372 C CA . GLN A 1 603 ? 30.942 -5.747 -16.073 1.00 75.75 603 GLN A CA 1
ATOM 4373 C C . GLN A 1 603 ? 30.180 -7.070 -16.245 1.00 75.75 603 GLN A C 1
ATOM 4375 O O . GLN A 1 603 ? 30.690 -8.154 -15.964 1.00 75.75 603 GLN A O 1
ATOM 4380 N N . ASN A 1 604 ? 28.938 -6.979 -16.712 1.00 80.56 604 ASN A N 1
ATOM 4381 C CA . ASN A 1 604 ? 28.073 -8.142 -16.888 1.00 80.56 604 ASN A CA 1
ATOM 4382 C C . ASN A 1 604 ? 28.505 -8.964 -18.106 1.00 80.56 604 ASN A C 1
ATOM 4384 O O . ASN A 1 604 ? 28.917 -8.393 -19.113 1.00 80.56 604 ASN A O 1
ATOM 4388 N N . VAL A 1 605 ? 28.400 -10.293 -18.007 1.00 78.50 605 VAL A N 1
ATOM 4389 C CA . VAL A 1 605 ? 28.677 -11.259 -19.087 1.00 78.50 605 VAL A CA 1
ATOM 4390 C C . VAL A 1 605 ? 27.421 -12.096 -19.316 1.00 78.50 605 VAL A C 1
ATOM 4392 O O . VAL A 1 605 ? 27.403 -13.317 -19.150 1.00 78.50 605 VAL A O 1
ATOM 4395 N N . ILE A 1 606 ? 26.325 -11.411 -19.632 1.00 82.69 606 ILE A N 1
ATOM 4396 C CA . ILE A 1 606 ? 25.048 -12.052 -19.939 1.00 82.69 606 ILE A CA 1
ATOM 4397 C C . ILE A 1 606 ? 25.101 -12.557 -21.381 1.00 82.69 606 ILE A C 1
ATOM 4399 O O . ILE A 1 606 ? 25.547 -11.851 -22.291 1.00 82.69 606 ILE A O 1
ATOM 4403 N N . THR A 1 607 ? 24.675 -13.802 -21.572 1.00 82.62 607 THR A N 1
ATOM 4404 C CA . THR A 1 607 ? 24.728 -14.510 -22.852 1.00 82.62 607 THR A CA 1
ATOM 4405 C C . THR A 1 607 ? 23.343 -14.967 -23.293 1.00 82.62 607 THR A C 1
ATOM 4407 O O . THR A 1 607 ? 22.403 -14.983 -22.498 1.00 82.62 607 THR A O 1
ATOM 4410 N N . GLY A 1 608 ? 23.204 -15.317 -24.569 1.00 83.56 608 GLY A N 1
ATOM 4411 C CA . GLY A 1 608 ? 21.975 -15.898 -25.104 1.00 83.56 608 GLY A CA 1
ATOM 4412 C C . GLY A 1 608 ? 21.658 -15.427 -26.519 1.00 83.56 608 GLY A C 1
ATOM 4413 O O . GLY A 1 608 ? 22.248 -14.472 -27.031 1.00 83.56 608 GLY A O 1
ATOM 4414 N N . ASP A 1 609 ? 20.707 -16.124 -27.135 1.00 84.19 609 ASP A N 1
ATOM 4415 C CA . ASP A 1 609 ? 20.128 -15.745 -28.424 1.00 84.19 609 ASP A CA 1
ATOM 4416 C C . ASP A 1 609 ? 18.955 -14.780 -28.197 1.00 84.19 609 ASP A C 1
ATOM 4418 O O . ASP A 1 609 ? 18.074 -15.057 -27.377 1.00 84.19 609 ASP A O 1
ATOM 4422 N N . VAL A 1 610 ? 18.910 -13.676 -28.945 1.00 85.00 610 VAL A N 1
ATOM 4423 C CA . VAL A 1 610 ? 17.794 -12.713 -28.934 1.00 85.00 610 VAL A CA 1
ATOM 4424 C C . VAL A 1 610 ? 16.444 -13.401 -29.181 1.00 85.00 610 VAL A C 1
ATOM 4426 O O . VAL A 1 610 ? 15.441 -13.030 -28.570 1.00 85.00 610 VAL A O 1
ATOM 4429 N N . ALA A 1 611 ? 16.407 -14.447 -30.013 1.00 83.12 611 ALA A N 1
ATOM 4430 C CA . ALA A 1 611 ? 15.193 -15.211 -30.298 1.00 83.12 611 ALA A CA 1
ATOM 4431 C C . ALA A 1 611 ? 14.659 -15.997 -29.088 1.00 83.12 611 ALA A C 1
ATOM 4433 O O . ALA A 1 611 ? 13.477 -16.342 -29.051 1.00 83.12 611 ALA A O 1
ATOM 4434 N N . ASN A 1 612 ? 15.512 -16.281 -28.100 1.00 85.62 612 ASN A N 1
ATOM 4435 C CA . ASN A 1 612 ? 15.164 -17.080 -26.927 1.00 85.62 612 ASN A CA 1
ATOM 4436 C C . ASN A 1 612 ? 14.782 -16.231 -25.710 1.00 85.62 612 ASN A C 1
ATOM 4438 O O . ASN A 1 612 ? 14.501 -16.800 -24.657 1.00 85.62 612 ASN A O 1
ATOM 4442 N N . ILE A 1 613 ? 14.751 -14.896 -25.818 1.00 84.62 613 ILE A N 1
ATOM 4443 C CA . ILE A 1 613 ? 14.367 -14.050 -24.683 1.00 84.62 613 ILE A CA 1
ATOM 4444 C C . ILE A 1 613 ? 12.915 -14.379 -24.273 1.00 84.62 613 ILE A C 1
ATOM 4446 O O . ILE A 1 613 ? 12.006 -14.225 -25.102 1.00 84.62 613 ILE A O 1
ATOM 4450 N N . PRO A 1 614 ? 12.658 -14.791 -23.013 1.00 82.88 614 PRO A N 1
ATOM 4451 C CA . PRO A 1 614 ? 11.346 -15.261 -22.569 1.00 82.88 614 PRO A CA 1
ATOM 4452 C C . PRO A 1 614 ? 10.235 -14.249 -22.801 1.00 82.88 614 PRO A C 1
ATOM 4454 O O . PRO A 1 614 ? 10.465 -13.049 -22.660 1.00 82.88 614 PRO A O 1
ATOM 4457 N N . ILE A 1 615 ? 9.015 -14.733 -23.080 1.00 77.44 615 ILE A N 1
ATOM 4458 C CA . ILE A 1 615 ? 7.847 -13.888 -23.393 1.00 77.44 615 ILE A CA 1
ATOM 4459 C C . ILE A 1 615 ? 7.530 -12.852 -22.306 1.00 77.44 615 ILE A C 1
ATOM 4461 O O . ILE A 1 615 ? 6.946 -11.806 -22.597 1.00 77.44 615 ILE A O 1
ATOM 4465 N N . SER A 1 616 ? 7.970 -13.111 -21.079 1.00 77.06 616 SER A N 1
ATOM 4466 C CA . SER A 1 616 ? 7.787 -12.241 -19.934 1.00 77.06 616 SER A CA 1
ATOM 4467 C C . SER A 1 616 ? 8.574 -10.930 -19.976 1.00 77.06 616 SER A C 1
ATOM 4469 O O . SER A 1 616 ? 8.112 -9.961 -19.392 1.00 77.06 616 SER A O 1
ATOM 4471 N N . VAL A 1 617 ? 9.706 -10.839 -20.678 1.00 84.81 617 VAL A N 1
ATOM 4472 C CA . VAL A 1 617 ? 10.605 -9.661 -20.657 1.00 84.81 617 VAL A CA 1
ATOM 4473 C C . VAL A 1 617 ? 10.114 -8.473 -21.505 1.00 84.81 617 VAL A C 1
ATOM 4475 O O . VAL A 1 617 ? 10.384 -8.425 -22.700 1.00 84.81 617 VAL A O 1
ATOM 4478 N N . ILE A 1 618 ? 9.414 -7.494 -20.947 1.00 87.12 618 ILE A N 1
ATOM 4479 C CA . ILE A 1 618 ? 8.872 -6.365 -21.735 1.00 87.12 618 ILE A CA 1
ATOM 4480 C C . ILE A 1 618 ? 9.873 -5.219 -21.950 1.00 87.12 618 ILE A C 1
ATOM 4482 O O . ILE A 1 618 ? 9.665 -4.379 -22.821 1.00 87.12 618 ILE A O 1
ATOM 4486 N N . GLY A 1 619 ? 10.974 -5.188 -21.198 1.00 88.75 619 GLY A N 1
ATOM 4487 C CA . GLY A 1 619 ? 12.030 -4.192 -21.360 1.00 88.75 619 GLY A CA 1
ATOM 4488 C C . GLY A 1 619 ? 13.382 -4.729 -20.903 1.00 88.75 619 GLY A C 1
ATOM 4489 O O . GLY A 1 619 ? 13.465 -5.447 -19.907 1.00 88.75 619 GLY A O 1
ATOM 4490 N N . MET A 1 620 ? 14.450 -4.410 -21.628 1.00 89.69 620 MET A N 1
ATOM 4491 C CA . MET A 1 620 ? 15.788 -4.905 -21.310 1.00 89.69 620 MET A CA 1
ATOM 4492 C C . MET A 1 620 ? 16.849 -3.859 -21.623 1.00 89.69 620 MET A C 1
ATOM 4494 O O . MET A 1 620 ? 16.966 -3.434 -22.763 1.00 89.69 620 MET A O 1
ATOM 4498 N N . PHE A 1 621 ? 17.638 -3.485 -20.621 1.00 90.19 621 PHE A N 1
ATOM 4499 C CA . PHE A 1 621 ? 18.755 -2.554 -20.716 1.00 90.19 621 PHE A CA 1
ATOM 4500 C C . PHE A 1 621 ? 19.975 -3.213 -20.069 1.00 90.19 621 PHE A C 1
ATOM 4502 O O . PHE A 1 621 ? 19.993 -3.423 -18.864 1.00 90.19 621 PHE A O 1
ATOM 4509 N N . LEU A 1 622 ? 20.969 -3.607 -20.860 1.00 87.94 622 LEU A N 1
ATOM 4510 C CA . LEU A 1 622 ? 22.169 -4.296 -20.388 1.00 87.94 622 LEU A CA 1
ATOM 4511 C C . LEU A 1 622 ? 23.410 -3.461 -20.718 1.00 87.94 622 LEU A C 1
ATOM 4513 O O . LEU A 1 622 ? 23.846 -3.383 -21.869 1.00 87.94 622 LEU A O 1
ATOM 4517 N N . GLY A 1 623 ? 23.990 -2.831 -19.705 1.00 81.75 623 GLY A N 1
ATOM 4518 C CA . GLY A 1 623 ? 25.325 -2.253 -19.720 1.00 81.75 623 GLY A CA 1
ATOM 4519 C C . GLY A 1 623 ? 26.413 -3.308 -19.495 1.00 81.75 623 GLY A C 1
ATOM 4520 O O . GLY A 1 623 ? 26.168 -4.377 -18.931 1.00 81.75 623 GLY A O 1
ATOM 4521 N N . GLY A 1 624 ? 27.634 -3.016 -19.947 1.00 74.38 624 GLY A N 1
ATOM 4522 C CA . GLY A 1 624 ? 28.793 -3.890 -19.734 1.00 74.38 624 GLY A CA 1
ATOM 4523 C C . GLY A 1 624 ? 29.237 -4.717 -20.925 1.00 74.38 624 GLY A C 1
ATOM 4524 O O . GLY A 1 624 ? 28.979 -4.357 -22.066 1.00 74.38 624 GLY A O 1
ATOM 4525 N N . ASN A 1 625 ? 29.944 -5.817 -20.652 1.00 70.31 625 ASN A N 1
ATOM 4526 C CA . ASN A 1 625 ? 30.505 -6.730 -21.651 1.00 70.31 625 ASN A CA 1
ATOM 4527 C C . ASN A 1 625 ? 29.565 -7.913 -21.920 1.00 70.31 625 ASN A C 1
ATOM 4529 O O . ASN A 1 625 ? 29.914 -9.072 -21.702 1.00 70.31 625 ASN A O 1
ATOM 4533 N N . ASN A 1 626 ? 28.370 -7.628 -22.424 1.00 75.75 626 ASN A N 1
ATOM 4534 C CA . ASN A 1 626 ? 27.396 -8.668 -22.747 1.00 75.75 626 ASN A CA 1
ATOM 4535 C C . ASN A 1 626 ? 27.778 -9.388 -24.051 1.00 75.75 626 ASN A C 1
ATOM 4537 O O . ASN A 1 626 ? 28.414 -8.797 -24.925 1.00 75.75 626 ASN A O 1
ATOM 4541 N N . THR A 1 627 ? 27.431 -10.673 -24.170 1.00 71.88 627 THR A N 1
ATOM 4542 C CA . THR A 1 627 ? 27.633 -11.482 -25.386 1.00 71.88 627 THR A CA 1
ATOM 4543 C C . THR A 1 627 ? 26.292 -12.029 -25.851 1.00 71.88 627 THR A C 1
ATOM 4545 O O . THR A 1 627 ? 25.967 -13.202 -25.659 1.00 71.88 627 THR A O 1
ATOM 4548 N N . LEU A 1 628 ? 25.495 -11.157 -26.458 1.00 78.69 628 LEU A N 1
ATOM 4549 C CA . LEU A 1 628 ? 24.246 -11.539 -27.109 1.00 78.69 628 LEU A CA 1
ATOM 4550 C C . LEU A 1 628 ? 24.465 -11.746 -28.601 1.00 78.69 628 LEU A C 1
ATOM 4552 O O . LEU A 1 628 ? 25.274 -11.049 -29.217 1.00 78.69 628 LEU A O 1
ATOM 4556 N N . PHE A 1 629 ? 23.739 -12.692 -29.185 1.00 80.44 629 PHE A N 1
ATOM 4557 C CA . PHE A 1 629 ? 23.775 -12.942 -30.621 1.00 80.44 629 PHE A CA 1
ATOM 4558 C C . PHE A 1 629 ? 22.386 -13.243 -31.181 1.00 80.44 629 PHE A C 1
ATOM 4560 O O . PHE A 1 629 ? 21.443 -13.485 -30.432 1.00 80.44 629 PHE A O 1
ATOM 4567 N N . GLY A 1 630 ? 22.264 -13.216 -32.505 1.00 85.12 630 GLY A N 1
ATOM 4568 C CA . GLY A 1 630 ? 21.009 -13.469 -33.209 1.00 85.12 630 GLY A CA 1
ATOM 4569 C C . GLY A 1 630 ? 20.491 -12.228 -33.924 1.00 85.12 630 GLY A C 1
ATOM 4570 O O . GLY A 1 630 ? 21.176 -11.207 -34.017 1.00 85.12 630 GLY A O 1
ATOM 4571 N N . ASP A 1 631 ? 19.278 -12.338 -34.455 1.00 86.75 631 ASP A N 1
ATOM 4572 C CA . ASP A 1 631 ? 18.709 -11.296 -35.301 1.00 86.75 631 ASP A CA 1
ATOM 4573 C C . ASP A 1 631 ? 17.773 -10.345 -34.538 1.00 86.75 631 ASP A C 1
ATOM 4575 O O . ASP A 1 631 ? 16.861 -10.789 -33.837 1.00 86.75 631 ASP A O 1
ATOM 4579 N N . ILE A 1 632 ? 17.944 -9.031 -34.722 1.00 86.25 632 ILE A N 1
ATOM 4580 C CA . ILE A 1 632 ? 17.177 -7.985 -34.028 1.00 86.25 632 ILE A CA 1
ATOM 4581 C C . ILE A 1 632 ? 15.678 -8.035 -34.354 1.00 86.25 632 ILE A C 1
ATOM 4583 O O . ILE A 1 632 ? 14.861 -7.760 -33.481 1.00 86.25 632 ILE A O 1
ATOM 4587 N N . GLN A 1 633 ? 15.288 -8.449 -35.567 1.00 86.88 633 GLN A N 1
ATOM 4588 C CA . GLN A 1 633 ? 13.874 -8.604 -35.939 1.00 86.88 633 GLN A CA 1
ATOM 4589 C C . GLN A 1 633 ? 13.162 -9.744 -35.196 1.00 86.88 633 GLN A C 1
ATOM 4591 O O . GLN A 1 633 ? 11.939 -9.832 -35.253 1.00 86.88 633 GLN A O 1
ATOM 4596 N N . ASN A 1 634 ? 13.899 -10.611 -34.489 1.00 86.75 634 ASN A N 1
ATOM 4597 C CA . ASN A 1 634 ? 13.300 -11.630 -33.627 1.00 86.75 634 ASN A CA 1
ATOM 4598 C C . ASN A 1 634 ? 12.854 -11.061 -32.269 1.00 86.75 634 ASN A C 1
ATOM 4600 O O . ASN A 1 634 ? 12.233 -11.779 -31.482 1.00 86.75 634 ASN A O 1
ATOM 4604 N N . LEU A 1 635 ? 13.131 -9.781 -31.982 1.00 84.25 635 LEU A N 1
ATOM 4605 C CA . LEU A 1 635 ? 12.501 -9.090 -30.865 1.00 84.25 635 LEU A CA 1
ATOM 4606 C C . LEU A 1 635 ? 10.988 -9.034 -31.076 1.00 84.25 635 LEU A C 1
ATOM 4608 O O . LEU A 1 635 ? 10.474 -8.570 -32.089 1.00 84.25 635 LEU A O 1
ATOM 4612 N N . ARG A 1 636 ? 10.260 -9.510 -30.075 1.00 79.81 636 ARG A N 1
ATOM 4613 C CA . ARG A 1 636 ? 8.805 -9.650 -30.131 1.00 79.81 636 ARG A CA 1
ATOM 4614 C C . ARG A 1 636 ? 8.051 -8.339 -29.890 1.00 79.81 636 ARG A C 1
ATOM 4616 O O . ARG A 1 636 ? 8.556 -7.401 -29.270 1.00 79.81 636 ARG A O 1
ATOM 4623 N N . ALA A 1 637 ? 6.771 -8.341 -30.264 1.00 76.25 637 ALA A N 1
ATOM 4624 C CA . ALA A 1 637 ? 5.872 -7.190 -30.180 1.00 76.25 637 ALA A CA 1
ATOM 4625 C C . ALA A 1 637 ? 5.645 -6.596 -28.775 1.00 76.25 637 ALA A C 1
ATOM 4627 O O . ALA A 1 637 ? 5.147 -5.487 -28.654 1.00 76.25 637 ALA A O 1
ATOM 4628 N N . ALA A 1 638 ? 5.992 -7.309 -27.701 1.00 81.31 638 ALA A N 1
ATOM 4629 C CA . ALA A 1 638 ? 5.738 -6.854 -26.333 1.00 81.31 638 ALA A CA 1
ATOM 4630 C C . ALA A 1 638 ? 6.798 -5.884 -25.778 1.00 81.31 638 ALA A C 1
ATOM 4632 O O . ALA A 1 638 ? 6.563 -5.281 -24.734 1.00 81.31 638 ALA A O 1
ATOM 4633 N N . PHE A 1 639 ? 7.958 -5.749 -26.435 1.00 85.25 639 PHE A N 1
ATOM 4634 C CA . PHE A 1 639 ? 9.027 -4.879 -25.940 1.00 85.25 639 PHE A CA 1
ATOM 4635 C C . PHE A 1 639 ? 8.670 -3.392 -26.044 1.00 85.25 639 PHE A C 1
ATOM 4637 O O . PHE A 1 639 ? 8.183 -2.951 -27.079 1.00 85.25 639 PHE A O 1
ATOM 4644 N N . ASN A 1 640 ? 8.990 -2.607 -25.021 1.00 87.62 640 ASN A N 1
ATOM 4645 C CA . ASN A 1 640 ? 8.966 -1.138 -25.084 1.00 87.62 640 ASN A CA 1
ATOM 4646 C C . ASN A 1 640 ? 10.379 -0.513 -25.034 1.00 87.62 640 ASN A C 1
ATOM 4648 O O . ASN A 1 640 ? 10.568 0.651 -25.384 1.00 87.62 640 ASN A O 1
ATOM 4652 N N . GLY A 1 641 ? 11.403 -1.294 -24.677 1.00 90.19 641 GLY A N 1
ATOM 4653 C CA . GLY A 1 641 ? 12.800 -0.863 -24.702 1.00 90.19 641 GLY A CA 1
ATOM 4654 C C . GLY A 1 641 ? 13.779 -2.033 -24.790 1.00 90.19 641 GLY A C 1
ATOM 4655 O O . GLY A 1 641 ? 13.655 -3.006 -24.046 1.00 90.19 641 GLY A O 1
ATOM 4656 N N . PHE A 1 642 ? 14.757 -1.936 -25.687 1.00 91.00 642 PHE A N 1
ATOM 4657 C CA . PHE A 1 642 ? 15.848 -2.894 -25.846 1.00 91.00 642 PHE A CA 1
ATOM 4658 C C . PHE A 1 642 ? 17.169 -2.141 -25.981 1.00 91.00 642 PHE A C 1
ATOM 4660 O O . PHE A 1 642 ? 17.433 -1.538 -27.015 1.00 91.00 642 PHE A O 1
ATOM 4667 N N . ALA A 1 643 ? 18.013 -2.180 -24.957 1.00 89.94 643 ALA A N 1
ATOM 4668 C CA . ALA A 1 643 ? 19.342 -1.599 -24.972 1.00 89.94 643 ALA A CA 1
ATOM 4669 C C . ALA A 1 643 ? 20.387 -2.634 -24.563 1.00 89.94 643 ALA A C 1
ATOM 4671 O O . ALA A 1 643 ? 20.259 -3.264 -23.517 1.00 89.94 643 ALA A O 1
ATOM 4672 N N . VAL A 1 644 ? 21.439 -2.805 -25.354 1.00 87.44 644 VAL A N 1
ATOM 4673 C CA . VAL A 1 644 ? 22.540 -3.720 -25.051 1.00 87.44 644 VAL A CA 1
ATOM 4674 C C . VAL A 1 644 ? 23.861 -3.069 -25.442 1.00 87.44 644 VAL A C 1
ATOM 4676 O O . VAL A 1 644 ? 24.049 -2.608 -26.567 1.00 87.44 644 VAL A O 1
ATOM 4679 N N . ASN A 1 645 ? 24.785 -3.018 -24.492 1.00 82.50 645 ASN A N 1
ATOM 4680 C CA . ASN A 1 645 ? 26.155 -2.558 -24.679 1.00 82.50 645 ASN A CA 1
ATOM 4681 C C . ASN A 1 645 ? 27.118 -3.749 -24.525 1.00 82.50 645 ASN A C 1
ATOM 4683 O O . ASN A 1 645 ? 26.758 -4.755 -23.903 1.00 82.50 645 ASN A O 1
ATOM 4687 N N . GLY A 1 646 ? 28.316 -3.664 -25.114 1.00 77.06 646 GLY A N 1
ATOM 4688 C CA . GLY A 1 646 ? 29.365 -4.688 -24.976 1.00 77.06 646 GLY A CA 1
ATOM 4689 C C . GLY A 1 646 ? 29.733 -5.426 -26.262 1.00 77.06 646 GLY A C 1
ATOM 4690 O O . GLY A 1 646 ? 29.676 -4.868 -27.355 1.00 77.06 646 GLY A O 1
ATOM 4691 N N . GLN A 1 647 ? 30.145 -6.692 -26.135 1.00 72.19 647 GLN A N 1
ATOM 4692 C CA . GLN A 1 647 ? 30.557 -7.560 -27.249 1.00 72.19 647 GLN A CA 1
ATOM 4693 C C . GLN A 1 647 ? 29.358 -8.319 -27.839 1.00 72.19 647 GLN A C 1
ATOM 4695 O O . GLN A 1 647 ? 29.322 -9.548 -27.866 1.00 72.19 647 GLN A O 1
ATOM 4700 N N . ASN A 1 648 ? 28.365 -7.580 -28.325 1.00 75.12 648 ASN A N 1
ATOM 4701 C CA . ASN A 1 648 ? 27.167 -8.161 -28.930 1.00 75.12 648 ASN A CA 1
ATOM 4702 C C . ASN A 1 648 ? 27.394 -8.425 -30.427 1.00 75.12 648 ASN A C 1
ATOM 4704 O O . ASN A 1 648 ? 28.011 -7.604 -31.101 1.00 75.12 648 ASN A O 1
ATOM 4708 N N . THR A 1 649 ? 26.917 -9.567 -30.935 1.00 74.00 649 THR A N 1
ATOM 4709 C CA . THR A 1 649 ? 26.894 -9.927 -32.365 1.00 74.00 649 THR A CA 1
ATOM 4710 C C . THR A 1 649 ? 25.450 -9.981 -32.848 1.00 74.00 649 THR A C 1
ATOM 4712 O O . THR A 1 649 ? 24.882 -11.058 -33.029 1.00 74.00 649 THR A O 1
ATOM 4715 N N . ILE A 1 650 ? 24.832 -8.812 -33.001 1.00 81.88 650 ILE A N 1
ATOM 4716 C CA . ILE A 1 650 ? 23.443 -8.704 -33.449 1.00 81.88 650 ILE A CA 1
ATOM 4717 C C . ILE A 1 650 ? 23.413 -8.377 -34.941 1.00 81.88 650 ILE A C 1
ATOM 4719 O O . ILE A 1 650 ? 24.069 -7.435 -35.395 1.00 81.88 650 ILE A O 1
ATOM 4723 N N . SER A 1 651 ? 22.650 -9.158 -35.701 1.00 83.19 651 SER A N 1
ATOM 4724 C CA . SER A 1 651 ? 22.377 -8.928 -37.122 1.00 83.19 651 SER A CA 1
ATOM 4725 C C . SER A 1 651 ? 20.906 -8.606 -37.364 1.00 83.19 651 SER A C 1
ATOM 4727 O O . SER A 1 651 ? 20.103 -8.643 -36.436 1.00 83.19 651 SER A O 1
ATOM 4729 N N . GLY A 1 652 ? 20.532 -8.254 -38.592 1.00 85.19 652 GLY A N 1
ATOM 4730 C CA . GLY A 1 652 ? 19.124 -8.196 -38.978 1.00 85.19 652 GLY A CA 1
ATOM 4731 C C . GLY A 1 652 ? 18.739 -7.019 -39.858 1.00 85.19 652 GLY A C 1
ATOM 4732 O O . GLY A 1 652 ? 19.571 -6.176 -40.180 1.00 85.19 652 GLY A O 1
ATOM 4733 N N . ASP A 1 653 ? 17.460 -6.979 -40.235 1.00 87.44 653 ASP A N 1
ATOM 4734 C CA . ASP A 1 653 ? 16.872 -5.933 -41.080 1.00 87.44 653 ASP A CA 1
ATOM 4735 C C . ASP A 1 653 ? 15.773 -5.190 -40.312 1.00 87.44 653 ASP A C 1
ATOM 4737 O O . ASP A 1 653 ? 14.746 -5.774 -39.951 1.00 87.44 653 ASP A O 1
ATOM 4741 N N . LEU A 1 654 ? 15.969 -3.886 -40.096 1.00 87.38 654 LEU A N 1
ATOM 4742 C CA . LEU A 1 654 ? 15.002 -3.009 -39.425 1.00 87.38 654 LEU A CA 1
ATOM 4743 C C . LEU A 1 654 ? 13.633 -2.982 -40.125 1.00 87.38 654 LEU A C 1
ATOM 4745 O O . LEU A 1 654 ? 12.614 -2.766 -39.474 1.00 87.38 654 LEU A O 1
ATOM 4749 N N . GLY A 1 655 ? 13.587 -3.213 -41.440 1.00 85.06 655 GLY A N 1
ATOM 4750 C CA . GLY A 1 655 ? 12.347 -3.256 -42.216 1.00 85.06 655 GLY A CA 1
ATOM 4751 C C . GLY A 1 655 ? 11.542 -4.549 -42.058 1.00 85.06 655 GLY A C 1
ATOM 4752 O O . GLY A 1 655 ? 10.417 -4.619 -42.553 1.00 85.06 655 GLY A O 1
ATOM 4753 N N . LEU A 1 656 ? 12.105 -5.572 -41.406 1.00 86.00 656 LEU A N 1
ATOM 4754 C CA . LEU A 1 656 ? 11.416 -6.822 -41.064 1.00 86.00 656 LEU A CA 1
ATOM 4755 C C . LEU A 1 656 ? 10.896 -6.836 -39.621 1.00 86.00 656 LEU A C 1
ATOM 4757 O O . LEU A 1 656 ? 10.327 -7.840 -39.194 1.00 86.00 656 LEU A O 1
ATOM 4761 N N . PHE A 1 657 ? 11.102 -5.752 -38.875 1.00 86.75 657 PHE A N 1
ATOM 4762 C CA . PHE A 1 657 ? 10.632 -5.629 -37.503 1.00 86.75 657 PHE A CA 1
ATOM 4763 C C . PHE A 1 657 ? 9.097 -5.574 -37.447 1.00 86.75 657 PHE A C 1
ATOM 4765 O O . PHE A 1 657 ? 8.454 -5.014 -38.337 1.00 86.75 657 PHE A O 1
ATOM 4772 N N . ASP A 1 658 ? 8.503 -6.152 -36.400 1.00 82.19 658 ASP A N 1
ATOM 4773 C CA . ASP A 1 658 ? 7.048 -6.151 -36.228 1.00 82.19 658 ASP A CA 1
ATOM 4774 C C . ASP A 1 658 ? 6.514 -4.722 -36.034 1.00 82.19 658 ASP A C 1
ATOM 4776 O O . ASP A 1 658 ? 6.965 -3.978 -35.158 1.00 82.19 658 ASP A O 1
ATOM 4780 N N . ALA A 1 659 ? 5.539 -4.341 -36.858 1.00 80.69 659 ALA A N 1
ATOM 4781 C CA . ALA A 1 659 ? 4.936 -3.017 -36.830 1.00 80.69 659 ALA A CA 1
ATOM 4782 C C . ALA A 1 659 ? 3.915 -2.843 -35.694 1.00 80.69 659 ALA A C 1
ATOM 4784 O O . ALA A 1 659 ? 3.590 -1.704 -35.359 1.00 80.69 659 ALA A O 1
ATOM 4785 N N . GLU A 1 660 ? 3.403 -3.931 -35.105 1.00 85.50 660 GLU A N 1
ATOM 4786 C CA . GLU A 1 660 ? 2.441 -3.863 -34.000 1.00 85.50 660 GLU A CA 1
ATOM 4787 C C . GLU A 1 660 ? 3.124 -3.881 -32.624 1.00 85.50 660 GLU A C 1
ATOM 4789 O O . GLU A 1 660 ? 4.199 -4.455 -32.454 1.00 85.50 660 GLU A O 1
ATOM 4794 N N . GLY A 1 661 ? 2.494 -3.249 -31.625 1.00 85.06 661 GLY A N 1
ATOM 4795 C CA . GLY A 1 661 ? 2.963 -3.186 -30.232 1.00 85.06 661 GLY A CA 1
ATOM 4796 C C . GLY A 1 661 ? 3.160 -1.754 -29.699 1.00 85.06 661 GLY A C 1
ATOM 4797 O O . GLY A 1 661 ? 2.842 -0.797 -30.404 1.00 85.06 661 GLY A O 1
ATOM 4798 N N . PRO A 1 662 ? 3.651 -1.592 -28.453 1.00 88.19 662 PRO A N 1
ATOM 4799 C CA . PRO A 1 662 ? 3.905 -0.286 -27.844 1.00 88.19 662 PRO A CA 1
ATOM 4800 C C . PRO A 1 662 ? 5.173 0.357 -28.405 1.00 88.19 662 PRO A C 1
ATOM 4802 O O . PRO A 1 662 ? 6.070 -0.357 -28.845 1.00 88.19 662 PRO A O 1
ATOM 4805 N N . ASP A 1 663 ? 5.283 1.679 -28.323 1.00 92.06 663 ASP A N 1
ATOM 4806 C CA . ASP A 1 663 ? 6.489 2.414 -28.706 1.00 92.06 663 ASP A CA 1
ATOM 4807 C C . ASP A 1 663 ? 7.769 1.750 -28.177 1.00 92.06 663 ASP A C 1
ATOM 4809 O O . ASP A 1 663 ? 7.857 1.355 -27.011 1.00 92.06 663 ASP A O 1
ATOM 4813 N N . LEU A 1 664 ? 8.751 1.608 -29.062 1.00 91.50 664 LEU A N 1
ATOM 4814 C CA . LEU A 1 664 ? 9.971 0.856 -28.837 1.00 91.50 664 LEU A CA 1
ATOM 4815 C C . LEU A 1 664 ? 11.199 1.738 -29.059 1.00 91.50 664 LEU A C 1
ATOM 4817 O O . LEU A 1 664 ? 11.381 2.332 -30.123 1.00 91.50 664 LEU A O 1
ATOM 4821 N N . SER A 1 665 ? 12.080 1.755 -28.061 1.00 92.81 665 SER A N 1
ATOM 4822 C CA . SER A 1 665 ? 13.432 2.300 -28.181 1.00 92.81 665 SER A CA 1
ATOM 4823 C C . SER A 1 665 ? 14.460 1.171 -28.276 1.00 92.81 665 SER A C 1
ATOM 4825 O O . SER A 1 665 ? 14.467 0.270 -27.436 1.00 92.81 665 SER A O 1
ATOM 4827 N N . ILE A 1 666 ? 15.320 1.207 -29.293 1.00 92.56 666 ILE A N 1
ATOM 4828 C CA . ILE A 1 666 ? 16.374 0.222 -29.556 1.00 92.56 666 ILE A CA 1
ATOM 4829 C C . ILE A 1 666 ? 17.735 0.904 -29.433 1.00 92.56 666 ILE A C 1
ATOM 4831 O O . ILE A 1 666 ? 17.999 1.869 -30.142 1.00 92.56 666 ILE A O 1
ATOM 4835 N N . ALA A 1 667 ? 18.627 0.378 -28.598 1.00 91.50 667 ALA A N 1
ATOM 4836 C CA . ALA A 1 667 ? 20.002 0.839 -28.463 1.00 91.50 667 ALA A CA 1
ATOM 4837 C C . ALA A 1 667 ? 20.991 -0.337 -28.476 1.00 91.50 667 ALA A C 1
ATOM 4839 O O . ALA A 1 667 ? 21.118 -1.058 -27.497 1.00 91.50 667 ALA A O 1
ATOM 4840 N N . VAL A 1 668 ? 21.722 -0.550 -29.564 1.00 88.31 668 VAL A N 1
ATOM 4841 C CA . VAL A 1 668 ? 22.650 -1.681 -29.695 1.00 88.31 668 VAL A CA 1
ATOM 4842 C C . VAL A 1 668 ? 24.058 -1.165 -29.933 1.00 88.31 668 VAL A C 1
ATOM 4844 O O . VAL A 1 668 ? 24.316 -0.486 -30.925 1.00 88.31 668 VAL A O 1
ATOM 4847 N N . ARG A 1 669 ? 24.985 -1.511 -29.038 1.00 84.19 669 ARG A N 1
ATOM 4848 C CA . ARG A 1 669 ? 26.414 -1.202 -29.173 1.00 84.19 669 ARG A CA 1
ATOM 4849 C C . ARG A 1 669 ? 27.242 -2.484 -29.131 1.00 84.19 669 ARG A C 1
ATOM 4851 O O . ARG A 1 669 ? 26.951 -3.383 -28.337 1.00 84.19 669 ARG A O 1
ATOM 4858 N N . GLY A 1 670 ? 28.237 -2.589 -30.013 1.00 78.06 670 GLY A N 1
ATOM 4859 C CA . GLY A 1 670 ? 29.071 -3.786 -30.167 1.00 78.06 670 GLY A CA 1
ATOM 4860 C C . GLY A 1 670 ? 29.425 -4.119 -31.619 1.00 78.06 670 GLY A C 1
ATOM 4861 O O . GLY A 1 670 ? 29.515 -3.241 -32.473 1.00 78.06 670 GLY A O 1
ATOM 4862 N N . ILE A 1 671 ? 29.635 -5.407 -31.912 1.00 73.56 671 ILE A N 1
ATOM 4863 C CA . ILE A 1 671 ? 29.928 -5.916 -33.262 1.00 73.56 671 ILE A CA 1
ATOM 4864 C C . ILE A 1 671 ? 28.602 -6.224 -33.964 1.00 73.56 671 ILE A C 1
ATOM 4866 O O . ILE A 1 671 ? 28.224 -7.375 -34.166 1.00 73.56 671 ILE A O 1
ATOM 4870 N N . ASN A 1 672 ? 27.874 -5.177 -34.328 1.00 77.19 672 ASN A N 1
ATOM 4871 C CA . ASN A 1 672 ? 26.557 -5.320 -34.943 1.00 77.19 672 ASN A CA 1
ATOM 4872 C C . ASN A 1 672 ? 26.653 -5.256 -36.472 1.00 77.19 672 ASN A C 1
ATOM 4874 O O . ASN A 1 672 ? 27.525 -4.576 -37.008 1.00 77.19 672 ASN A O 1
ATOM 4878 N N . THR A 1 673 ? 25.781 -5.984 -37.172 1.00 76.25 673 THR A N 1
ATOM 4879 C CA . THR A 1 673 ? 25.575 -5.902 -38.631 1.00 76.25 673 THR A CA 1
ATOM 4880 C C . THR A 1 673 ? 24.090 -5.720 -38.895 1.00 76.25 673 THR A C 1
ATOM 4882 O O . THR A 1 673 ? 23.373 -6.664 -39.226 1.00 76.25 673 THR A O 1
ATOM 4885 N N . ILE A 1 674 ? 23.617 -4.500 -38.664 1.00 81.81 674 ILE A N 1
ATOM 4886 C CA . ILE A 1 674 ? 22.212 -4.146 -38.840 1.00 81.81 674 ILE A CA 1
ATOM 4887 C C . ILE A 1 674 ? 22.064 -3.425 -40.170 1.00 81.81 674 ILE A C 1
ATOM 4889 O O . ILE A 1 674 ? 22.740 -2.427 -40.438 1.00 81.81 674 ILE A O 1
ATOM 4893 N N . GLU A 1 675 ? 21.172 -3.945 -40.999 1.00 84.69 675 GLU A N 1
ATOM 4894 C CA . GLU A 1 675 ? 20.776 -3.340 -42.257 1.00 84.69 675 GLU A CA 1
ATOM 4895 C C . GLU A 1 675 ? 19.393 -2.705 -42.109 1.00 84.69 675 GLU A C 1
ATOM 4897 O O . GLU A 1 675 ? 18.577 -3.074 -41.261 1.00 84.69 675 GLU A O 1
ATOM 4902 N N . GLY A 1 676 ? 19.116 -1.704 -42.932 1.00 85.19 676 GLY A N 1
ATOM 4903 C CA . GLY A 1 676 ? 17.801 -1.092 -42.934 1.00 85.19 676 GLY A CA 1
ATOM 4904 C C . GLY A 1 676 ? 17.652 -0.026 -43.998 1.00 85.19 676 GLY A C 1
ATOM 4905 O O . GLY A 1 676 ? 18.620 0.587 -44.458 1.00 85.19 676 GLY A O 1
ATOM 4906 N N . ILE A 1 677 ? 16.401 0.207 -44.377 1.00 86.50 677 ILE A N 1
ATOM 4907 C CA . ILE A 1 677 ? 16.015 1.347 -45.202 1.00 86.50 677 ILE A CA 1
ATOM 4908 C C . ILE A 1 677 ? 15.217 2.288 -44.313 1.00 86.50 677 ILE A C 1
ATOM 4910 O O . ILE A 1 677 ? 14.198 1.863 -43.775 1.00 86.50 677 ILE A O 1
ATOM 4914 N N . VAL A 1 678 ? 15.637 3.551 -44.203 1.00 89.69 678 VAL A N 1
ATOM 4915 C CA . VAL A 1 678 ? 15.009 4.551 -43.315 1.00 89.69 678 VAL A CA 1
ATOM 4916 C C . VAL A 1 678 ? 13.483 4.584 -43.479 1.00 89.69 678 VAL A C 1
ATOM 4918 O O . VAL A 1 678 ? 12.751 4.429 -42.511 1.00 89.69 678 VAL A O 1
ATOM 4921 N N . ALA A 1 679 ? 12.990 4.642 -44.721 1.00 88.12 679 ALA A N 1
ATOM 4922 C CA . ALA A 1 679 ? 11.555 4.677 -45.033 1.00 88.12 679 ALA A CA 1
ATOM 4923 C C . ALA A 1 679 ? 10.779 3.372 -44.736 1.00 88.12 679 ALA A C 1
ATOM 4925 O O . ALA A 1 679 ? 9.568 3.319 -44.946 1.00 88.12 679 ALA A O 1
ATOM 4926 N N . ARG A 1 680 ? 11.463 2.293 -44.339 1.00 91.69 680 ARG A N 1
ATOM 4927 C CA . ARG A 1 680 ? 10.857 1.009 -43.947 1.00 91.69 680 ARG A CA 1
ATOM 4928 C C . ARG A 1 680 ? 10.934 0.749 -42.448 1.00 91.69 680 ARG A C 1
ATOM 4930 O O . ARG A 1 680 ? 10.411 -0.272 -42.016 1.00 91.69 680 ARG A O 1
ATOM 4937 N N . ILE A 1 681 ? 11.568 1.631 -41.675 1.00 91.69 681 ILE A N 1
ATOM 4938 C CA . ILE A 1 681 ? 11.558 1.522 -40.218 1.00 91.69 681 ILE A CA 1
ATOM 4939 C C . ILE A 1 681 ? 10.100 1.703 -39.756 1.00 91.69 681 ILE A C 1
ATOM 4941 O O . ILE A 1 681 ? 9.477 2.706 -40.115 1.00 91.69 681 ILE A O 1
ATOM 4945 N N . PRO A 1 682 ? 9.513 0.735 -39.031 1.00 91.12 682 PRO A N 1
ATOM 4946 C CA . PRO A 1 682 ? 8.119 0.822 -38.618 1.00 91.12 682 PRO A CA 1
ATOM 4947 C C . PRO A 1 682 ? 7.901 1.956 -37.598 1.00 91.12 682 PRO A C 1
ATOM 4949 O O . PRO A 1 682 ? 8.765 2.159 -36.745 1.00 91.12 682 PRO A O 1
ATOM 4952 N N . PRO A 1 683 ? 6.730 2.631 -37.602 1.00 91.12 683 PRO A N 1
ATOM 4953 C CA . PRO A 1 683 ? 6.449 3.774 -36.720 1.00 91.12 683 PRO A CA 1
ATOM 4954 C C . PRO A 1 683 ? 6.541 3.490 -35.218 1.00 91.12 683 PRO A C 1
ATOM 4956 O O . PRO A 1 683 ? 6.700 4.405 -34.421 1.00 91.12 683 PRO A O 1
ATOM 4959 N N . ARG A 1 684 ? 6.435 2.216 -34.829 1.00 91.06 684 ARG A N 1
ATOM 4960 C CA . ARG A 1 684 ? 6.598 1.781 -33.444 1.00 91.06 684 ARG A CA 1
ATOM 4961 C C . ARG A 1 684 ? 8.028 1.990 -32.929 1.00 91.06 684 ARG A C 1
ATOM 4963 O O . ARG A 1 684 ? 8.209 2.136 -31.727 1.00 91.06 684 ARG A O 1
ATOM 4970 N N . ILE A 1 685 ? 9.049 1.999 -33.793 1.00 92.88 685 ILE A N 1
ATOM 4971 C CA . ILE A 1 685 ? 10.431 2.280 -33.379 1.00 92.88 685 ILE A CA 1
ATOM 4972 C C . ILE A 1 685 ? 10.602 3.794 -33.278 1.00 92.88 685 ILE A C 1
ATOM 4974 O O . ILE A 1 685 ? 10.986 4.454 -34.236 1.00 92.88 685 ILE A O 1
ATOM 4978 N N . ILE A 1 686 ? 10.332 4.344 -32.098 1.00 94.31 686 ILE A N 1
ATOM 4979 C CA . ILE A 1 686 ? 10.446 5.784 -31.845 1.00 94.31 686 ILE A CA 1
ATOM 4980 C C . ILE A 1 686 ? 11.872 6.204 -31.457 1.00 94.31 686 ILE A C 1
ATOM 4982 O O . ILE A 1 686 ? 12.200 7.388 -31.484 1.00 94.31 686 ILE A O 1
ATOM 4986 N N . GLY A 1 687 ? 12.732 5.255 -31.080 1.00 94.81 687 GLY A N 1
ATOM 4987 C CA . GLY A 1 687 ? 14.126 5.512 -30.727 1.00 94.81 687 GLY A CA 1
ATOM 4988 C C . GLY A 1 687 ? 15.051 4.459 -31.317 1.00 94.81 687 GLY A C 1
ATOM 4989 O O . GLY A 1 687 ? 14.830 3.267 -31.125 1.00 94.81 687 GLY A O 1
ATOM 4990 N N . LEU A 1 688 ? 16.096 4.886 -32.021 1.00 94.06 688 LEU A N 1
ATOM 4991 C CA . LEU A 1 688 ? 17.094 3.999 -32.607 1.00 94.06 688 LEU A CA 1
ATOM 4992 C C . LEU A 1 688 ? 18.496 4.528 -32.310 1.00 94.06 688 LEU A C 1
ATOM 4994 O O . LEU A 1 688 ? 18.829 5.651 -32.668 1.00 94.06 688 LEU A O 1
ATOM 4998 N N . THR A 1 689 ? 19.316 3.724 -31.644 1.00 92.56 689 THR A N 1
ATOM 4999 C CA . THR A 1 689 ? 20.730 3.985 -31.373 1.00 92.56 689 THR A CA 1
ATOM 5000 C C . THR A 1 689 ? 21.556 2.776 -31.786 1.00 92.56 689 THR A C 1
ATOM 5002 O O . THR A 1 689 ? 21.506 1.750 -31.119 1.00 92.56 689 THR A O 1
ATOM 5005 N N . LEU A 1 690 ? 22.327 2.860 -32.862 1.00 89.38 690 LEU A N 1
ATOM 5006 C CA . LEU A 1 690 ? 23.160 1.753 -33.332 1.00 89.38 690 LEU A CA 1
ATOM 5007 C C . LEU A 1 690 ? 24.622 2.182 -33.402 1.00 89.38 690 LEU A C 1
ATOM 5009 O O . LEU A 1 690 ? 24.946 3.180 -34.036 1.00 89.38 690 LEU A O 1
ATOM 5013 N N . ASP A 1 691 ? 25.499 1.398 -32.788 1.00 84.81 691 ASP A N 1
ATOM 5014 C CA . ASP A 1 691 ? 26.948 1.604 -32.790 1.00 84.81 691 ASP A CA 1
ATOM 5015 C C . ASP A 1 691 ? 27.643 0.285 -33.173 1.00 84.81 691 ASP A C 1
ATOM 5017 O O . ASP A 1 691 ? 27.313 -0.777 -32.629 1.00 84.81 691 ASP A O 1
ATOM 5021 N N . GLY A 1 692 ? 28.533 0.328 -34.169 1.00 76.62 692 GLY A N 1
ATOM 5022 C CA . GLY A 1 692 ? 29.148 -0.846 -34.801 1.00 76.62 692 GLY A CA 1
ATOM 5023 C C . GLY A 1 692 ? 29.163 -0.794 -36.338 1.00 76.62 692 GLY A C 1
ATOM 5024 O O . GLY A 1 692 ? 29.095 0.272 -36.942 1.00 76.62 692 GLY A O 1
ATOM 5025 N N . ASN A 1 693 ? 29.245 -1.957 -36.999 1.00 72.56 693 ASN A N 1
ATOM 5026 C CA . ASN A 1 693 ? 29.259 -2.068 -38.467 1.00 72.56 693 ASN A CA 1
ATOM 5027 C C . ASN A 1 693 ? 27.833 -2.050 -39.048 1.00 72.56 693 ASN A C 1
ATOM 5029 O O . ASN A 1 693 ? 27.364 -3.032 -39.623 1.00 72.56 693 ASN A O 1
ATOM 5033 N N . ASN A 1 694 ? 27.131 -0.931 -38.891 1.00 78.38 694 ASN A N 1
ATOM 5034 C CA . ASN A 1 694 ? 25.768 -0.768 -39.398 1.00 78.38 694 ASN A CA 1
ATOM 5035 C C . ASN A 1 694 ? 25.767 -0.355 -40.879 1.00 78.38 694 ASN A C 1
ATOM 5037 O O . ASN A 1 694 ? 26.702 0.288 -41.352 1.00 78.38 694 ASN A O 1
ATOM 5041 N N . THR A 1 695 ? 24.730 -0.739 -41.627 1.00 75.38 695 THR A N 1
ATOM 5042 C CA . THR A 1 695 ? 24.488 -0.299 -43.011 1.00 75.38 695 THR A CA 1
ATOM 5043 C C . THR A 1 695 ? 23.028 0.117 -43.156 1.00 75.38 695 THR A C 1
ATOM 5045 O O . THR A 1 695 ? 22.195 -0.589 -43.727 1.00 75.38 695 THR A O 1
ATOM 5048 N N . VAL A 1 696 ? 22.705 1.295 -42.625 1.00 82.31 696 VAL A N 1
ATOM 5049 C CA . VAL A 1 696 ? 21.396 1.926 -42.830 1.00 82.31 696 VAL A CA 1
ATOM 5050 C C . VAL A 1 696 ? 21.469 2.869 -44.027 1.00 82.31 696 VAL A C 1
ATOM 5052 O O . VAL A 1 696 ? 22.433 3.615 -44.192 1.00 82.31 696 VAL A O 1
ATOM 5055 N N . SER A 1 697 ? 20.466 2.810 -44.903 1.00 83.38 697 SER A N 1
ATOM 5056 C CA . SER A 1 697 ? 20.440 3.583 -46.148 1.00 83.38 697 SER A CA 1
ATOM 5057 C C . SER A 1 697 ? 19.086 4.235 -46.415 1.00 83.38 697 SER A C 1
ATOM 5059 O O . SER A 1 697 ? 18.055 3.825 -45.881 1.00 83.38 697 SER A O 1
ATOM 5061 N N . GLY A 1 698 ? 19.078 5.254 -47.271 1.00 86.12 698 GLY A N 1
ATOM 5062 C CA . GLY A 1 698 ? 17.861 5.953 -47.686 1.00 86.12 698 GLY A CA 1
ATOM 5063 C C . GLY A 1 698 ? 17.863 7.435 -47.324 1.00 86.12 698 GLY A C 1
ATOM 5064 O O . GLY A 1 698 ? 18.878 7.982 -46.899 1.00 86.12 698 GLY A O 1
ATOM 5065 N N . GLY A 1 699 ? 16.720 8.077 -47.564 1.00 88.00 699 GLY A N 1
ATOM 5066 C CA . GLY A 1 699 ? 16.495 9.494 -47.285 1.00 88.00 699 GLY A CA 1
ATOM 5067 C C . GLY A 1 699 ? 16.154 9.740 -45.817 1.00 88.00 699 GLY A C 1
ATOM 5068 O O . GLY A 1 699 ? 15.289 9.039 -45.285 1.00 88.00 699 GLY A O 1
ATOM 5069 N N . ILE A 1 700 ? 16.775 10.735 -45.180 1.00 89.38 700 ILE A N 1
ATOM 5070 C CA . ILE A 1 700 ? 16.402 11.181 -43.826 1.00 89.38 700 ILE A CA 1
ATOM 5071 C C . ILE A 1 700 ? 14.960 11.719 -43.773 1.00 89.38 700 ILE A C 1
ATOM 5073 O O . ILE A 1 700 ? 14.297 11.639 -42.745 1.00 89.38 700 ILE A O 1
ATOM 5077 N N . GLU A 1 701 ? 14.416 12.176 -44.902 1.00 90.12 701 GLU A N 1
ATOM 5078 C CA . GLU A 1 701 ? 13.020 12.611 -45.034 1.00 90.12 701 GLU A CA 1
ATOM 5079 C C . GLU A 1 701 ? 12.024 11.454 -44.845 1.00 90.12 701 GLU A C 1
ATOM 5081 O O . GLU A 1 701 ? 10.830 11.683 -44.669 1.00 90.12 701 GLU A O 1
ATOM 5086 N N . GLY A 1 702 ? 12.504 10.206 -44.903 1.00 89.56 702 GLY A N 1
ATOM 5087 C CA . GLY A 1 702 ? 11.715 9.006 -44.646 1.00 89.56 702 GLY A CA 1
ATOM 5088 C C . GLY A 1 702 ? 11.508 8.688 -43.164 1.00 89.56 702 GLY A C 1
ATOM 5089 O O . GLY A 1 702 ? 10.776 7.744 -42.872 1.00 89.56 702 GLY A O 1
ATOM 5090 N N . LEU A 1 703 ? 12.141 9.424 -42.241 1.00 93.06 703 LEU A N 1
ATOM 5091 C CA . LEU A 1 703 ? 11.885 9.271 -40.808 1.00 93.06 703 LEU A CA 1
ATOM 5092 C C . LEU A 1 703 ? 10.425 9.643 -40.514 1.00 93.06 703 LEU A C 1
ATOM 5094 O O . LEU A 1 703 ? 9.969 10.735 -40.857 1.00 93.06 703 LEU A O 1
ATOM 5098 N N . HIS A 1 704 ? 9.681 8.734 -39.883 1.00 92.94 704 HIS A N 1
ATOM 5099 C CA . HIS A 1 704 ? 8.292 8.997 -39.504 1.00 92.94 704 HIS A CA 1
ATOM 5100 C C . HIS A 1 704 ? 8.213 10.070 -38.410 1.00 92.94 704 HIS A C 1
ATOM 5102 O O . HIS A 1 704 ? 9.180 10.303 -37.688 1.00 92.94 704 HIS A O 1
ATOM 5108 N N . ALA A 1 705 ? 7.055 10.722 -38.286 1.00 92.12 705 ALA A N 1
ATOM 5109 C CA . ALA A 1 705 ? 6.876 11.906 -37.442 1.00 92.12 705 ALA A CA 1
ATOM 5110 C C . ALA A 1 705 ? 7.044 11.652 -35.932 1.00 92.12 705 ALA A C 1
ATOM 5112 O O . ALA A 1 705 ? 7.359 12.589 -35.207 1.00 92.12 705 ALA A O 1
ATOM 5113 N N . ASP A 1 706 ? 6.853 10.411 -35.479 1.00 92.75 706 ASP A N 1
ATOM 5114 C CA . ASP A 1 706 ? 6.914 10.034 -34.057 1.00 92.75 706 ASP A CA 1
ATOM 5115 C C . ASP A 1 706 ? 8.325 9.634 -33.596 1.00 92.75 706 ASP A C 1
ATOM 5117 O O . ASP A 1 706 ? 8.533 9.356 -32.418 1.00 92.75 706 ASP A O 1
ATOM 5121 N N . MET A 1 707 ? 9.310 9.583 -34.501 1.00 95.12 707 MET A N 1
ATOM 5122 C CA . MET A 1 707 ? 10.677 9.227 -34.125 1.00 95.12 707 MET A CA 1
ATOM 5123 C C . MET A 1 707 ? 11.324 10.350 -33.307 1.00 95.12 707 MET A C 1
ATOM 5125 O O . MET A 1 707 ? 11.431 11.484 -33.764 1.00 95.12 707 MET A O 1
ATOM 5129 N N . VAL A 1 708 ? 11.782 10.021 -32.105 1.00 96.56 708 VAL A N 1
ATOM 5130 C CA . VAL A 1 708 ? 12.356 10.950 -31.124 1.00 96.56 708 VAL A CA 1
ATOM 5131 C C . VAL A 1 708 ? 13.885 10.889 -31.120 1.00 96.56 708 VAL A C 1
ATOM 5133 O O . VAL A 1 708 ? 14.551 11.918 -31.006 1.00 96.56 708 VAL A O 1
ATOM 5136 N N . ILE A 1 709 ? 14.460 9.692 -31.264 1.00 95.75 709 ILE A N 1
ATOM 5137 C CA . ILE A 1 709 ? 15.914 9.477 -31.244 1.00 95.75 709 ILE A CA 1
ATOM 5138 C C . ILE A 1 709 ? 16.328 8.723 -32.503 1.00 95.75 709 ILE A C 1
ATOM 5140 O O . ILE A 1 709 ? 15.839 7.623 -32.752 1.00 95.75 709 ILE A O 1
ATOM 5144 N N . PHE A 1 710 ? 17.274 9.280 -33.254 1.00 94.62 710 PHE A N 1
ATOM 5145 C CA . PHE A 1 710 ? 17.907 8.610 -34.384 1.00 94.62 710 PHE A CA 1
ATOM 5146 C C . PHE A 1 710 ? 19.421 8.831 -34.343 1.00 94.62 710 PHE A C 1
ATOM 5148 O O . PHE A 1 710 ? 19.947 9.824 -34.846 1.00 94.62 710 PHE A O 1
ATOM 5155 N N . ASP A 1 711 ? 20.106 7.885 -33.708 1.00 92.81 711 ASP A N 1
ATOM 5156 C CA . ASP A 1 711 ? 21.541 7.877 -33.470 1.00 92.81 711 ASP A CA 1
ATOM 5157 C C . ASP A 1 711 ? 22.168 6.666 -34.178 1.00 92.81 711 ASP A C 1
ATOM 5159 O O . ASP A 1 711 ? 22.009 5.529 -33.749 1.00 92.81 711 ASP A O 1
ATOM 5163 N N . ILE A 1 712 ? 22.898 6.867 -35.266 1.00 88.38 712 ILE A N 1
ATOM 5164 C CA . ILE A 1 712 ? 23.553 5.773 -35.986 1.00 88.38 712 ILE A CA 1
ATOM 5165 C C . ILE A 1 712 ? 25.022 6.109 -36.207 1.00 88.38 712 ILE A C 1
ATOM 5167 O O . ILE A 1 712 ? 25.367 7.187 -36.693 1.00 88.38 712 ILE A O 1
ATOM 5171 N N . ASP A 1 713 ? 25.874 5.158 -35.848 1.00 83.94 713 ASP A N 1
ATOM 5172 C CA . ASP A 1 713 ? 27.317 5.176 -36.048 1.00 83.94 713 ASP A CA 1
ATOM 5173 C C . ASP A 1 713 ? 27.754 4.007 -36.953 1.00 83.94 713 ASP A C 1
ATOM 5175 O O . ASP A 1 713 ? 27.054 2.990 -37.053 1.00 83.94 713 ASP A O 1
ATOM 5179 N N . GLY A 1 714 ? 28.884 4.157 -37.649 1.00 77.38 714 GLY A N 1
ATOM 5180 C CA . GLY A 1 714 ? 29.423 3.171 -38.601 1.00 77.38 714 GLY A CA 1
ATOM 5181 C C . GLY A 1 714 ? 29.193 3.469 -40.094 1.00 77.38 714 GLY A C 1
ATOM 5182 O O . GLY A 1 714 ? 28.973 4.608 -40.499 1.00 77.38 714 GLY A O 1
ATOM 5183 N N . ASN A 1 715 ? 29.262 2.434 -40.944 1.00 73.50 715 ASN A N 1
ATOM 5184 C CA . ASN A 1 715 ? 29.260 2.544 -42.418 1.00 73.50 715 ASN A CA 1
ATOM 5185 C C . ASN A 1 715 ? 27.854 2.721 -43.018 1.00 73.50 715 ASN A C 1
ATOM 5187 O O . ASN A 1 715 ? 27.340 1.871 -43.754 1.00 73.50 715 ASN A O 1
ATOM 5191 N N . ASN A 1 716 ? 27.230 3.850 -42.715 1.00 76.38 716 ASN A N 1
ATOM 5192 C CA . ASN A 1 716 ? 25.878 4.168 -43.158 1.00 76.38 716 ASN A CA 1
ATOM 5193 C C . ASN A 1 716 ? 25.890 4.904 -44.505 1.00 76.38 716 ASN A C 1
ATOM 5195 O O . ASN A 1 716 ? 26.893 5.485 -44.884 1.00 76.38 716 ASN A O 1
ATOM 5199 N N . ARG A 1 717 ? 24.788 4.838 -45.263 1.00 77.19 717 ARG A N 1
ATOM 5200 C CA . ARG A 1 717 ? 24.577 5.597 -46.514 1.00 77.19 717 ARG A CA 1
ATOM 5201 C C . ARG A 1 717 ? 23.270 6.372 -46.433 1.00 77.19 717 ARG A C 1
ATOM 5203 O O . ARG A 1 717 ? 22.367 6.187 -47.259 1.00 77.19 717 ARG A O 1
ATOM 5210 N N . ILE A 1 718 ? 23.140 7.181 -45.390 1.00 83.31 718 ILE A N 1
ATOM 5211 C CA . ILE A 1 718 ? 21.965 8.023 -45.182 1.00 83.31 718 ILE A CA 1
ATOM 5212 C C . ILE A 1 718 ? 22.186 9.316 -45.949 1.00 83.31 718 ILE A C 1
ATOM 5214 O O . ILE A 1 718 ? 23.224 9.957 -45.832 1.00 83.31 718 ILE A O 1
ATOM 5218 N N . THR A 1 719 ? 21.221 9.677 -46.779 1.00 83.38 719 THR A N 1
ATOM 5219 C CA . THR A 1 719 ? 21.285 10.851 -47.654 1.00 83.38 719 THR A CA 1
ATOM 5220 C C . THR A 1 719 ? 20.088 11.745 -47.393 1.00 83.38 719 THR A C 1
ATOM 5222 O O . THR A 1 719 ? 19.111 11.294 -46.801 1.00 83.38 719 THR A O 1
ATOM 5225 N N . GLY A 1 720 ? 20.135 12.986 -47.857 1.00 85.69 720 GLY A N 1
ATOM 5226 C CA . GLY A 1 720 ? 18.947 13.829 -47.896 1.00 85.69 720 GLY A CA 1
ATOM 5227 C C . GLY A 1 720 ? 19.229 15.289 -47.605 1.00 85.69 720 GLY A C 1
ATOM 5228 O O . GLY A 1 720 ? 20.369 15.708 -47.398 1.00 85.69 720 GLY A O 1
ATOM 5229 N N . ASP A 1 721 ? 18.154 16.055 -47.606 1.00 87.56 721 ASP A N 1
ATOM 5230 C CA . ASP A 1 721 ? 18.136 17.472 -47.296 1.00 87.56 721 ASP A CA 1
ATOM 5231 C C . ASP A 1 721 ? 17.508 17.683 -45.919 1.00 87.56 721 ASP A C 1
ATOM 5233 O O . ASP A 1 721 ? 16.346 17.341 -45.683 1.00 87.56 721 ASP A O 1
ATOM 5237 N N . LEU A 1 722 ? 18.273 18.282 -45.008 1.00 88.00 722 LEU A N 1
ATOM 5238 C CA . LEU A 1 722 ? 17.812 18.554 -43.652 1.00 88.00 722 LEU A CA 1
ATOM 5239 C C . LEU A 1 722 ? 16.622 19.529 -43.643 1.00 88.00 722 LEU A C 1
ATOM 5241 O O . LEU A 1 722 ? 15.746 19.433 -42.789 1.00 88.00 722 LEU A O 1
ATOM 5245 N N . GLY A 1 723 ? 16.536 20.421 -44.631 1.00 86.88 723 GLY A N 1
ATOM 5246 C CA . GLY A 1 723 ? 15.409 21.328 -44.830 1.00 86.88 723 GLY A CA 1
ATOM 5247 C C . GLY A 1 723 ? 14.137 20.635 -45.319 1.00 86.88 723 GLY A C 1
ATOM 5248 O O . GLY A 1 723 ? 13.067 21.227 -45.228 1.00 86.88 723 GLY A O 1
ATOM 5249 N N . LEU A 1 724 ? 14.201 19.393 -45.808 1.00 91.25 724 LEU A N 1
ATOM 5250 C CA . LEU A 1 724 ? 13.021 18.611 -46.202 1.00 91.25 724 LEU A CA 1
ATOM 5251 C C . LEU A 1 724 ? 12.546 17.635 -45.116 1.00 91.25 724 LEU A C 1
ATOM 5253 O O . LEU A 1 724 ? 11.507 16.996 -45.291 1.00 91.25 724 LEU A O 1
ATOM 5257 N N . LEU A 1 725 ? 13.265 17.534 -43.996 1.00 91.75 725 LEU A N 1
ATOM 5258 C CA . LEU A 1 725 ? 12.877 16.711 -42.856 1.00 91.75 725 LEU A CA 1
ATOM 5259 C C . LEU A 1 725 ? 11.560 17.219 -42.248 1.00 91.75 725 LEU A C 1
ATOM 5261 O O . LEU A 1 725 ? 11.438 18.388 -41.905 1.00 91.75 725 LEU A O 1
ATOM 5265 N N . GLN A 1 726 ? 10.565 16.343 -42.098 1.00 91.12 726 GLN A N 1
ATOM 5266 C CA . GLN A 1 726 ? 9.231 16.712 -41.587 1.00 91.12 726 GLN A CA 1
ATOM 5267 C C . GLN A 1 726 ? 8.993 16.295 -40.130 1.00 91.12 726 GLN A C 1
ATOM 5269 O O . GLN A 1 726 ? 7.900 16.485 -39.601 1.00 91.12 726 GLN A O 1
ATOM 5274 N N . ASN A 1 727 ? 9.996 15.711 -39.476 1.00 92.94 727 ASN A N 1
ATOM 5275 C CA . ASN A 1 727 ? 9.883 15.252 -38.101 1.00 92.94 727 ASN A CA 1
ATOM 5276 C C . ASN A 1 727 ? 10.233 16.384 -37.117 1.00 92.94 727 ASN A C 1
ATOM 5278 O O . ASN A 1 727 ? 11.378 16.830 -37.049 1.00 92.94 727 ASN A O 1
ATOM 5282 N N . SER A 1 728 ? 9.239 16.809 -36.334 1.00 91.31 728 SER A N 1
ATOM 5283 C CA . SER A 1 728 ? 9.378 17.793 -35.251 1.00 91.31 728 SER A CA 1
ATOM 5284 C C . SER A 1 728 ? 9.528 17.169 -33.854 1.00 91.31 728 SER A C 1
ATOM 5286 O O . SER A 1 728 ? 9.714 17.894 -32.878 1.00 91.31 728 SER A O 1
ATOM 5288 N N . ALA A 1 729 ? 9.387 15.847 -33.722 1.00 94.69 729 ALA A N 1
ATOM 5289 C CA . ALA A 1 729 ? 9.504 15.114 -32.459 1.00 94.69 729 ALA A CA 1
ATOM 5290 C C . ALA A 1 729 ? 10.957 14.758 -32.099 1.00 94.69 729 ALA A C 1
ATOM 5292 O O . ALA A 1 729 ? 11.232 14.464 -30.936 1.00 94.69 729 ALA A O 1
ATOM 5293 N N . LEU A 1 730 ? 11.881 14.804 -33.066 1.00 94.81 730 LEU A N 1
ATOM 5294 C CA . LEU A 1 730 ? 13.294 14.500 -32.855 1.00 94.81 730 LEU A CA 1
ATOM 5295 C C . LEU A 1 730 ? 13.901 15.378 -31.758 1.00 94.81 730 LEU A C 1
ATOM 5297 O O . LEU A 1 730 ? 14.022 16.595 -31.904 1.00 94.81 730 LEU A O 1
ATOM 5301 N N . THR A 1 731 ? 14.360 14.727 -30.693 1.00 94.88 731 THR A N 1
ATOM 5302 C CA . THR A 1 731 ? 15.210 15.340 -29.672 1.00 94.88 731 THR A CA 1
ATOM 5303 C C . THR A 1 731 ? 16.683 15.107 -29.971 1.00 94.88 731 THR A C 1
ATOM 5305 O O . THR A 1 731 ? 17.516 15.964 -29.672 1.00 94.88 731 THR A O 1
ATOM 5308 N N . ASN A 1 732 ? 17.013 13.961 -30.572 1.00 94.75 732 ASN A N 1
ATOM 5309 C CA . ASN A 1 732 ? 18.381 13.559 -30.867 1.00 94.75 732 ASN A CA 1
ATOM 5310 C C . ASN A 1 732 ? 18.486 13.086 -32.314 1.00 94.75 732 ASN A C 1
ATOM 5312 O O . ASN A 1 732 ? 17.845 12.107 -32.700 1.00 94.75 732 ASN A O 1
ATOM 5316 N N . LEU A 1 733 ? 19.341 13.754 -33.081 1.00 94.00 733 LEU A N 1
ATOM 5317 C CA . LEU A 1 733 ? 19.739 13.324 -34.412 1.00 94.00 733 LEU A CA 1
ATOM 5318 C C . LEU A 1 733 ? 21.263 13.226 -34.461 1.00 94.00 733 LEU A C 1
ATOM 5320 O O . LEU A 1 733 ? 21.953 14.244 -34.470 1.00 94.00 733 LEU A O 1
ATOM 5324 N N . SER A 1 734 ? 21.796 12.008 -34.478 1.00 91.81 734 SER A N 1
ATOM 5325 C CA . SER A 1 734 ? 23.229 11.745 -34.587 1.00 91.81 734 SER A CA 1
ATOM 5326 C C . SER A 1 734 ? 23.486 10.782 -35.732 1.00 91.81 734 SER A C 1
ATOM 5328 O O . SER A 1 734 ? 23.158 9.609 -35.644 1.00 91.81 734 SER A O 1
ATOM 5330 N N . ILE A 1 735 ? 24.120 11.244 -36.796 1.00 88.81 735 ILE A N 1
ATOM 5331 C CA . ILE A 1 735 ? 24.470 10.410 -37.941 1.00 88.81 735 ILE A CA 1
ATOM 5332 C C . ILE A 1 735 ? 25.968 10.545 -38.152 1.00 88.81 735 ILE A C 1
ATOM 5334 O O . ILE A 1 735 ? 26.461 11.633 -38.454 1.00 88.81 735 ILE A O 1
ATOM 5338 N N . ARG A 1 736 ? 26.681 9.440 -37.926 1.00 83.38 736 ARG A N 1
ATOM 5339 C CA . ARG A 1 736 ? 28.135 9.365 -38.056 1.00 83.38 736 ARG A CA 1
ATOM 5340 C C . ARG A 1 736 ? 28.555 8.381 -39.152 1.00 83.38 736 ARG A C 1
ATOM 5342 O O . ARG A 1 736 ? 27.812 7.445 -39.465 1.00 83.38 736 ARG A O 1
ATOM 5349 N N . GLY A 1 737 ? 29.728 8.600 -39.744 1.00 75.69 737 GLY A N 1
ATOM 5350 C CA . GLY A 1 737 ? 30.258 7.808 -40.863 1.00 75.69 737 GLY A CA 1
ATOM 5351 C C . GLY A 1 737 ? 29.889 8.371 -42.242 1.00 75.69 737 GLY A C 1
ATOM 5352 O O . GLY A 1 737 ? 29.465 9.516 -42.343 1.00 75.69 737 GLY A O 1
ATOM 5353 N N . ASP A 1 738 ? 30.053 7.594 -43.314 1.00 70.81 738 ASP A N 1
ATOM 5354 C CA . ASP A 1 738 ? 29.998 8.076 -44.714 1.00 70.81 738 ASP A CA 1
ATOM 5355 C C . ASP A 1 738 ? 28.585 8.400 -45.235 1.00 70.81 738 ASP A C 1
ATOM 5357 O O . ASP A 1 738 ? 28.015 7.706 -46.081 1.00 70.81 738 ASP A O 1
ATOM 5361 N N . ASN A 1 739 ? 28.013 9.495 -44.750 1.00 73.88 739 ASN A N 1
ATOM 5362 C CA . ASN A 1 739 ? 26.657 9.921 -45.074 1.00 73.88 739 ASN A CA 1
ATOM 5363 C C . ASN A 1 739 ? 26.651 11.061 -46.110 1.00 73.88 739 ASN A C 1
ATOM 5365 O O . ASN A 1 739 ? 27.688 11.562 -46.517 1.00 73.88 739 ASN A O 1
ATOM 5369 N N . GLY A 1 740 ? 25.470 11.407 -46.622 1.00 73.88 740 GLY A N 1
ATOM 5370 C CA . GLY A 1 740 ? 25.273 12.423 -47.662 1.00 73.88 740 GLY A CA 1
ATOM 5371 C C . GLY A 1 740 ? 24.159 13.397 -47.302 1.00 73.88 740 GLY A C 1
ATOM 5372 O O . GLY A 1 740 ? 23.285 13.667 -48.128 1.00 73.88 740 GLY A O 1
ATOM 5373 N N . ILE A 1 741 ? 24.145 13.851 -46.048 1.00 78.94 741 ILE A N 1
ATOM 5374 C CA . ILE A 1 741 ? 23.220 14.875 -45.551 1.00 78.94 741 ILE A CA 1
ATOM 5375 C C . ILE A 1 741 ? 23.942 16.209 -45.674 1.00 78.94 741 ILE A C 1
ATOM 5377 O O . ILE A 1 741 ? 24.729 16.571 -44.809 1.00 78.94 741 ILE A O 1
ATOM 5381 N N . ASN A 1 742 ? 23.723 16.909 -46.784 1.00 75.19 742 ASN A N 1
ATOM 5382 C CA . ASN A 1 742 ? 24.543 18.065 -47.155 1.00 75.19 742 ASN A CA 1
ATOM 5383 C C . ASN A 1 742 ? 23.748 19.204 -47.793 1.00 75.19 742 ASN A C 1
ATOM 5385 O O . ASN A 1 742 ? 24.315 20.051 -48.483 1.00 75.19 742 ASN A O 1
ATOM 5389 N N . GLN A 1 743 ? 22.432 19.228 -47.590 1.00 81.88 743 GLN A N 1
ATOM 5390 C CA . GLN A 1 743 ? 21.554 20.289 -48.071 1.00 81.88 743 GLN A CA 1
ATOM 5391 C C . GLN A 1 743 ? 20.685 20.828 -46.938 1.00 81.88 743 GLN A C 1
ATOM 5393 O O . GLN A 1 743 ? 20.385 20.127 -45.969 1.00 81.88 743 GLN A O 1
ATOM 5398 N N . LEU A 1 744 ? 20.326 22.100 -47.087 1.00 84.69 744 LEU A N 1
ATOM 5399 C CA . LEU A 1 744 ? 19.347 22.803 -46.276 1.00 84.69 744 LEU A CA 1
ATOM 5400 C C . LEU A 1 744 ? 18.490 23.638 -47.236 1.00 84.69 744 LEU A C 1
ATOM 5402 O O . LEU A 1 744 ? 18.882 24.737 -47.624 1.00 84.69 744 LEU A O 1
ATOM 5406 N N . THR A 1 745 ? 17.365 23.087 -47.694 1.00 86.38 745 THR A N 1
ATOM 5407 C CA . THR A 1 745 ? 16.408 23.818 -48.542 1.00 86.38 745 THR A CA 1
ATOM 5408 C C . THR A 1 745 ? 15.848 25.042 -47.808 1.00 86.38 745 THR A C 1
ATOM 5410 O O . THR A 1 745 ? 15.475 24.956 -46.640 1.00 86.38 745 THR A O 1
ATOM 5413 N N . ASP A 1 746 ? 15.725 26.163 -48.526 1.00 81.12 746 ASP A N 1
ATOM 5414 C CA . ASP A 1 746 ? 15.095 27.406 -48.063 1.00 81.12 746 ASP A CA 1
ATOM 5415 C C . ASP A 1 746 ? 13.790 27.686 -48.856 1.00 81.12 746 ASP A C 1
ATOM 5417 O O . ASP A 1 746 ? 13.842 27.789 -50.090 1.00 81.12 746 ASP A O 1
ATOM 5421 N N . PRO A 1 747 ? 12.609 27.801 -48.207 1.00 83.06 747 PRO A N 1
ATOM 5422 C CA . PRO A 1 747 ? 12.388 27.685 -46.766 1.00 83.06 747 PRO A CA 1
ATOM 5423 C C . PRO A 1 747 ? 12.411 26.226 -46.277 1.00 83.06 747 PRO A C 1
ATOM 5425 O O . PRO A 1 747 ? 11.842 25.356 -46.945 1.00 83.06 747 PRO A O 1
ATOM 5428 N N . PRO A 1 748 ? 12.987 25.960 -45.091 1.00 87.69 748 PRO A N 1
ATOM 5429 C CA . PRO A 1 748 ? 12.987 24.627 -44.504 1.00 87.69 748 PRO A CA 1
ATOM 5430 C C . PRO A 1 748 ? 11.584 24.238 -44.012 1.00 87.69 748 PRO A C 1
ATOM 5432 O O . PRO A 1 748 ? 10.858 25.049 -43.432 1.00 87.69 748 PRO A O 1
ATOM 5435 N N . LEU A 1 749 ? 11.209 22.980 -44.243 1.00 90.50 749 LEU A N 1
ATOM 5436 C CA . LEU A 1 749 ? 10.013 22.322 -43.705 1.00 90.50 749 LEU A CA 1
ATOM 5437 C C . LEU A 1 749 ? 10.222 21.784 -42.284 1.00 90.50 749 LEU A C 1
ATOM 5439 O O . LEU A 1 749 ? 9.242 21.517 -41.591 1.00 90.50 749 LEU A O 1
ATOM 5443 N N . TRP A 1 750 ? 11.476 21.615 -41.866 1.00 91.69 750 TRP A N 1
ATOM 5444 C CA . TRP A 1 750 ? 11.819 21.100 -40.548 1.00 91.69 750 TRP A CA 1
ATOM 5445 C C . TRP A 1 750 ? 11.517 22.116 -39.445 1.00 91.69 750 TRP A C 1
ATOM 5447 O O . TRP A 1 750 ? 11.846 23.296 -39.571 1.00 91.69 750 TRP A O 1
ATOM 5457 N N . ASP A 1 751 ? 10.918 21.650 -38.348 1.00 92.62 751 ASP A N 1
ATOM 5458 C CA . ASP A 1 751 ? 10.677 22.438 -37.137 1.00 92.62 751 ASP A CA 1
ATOM 5459 C C . ASP A 1 751 ? 11.398 21.791 -35.938 1.00 92.62 751 ASP A C 1
ATOM 5461 O O . ASP A 1 751 ? 10.811 20.966 -35.234 1.00 92.62 751 ASP A O 1
ATOM 5465 N N . PRO A 1 752 ? 12.688 22.107 -35.712 1.00 92.94 752 PRO A N 1
ATOM 5466 C CA . PRO A 1 752 ? 13.540 21.431 -34.731 1.00 92.94 752 PRO A CA 1
ATOM 5467 C C . PRO A 1 752 ? 13.271 21.862 -33.282 1.00 92.94 752 PRO A C 1
ATOM 5469 O O . PRO A 1 752 ? 14.176 21.819 -32.461 1.00 92.94 752 PRO A O 1
ATOM 5472 N N . VAL A 1 753 ? 12.060 22.301 -32.931 1.00 92.12 753 VAL A N 1
ATOM 5473 C CA . VAL A 1 753 ? 11.764 22.935 -31.630 1.00 92.12 753 VAL A CA 1
ATOM 5474 C C . VAL A 1 753 ? 12.118 22.070 -30.408 1.00 92.12 753 VAL A C 1
ATOM 5476 O O . VAL A 1 753 ? 12.443 22.613 -29.355 1.00 92.12 753 VAL A O 1
ATOM 5479 N N . ASN A 1 754 ? 12.094 20.742 -30.557 1.00 92.56 754 ASN A N 1
ATOM 5480 C CA . ASN A 1 754 ? 12.417 19.772 -29.503 1.00 92.56 754 ASN A CA 1
ATOM 5481 C C . ASN A 1 754 ? 13.864 19.252 -29.559 1.00 92.56 754 ASN A C 1
ATOM 5483 O O . ASN A 1 754 ? 14.242 18.413 -28.740 1.00 92.56 754 ASN A O 1
ATOM 5487 N N . LEU A 1 755 ? 14.662 19.708 -30.529 1.00 93.56 755 LEU A N 1
ATOM 5488 C CA . LEU A 1 755 ? 16.001 19.193 -30.775 1.00 93.56 755 LEU A CA 1
ATOM 5489 C C . LEU A 1 755 ? 16.967 19.646 -29.679 1.00 93.56 755 LEU A C 1
ATOM 5491 O O . LEU A 1 755 ? 17.249 20.829 -29.517 1.00 93.56 755 LEU A O 1
ATOM 5495 N N . ASN A 1 756 ? 17.539 18.670 -28.985 1.00 92.62 756 ASN A N 1
ATOM 5496 C CA . ASN A 1 756 ? 18.517 18.875 -27.923 1.00 92.62 756 ASN A CA 1
ATOM 5497 C C . ASN A 1 756 ? 19.930 18.514 -28.388 1.00 92.62 756 ASN A C 1
ATOM 5499 O O . ASN A 1 756 ? 20.909 19.056 -27.889 1.00 92.62 756 ASN A O 1
ATOM 5503 N N . ARG A 1 757 ? 20.058 17.585 -29.339 1.00 93.81 757 ARG A N 1
ATOM 5504 C CA . ARG A 1 757 ? 21.349 17.124 -29.853 1.00 93.81 757 ARG A CA 1
ATOM 5505 C C . ARG A 1 757 ? 21.308 16.950 -31.364 1.00 93.81 757 ARG A C 1
ATOM 5507 O O . ARG A 1 757 ? 20.482 16.196 -31.874 1.00 93.81 757 ARG A O 1
ATOM 5514 N N . LEU A 1 758 ? 22.266 17.574 -32.047 1.00 93.44 758 LEU A N 1
ATOM 5515 C CA . LEU A 1 758 ? 22.530 17.381 -33.471 1.00 93.44 758 LEU A CA 1
ATOM 5516 C C . LEU A 1 758 ? 23.992 16.996 -33.663 1.00 93.44 758 LEU A C 1
ATOM 5518 O O . LEU A 1 758 ? 24.875 17.750 -33.269 1.00 93.44 758 LEU A O 1
ATOM 5522 N N . ILE A 1 759 ? 24.259 15.842 -34.265 1.00 90.12 759 ILE A N 1
ATOM 5523 C CA . ILE A 1 759 ? 25.604 15.442 -34.676 1.00 90.12 759 ILE A CA 1
ATOM 5524 C C . ILE A 1 759 ? 25.539 14.930 -36.109 1.00 90.12 759 IL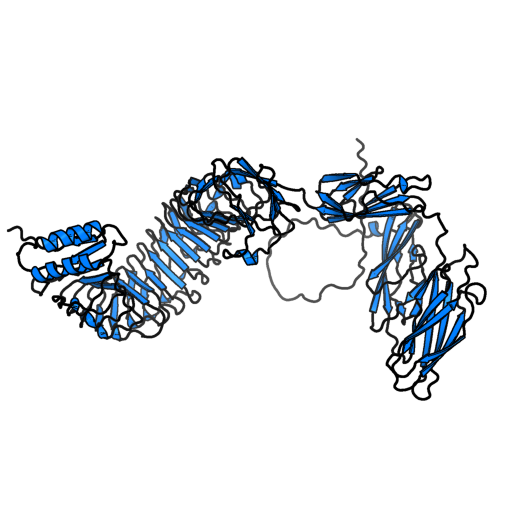E A C 1
ATOM 5526 O O . ILE A 1 759 ? 24.934 13.895 -36.366 1.00 90.12 759 ILE A O 1
ATOM 5530 N N . LEU A 1 760 ? 26.180 15.638 -37.029 1.00 87.06 760 LEU A N 1
ATOM 5531 C CA . LEU A 1 760 ? 26.346 15.224 -38.420 1.00 87.06 760 LEU A CA 1
ATOM 5532 C C . LEU A 1 760 ? 27.848 15.133 -38.695 1.00 87.06 760 LEU A C 1
ATOM 5534 O O . LEU A 1 760 ? 28.542 16.151 -38.782 1.00 87.06 760 LEU A O 1
ATOM 5538 N N . ASP A 1 761 ? 28.352 13.904 -38.739 1.00 78.44 761 ASP A N 1
ATOM 5539 C CA . ASP A 1 761 ? 29.780 13.598 -38.699 1.00 78.44 761 ASP A CA 1
ATOM 5540 C C . ASP A 1 761 ? 30.149 12.607 -39.817 1.00 78.44 761 ASP A C 1
ATOM 5542 O O . ASP A 1 761 ? 29.756 11.446 -39.779 1.00 78.44 761 ASP A O 1
ATOM 5546 N N . GLU A 1 762 ? 30.905 13.049 -40.824 1.00 67.69 762 GLU A N 1
ATOM 5547 C CA . GLU A 1 762 ? 31.367 12.167 -41.902 1.00 67.69 762 GLU A CA 1
ATOM 5548 C C . GLU A 1 762 ? 32.707 11.501 -41.572 1.00 67.69 762 GLU A C 1
ATOM 5550 O O . GLU A 1 762 ? 33.678 12.180 -41.232 1.00 67.69 762 GLU A O 1
ATOM 5555 N N . GLY A 1 763 ? 32.735 10.165 -41.627 1.00 57.31 763 GLY A N 1
ATOM 5556 C CA . GLY A 1 763 ? 33.835 9.325 -41.142 1.00 57.31 763 GLY A CA 1
ATOM 5557 C C . GLY A 1 763 ? 35.061 9.270 -42.057 1.00 57.31 763 GLY A C 1
ATOM 5558 O O . GLY A 1 763 ? 36.177 9.251 -41.536 1.00 57.31 763 GLY A O 1
ATOM 5559 N N . ASP A 1 764 ? 34.878 9.264 -43.382 1.00 55.94 764 ASP A N 1
ATOM 5560 C CA . ASP A 1 764 ? 35.968 9.272 -44.364 1.00 55.94 764 ASP A CA 1
ATOM 5561 C C . ASP A 1 764 ? 36.134 10.652 -45.030 1.00 55.94 764 ASP A C 1
ATOM 5563 O O . ASP A 1 764 ? 35.174 11.306 -45.439 1.00 55.94 764 ASP A O 1
ATOM 5567 N N . PHE A 1 765 ? 37.386 11.107 -45.145 1.00 50.91 765 PHE A N 1
ATOM 5568 C CA . PHE A 1 765 ? 37.769 12.484 -45.507 1.00 50.91 765 PHE A CA 1
ATOM 5569 C C . PHE A 1 765 ? 37.424 12.891 -46.955 1.00 50.91 765 PHE A C 1
ATOM 5571 O O . PHE A 1 765 ? 37.572 14.061 -47.312 1.00 50.91 765 PHE A O 1
ATOM 5578 N N . ASP A 1 766 ? 36.974 11.939 -47.776 1.00 50.41 766 ASP A N 1
ATOM 5579 C CA . ASP A 1 766 ? 36.712 12.109 -49.209 1.00 50.41 766 ASP A CA 1
ATOM 5580 C C . ASP A 1 766 ? 35.202 12.114 -49.565 1.00 50.41 766 ASP A C 1
ATOM 5582 O O . ASP A 1 766 ? 34.851 12.203 -50.748 1.00 50.41 766 ASP A O 1
ATOM 5586 N N . ALA A 1 767 ? 34.303 12.033 -48.573 1.00 51.09 767 ALA A N 1
ATOM 5587 C CA . ALA A 1 767 ? 32.846 12.111 -48.745 1.00 51.09 767 ALA A CA 1
ATOM 5588 C C . ALA A 1 767 ? 32.286 13.517 -48.402 1.00 51.09 767 ALA A C 1
ATOM 5590 O O . ALA A 1 767 ? 32.957 14.352 -47.803 1.00 51.09 767 ALA A O 1
ATOM 5591 N N . PHE A 1 768 ? 31.108 13.849 -48.935 1.00 57.78 768 PHE A N 1
ATOM 5592 C CA . PHE A 1 768 ? 30.626 15.221 -49.143 1.00 57.78 768 PHE A CA 1
ATOM 5593 C C . PHE A 1 768 ? 29.847 15.833 -47.955 1.00 57.78 768 PHE A C 1
ATOM 5595 O O . PHE A 1 768 ? 28.614 15.861 -48.005 1.00 57.78 768 PHE A O 1
ATOM 5602 N N . GLY A 1 769 ? 30.555 16.465 -47.011 1.00 64.00 769 GLY A N 1
ATOM 5603 C CA . GLY A 1 769 ? 29.966 17.255 -45.914 1.00 64.00 769 GLY A CA 1
ATOM 5604 C C . GLY A 1 769 ? 29.389 18.631 -46.308 1.00 64.00 769 GLY A C 1
ATOM 5605 O O . GLY A 1 769 ? 29.465 19.067 -47.460 1.00 64.00 769 GLY A O 1
ATOM 5606 N N . PHE A 1 770 ? 28.811 19.353 -45.336 1.00 73.44 770 PHE A N 1
ATOM 5607 C CA . PHE A 1 770 ? 28.240 20.694 -45.547 1.00 73.44 770 PHE A CA 1
ATOM 5608 C C . PHE A 1 770 ? 29.306 21.707 -46.001 1.00 73.44 770 PHE A C 1
ATOM 5610 O O . PHE A 1 770 ? 30.411 21.763 -45.452 1.00 73.44 770 PHE A O 1
ATOM 5617 N N . SER A 1 771 ? 28.963 22.577 -46.959 1.00 77.94 771 SER A N 1
ATOM 5618 C CA . SER A 1 771 ? 29.791 23.755 -47.257 1.00 77.94 771 SER A CA 1
ATOM 5619 C C . SER A 1 771 ? 29.723 24.785 -46.125 1.00 77.94 771 SER A C 1
ATOM 5621 O O . SER A 1 771 ? 28.736 24.846 -45.390 1.00 77.94 771 SER A O 1
ATOM 5623 N N . SER A 1 772 ? 30.737 25.651 -46.020 1.00 77.62 772 SER A N 1
ATOM 5624 C CA . SER A 1 772 ? 30.774 26.734 -45.025 1.00 77.62 772 SER A CA 1
ATOM 5625 C C . SER A 1 772 ? 29.501 27.592 -45.016 1.00 77.62 772 SER A C 1
ATOM 5627 O O . SER A 1 772 ? 28.987 27.906 -43.952 1.00 77.62 772 SER A O 1
ATOM 5629 N N . THR A 1 773 ? 28.949 27.921 -46.190 1.00 81.62 773 THR A N 1
ATOM 5630 C CA . THR A 1 773 ? 27.705 28.702 -46.300 1.00 81.62 773 THR A CA 1
ATOM 5631 C C . THR A 1 773 ? 26.502 27.944 -45.751 1.00 81.62 773 THR A C 1
ATOM 5633 O O . THR A 1 773 ? 25.689 28.525 -45.049 1.00 81.62 773 THR A O 1
ATOM 5636 N N . GLN A 1 774 ? 26.402 26.642 -46.017 1.00 84.12 774 GLN A N 1
ATOM 5637 C CA . GLN A 1 774 ? 25.274 25.849 -45.532 1.00 84.12 774 GLN A CA 1
ATOM 5638 C C . GLN A 1 774 ? 25.343 25.611 -44.021 1.00 84.12 774 GLN A C 1
ATOM 5640 O O . GLN A 1 774 ? 24.301 25.542 -43.378 1.00 84.12 774 GLN A O 1
ATOM 5645 N N . VAL A 1 775 ? 26.546 25.502 -43.445 1.00 85.19 775 VAL A N 1
ATOM 5646 C CA . VAL A 1 775 ? 26.702 25.474 -41.984 1.00 85.19 775 VAL A CA 1
ATOM 5647 C C . VAL A 1 775 ? 26.310 26.815 -41.376 1.00 85.19 775 VAL A C 1
ATOM 5649 O O . VAL A 1 775 ? 25.575 26.824 -40.396 1.00 85.19 775 VAL A O 1
ATOM 5652 N N . ASP A 1 776 ? 26.724 27.937 -41.966 1.00 87.62 776 ASP A N 1
ATOM 5653 C CA . ASP A 1 776 ? 26.315 29.266 -41.499 1.00 87.62 776 ASP A CA 1
ATOM 5654 C C . ASP A 1 776 ? 24.782 29.423 -41.520 1.00 87.62 776 ASP A C 1
ATOM 5656 O O . ASP A 1 776 ? 24.192 29.797 -40.504 1.00 87.62 776 ASP A O 1
ATOM 5660 N N . ASP A 1 777 ? 24.133 29.069 -42.635 1.00 88.75 777 ASP A N 1
ATOM 5661 C CA . ASP A 1 777 ? 22.671 29.111 -42.778 1.00 88.75 777 ASP A CA 1
ATOM 5662 C C . ASP A 1 777 ? 21.976 28.191 -41.758 1.00 88.75 777 ASP A C 1
ATOM 5664 O O . ASP A 1 777 ? 20.971 28.573 -41.152 1.00 88.75 777 ASP A O 1
ATOM 5668 N N . LEU A 1 778 ? 22.537 27.002 -41.510 1.00 90.38 778 LEU A N 1
ATOM 5669 C CA . LEU A 1 778 ? 22.029 26.058 -40.517 1.00 90.38 778 LEU A CA 1
ATOM 5670 C C . LEU A 1 778 ? 22.124 26.612 -39.091 1.00 90.38 778 LEU A C 1
ATOM 5672 O O . LEU A 1 778 ? 21.159 26.511 -38.339 1.00 90.38 778 LEU A O 1
ATOM 5676 N N . LEU A 1 779 ? 23.256 27.207 -38.706 1.00 92.12 779 LEU A N 1
ATOM 5677 C CA . LEU A 1 779 ? 23.437 27.773 -37.365 1.00 92.12 779 LEU A CA 1
ATOM 5678 C C . LEU A 1 779 ? 22.462 28.923 -37.106 1.00 92.12 779 LEU A C 1
ATOM 5680 O O . LEU A 1 779 ? 21.873 28.994 -36.027 1.00 92.12 779 LEU A O 1
ATOM 5684 N N . ILE A 1 780 ? 22.258 29.790 -38.101 1.00 93.44 780 ILE A N 1
ATOM 5685 C CA . ILE A 1 780 ? 21.279 30.881 -38.029 1.00 93.44 780 ILE A CA 1
ATOM 5686 C C . ILE A 1 780 ? 19.868 30.304 -37.873 1.00 93.44 780 ILE A C 1
ATOM 5688 O O . ILE A 1 780 ? 19.151 30.675 -36.944 1.00 93.44 780 ILE A O 1
ATOM 5692 N N . PHE A 1 781 ? 19.497 29.345 -38.726 1.00 94.19 781 PHE A N 1
ATOM 5693 C CA . PHE A 1 781 ? 18.198 28.678 -38.668 1.00 94.19 781 PHE A CA 1
ATOM 5694 C C . PHE A 1 781 ? 17.931 28.023 -37.302 1.00 94.19 781 PHE A C 1
ATOM 5696 O O . PHE A 1 781 ? 16.860 28.219 -36.723 1.00 94.19 781 PHE A O 1
ATOM 5703 N N . LEU A 1 782 ? 18.901 27.281 -36.758 1.00 94.94 782 LEU A N 1
ATOM 5704 C CA . LEU A 1 782 ? 18.779 26.636 -35.450 1.00 94.94 782 LEU A CA 1
ATOM 5705 C C . LEU A 1 782 ? 18.668 27.668 -34.325 1.00 94.94 782 LEU A C 1
ATOM 5707 O O . LEU A 1 782 ? 17.807 27.532 -33.456 1.00 94.94 782 LEU A O 1
ATOM 5711 N N . ASN A 1 783 ? 19.481 28.726 -34.344 1.00 95.81 783 ASN A N 1
ATOM 5712 C CA . ASN A 1 783 ? 19.398 29.778 -33.336 1.00 95.81 783 ASN A CA 1
ATOM 5713 C C . ASN A 1 783 ? 18.031 30.479 -33.335 1.00 95.81 783 ASN A C 1
ATOM 5715 O O . ASN A 1 783 ? 17.522 30.806 -32.265 1.00 95.81 783 ASN A O 1
ATOM 5719 N N . ASP A 1 784 ? 17.401 30.672 -34.490 1.00 94.31 784 ASP A N 1
ATOM 5720 C CA . ASP A 1 784 ? 16.082 31.309 -34.566 1.00 94.31 784 ASP A CA 1
ATOM 5721 C C . ASP A 1 784 ? 14.944 30.411 -34.050 1.00 94.31 784 ASP A C 1
ATOM 5723 O O . ASP A 1 784 ? 13.909 30.915 -33.607 1.00 94.31 784 ASP A O 1
ATOM 5727 N N . ARG A 1 785 ? 15.117 29.084 -34.098 1.00 93.94 785 ARG A N 1
ATOM 5728 C CA . ARG A 1 785 ? 14.058 28.107 -33.792 1.00 93.94 785 ARG A CA 1
ATOM 5729 C C . ARG A 1 785 ? 14.175 27.451 -32.423 1.00 93.94 785 ARG A C 1
ATOM 5731 O O . ARG A 1 785 ? 13.148 27.178 -31.805 1.00 93.94 785 ARG A O 1
ATOM 5738 N N . LEU A 1 786 ? 15.389 27.205 -31.938 1.00 95.31 786 LEU A N 1
ATOM 5739 C CA . LEU A 1 786 ? 15.607 26.480 -30.688 1.00 95.31 786 LEU A CA 1
ATOM 5740 C C . LEU A 1 786 ? 15.318 27.339 -29.452 1.00 95.31 786 LEU A C 1
ATOM 5742 O O . LEU A 1 786 ? 15.712 28.509 -29.369 1.00 95.31 786 LEU A O 1
ATOM 5746 N N . GLY A 1 787 ? 14.659 26.727 -28.466 1.00 93.38 787 GLY A N 1
ATOM 5747 C CA . GLY A 1 787 ? 14.511 27.259 -27.110 1.00 93.38 787 GLY A CA 1
ATOM 5748 C C . GLY A 1 787 ? 15.748 27.005 -26.232 1.00 93.38 787 GLY A C 1
ATOM 5749 O O . GLY A 1 787 ? 16.765 26.520 -26.732 1.00 93.38 787 GLY A O 1
ATOM 5750 N N . PRO A 1 788 ? 15.689 27.335 -24.926 1.00 92.88 788 PRO A N 1
ATOM 5751 C CA . PRO A 1 788 ? 16.731 26.968 -23.965 1.00 92.88 788 PRO A CA 1
ATOM 5752 C C . PRO A 1 788 ? 16.983 25.457 -23.969 1.00 92.88 788 PRO A C 1
ATOM 5754 O O . PRO A 1 788 ? 16.033 24.675 -23.960 1.00 92.88 788 PRO A O 1
ATOM 5757 N N . ALA A 1 789 ? 18.251 25.058 -23.965 1.00 88.75 789 ALA A N 1
ATOM 5758 C CA . ALA A 1 789 ? 18.652 23.666 -23.885 1.00 88.75 789 ALA A CA 1
ATOM 5759 C C . ALA A 1 789 ? 18.201 23.058 -22.544 1.00 88.75 789 ALA A C 1
ATOM 5761 O O . ALA A 1 789 ? 18.315 23.713 -21.501 1.00 88.75 789 ALA A O 1
ATOM 5762 N N . PRO A 1 790 ? 17.738 21.798 -22.531 1.00 84.38 790 PRO A N 1
ATOM 5763 C CA . PRO A 1 790 ? 17.339 21.130 -21.293 1.00 84.38 790 PRO A CA 1
ATOM 5764 C C . PRO A 1 790 ? 18.534 20.800 -20.389 1.00 84.38 790 PRO A C 1
ATOM 5766 O O . PRO A 1 790 ? 18.369 20.670 -19.178 1.00 84.38 790 PRO A O 1
ATOM 5769 N N . PHE A 1 791 ? 19.737 20.686 -20.962 1.00 85.12 791 PHE A N 1
ATOM 5770 C CA . PHE A 1 791 ? 20.978 20.415 -20.240 1.00 85.12 791 PHE A CA 1
ATOM 5771 C C . PHE A 1 791 ? 22.080 21.383 -20.676 1.00 85.12 791 PHE A C 1
ATOM 5773 O O . PHE A 1 791 ? 22.201 21.702 -21.861 1.00 85.12 791 PHE A O 1
ATOM 5780 N N . SER A 1 792 ? 22.919 21.797 -19.723 1.00 80.50 792 SER A N 1
ATOM 5781 C CA . SER A 1 792 ? 24.153 22.533 -20.020 1.00 80.50 792 SER A CA 1
ATOM 5782 C C . SER A 1 792 ? 25.074 21.682 -20.905 1.00 80.50 792 SER A C 1
ATOM 5784 O O . SER A 1 792 ? 25.261 20.499 -20.621 1.00 80.50 792 SER A O 1
ATOM 5786 N N . ASN A 1 793 ? 25.653 22.282 -21.951 1.00 85.31 793 ASN A N 1
ATOM 5787 C CA . ASN A 1 793 ? 26.508 21.644 -22.965 1.00 85.31 793 ASN A CA 1
ATOM 5788 C C . ASN A 1 793 ? 25.797 20.645 -23.897 1.00 85.31 793 ASN A C 1
ATOM 5790 O O . ASN A 1 793 ? 26.391 19.659 -24.333 1.00 85.31 793 ASN A O 1
ATOM 5794 N N . SER A 1 794 ? 24.535 20.900 -24.240 1.00 90.12 794 SER A N 1
ATOM 5795 C CA . SER A 1 794 ? 23.818 20.106 -25.250 1.00 90.12 794 SER A CA 1
ATOM 5796 C C . SER A 1 794 ? 24.477 20.258 -26.641 1.00 90.12 794 SER A C 1
ATOM 5798 O O . SER A 1 794 ? 24.587 21.389 -27.113 1.00 90.12 794 SER A O 1
ATOM 5800 N N . PRO A 1 795 ? 24.969 19.189 -27.305 1.00 92.38 795 PRO A N 1
ATOM 5801 C CA . PRO A 1 795 ? 25.884 19.341 -28.438 1.00 92.38 795 PRO A CA 1
ATOM 5802 C C . PRO A 1 795 ? 25.180 19.587 -29.782 1.00 92.38 795 PRO A C 1
ATOM 5804 O O . PRO A 1 795 ? 24.283 18.840 -30.180 1.00 92.38 795 PRO A O 1
ATOM 5807 N N . ILE A 1 796 ? 25.674 20.582 -30.519 1.00 92.56 796 ILE A N 1
ATOM 5808 C CA . ILE A 1 796 ? 25.410 20.831 -31.939 1.00 92.56 796 ILE A CA 1
ATOM 5809 C C . ILE A 1 796 ? 26.749 20.707 -32.668 1.00 92.56 796 ILE A C 1
ATOM 5811 O O . ILE A 1 796 ? 27.566 21.625 -32.640 1.00 92.56 796 ILE A O 1
ATOM 5815 N N . ILE A 1 797 ? 26.984 19.554 -33.292 1.00 88.75 797 ILE A N 1
ATOM 5816 C CA . ILE A 1 797 ? 28.230 19.218 -33.982 1.00 88.75 797 ILE A CA 1
ATOM 5817 C C . ILE A 1 797 ? 27.934 18.987 -35.459 1.00 88.75 797 ILE A C 1
ATOM 5819 O O . ILE A 1 797 ? 27.205 18.064 -35.818 1.00 88.75 797 ILE A O 1
ATOM 5823 N N . VAL A 1 798 ? 28.514 19.810 -36.326 1.00 85.12 798 VAL A N 1
ATOM 5824 C CA . VAL A 1 798 ? 28.349 19.675 -37.778 1.00 85.12 798 VAL A CA 1
ATOM 5825 C C . VAL A 1 798 ? 29.713 19.780 -38.439 1.00 85.12 798 VAL A C 1
ATOM 5827 O O . VAL A 1 798 ? 30.381 20.811 -38.337 1.00 85.12 798 VAL A O 1
ATOM 5830 N N . ARG A 1 799 ? 30.144 18.717 -39.127 1.00 76.88 799 ARG A N 1
ATOM 5831 C CA . ARG A 1 799 ? 31.396 18.754 -39.892 1.00 76.88 799 ARG A CA 1
ATOM 5832 C C . ARG A 1 799 ? 31.217 19.576 -41.168 1.00 76.88 799 ARG A C 1
ATOM 5834 O O . ARG A 1 799 ? 30.275 19.366 -41.932 1.00 76.88 799 ARG A O 1
ATOM 5841 N N . ARG A 1 800 ? 32.142 20.513 -41.392 1.00 74.94 800 ARG A N 1
ATOM 5842 C CA . ARG A 1 800 ? 32.165 21.401 -42.565 1.00 74.94 800 ARG A CA 1
ATOM 5843 C C . ARG A 1 800 ? 33.394 21.148 -43.434 1.00 74.94 800 ARG A C 1
ATOM 5845 O O . ARG A 1 800 ? 34.465 20.853 -42.910 1.00 74.94 800 ARG A O 1
ATOM 5852 N N . PHE A 1 801 ? 33.256 21.353 -44.742 1.00 63.06 801 PHE A N 1
ATOM 5853 C CA . PHE A 1 801 ? 34.364 21.362 -45.703 1.00 63.06 801 PHE A CA 1
ATOM 5854 C C . PHE A 1 801 ? 34.538 22.762 -46.329 1.00 63.06 801 PHE A C 1
ATOM 5856 O O . PHE A 1 801 ? 33.557 23.491 -46.493 1.00 63.06 801 PHE A O 1
ATOM 5863 N N . ASN A 1 802 ? 35.771 23.100 -46.737 1.00 58.28 802 ASN A N 1
ATOM 5864 C CA . ASN A 1 802 ? 36.261 24.389 -47.271 1.00 58.28 802 ASN A CA 1
ATOM 5865 C C . ASN A 1 802 ? 36.523 25.524 -46.258 1.00 58.28 802 ASN A C 1
ATOM 5867 O O . ASN A 1 802 ? 35.644 25.997 -45.543 1.00 58.28 802 ASN A O 1
ATOM 5871 N N . ASP A 1 803 ? 37.744 26.050 -46.355 1.00 57.22 803 ASP A N 1
ATOM 5872 C CA . ASP A 1 803 ? 38.468 26.947 -45.442 1.00 57.22 803 ASP A CA 1
ATOM 5873 C C . ASP A 1 803 ? 37.982 28.414 -45.417 1.00 57.22 803 ASP A C 1
ATOM 5875 O O . ASP A 1 803 ? 38.767 29.340 -45.190 1.00 57.22 803 ASP A O 1
ATOM 5879 N N . SER A 1 804 ? 36.699 28.674 -45.691 1.00 62.38 804 SER A N 1
ATOM 5880 C CA . SER A 1 804 ? 36.150 30.028 -45.538 1.00 62.38 804 SER A CA 1
ATOM 5881 C C . SER A 1 804 ? 35.778 30.287 -44.072 1.00 62.38 804 SER A C 1
ATOM 5883 O O . SER A 1 804 ? 35.099 29.458 -43.460 1.00 62.38 804 SER A O 1
ATOM 5885 N N . PRO A 1 805 ? 36.209 31.417 -43.480 1.00 70.56 805 PRO A N 1
ATOM 5886 C CA . PRO A 1 805 ? 35.845 31.761 -42.111 1.00 70.56 805 PRO A CA 1
ATOM 5887 C C . PRO A 1 805 ? 34.329 31.954 -41.984 1.00 70.56 805 PRO A C 1
ATOM 5889 O O . PRO A 1 805 ? 33.672 32.359 -42.946 1.00 70.56 805 PRO A O 1
ATOM 5892 N N . ARG A 1 806 ? 33.796 31.686 -40.784 1.00 76.94 806 ARG A N 1
ATOM 5893 C CA . ARG A 1 806 ? 32.387 31.938 -40.448 1.00 76.94 806 ARG A CA 1
ATOM 5894 C C . ARG A 1 806 ? 32.028 33.400 -40.692 1.00 76.94 806 ARG A C 1
ATOM 5896 O O . ARG A 1 806 ? 32.863 34.299 -40.540 1.00 76.94 806 ARG A O 1
ATOM 5903 N N . THR A 1 807 ? 30.780 33.646 -41.068 1.00 83.62 807 THR A N 1
ATOM 5904 C CA . THR A 1 807 ? 30.241 35.005 -41.108 1.00 83.62 807 THR A CA 1
ATOM 5905 C C . THR A 1 807 ? 29.940 35.523 -39.700 1.00 83.62 807 THR A C 1
ATOM 5907 O O . THR A 1 807 ? 29.672 34.763 -38.770 1.00 83.62 807 THR A O 1
ATOM 5910 N N . PHE A 1 808 ? 29.896 36.850 -39.552 1.00 83.31 808 PHE A N 1
ATOM 5911 C CA . PHE A 1 808 ? 29.503 37.490 -38.291 1.00 83.31 808 PHE A CA 1
ATOM 5912 C C . PHE A 1 808 ? 28.100 37.059 -37.829 1.00 83.31 808 PHE A C 1
ATOM 5914 O O . PHE A 1 808 ? 27.880 36.853 -36.644 1.00 83.31 808 PHE A O 1
ATOM 5921 N N . ALA A 1 809 ? 27.167 36.860 -38.769 1.00 84.94 809 ALA A N 1
ATOM 5922 C CA . ALA A 1 809 ? 25.815 36.399 -38.458 1.00 84.94 809 ALA A CA 1
ATOM 5923 C C . ALA A 1 809 ? 25.809 34.989 -37.845 1.00 84.94 809 ALA A C 1
ATOM 5925 O O . ALA A 1 809 ? 25.082 34.742 -36.887 1.00 84.94 809 ALA A O 1
ATOM 5926 N N . SER A 1 810 ? 26.642 34.077 -38.354 1.00 86.06 810 SER A N 1
ATOM 5927 C CA . SER A 1 810 ? 26.791 32.747 -37.757 1.00 86.06 810 SER A CA 1
ATOM 5928 C C . SER A 1 810 ? 27.550 32.761 -36.426 1.00 86.06 810 SER A C 1
ATOM 5930 O O . SER A 1 810 ? 27.205 31.980 -35.549 1.00 86.06 810 SER A O 1
ATOM 5932 N N . ASP A 1 811 ? 28.529 33.652 -36.225 1.00 89.00 811 ASP A N 1
ATOM 5933 C CA . ASP A 1 811 ? 29.194 33.799 -34.918 1.00 89.00 811 ASP A CA 1
ATOM 5934 C C . ASP A 1 811 ? 28.216 34.329 -33.851 1.00 89.00 811 ASP A C 1
ATOM 5936 O O . ASP A 1 811 ? 28.187 33.819 -32.730 1.00 89.00 811 ASP A O 1
ATOM 5940 N N . ASP A 1 812 ? 27.358 35.291 -34.211 1.00 93.31 812 ASP A N 1
ATOM 5941 C CA . ASP A 1 812 ? 26.264 35.757 -33.351 1.00 93.31 812 ASP A CA 1
ATOM 5942 C C . ASP A 1 812 ? 25.258 34.629 -33.059 1.00 93.31 812 ASP A C 1
ATOM 5944 O O . ASP A 1 812 ? 24.782 34.496 -31.929 1.00 93.31 812 ASP A O 1
ATOM 5948 N N . ALA A 1 813 ? 24.945 33.794 -34.056 1.00 94.50 813 ALA A N 1
ATOM 5949 C CA . ALA A 1 813 ? 24.065 32.641 -33.881 1.00 94.50 813 ALA A CA 1
ATOM 5950 C C . ALA A 1 813 ? 24.666 31.592 -32.932 1.00 94.50 813 ALA A C 1
ATOM 5952 O O . ALA A 1 813 ? 23.954 31.083 -32.068 1.00 94.50 813 ALA A O 1
ATOM 5953 N N . VAL A 1 814 ? 25.973 31.317 -33.032 1.00 93.50 814 VAL A N 1
ATOM 5954 C CA . VAL A 1 814 ? 26.699 30.457 -32.082 1.00 93.50 814 VAL A CA 1
ATOM 5955 C C . VAL A 1 814 ? 26.596 31.023 -30.672 1.00 93.50 814 VAL A C 1
ATOM 5957 O O . VAL A 1 814 ? 26.160 30.311 -29.773 1.00 93.50 814 VAL A O 1
ATOM 5960 N N . ALA A 1 815 ? 26.902 32.308 -30.479 1.00 94.94 815 ALA A N 1
ATOM 5961 C CA . ALA A 1 815 ? 26.790 32.945 -29.168 1.00 94.94 815 ALA A CA 1
ATOM 5962 C C . ALA A 1 815 ? 25.349 32.896 -28.617 1.00 94.94 815 ALA A C 1
ATOM 5964 O O . ALA A 1 815 ? 25.142 32.717 -27.416 1.00 94.94 815 ALA A O 1
ATOM 5965 N N . GLY A 1 816 ? 24.343 33.024 -29.489 1.00 96.12 816 GLY A N 1
ATOM 5966 C CA . GLY A 1 816 ? 22.929 32.874 -29.141 1.00 96.12 816 GLY A CA 1
ATOM 5967 C C . GLY A 1 816 ? 22.563 31.459 -28.686 1.00 96.12 816 GLY A C 1
ATOM 5968 O O . GLY A 1 816 ? 21.863 31.298 -27.685 1.00 96.12 816 GLY A O 1
ATOM 5969 N N . LEU A 1 817 ? 23.070 30.434 -29.371 1.00 95.25 817 LEU A N 1
ATOM 5970 C CA . LEU A 1 817 ? 22.901 29.027 -28.996 1.00 95.25 817 LEU A CA 1
ATOM 5971 C C . LEU A 1 817 ? 23.642 28.695 -27.690 1.00 95.25 817 LEU A C 1
ATOM 5973 O O . LEU A 1 817 ? 23.074 28.061 -26.803 1.00 95.25 817 LEU A O 1
ATOM 5977 N N . GLU A 1 818 ? 24.866 29.184 -27.512 1.00 95.19 818 GLU A N 1
ATOM 5978 C CA . GLU A 1 818 ? 25.637 29.013 -26.274 1.00 95.19 818 GLU A CA 1
ATOM 5979 C C . GLU A 1 818 ? 24.952 29.680 -25.076 1.00 95.19 818 GLU A C 1
ATOM 5981 O O . GLU A 1 818 ? 24.854 29.090 -24.001 1.00 95.19 818 GLU A O 1
ATOM 5986 N N . ALA A 1 819 ? 24.372 30.870 -25.267 1.00 95.12 819 ALA A N 1
ATOM 5987 C CA . ALA A 1 819 ? 23.566 31.536 -24.244 1.00 95.12 819 ALA A CA 1
ATOM 5988 C C . ALA A 1 819 ? 22.292 30.753 -23.880 1.00 95.12 819 ALA A C 1
ATOM 5990 O O . ALA A 1 819 ? 21.776 30.893 -22.770 1.00 95.12 819 ALA A O 1
ATOM 5991 N N . LYS A 1 820 ? 21.792 29.917 -24.796 1.00 94.25 820 LYS A N 1
ATOM 5992 C CA . LYS A 1 820 ? 20.692 28.977 -24.552 1.00 94.25 820 LYS A CA 1
ATOM 5993 C C . LYS A 1 820 ? 21.161 27.667 -23.909 1.00 94.25 820 LYS A C 1
ATOM 5995 O O . LYS A 1 820 ? 20.305 26.871 -23.551 1.00 94.25 820 LYS A O 1
ATOM 6000 N N . GLY A 1 821 ? 22.465 27.447 -23.720 1.00 93.62 821 GLY A N 1
ATOM 6001 C CA . GLY A 1 821 ? 23.028 26.258 -23.066 1.00 93.62 821 GLY A CA 1
ATOM 6002 C C . GLY A 1 821 ? 23.539 25.166 -24.014 1.00 93.62 821 GLY A C 1
ATOM 6003 O O . GLY A 1 821 ? 23.889 24.081 -23.544 1.00 93.62 821 GLY A O 1
ATOM 6004 N N . TYR A 1 822 ? 23.603 25.429 -25.324 1.00 94.56 822 TYR A N 1
ATOM 6005 C CA . TYR A 1 822 ? 24.174 24.493 -26.297 1.00 94.56 822 TYR A CA 1
ATOM 6006 C C . TYR A 1 822 ? 25.700 24.613 -26.378 1.00 94.56 822 TYR A C 1
ATOM 6008 O O . TYR A 1 822 ? 26.264 25.694 -26.241 1.00 94.56 822 TYR A O 1
ATOM 6016 N N . PHE A 1 823 ? 26.368 23.497 -26.652 1.00 93.81 823 PHE A N 1
ATOM 6017 C CA . PHE A 1 823 ? 27.772 23.451 -27.042 1.00 93.81 823 PHE A CA 1
ATOM 6018 C C . PHE A 1 823 ? 27.848 23.300 -28.562 1.00 93.81 823 PHE A C 1
ATOM 6020 O O . PHE A 1 823 ? 27.381 22.294 -29.096 1.00 93.81 823 PHE A O 1
ATOM 6027 N N . VAL A 1 824 ? 28.406 24.289 -29.262 1.00 91.62 824 VAL A N 1
ATOM 6028 C CA . VAL A 1 824 ? 28.447 24.291 -30.729 1.00 91.62 824 VAL A CA 1
ATOM 6029 C C . VAL A 1 824 ? 29.860 24.014 -31.228 1.00 91.62 824 VAL A C 1
ATOM 6031 O O . VAL A 1 824 ? 30.788 24.771 -30.954 1.00 91.62 824 VAL A O 1
ATOM 6034 N N . GLU A 1 825 ? 30.013 22.956 -32.020 1.00 87.25 825 GLU A N 1
ATOM 6035 C CA . GLU A 1 825 ? 31.275 22.590 -32.656 1.00 87.25 825 GLU A CA 1
ATOM 6036 C C . GLU A 1 825 ? 31.100 22.446 -34.170 1.00 87.25 825 GLU A C 1
ATOM 6038 O O . GLU A 1 825 ? 30.264 21.698 -34.673 1.00 87.25 825 GLU A O 1
ATOM 6043 N N . THR A 1 826 ? 31.931 23.159 -34.922 1.00 80.62 826 THR A N 1
ATOM 6044 C CA . THR A 1 826 ? 31.930 23.125 -36.388 1.00 80.62 826 THR A CA 1
ATOM 6045 C C . THR A 1 826 ? 33.373 22.984 -36.885 1.00 80.62 826 THR A C 1
ATOM 6047 O O . THR A 1 826 ? 33.989 23.970 -37.290 1.00 80.62 826 THR A O 1
ATOM 6050 N N . ASN A 1 827 ? 33.973 21.794 -36.770 1.00 69.12 827 ASN A N 1
ATOM 6051 C CA . ASN A 1 827 ? 35.376 21.537 -37.165 1.00 69.12 827 ASN A CA 1
ATOM 6052 C C . ASN A 1 827 ? 35.526 21.327 -38.692 1.00 69.12 827 ASN A C 1
ATOM 6054 O O . ASN A 1 827 ? 34.558 20.906 -39.327 1.00 69.12 827 ASN A O 1
ATOM 6058 N N . PHE A 1 828 ? 36.656 21.633 -39.368 1.00 53.66 828 PHE A N 1
ATOM 6059 C CA . PHE A 1 828 ? 38.096 21.670 -38.984 1.00 53.66 828 PHE A CA 1
ATOM 6060 C C . PHE A 1 828 ? 38.803 23.049 -39.157 1.00 53.66 828 PHE A C 1
ATOM 6062 O O . PHE A 1 828 ? 38.517 23.771 -40.112 1.00 53.66 828 PHE A O 1
ATOM 6069 N N . GLU A 1 829 ? 39.787 23.380 -38.301 1.00 41.75 829 GLU A N 1
ATOM 6070 C CA . GLU A 1 829 ? 40.922 24.268 -38.644 1.00 41.75 829 GLU A CA 1
ATOM 6071 C C . GLU A 1 829 ? 42.042 23.414 -39.257 1.00 41.75 829 GLU A C 1
ATOM 6073 O O . GLU A 1 829 ? 42.506 22.453 -38.642 1.00 41.75 829 GLU A O 1
ATOM 6078 N N . ILE A 1 830 ? 42.504 23.770 -40.455 1.00 37.97 830 ILE A N 1
ATOM 6079 C CA . ILE A 1 830 ? 43.808 23.321 -40.947 1.00 37.97 830 ILE A CA 1
ATOM 6080 C C . ILE A 1 830 ? 44.839 24.239 -40.275 1.00 37.97 830 ILE A C 1
ATOM 6082 O O . ILE A 1 830 ? 45.026 25.370 -40.727 1.00 37.97 830 ILE A O 1
ATOM 6086 N N . GLU A 1 831 ? 45.503 23.803 -39.195 1.00 35.12 831 GLU A N 1
ATOM 6087 C CA . GLU A 1 831 ? 46.829 24.382 -38.931 1.00 35.12 831 GLU A CA 1
ATOM 6088 C C . GLU A 1 831 ? 47.731 23.990 -40.120 1.00 35.12 831 GLU A C 1
ATOM 6090 O O . GLU A 1 831 ? 47.752 22.813 -40.493 1.00 35.12 831 GLU A O 1
ATOM 6095 N N . PRO A 1 832 ? 48.391 24.966 -40.769 1.00 36.84 832 PRO A N 1
ATOM 6096 C CA . PRO A 1 832 ? 49.034 24.790 -42.072 1.00 36.84 832 PRO A CA 1
ATOM 6097 C C . PRO A 1 832 ? 50.226 23.828 -42.091 1.00 36.84 832 PRO A C 1
ATOM 6099 O O . PRO A 1 832 ? 50.948 23.729 -41.071 1.00 36.84 832 PRO A O 1
#

Sequence (832 aa):
MSCRRTAAARVYVALTGLVLLALAGCGSDNSPSSADRPAVDPITGEELELLPQVSAGVRQFADPNVLVVLRGSATPAAGATITEVMWTQLSGPEVTIPDPQQLQPAVVVPDLLEETELTFLLGVEDSEGRTNSAVAFLYVRPLDVFARAIGGTVGEQEETAVFSVKLNAPQTADTVVNYVTRAGTAEEGSDYVATQGSLLFAAGETEKMVSVRLIDSDPEEGSEYFSLDITVVSEANPASNSAVMLIINNPDVIVDDEIAFINPGPLTVAVGEGIDNPIDPDSIDSPGTLVYTSSNPTVATVDQQGQATAVALGSATITAAKAGGMASYDLTVVPEAESLTLSVSESVDVEIGLAVFSGTATIDWGDGTTAVVNNRMLEDIANTGGLSIHRYGQAFTGEVRVVFSHGLNALKGWYNAGAGWQYDVDVFIDSERLEVLNLLGTNSAVNGDLATFSDSRALRELRVNVADGNLSGELSGLPGSMTLFEISAGQGAITGPLAGLPSGIVRLIVDGSNTISGDVGDIPASMEDFRVENGANTISGAVAQIPPSMSSFTLGGENTLAGNIQDLPVGVVSFRVAGENAIGGDLGLLQNEPGITFNIDGQNVITGDVANIPISVIGMFLGGNNTLFGDIQNLRAAFNGFAVNGQNTISGDLGLFDAEGPDLSIAVRGINTIEGIVARIPPRIIGLTLDGNNTVSGGIEGLHADMVIFDIDGNNRITGDLGLLQNSALTNLSIRGDNGINQLTDPPLWDPVNLNRLILDEGDFDAFGFSSTQVDDLLIFLNDRLGPAPFSNSPIIVRRFNDSPRTFASDDAVAGLEAKGYFVETNFEIEP

Radius of gyration: 44.45 Å; Cα contacts (8 Å, |Δi|>4): 2241; chains: 1; bounding box: 118×73×106 Å

Secondary structure (DSSP, 8-state):
----PPPP--------S-------------------S--PPPPPHHHHTTSPEEE--SPEEE-TTSEEE---EEEPPTT--EEEEEEEEEESS----SSTTSSS-EEEPP--SS-EEEEEEEEEEETTS-EEEEEEEEEE-----SEEEE-EEEETTSSEEEEEEEESS--SS-EEEEEEEEESSSPBTTTB---EEEEEE-TT--EEEEEEEB----TTPPPEEEEEEEEEE-SSS--EEEEEEEEEPPP---------BSS-S-EEEETT-EEE-PBPGGG--S----EEEES-TTTEEE-TTSEEEE-SSEEEEEEEEETTEEEEEEEEEEPP--EEEEEEEEEEEEEEEE--SSSEEEEE-SSS-EEEEE---GGGGSSSSS-EEEEEEEEEEEEEEEEETT--S---------S-EEEEGGGGTT-TT--EEEE--TTEEEEEEGGGGTT-SS--EEEEEETT--EEEEGGGS-TT--EEEEEEES-EEEEEGGGS-TT--EEEE-SS-EEEEEGGGS-TT-SEEEE-SSS-EEEEEGGGS-TT-SEEEEEEEEEEEEEGGGS-TT--EEEEEEEEEEEEEGGG--PPTTEEEEEEES-EEEEEGGGS-TTEEEEEEEEEEEEEEEGGGS-TT-SEEEEEEEEEEEEEGGGS---SS-EEEEEEES-EEEEEGGGS-TTEEEEEEESS-EEEEEGGGS-TT--EEEE-SS-EEEEEGGG---S--SEEEEESS-EEEE--SS-----TT--EEEEE-SSTTS--EEHHHHHHHHHHHHHH----SSTTEEEEE-EES-PPPPHHHHHHHHHHHHTTEEEE-------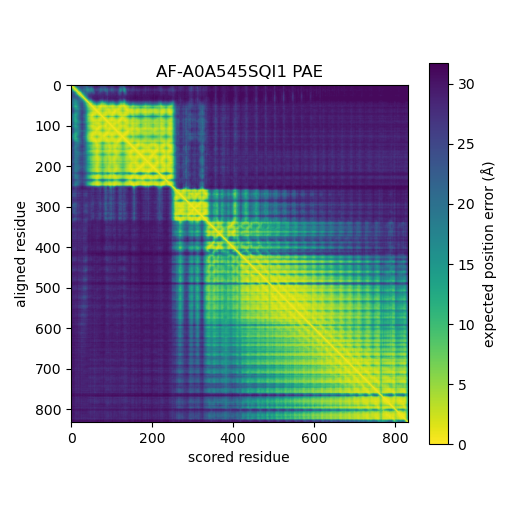

Nearest PDB structures (foldseek):
  3fso-assembly2_B  TM=8.079E-01  e=9.621E-06  Homo sapiens
  3fq4-assembly2_B  TM=7.912E-01  e=7.679E-06  Homo sapiens
  3rb7-assembly2_B  TM=4.998E-01  e=3.732E-06  Drosophila melanogaster
  3rb7-assembly1_A  TM=4.209E-01  e=8.054E-07  Drosophila melanogaster
  3rb5-assembly3_B  TM=4.947E-01  e=1.053E-05  Drosophila melanogaster

pLDDT: mean 79.76, std 17.33, range [20.22, 97.81]

Solvent-accessible surface area (backbone atoms only — not comparable to full-atom values): 42504 Å² total; per-residue (Å²): 137,88,84,87,80,82,82,79,88,74,88,61,83,74,79,80,78,84,88,84,83,96,82,85,90,82,87,82,90,84,86,88,83,92,85,86,72,90,78,76,77,80,83,52,78,73,62,59,60,66,31,34,49,52,42,25,55,72,78,42,78,46,55,44,14,36,77,44,66,47,49,41,48,75,45,48,22,88,94,50,43,73,71,46,45,38,56,44,82,75,46,61,83,88,65,73,62,53,63,32,58,46,57,57,32,58,28,52,36,62,86,44,91,53,77,43,66,35,34,32,37,37,41,37,28,27,70,81,76,39,62,31,46,24,67,27,43,38,37,34,44,44,76,95,49,66,42,41,42,35,42,42,78,42,55,38,85,40,69,55,46,69,31,43,38,35,42,72,61,63,39,93,52,71,43,43,34,34,39,37,54,42,71,59,76,31,48,74,73,58,43,29,49,80,47,71,54,71,47,77,33,52,56,59,47,37,73,50,77,48,79,33,43,39,37,76,76,65,91,86,58,72,71,32,27,33,32,40,40,37,38,38,70,44,96,89,65,66,37,66,34,58,12,30,36,35,36,36,53,64,75,77,87,54,70,71,33,67,38,39,42,70,62,59,54,80,42,76,46,32,40,74,42,71,46,84,55,37,67,35,74,92,28,59,81,65,96,67,71,70,45,46,43,40,77,28,58,73,21,23,37,46,40,83,79,34,41,30,34,26,61,26,75,45,68,23,41,42,34,44,35,38,92,44,29,66,28,66,28,44,37,38,23,35,46,46,70,38,64,53,62,42,74,39,93,56,75,36,72,44,65,48,24,47,35,31,85,60,56,42,37,36,42,32,61,72,81,82,52,71,47,80,41,65,60,47,70,78,80,57,49,83,68,94,72,51,66,54,73,45,69,50,97,49,68,41,64,47,52,36,38,38,38,21,68,48,25,56,80,38,45,59,34,48,61,59,93,61,74,78,45,81,46,58,56,60,58,54,53,85,44,70,37,43,23,34,47,34,43,67,30,59,51,23,16,29,28,43,49,45,53,53,44,39,84,31,72,37,32,25,34,42,33,38,23,19,61,70,20,51,36,31,35,42,39,60,22,50,18,69,48,24,31,33,44,35,37,40,48,25,65,25,41,42,28,45,43,39,72,32,50,34,66,58,25,30,34,40,35,42,43,25,49,25,40,40,32,42,45,41,66,42,50,39,69,51,26,30,34,41,34,39,32,49,40,66,16,44,41,29,42,43,42,66,41,50,36,70,54,25,32,32,43,35,40,30,31,63,17,43,39,27,50,36,61,46,45,50,39,45,58,34,36,36,43,33,37,34,29,64,15,45,36,22,45,42,50,57,63,41,75,45,46,79,57,18,31,41,35,39,33,26,59,16,47,37,29,38,45,49,69,43,53,43,93,20,54,26,27,38,34,37,38,30,51,20,44,38,31,46,39,61,41,51,55,60,50,70,33,42,32,43,32,40,30,33,60,22,44,38,31,38,40,49,54,66,38,68,61,60,59,56,61,22,36,39,33,44,32,31,58,26,46,38,34,34,42,41,68,43,50,39,75,30,55,24,23,40,34,41,37,33,56,24,41,39,30,45,42,62,53,38,49,53,56,68,32,28,34,45,32,41,35,34,61,26,48,38,28,40,39,61,14,62,20,69,37,43,48,28,29,33,42,29,46,32,19,54,40,43,62,49,46,69,50,86,82,53,63,42,48,58,59,51,49,50,32,40,34,45,39,67,65,50,95,87,57,62,56,22,43,48,66,56,48,36,53,47,40,38,53,46,41,76,56,46,64,70,44,96,44,83,62,27,42,39,35,44,44,47,44,71,95,63,79,81,51,71,68,29,53,52,19,48,55,52,34,41,75,30,25,32,34,79,44,72,51,77,84,82,82,131

InterPro domains:
  IPR003343 Bacterial Ig-like domain, group 2 [PF02368] (288-322)
  IPR003644 Na-Ca exchanger/integrin-beta4 [PF03160] (154-248)
  IPR003644 Na-Ca exchanger/integrin-beta4 [SM00237] (134-231)
  IPR008964 Invasin/intimin cell-adhesion fragments [SSF49373] (281-333)
  IPR013783 Immunoglobulin-like fold [G3DSA:2.60.40.10] (60-141)
  IPR038081 CalX-like domain superfamily [G3DSA:2.60.40.2030] (150-259)
  IPR038081 CalX-like domain superfamily [SSF141072] (153-253)

Mean predicted aligned error: 19.91 Å

Organism: NCBI:txid2591008

Foldseek 3Di:
DDDDDDDDQDADDPPPDDDDDDDDDDDDDDDDDDPDDPDDDPDDPVNVLQAKDKDQDDAAEDEAQDKDKGAIDIHGRPPWAWDFKAKDWDDDDDWDFFPRRDRITITHHFQDPAWDKTKMKIWIAIPVRHIDIDMYIYIYHHDPAQKEKGFGEDELPDQKGKIKIFGPFFAQAKWKKWKWKFADQDDDPQFWPTDIDIDIAGGRRTIDMDIIGTHPHDLPDAWGKIKMWMWIDDPVGTTIYMHMYIHHRDDPPPPQLAWEWPDLDPEEDEAFDKDQTAIDPVSGPDDWQKDKAKQDVCQWGADSNGIIHGRHADKIKIWIDTRRYIGIYIYGYFHDWDKQKFFAADFAKDKFWWADQDAKKWKDLVPRDIDIGDHDDPVCPPDDDTTDIDIDPGTHGGIIMIIGPRDCQETPEGEDADADEEAEPLSCLPPQRYAEYAAQYPHYAYEYELLSCQPHPRHAYYAHEHAPYEYEYEQLSHYLNHAYYYYHHDQYEYEYELLSHRLNHAEDHADDAYEYEYELLSHHLNYAYYADADHAYEYEYEQLSHHLNYAEYYEYHQYEYEEEPQSHRQNHQEEYYEHQYAYEYEQLNRNHDARHAYAAAHQYAYEYELLSRDNRYQYYAAHHAYEYEYEPLSNDQSHAEAAYEHAYEYEYEQLSHDLHHAAYAYADYHAYEYEYEQLSRHLSDQHYHDYHAYEYAYELLSHDQSRAYDHDEHAYAYAYEQLSRQHQNHQYDHDEEQYHHAHRDPVRNYQPANHQADHDYYDDPPHDFYELVRVLVVLLVCLVRYAQHPAAAREDEGEYDDDDDHDPSSVVSCVSNVVSRYDYHYDDDPPD